Protein 3NRE (pdb70)

Organism: Escherichia coli (strain K12) (NCBI:txid83333)

B-factor: mean 27.8, std 10.17, range [11.32, 93.78]

InterPro domains:
  IPR008183 Aldose 1-/Glucose-6-phosphate 1-epimerase [PF01263] (3-285)
  IPR011013 Galactose mutarotase-like domain superfamily [SSF74650] (2-288)
  IPR014718 Glycoside hydrolase-type carbohydrate-binding [G3DSA:2.70.98.10] (1-290)

Structure (mmCIF, N/CA/C/O backbone):
data_3NRE
#
_entry.id   3NRE
#
_cell.length_a   73.733
_cell.length_b   72.005
_cell.length_c   272.790
_cell.angle_alpha   90.000
_cell.angle_beta   90.700
_cell.angle_gamma   90.000
#
_symmetry.space_group_name_H-M   'C 1 2 1'
#
loop_
_entity.id
_entity.type
_entity.pdbx_description
1 polymer 'Aldose 1-epimerase'
2 non-polymer DI(HYDROXYETHYL)ETHER
3 non-polymer 'MAGNESIUM ION'
4 water water
#
loop_
_atom_site.group_PDB
_atom_site.id
_atom_site.type_symbol
_atom_site.label_atom_id
_atom_site.label_alt_id
_atom_site.label_comp_id
_atom_site.label_asym_id
_atom_site.label_entity_id
_atom_site.label_seq_id
_atom_site.pdbx_PDB_ins_code
_atom_site.Cartn_x
_atom_site.Cartn_y
_atom_site.Cartn_z
_atom_site.occupancy
_atom_site.B_iso_or_equiv
_atom_site.auth_seq_id
_atom_site.auth_comp_id
_atom_site.auth_asym_id
_atom_site.auth_atom_id
_atom_site.pdbx_PDB_model_num
ATOM 1 N N A GLY A 1 1 ? 10.349 55.034 60.172 0.50 32.66 0 GLY A N 1
ATOM 2 N N B GLY A 1 1 ? 15.436 56.113 59.783 0.50 31.12 0 GLY A N 1
ATOM 3 C CA A GLY A 1 1 ? 11.829 54.992 60.262 0.50 32.68 0 GLY A CA 1
ATOM 4 C CA B GLY A 1 1 ? 14.029 55.673 59.523 0.50 33.06 0 GLY A CA 1
ATOM 5 C C A GLY A 1 1 ? 12.352 53.703 60.870 0.50 32.91 0 GLY A C 1
ATOM 6 C C B GLY A 1 1 ? 13.945 54.190 59.777 0.50 30.21 0 GLY A C 1
ATOM 7 O O A GLY A 1 1 ? 11.570 52.805 61.228 0.50 33.45 0 GLY A O 1
ATOM 8 O O B GLY A 1 1 ? 13.679 53.406 58.874 0.50 28.48 0 GLY A O 1
ATOM 22 N N . THR A 1 3 ? 13.834 51.074 63.371 1.00 21.21 2 THR A N 1
ATOM 23 C CA . THR A 1 3 ? 13.705 50.785 64.784 1.00 20.12 2 THR A CA 1
ATOM 24 C C . THR A 1 3 ? 14.503 49.541 65.114 1.00 20.64 2 THR A C 1
ATOM 25 O O . THR A 1 3 ? 14.384 48.516 64.407 1.00 20.56 2 THR A O 1
ATOM 29 N N . ILE A 1 4 ? 15.223 49.600 66.245 1.00 18.32 3 ILE A N 1
ATOM 30 C CA . ILE A 1 4 ? 15.909 48.435 66.773 1.00 19.90 3 ILE A CA 1
ATOM 31 C C . ILE A 1 4 ? 15.308 48.059 68.152 1.00 20.41 3 ILE A C 1
ATOM 32 O O . ILE A 1 4 ? 15.235 48.893 69.080 1.00 20.74 3 ILE A O 1
ATOM 37 N N . TYR A 1 5 ? 14.929 46.800 68.254 1.00 18.68 4 TYR A N 1
ATOM 38 C CA . TYR A 1 5 ? 14.269 46.234 69.439 1.00 19.38 4 TYR A CA 1
ATOM 39 C C . TYR A 1 5 ? 15.246 45.309 70.131 1.00 21.56 4 TYR A C 1
ATOM 40 O O . TYR A 1 5 ? 15.844 44.461 69.484 1.00 21.03 4 TYR A O 1
ATOM 49 N N . THR A 1 6 ? 15.406 45.451 71.441 1.00 20.53 5 THR A N 1
ATOM 50 C CA . THR A 1 6 ? 16.334 44.624 72.201 1.00 21.91 5 THR A CA 1
ATOM 51 C C . THR A 1 6 ? 15.540 43.682 73.109 1.00 22.39 5 THR A C 1
ATOM 52 O O . THR A 1 6 ? 14.592 44.123 73.748 1.00 25.31 5 THR A O 1
ATOM 56 N N . LEU A 1 7 ? 15.967 42.426 73.134 1.00 22.73 6 LEU A N 1
ATOM 57 C CA . LEU A 1 7 ? 15.458 41.415 74.098 1.00 24.35 6 LEU A CA 1
ATOM 58 C C . LEU A 1 7 ? 16.610 40.949 74.909 1.00 25.67 6 LEU A C 1
ATOM 59 O O . LEU A 1 7 ? 17.710 40.874 74.435 1.00 23.65 6 LEU A O 1
ATOM 64 N N . SER A 1 8 ? 16.356 40.514 76.137 1.00 28.28 7 SER A N 1
ATOM 65 C CA . SER A 1 8 ? 17.402 39.913 76.897 1.00 31.02 7 SER A CA 1
ATOM 66 C C . SER A 1 8 ? 16.849 38.918 77.915 1.00 32.31 7 SER A C 1
ATOM 67 O O . SER A 1 8 ? 15.704 39.016 78.334 1.00 34.29 7 SER A O 1
ATOM 70 N N . HIS A 1 9 ? 17.688 37.946 78.246 1.00 33.24 8 HIS A N 1
ATOM 71 C CA . HIS A 1 9 ? 17.407 37.022 79.339 1.00 31.94 8 HIS A CA 1
ATOM 72 C C . HIS A 1 9 ? 18.736 36.533 79.849 1.00 32.84 8 HIS A C 1
ATOM 73 O O . HIS A 1 9 ? 19.508 35.932 79.095 1.00 33.74 8 HIS A O 1
ATOM 80 N N . GLY A 1 10 ? 18.978 36.723 81.144 1.00 35.96 9 GLY A N 1
ATOM 81 C CA . GLY A 1 10 ? 20.240 36.307 81.721 1.00 39.28 9 GLY A CA 1
ATOM 82 C C . GLY A 1 10 ? 21.361 37.081 81.032 1.00 37.71 9 GLY A C 1
ATOM 83 O O . GLY A 1 10 ? 21.310 38.293 80.933 1.00 38.34 9 GLY A O 1
ATOM 84 N N . SER A 1 11 ? 22.335 36.357 80.491 1.00 38.26 10 SER A N 1
ATOM 85 C CA A SER A 1 11 ? 23.499 36.958 79.842 0.50 35.77 10 SER A CA 1
ATOM 86 C CA B SER A 1 11 ? 23.468 37.010 79.843 0.50 35.58 10 SER A CA 1
ATOM 87 C C . SER A 1 11 ? 23.284 37.073 78.329 1.00 32.98 10 SER A C 1
ATOM 88 O O . SER A 1 11 ? 24.153 37.582 77.611 1.00 30.26 10 SER A O 1
ATOM 93 N N . LEU A 1 12 ? 22.142 36.587 77.853 1.00 28.62 11 LEU A N 1
ATOM 94 C CA . LEU A 1 12 ? 21.850 36.632 76.381 1.00 27.53 11 LEU A CA 1
ATOM 95 C C . LEU A 1 12 ? 21.121 37.892 75.997 1.00 28.50 11 LEU A C 1
ATOM 96 O O . LEU A 1 12 ? 20.207 38.311 76.685 1.00 28.10 11 LEU A O 1
ATOM 101 N N . LYS A 1 13 ? 21.519 38.465 74.873 1.00 25.90 12 LYS A N 1
ATOM 102 C CA . LYS A 1 13 ? 20.924 39.709 74.379 1.00 25.13 12 LYS A CA 1
ATOM 103 C C . LYS A 1 13 ? 20.764 39.579 72.881 1.00 23.15 12 LYS A C 1
ATOM 104 O O . LYS A 1 13 ? 21.658 39.081 72.202 1.00 23.64 12 LYS A O 1
ATOM 110 N N . LEU A 1 14 ? 19.626 40.042 72.388 1.00 22.19 13 LEU A N 1
ATOM 111 C CA . LEU A 1 14 ? 19.315 40.023 70.968 1.00 20.12 13 LEU A CA 1
ATOM 112 C C . LEU A 1 14 ? 18.831 41.405 70.523 1.00 22.04 13 LEU A C 1
ATOM 113 O O . LEU A 1 14 ? 17.977 42.000 71.154 1.00 22.26 13 LEU A O 1
ATOM 118 N N . ASP A 1 15 ? 19.342 41.885 69.408 1.00 20.79 14 ASP A N 1
ATOM 119 C CA . ASP A 1 15 ? 18.828 43.104 68.763 1.00 20.77 14 ASP A CA 1
ATOM 120 C C . ASP A 1 15 ? 18.182 42.722 67.423 1.00 20.85 14 ASP A C 1
ATOM 121 O O . ASP A 1 15 ? 18.752 41.930 66.668 1.00 18.92 14 ASP A O 1
ATOM 126 N N . VAL A 1 16 ? 17.012 43.305 67.126 1.00 18.36 15 VAL A N 1
ATOM 127 C CA . VAL A 1 16 ? 16.254 43.014 65.905 1.00 18.40 15 VAL A CA 1
ATOM 128 C C . VAL A 1 16 ? 15.809 44.318 65.286 1.00 18.37 15 VAL A C 1
ATOM 129 O O . VAL A 1 16 ? 15.389 45.212 66.005 1.00 19.39 15 VAL A O 1
ATOM 133 N N . SER A 1 17 ? 15.902 44.427 63.961 1.00 17.80 16 SER A N 1
ATOM 134 C CA . SER A 1 17 ? 15.479 45.616 63.254 1.00 17.66 16 SER A CA 1
ATOM 135 C C . SER A 1 17 ? 14.214 45.378 62.471 1.00 19.44 16 SER A C 1
ATOM 136 O O . SER A 1 17 ? 14.053 44.297 61.890 1.00 19.81 16 SER A O 1
ATOM 139 N N . ASP A 1 18 ? 13.384 46.415 62.381 1.00 18.99 17 ASP A N 1
ATOM 140 C CA . ASP A 1 18 ? 12.211 46.364 61.486 1.00 20.85 17 ASP A CA 1
ATOM 141 C C . ASP A 1 18 ? 12.588 46.444 60.004 1.00 21.78 17 ASP A C 1
ATOM 142 O O . ASP A 1 18 ? 11.726 46.263 59.154 1.00 20.66 17 ASP A O 1
ATOM 147 N N . GLN A 1 19 ? 13.838 46.781 59.683 1.00 19.10 18 GLN A N 1
ATOM 148 C CA . GLN A 1 19 ? 14.299 46.833 58.296 1.00 19.20 18 GLN A CA 1
ATOM 149 C C . GLN A 1 19 ? 14.659 45.403 57.906 1.00 19.37 18 GLN A C 1
ATOM 150 O O . GLN A 1 19 ? 15.720 44.870 58.298 1.00 18.99 18 GLN A O 1
ATOM 156 N N . GLY A 1 20 ? 13.757 44.749 57.188 1.00 19.16 19 GLY A N 1
ATOM 157 C CA . GLY A 1 20 ? 13.996 43.378 56.769 1.00 19.01 19 GLY A CA 1
ATOM 158 C C . GLY A 1 20 ? 13.670 42.290 57.790 1.00 18.68 19 GLY A C 1
ATOM 159 O O . GLY A 1 20 ? 13.904 41.127 57.560 1.00 18.57 19 GLY A O 1
ATOM 160 N N . GLY A 1 21 ? 13.246 42.664 58.990 1.00 16.67 20 GLY A N 1
ATOM 161 C CA . GLY A 1 21 ? 13.050 41.700 60.026 1.00 17.15 20 GLY A CA 1
ATOM 162 C C . GLY A 1 21 ? 14.324 40.977 60.429 1.00 18.81 20 GLY A C 1
ATOM 163 O O . GLY A 1 21 ? 14.314 39.804 60.752 1.00 17.84 20 GLY A O 1
ATOM 164 N N . VAL A 1 22 ? 15.418 41.714 60.384 1.00 16.75 21 VAL A N 1
ATOM 165 C CA . VAL A 1 22 ? 16.730 41.146 60.554 1.00 17.82 21 VAL A CA 1
ATOM 166 C C . VAL A 1 22 ? 17.188 41.187 62.004 1.00 17.04 21 VAL A C 1
ATOM 167 O O . VAL A 1 22 ? 16.887 42.113 62.759 1.00 18.53 21 VAL A O 1
ATOM 171 N N . ILE A 1 23 ? 17.922 40.162 62.386 1.00 17.77 22 ILE A N 1
ATOM 172 C CA . ILE A 1 23 ? 18.679 40.218 63.646 1.00 17.75 22 ILE A CA 1
ATOM 173 C C . ILE A 1 23 ? 19.893 41.091 63.401 1.00 18.76 22 ILE A C 1
ATOM 174 O O . ILE A 1 23 ? 20.588 40.909 62.395 1.00 18.27 22 ILE A O 1
ATOM 179 N N . GLU A 1 24 ? 20.143 42.014 64.308 1.00 16.16 23 GLU A N 1
ATOM 180 C CA . GLU A 1 24 ? 21.338 42.912 64.249 1.00 19.44 23 GLU A CA 1
ATOM 181 C C . GLU A 1 24 ? 22.417 42.575 65.293 1.00 18.51 23 GLU A C 1
ATOM 182 O O . GLU A 1 24 ? 23.497 43.146 65.272 1.00 19.86 23 GLU A O 1
ATOM 188 N N . GLY A 1 25 ? 22.118 41.652 66.194 1.00 18.66 24 GLY A N 1
ATOM 189 C CA . GLY A 1 25 ? 23.103 41.123 67.122 1.00 19.24 24 GLY A CA 1
ATOM 190 C C . GLY A 1 25 ? 22.506 40.038 67.990 1.00 20.29 24 GLY A C 1
ATOM 191 O O . GLY A 1 25 ? 21.330 40.057 68.286 1.00 19.66 24 GLY A O 1
ATOM 192 N N . PHE A 1 26 ? 23.361 39.100 68.386 1.00 21.79 25 PHE A N 1
ATOM 193 C CA . PHE A 1 26 ? 23.026 38.060 69.332 1.00 20.42 25 PHE A CA 1
ATOM 194 C C . PHE A 1 26 ? 24.309 37.774 70.103 1.00 22.79 25 PHE A C 1
ATOM 195 O O . PHE A 1 26 ? 25.334 37.399 69.505 1.00 23.45 25 PHE A O 1
ATOM 203 N N . TRP A 1 27 ? 24.262 38.030 71.413 1.00 22.51 26 TRP A N 1
ATOM 204 C CA . TRP A 1 27 ? 25.439 37.995 72.261 1.00 23.64 26 TRP A CA 1
ATOM 205 C C . TRP A 1 27 ? 25.183 37.246 73.574 1.00 26.90 26 TRP A C 1
ATOM 206 O O . TRP A 1 27 ? 24.059 37.165 74.043 1.00 24.86 26 TRP A O 1
ATOM 217 N N . ARG A 1 28 ? 26.254 36.650 74.090 1.00 27.94 27 ARG A N 1
ATOM 218 C CA A ARG A 1 28 ? 26.272 36.136 75.453 0.50 30.91 27 ARG A CA 1
ATOM 219 C CA B ARG A 1 28 ? 26.292 36.111 75.465 0.50 30.99 27 ARG A CA 1
ATOM 220 C C . ARG A 1 28 ? 27.309 36.986 76.139 1.00 31.07 27 ARG A C 1
ATOM 221 O O . ARG A 1 28 ? 28.475 36.951 75.759 1.00 31.27 27 ARG A O 1
ATOM 236 N N . ASP A 1 29 ? 26.880 37.813 77.105 1.00 32.07 28 ASP A N 1
ATOM 237 C CA . ASP A 1 29 ? 27.757 38.852 77.663 1.00 32.79 28 ASP A CA 1
ATOM 238 C C . ASP A 1 29 ? 28.252 39.680 76.463 1.00 30.87 28 ASP A C 1
ATOM 239 O O . ASP A 1 29 ? 27.411 40.087 75.663 1.00 30.83 28 ASP A O 1
ATOM 244 N N . THR A 1 30 ? 29.568 39.870 76.291 1.00 32.15 29 THR A N 1
ATOM 245 C CA . THR A 1 30 ? 30.116 40.658 75.175 1.00 31.83 29 THR A CA 1
ATOM 246 C C . THR A 1 30 ? 30.550 39.778 73.973 1.00 32.59 29 THR A C 1
ATOM 247 O O . THR A 1 30 ? 31.064 40.300 72.976 1.00 34.19 29 THR A O 1
ATOM 251 N N . THR A 1 31 ? 30.292 38.472 74.053 1.00 28.42 30 THR A N 1
ATOM 252 C CA . THR A 1 31 ? 30.703 37.503 73.029 1.00 28.08 30 THR A CA 1
ATOM 253 C C . THR A 1 31 ? 29.624 37.402 71.935 1.00 26.04 30 THR A C 1
ATOM 254 O O . THR A 1 31 ? 28.476 37.084 72.208 1.00 24.48 30 THR A O 1
ATOM 258 N N . PRO A 1 32 ? 30.002 37.686 70.683 1.00 25.38 31 PRO A N 1
ATOM 259 C CA . PRO A 1 32 ? 29.035 37.579 69.601 1.00 24.45 31 PRO A CA 1
ATOM 260 C C . PRO A 1 32 ? 28.828 36.151 69.189 1.00 25.86 31 PRO A C 1
ATOM 261 O O . PRO A 1 32 ? 29.801 35.414 68.955 1.00 27.03 31 PRO A O 1
ATOM 265 N N . LEU A 1 33 ? 27.572 35.752 69.198 1.00 23.13 32 LEU A N 1
ATOM 266 C CA . LEU A 1 33 ? 27.184 34.403 68.769 1.00 23.18 32 LEU A CA 1
ATOM 267 C C . LEU A 1 33 ? 26.881 34.374 67.298 1.00 21.97 32 LEU A C 1
ATOM 268 O O . LEU A 1 33 ? 26.999 33.336 66.637 1.00 23.21 32 LEU A O 1
ATOM 273 N N . LEU A 1 34 ? 26.313 35.486 66.815 1.00 22.25 33 LEU A N 1
ATOM 274 C CA . LEU A 1 34 ? 26.194 35.759 65.394 1.00 20.83 33 LEU A CA 1
ATOM 275 C C . LEU A 1 34 ? 27.065 36.987 65.124 1.00 22.34 33 LEU A C 1
ATOM 276 O O . LEU A 1 34 ? 27.397 37.780 66.026 1.00 21.94 33 LEU A O 1
ATOM 281 N N . ARG A 1 35 ? 27.460 37.155 63.867 1.00 20.39 34 ARG A N 1
ATOM 282 C CA . ARG A 1 35 ? 28.230 38.272 63.452 1.00 21.95 34 ARG A CA 1
ATOM 283 C C . ARG A 1 35 ? 27.459 39.551 63.842 1.00 22.46 34 ARG A C 1
ATOM 284 O O . ARG A 1 35 ? 26.331 39.691 63.463 1.00 22.03 34 ARG A O 1
ATOM 292 N N . PRO A 1 36 ? 28.099 40.510 64.515 1.00 20.99 35 PRO A N 1
ATOM 293 C CA . PRO A 1 36 ? 27.357 41.737 64.846 1.00 22.43 35 PRO A CA 1
ATOM 294 C C . PRO A 1 36 ? 26.915 42.458 63.583 1.00 20.78 35 PRO A C 1
ATOM 295 O O . PRO A 1 36 ? 27.751 42.655 62.692 1.00 23.81 35 PRO A O 1
ATOM 299 N N . GLY A 1 37 ? 25.644 42.880 63.533 1.00 20.12 36 GLY A N 1
ATOM 300 C CA . GLY A 1 37 ? 25.177 43.695 62.405 1.00 21.33 36 GLY A CA 1
ATOM 301 C C . GLY A 1 37 ? 25.663 45.114 62.397 1.00 22.48 36 GLY A C 1
ATOM 302 O O . GLY A 1 37 ? 26.042 45.686 63.432 1.00 21.94 36 GLY A O 1
ATOM 303 N N . LYS A 1 38 ? 25.676 45.722 61.212 1.00 22.19 37 LYS A N 1
ATOM 304 C CA . LYS A 1 38 ? 26.013 47.127 61.084 1.00 23.83 37 LYS A CA 1
ATOM 305 C C . LYS A 1 38 ? 24.881 48.088 61.343 1.00 22.91 37 LYS A C 1
ATOM 306 O O . LYS A 1 38 ? 25.122 49.316 61.369 1.00 23.33 37 LYS A O 1
ATOM 312 N N . LYS A 1 39 ? 23.662 47.598 61.503 1.00 22.31 38 LYS A N 1
ATOM 313 C CA . LYS A 1 39 ? 22.513 48.473 61.740 1.00 23.75 38 LYS A CA 1
ATOM 314 C C . LYS A 1 39 ? 22.412 49.549 60.654 1.00 22.72 38 LYS A C 1
ATOM 315 O O . LYS A 1 39 ? 22.144 50.746 60.930 1.00 26.01 38 LYS A O 1
ATOM 321 N N . SER A 1 40 ? 22.658 49.104 59.417 1.00 24.03 39 SER A N 1
ATOM 322 C CA . SER A 1 40 ? 22.742 49.997 58.236 1.00 26.48 39 SER A CA 1
ATOM 323 C C . SER A 1 40 ? 21.423 50.035 57.477 1.00 24.07 39 SER A C 1
ATOM 324 O O . SER A 1 40 ? 21.224 50.922 56.646 1.00 24.33 39 SER A O 1
ATOM 327 N N . GLY A 1 41 ? 20.531 49.077 57.753 1.00 22.15 40 GLY A N 1
ATOM 328 C CA . GLY A 1 41 ? 19.270 48.882 57.004 1.00 22.60 40 GLY A CA 1
ATOM 329 C C . GLY A 1 41 ? 19.430 48.046 55.741 1.00 24.55 40 GLY A C 1
ATOM 330 O O . GLY A 1 41 ? 18.468 47.876 54.945 1.00 26.35 40 GLY A O 1
ATOM 331 N N . VAL A 1 42 ? 20.646 47.493 55.539 1.00 21.34 41 VAL A N 1
ATOM 332 C CA . VAL A 1 42 ? 20.933 46.598 54.453 1.00 21.44 41 VAL A CA 1
ATOM 333 C C . VAL A 1 42 ? 21.083 45.191 55.065 1.00 19.84 41 VAL A C 1
ATOM 334 O O . VAL A 1 42 ? 21.926 44.945 55.952 1.00 20.08 41 VAL A O 1
ATOM 338 N N . ALA A 1 43 ? 20.214 44.298 54.639 1.00 18.24 42 ALA A N 1
ATOM 339 C CA . ALA A 1 43 ? 20.128 42.957 55.255 1.00 18.90 42 ALA A CA 1
ATOM 340 C C . ALA A 1 43 ? 21.410 42.137 55.192 1.00 19.28 42 ALA A C 1
ATOM 341 O O . ALA A 1 43 ? 21.708 41.380 56.120 1.00 17.44 42 ALA A O 1
ATOM 343 N N . THR A 1 44 ? 22.171 42.296 54.116 1.00 19.14 43 THR A N 1
ATOM 344 C CA . THR A 1 44 ? 23.443 41.585 53.962 1.00 18.98 43 THR A CA 1
ATOM 345 C C . THR A 1 44 ? 24.548 42.112 54.880 1.00 19.95 43 THR A C 1
ATOM 346 O O . THR A 1 44 ? 25.642 41.531 54.926 1.00 19.49 43 THR A O 1
ATOM 350 N N . ASP A 1 45 ? 24.269 43.187 55.618 1.00 18.49 44 ASP A N 1
ATOM 351 C CA . ASP A 1 45 ? 25.177 43.675 56.669 1.00 17.83 44 ASP A CA 1
ATOM 352 C C . ASP A 1 45 ? 24.726 43.267 58.068 1.00 19.38 44 ASP A C 1
ATOM 353 O O . ASP A 1 45 ? 25.397 43.626 59.024 1.00 20.45 44 ASP A O 1
ATOM 358 N N . ALA A 1 46 ? 23.628 42.527 58.166 1.00 17.37 45 ALA A N 1
ATOM 359 C CA . ALA A 1 46 ? 23.018 42.184 59.467 1.00 18.10 45 ALA A CA 1
ATOM 360 C C . ALA A 1 46 ? 23.556 40.866 60.014 1.00 18.82 45 ALA A C 1
ATOM 361 O O . ALA A 1 46 ? 24.520 40.325 59.494 1.00 19.84 45 ALA A O 1
ATOM 363 N N . SER A 1 47 ? 22.988 40.401 61.106 1.00 17.85 46 SER A N 1
ATOM 364 C CA . SER A 1 47 ? 23.376 39.098 61.706 1.00 18.75 46 SER A CA 1
ATOM 365 C C . SER A 1 47 ? 22.622 37.902 61.126 1.00 19.41 46 SER A C 1
ATOM 366 O O . SER A 1 47 ? 23.122 36.783 61.179 1.00 19.07 46 SER A O 1
ATOM 369 N N . CYS A 1 48 ? 21.392 38.141 60.657 1.00 17.79 47 CYS A N 1
ATOM 370 C CA . CYS A 1 48 ? 20.502 37.093 60.124 1.00 18.68 47 CYS A CA 1
ATOM 371 C C . CYS A 1 48 ? 19.347 37.758 59.425 1.00 21.67 47 CYS A C 1
ATOM 372 O O . CYS A 1 48 ? 18.802 38.739 59.934 1.00 20.59 47 CYS A O 1
ATOM 375 N N . PHE A 1 49 ? 18.880 37.171 58.308 1.00 18.43 48 PHE A N 1
ATOM 376 C CA . PHE A 1 49 ? 17.655 37.659 57.692 1.00 18.37 48 PHE A CA 1
ATOM 377 C C . PHE A 1 49 ? 16.743 36.513 57.322 1.00 17.98 48 PHE A C 1
ATOM 378 O O . PHE A 1 49 ? 17.226 35.393 57.106 1.00 18.82 48 PHE A O 1
ATOM 386 N N . PRO A 1 50 ? 15.436 36.775 57.254 1.00 16.90 49 PRO A N 1
ATOM 387 C CA . PRO A 1 50 ? 14.449 35.740 56.980 1.00 19.07 49 PRO A CA 1
ATOM 388 C C . PRO A 1 50 ? 14.304 35.552 55.499 1.00 18.03 49 PRO A C 1
ATOM 389 O O . PRO A 1 50 ? 14.583 36.477 54.699 1.00 17.83 49 PRO A O 1
ATOM 393 N N . LEU A 1 51 ? 13.930 34.330 55.126 1.00 18.45 50 LEU A N 1
ATOM 394 C CA . LEU A 1 51 ? 13.688 33.987 53.730 1.00 18.17 50 LEU A CA 1
ATOM 395 C C . LEU A 1 51 ? 12.197 33.648 53.571 1.00 20.34 50 LEU A C 1
ATOM 396 O O . LEU A 1 51 ? 11.729 32.637 54.116 1.00 22.86 50 LEU A O 1
ATOM 401 N N . VAL A 1 52 ? 11.460 34.517 52.884 1.00 19.27 51 VAL A N 1
ATOM 402 C CA . VAL A 1 52 ? 10.014 34.331 52.652 1.00 19.99 51 VAL A CA 1
ATOM 403 C C . VAL A 1 52 ? 9.636 35.163 51.431 1.00 19.11 51 VAL A C 1
ATOM 404 O O . VAL A 1 52 ? 10.035 36.326 51.315 1.00 22.23 51 VAL A O 1
ATOM 408 N N . PRO A 1 53 ? 8.880 34.593 50.466 1.00 20.60 52 PRO A N 1
ATOM 409 C CA . PRO A 1 53 ? 8.106 33.354 50.533 1.00 23.02 52 PRO A CA 1
ATOM 410 C C . PRO A 1 53 ? 8.805 32.121 49.956 1.00 24.25 52 PRO A C 1
ATOM 411 O O . PRO A 1 53 ? 8.170 31.086 49.738 1.00 26.06 52 PRO A O 1
ATOM 415 N N . PHE A 1 54 ? 10.101 32.216 49.711 1.00 22.38 53 PHE A N 1
ATOM 416 C CA . PHE A 1 54 ? 10.963 31.044 49.478 1.00 21.68 53 PHE A CA 1
ATOM 417 C C . PHE A 1 54 ? 12.388 31.478 49.586 1.00 21.55 53 PHE A C 1
ATOM 418 O O . PHE A 1 54 ? 12.674 32.678 49.737 1.00 20.77 53 PHE A O 1
ATOM 426 N N . ALA A 1 55 ? 13.299 30.522 49.599 1.00 20.70 54 ALA A N 1
ATOM 427 C CA . ALA A 1 55 ? 14.710 30.832 49.758 1.00 19.60 54 ALA A CA 1
ATOM 428 C C . ALA A 1 55 ? 15.443 30.704 48.428 1.00 20.31 54 ALA A C 1
ATOM 429 O O . ALA A 1 55 ? 15.052 29.903 47.547 1.00 21.37 54 ALA A O 1
ATOM 431 N N . ASN A 1 56 ? 16.526 31.462 48.291 1.00 18.18 55 ASN A N 1
ATOM 432 C CA . ASN A 1 56 ? 17.488 31.344 47.208 1.00 18.25 55 ASN A CA 1
ATOM 433 C C . ASN A 1 56 ? 16.848 31.837 45.888 1.00 21.46 55 ASN A C 1
ATOM 434 O O . ASN A 1 56 ? 16.064 32.785 45.899 1.00 20.64 55 ASN A O 1
ATOM 439 N N . ARG A 1 57 ? 17.235 31.247 44.766 1.00 20.15 56 ARG A N 1
ATOM 440 C CA . ARG A 1 57 ? 16.887 31.732 43.441 1.00 18.43 56 ARG A CA 1
ATOM 441 C C . ARG A 1 57 ? 16.085 30.675 42.684 1.00 20.15 56 ARG A C 1
ATOM 442 O O . ARG A 1 57 ? 16.244 29.484 42.970 1.00 21.14 56 ARG A O 1
ATOM 450 N N . VAL A 1 58 ? 15.274 31.114 41.713 1.00 20.25 57 VAL A N 1
ATOM 451 C CA . VAL A 1 58 ? 14.571 30.209 40.791 1.00 18.93 57 VAL A CA 1
ATOM 452 C C . VAL A 1 58 ? 15.226 30.427 39.417 1.00 20.68 57 VAL A C 1
ATOM 453 O O . VAL A 1 58 ? 15.104 31.514 38.845 1.00 20.77 57 VAL A O 1
ATOM 457 N N . SER A 1 59 ? 15.983 29.428 38.947 1.00 18.64 58 SER A N 1
ATOM 458 C CA . SER A 1 59 ? 16.776 29.647 37.722 1.00 19.90 58 SER A CA 1
ATOM 459 C C . SER A 1 59 ? 15.899 30.040 36.571 1.00 20.96 58 SER A C 1
ATOM 460 O O . SER A 1 59 ? 14.841 29.420 36.310 1.00 22.08 58 SER A O 1
ATOM 463 N N . GLY A 1 60 ? 16.316 31.111 35.896 1.00 20.18 59 GLY A N 1
ATOM 464 C CA . GLY A 1 60 ? 15.562 31.679 34.789 1.00 21.14 59 GLY A CA 1
ATOM 465 C C . GLY A 1 60 ? 14.511 32.714 35.173 1.00 22.14 59 GLY A C 1
ATOM 466 O O . GLY A 1 60 ? 13.900 33.317 34.303 1.00 21.61 59 GLY A O 1
ATOM 467 N N . ASN A 1 61 ? 14.321 32.920 36.470 1.00 21.09 60 ASN A N 1
ATOM 468 C CA . ASN A 1 61 ? 13.313 33.858 37.007 1.00 21.09 60 ASN A CA 1
ATOM 469 C C . ASN A 1 61 ? 11.923 33.526 36.463 1.00 23.64 60 ASN A C 1
ATOM 470 O O . ASN A 1 61 ? 11.134 34.406 36.150 1.00 22.28 60 ASN A O 1
ATOM 475 N N . ARG A 1 62 ? 11.648 32.235 36.349 1.00 22.48 61 ARG A N 1
ATOM 476 C CA . ARG A 1 62 ? 10.328 31.764 35.934 1.00 22.77 61 ARG A CA 1
ATOM 477 C C . ARG A 1 62 ? 10.051 30.355 36.416 1.00 23.25 61 ARG A C 1
ATOM 478 O O . ARG A 1 62 ? 10.975 29.598 36.774 1.00 22.93 61 ARG A O 1
ATOM 486 N N . PHE A 1 63 ? 8.775 29.993 36.431 1.00 24.30 62 PHE A N 1
ATOM 487 C CA . PHE A 1 63 ? 8.360 28.668 36.824 1.00 25.42 62 PHE A CA 1
ATOM 488 C C . PHE A 1 63 ? 6.916 28.447 36.392 1.00 26.63 62 PHE A C 1
ATOM 489 O O . PHE A 1 63 ? 6.207 29.387 36.122 1.00 26.94 62 PHE A O 1
ATOM 497 N N . VAL A 1 64 ? 6.549 27.188 36.287 1.00 29.30 63 VAL A N 1
ATOM 498 C CA . VAL A 1 64 ? 5.175 26.796 35.980 1.00 30.12 63 VAL A CA 1
ATOM 499 C C . VAL A 1 64 ? 4.579 26.226 37.251 1.00 32.17 63 VAL A C 1
ATOM 500 O O . VAL A 1 64 ? 5.195 25.400 37.917 1.00 33.07 63 VAL A O 1
ATOM 504 N N . TRP A 1 65 ? 3.384 26.676 37.583 1.00 35.60 64 TRP A N 1
ATOM 505 C CA . TRP A 1 65 ? 2.632 26.095 38.699 1.00 35.62 64 TRP A CA 1
ATOM 506 C C . TRP A 1 65 ? 1.182 25.899 38.295 1.00 38.04 64 TRP A C 1
ATOM 507 O O . TRP A 1 65 ? 0.512 26.842 37.864 1.00 38.58 64 TRP A O 1
ATOM 518 N N . GLN A 1 66 ? 0.716 24.659 38.438 1.00 41.80 65 GLN A N 1
ATOM 519 C CA . GLN A 1 66 ? -0.653 24.269 38.071 1.00 46.39 65 GLN A CA 1
ATOM 520 C C . GLN A 1 66 ? -1.043 24.797 36.683 1.00 48.16 65 GLN A C 1
ATOM 521 O O . GLN A 1 66 ? -2.085 25.444 36.490 1.00 50.41 65 GLN A O 1
ATOM 527 N N . GLY A 1 67 ? -0.172 24.517 35.723 1.00 45.55 66 GLY A N 1
ATOM 528 C CA . GLY A 1 67 ? -0.365 24.930 34.349 1.00 48.02 66 GLY A CA 1
ATOM 529 C C . GLY A 1 67 ? -0.201 26.395 33.970 1.00 45.53 66 GLY A C 1
ATOM 530 O O . GLY A 1 67 ? -0.507 26.759 32.833 1.00 51.19 66 GLY A O 1
ATOM 531 N N . ARG A 1 68 ? 0.328 27.236 34.853 1.00 43.15 67 ARG A N 1
ATOM 532 C CA . ARG A 1 68 ? 0.448 28.663 34.529 1.00 42.34 67 ARG A CA 1
ATOM 533 C C . ARG A 1 68 ? 1.899 29.129 34.700 1.00 38.09 67 ARG A C 1
ATOM 534 O O . ARG A 1 68 ? 2.572 28.705 35.651 1.00 36.02 67 ARG A O 1
ATOM 542 N N . GLU A 1 69 ? 2.358 29.966 33.753 1.00 36.85 68 GLU A N 1
ATOM 543 C CA . GLU A 1 69 ? 3.750 30.440 33.716 1.00 37.65 68 GLU A CA 1
ATOM 544 C C . GLU A 1 69 ? 3.847 31.732 34.522 1.00 34.86 68 GLU A C 1
ATOM 545 O O . GLU A 1 69 ? 3.131 32.679 34.251 1.00 36.93 68 GLU A O 1
ATOM 551 N N . TYR A 1 70 ? 4.722 31.750 35.531 1.00 30.12 69 TYR A N 1
ATOM 552 C CA . TYR A 1 70 ? 4.910 32.908 36.374 1.00 28.37 69 TYR A CA 1
ATOM 553 C C . TYR A 1 70 ? 6.325 33.427 36.120 1.00 29.60 69 TYR A C 1
ATOM 554 O O . TYR A 1 70 ? 7.250 32.621 35.918 1.00 29.69 6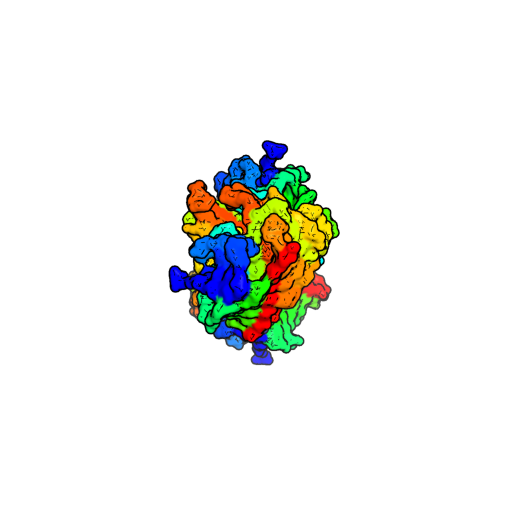9 TYR A O 1
ATOM 563 N N . GLN A 1 71 ? 6.494 34.749 36.142 1.00 27.69 70 GLN A N 1
ATOM 564 C CA . GLN A 1 71 ? 7.818 35.353 35.891 1.00 27.26 70 GLN A CA 1
ATOM 565 C C . GLN A 1 71 ? 8.169 36.344 36.972 1.00 27.17 70 GLN A C 1
ATOM 566 O O . GLN A 1 71 ? 7.332 37.121 37.417 1.00 26.48 70 GLN A O 1
ATOM 572 N N . LEU A 1 72 ? 9.404 36.247 37.443 1.00 22.92 71 LEU A N 1
ATOM 573 C CA . LEU A 1 72 ? 9.912 37.059 38.531 1.00 22.94 71 LEU A CA 1
ATOM 574 C C . LEU A 1 72 ? 10.872 38.092 37.984 1.00 22.72 71 LEU A C 1
ATOM 575 O O . LEU A 1 72 ? 11.500 37.869 36.932 1.00 26.60 71 LEU A O 1
ATOM 580 N N . GLN A 1 73 ? 11.030 39.199 38.683 1.00 24.18 72 GLN A N 1
ATOM 581 C CA . GLN A 1 73 ? 11.958 40.259 38.260 1.00 23.52 72 GLN A CA 1
ATOM 582 C C . GLN A 1 73 ? 13.004 40.405 39.330 1.00 23.48 72 GLN A C 1
ATOM 583 O O . GLN A 1 73 ? 12.690 40.238 40.506 1.00 22.75 72 GLN A O 1
ATOM 589 N N . PRO A 1 74 ? 14.235 40.778 38.938 1.00 21.92 73 PRO A N 1
ATOM 590 C CA . PRO A 1 74 ? 15.281 40.933 39.937 1.00 21.10 73 PRO A CA 1
ATOM 591 C C . PRO A 1 74 ? 14.899 41.932 41.025 1.00 22.60 73 PRO A C 1
ATOM 592 O O . PRO A 1 74 ? 14.203 42.930 40.731 1.00 23.18 73 PRO A O 1
ATOM 596 N N . ASN A 1 75 ? 15.257 41.600 42.263 1.00 20.00 74 ASN A N 1
ATOM 597 C CA . ASN A 1 75 ? 14.896 42.415 43.431 1.00 20.39 74 ASN A CA 1
ATOM 598 C C . ASN A 1 75 ? 16.084 43.116 44.084 1.00 22.32 74 ASN A C 1
ATOM 599 O O . ASN A 1 75 ? 15.890 44.022 44.908 1.00 21.38 74 ASN A O 1
ATOM 604 N N . VAL A 1 76 ? 17.295 42.723 43.729 1.00 19.82 75 VAL A N 1
ATOM 605 C CA . VAL A 1 76 ? 18.501 43.423 44.203 1.00 20.03 75 VAL A CA 1
ATOM 606 C C . VAL A 1 76 ? 19.356 43.764 42.990 1.00 22.00 75 VAL A C 1
ATOM 607 O O . VAL A 1 76 ? 19.355 43.054 41.986 1.00 22.64 75 VAL A O 1
ATOM 611 N N . GLU A 1 77 ? 20.051 44.897 43.057 1.00 24.87 76 GLU A N 1
ATOM 612 C CA A GLU A 1 77 ? 20.790 45.415 41.899 0.50 25.93 76 GLU A CA 1
ATOM 613 C CA B GLU A 1 77 ? 20.775 45.409 41.890 0.50 26.40 76 GLU A CA 1
ATOM 614 C C . GLU A 1 77 ? 21.933 44.497 41.488 1.00 26.26 76 GLU A C 1
ATOM 615 O O . GLU A 1 77 ? 22.280 44.427 40.311 1.00 28.23 76 GLU A O 1
ATOM 620 N N . TRP A 1 78 ? 22.492 43.790 42.466 1.00 23.80 77 TRP A N 1
ATOM 621 C CA . TRP A 1 78 ? 23.698 42.999 42.290 1.00 25.42 77 TRP A CA 1
ATOM 622 C C . TRP A 1 78 ? 23.513 41.541 41.859 1.00 26.96 77 TRP A C 1
ATOM 623 O O . TRP A 1 78 ? 24.520 40.833 41.740 1.00 27.34 77 TRP A O 1
ATOM 634 N N . ASP A 1 79 ? 22.267 41.110 41.629 1.00 22.37 78 ASP A N 1
ATOM 635 C CA . ASP A 1 79 ? 21.963 39.719 41.197 1.00 21.54 78 ASP A CA 1
ATOM 636 C C . ASP A 1 79 ? 20.898 39.774 40.079 1.00 19.04 78 ASP A C 1
ATOM 637 O O . ASP A 1 79 ? 19.856 40.474 40.222 1.00 20.74 78 ASP A O 1
ATOM 642 N N . ALA A 1 80 ? 21.158 39.085 38.967 1.00 20.27 79 ALA A N 1
ATOM 643 C CA . ALA A 1 80 ? 20.188 38.929 37.886 1.00 21.75 79 ALA A CA 1
ATOM 644 C C . ALA A 1 80 ? 18.955 38.141 38.308 1.00 20.23 79 ALA A C 1
ATOM 645 O O . ALA A 1 80 ? 17.860 38.319 37.744 1.00 21.78 79 ALA A O 1
ATOM 647 N N . HIS A 1 81 ? 19.125 37.282 39.298 1.00 19.13 80 HIS A N 1
ATOM 648 C CA . HIS A 1 81 ? 17.999 36.498 39.782 1.00 18.16 80 HIS A CA 1
ATOM 649 C C . HIS A 1 81 ? 17.345 37.121 40.988 1.00 18.53 80 HIS A C 1
ATOM 650 O O . HIS A 1 81 ? 18.035 37.545 41.907 1.00 17.80 80 HIS A O 1
ATOM 657 N N . TYR A 1 82 ? 16.021 37.114 40.959 1.00 19.83 81 TYR A N 1
ATOM 658 C CA . TYR A 1 82 ? 15.217 37.331 42.156 1.00 18.68 81 TYR A CA 1
ATOM 659 C C . TYR A 1 82 ? 15.750 36.398 43.227 1.00 17.22 81 TYR A C 1
ATOM 660 O O . TYR A 1 82 ? 15.960 35.197 42.972 1.00 18.86 81 TYR A O 1
ATOM 669 N N . LEU A 1 83 ? 16.013 36.954 44.413 1.00 16.68 82 LEU A N 1
ATOM 670 C CA . LEU A 1 83 ? 16.739 36.256 45.469 1.00 18.09 82 LEU A CA 1
ATOM 671 C C . LEU A 1 83 ? 16.029 36.352 46.829 1.00 17.36 82 LEU A C 1
ATOM 672 O O . LEU A 1 83 ? 15.714 37.439 47.257 1.00 18.20 82 LEU A O 1
ATOM 677 N N . HIS A 1 84 ? 15.807 35.198 47.489 1.00 18.17 83 HIS A N 1
ATOM 678 C CA . HIS A 1 84 ? 15.438 35.124 48.930 1.00 18.07 83 HIS A CA 1
ATOM 679 C C . HIS A 1 84 ? 14.116 35.776 49.269 1.00 19.39 83 HIS A C 1
ATOM 680 O O . HIS A 1 84 ? 13.882 36.077 50.445 1.00 20.84 83 HIS A O 1
ATOM 687 N N . GLY A 1 85 ? 13.232 35.937 48.283 1.00 18.27 84 GLY A N 1
ATOM 688 C CA . GLY A 1 85 ? 11.925 36.498 48.591 1.00 20.06 84 GLY A CA 1
ATOM 689 C C . GLY A 1 85 ? 11.942 38.004 48.808 1.00 17.66 84 GLY A C 1
ATOM 690 O O . GLY A 1 85 ? 12.845 38.698 48.359 1.00 17.84 84 GLY A O 1
ATOM 691 N N . ASP A 1 86 ? 10.913 38.511 49.514 1.00 18.72 85 ASP A N 1
ATOM 692 C CA . ASP A 1 86 ? 10.776 39.955 49.741 1.00 17.84 85 ASP A CA 1
ATOM 693 C C . ASP A 1 86 ? 10.950 40.381 51.189 1.00 17.45 85 ASP A C 1
ATOM 694 O O . ASP A 1 86 ? 11.128 41.550 51.448 1.00 19.30 85 ASP A O 1
ATOM 699 N N . GLY A 1 87 ? 10.796 39.462 52.115 1.00 19.51 86 GLY A N 1
ATOM 700 C CA . GLY A 1 87 ? 10.823 39.829 53.519 1.00 19.59 86 GLY A CA 1
ATOM 701 C C . GLY A 1 87 ? 12.066 40.585 53.943 1.00 19.50 86 GLY A C 1
ATOM 702 O O . GLY A 1 87 ? 11.997 41.636 54.612 1.00 18.99 86 GLY A O 1
ATOM 703 N N . TRP A 1 88 ? 13.208 40.056 53.533 1.00 18.41 87 TRP A N 1
ATOM 704 C CA . TRP A 1 88 ? 14.487 40.669 53.870 1.00 18.52 87 TRP A CA 1
ATOM 705 C C . TRP A 1 88 ? 14.687 42.097 53.365 1.00 18.94 87 TRP A C 1
ATOM 706 O O . TRP A 1 88 ? 15.607 42.768 53.824 1.00 18.67 87 TRP A O 1
ATOM 717 N N . LEU A 1 89 ? 13.890 42.543 52.377 1.00 17.66 88 LEU A N 1
ATOM 718 C CA . LEU A 1 89 ? 13.982 43.844 51.786 1.00 19.21 88 LEU A CA 1
ATOM 719 C C . LEU A 1 89 ? 12.872 44.816 52.248 1.00 20.10 88 LEU A C 1
ATOM 720 O O . LEU A 1 89 ? 12.869 45.982 51.859 1.00 23.37 88 LEU A O 1
ATOM 725 N N . GLY A 1 90 ? 11.913 44.308 52.971 1.00 21.07 89 GLY A N 1
ATOM 726 C CA . GLY A 1 90 ? 10.710 45.102 53.342 1.00 20.94 89 GLY A CA 1
ATOM 727 C C . GLY A 1 90 ? 10.791 45.681 54.731 1.00 23.88 89 GLY A C 1
ATOM 728 O O . GLY A 1 90 ? 11.645 45.289 55.557 1.00 21.83 89 GLY A O 1
ATOM 729 N N . GLU A 1 91 ? 9.933 46.638 55.000 1.00 22.17 90 GLU A N 1
ATOM 730 C CA A GLU A 1 91 ? 9.858 47.203 56.335 0.50 23.08 90 GLU A CA 1
ATOM 731 C CA B GLU A 1 91 ? 9.852 47.213 56.331 0.50 22.84 90 GLU A CA 1
ATOM 732 C C . GLU A 1 91 ? 8.741 46.519 57.131 1.00 22.97 90 GLU A C 1
ATOM 733 O O . GLU A 1 91 ? 7.589 46.458 56.676 1.00 25.54 90 GLU A O 1
ATOM 744 N N . TRP A 1 92 ? 9.080 45.992 58.307 1.00 20.75 91 TRP A N 1
ATOM 745 C CA . TRP A 1 92 ? 8.140 45.219 59.116 1.00 20.34 91 TRP A CA 1
ATOM 746 C C . TRP A 1 92 ? 7.558 46.112 60.198 1.00 22.85 91 TRP A C 1
ATOM 747 O O . TRP A 1 92 ? 8.110 47.203 60.490 1.00 23.93 91 TRP A O 1
ATOM 758 N N . GLN A 1 93 ? 6.448 45.656 60.799 1.00 24.25 92 GLN A N 1
ATOM 759 C CA . GLN A 1 93 ? 5.795 46.363 61.887 1.00 24.83 92 GLN A CA 1
ATOM 760 C C . GLN A 1 93 ? 5.842 45.508 63.128 1.00 24.46 92 GLN A C 1
ATOM 761 O O . GLN A 1 93 ? 5.571 44.315 63.092 1.00 25.57 92 GLN A O 1
ATOM 767 N N . CYS A 1 94 ? 6.087 46.139 64.267 1.00 24.34 93 CYS A N 1
ATOM 768 C CA . CYS A 1 94 ? 6.091 45.423 65.536 1.00 24.36 93 CYS A CA 1
ATOM 769 C C . CYS A 1 94 ? 4.651 45.315 66.082 1.00 30.02 93 CYS A C 1
ATOM 770 O O . CYS A 1 94 ? 3.977 46.325 66.167 1.00 30.88 93 CYS A O 1
ATOM 773 N N . VAL A 1 95 ? 4.231 44.097 66.422 1.00 27.85 94 VAL A N 1
ATOM 774 C CA . VAL A 1 95 ? 2.926 43.834 67.090 1.00 29.63 94 VAL A CA 1
ATOM 775 C C . VAL A 1 95 ? 3.071 43.436 68.572 1.00 30.16 94 VAL A C 1
ATOM 776 O O . VAL A 1 95 ? 2.088 43.437 69.340 1.00 31.10 94 VAL A O 1
ATOM 780 N N . SER A 1 96 ? 4.267 43.069 69.020 1.00 29.31 95 SER A N 1
ATOM 781 C CA A SER A 1 96 ? 4.517 42.798 70.436 0.60 28.55 95 SER A CA 1
ATOM 782 C CA B SER A 1 96 ? 4.505 42.862 70.424 0.40 28.72 95 SER A CA 1
ATOM 783 C C . SER A 1 96 ? 5.986 42.887 70.750 1.00 29.39 95 SER A C 1
ATOM 784 O O . SER A 1 96 ? 6.804 42.483 69.934 1.00 26.40 95 SER A O 1
ATOM 789 N N . HIS A 1 97 ? 6.284 43.391 71.947 1.00 25.85 96 HIS A N 1
ATOM 790 C CA . HIS A 1 97 ? 7.661 43.465 72.421 1.00 28.55 96 HIS A CA 1
ATOM 791 C C . HIS A 1 97 ? 7.629 43.430 73.914 1.00 26.89 96 HIS A C 1
ATOM 792 O O . HIS A 1 97 ? 7.043 44.287 74.546 1.00 30.05 96 HIS A O 1
ATOM 799 N N . SER A 1 98 ? 8.258 42.411 74.469 1.00 30.15 97 SER A N 1
ATOM 800 C CA A SER A 1 98 ? 8.422 42.289 75.902 0.60 31.74 97 SER A CA 1
ATOM 801 C CA B SER A 1 98 ? 8.420 42.293 75.902 0.40 32.07 97 SER A CA 1
ATOM 802 C C . SER A 1 98 ? 9.893 42.100 76.201 1.00 31.41 97 SER A C 1
ATOM 803 O O . SER A 1 98 ? 10.719 42.135 75.290 1.00 31.53 97 SER A O 1
ATOM 808 N N . ASP A 1 99 ? 10.235 41.903 77.464 1.00 31.05 98 ASP A N 1
ATOM 809 C CA . ASP A 1 99 ? 11.635 41.748 77.811 1.00 34.76 98 ASP A CA 1
ATOM 810 C C . ASP A 1 99 ? 12.359 40.617 77.072 1.00 33.70 98 ASP A C 1
ATOM 811 O O . ASP A 1 99 ? 13.512 40.792 76.716 1.00 32.65 98 ASP A O 1
ATOM 816 N N . ASP A 1 100 ? 11.678 39.505 76.814 1.00 33.52 99 ASP A N 1
ATOM 817 C CA . ASP A 1 100 ? 12.316 38.331 76.203 1.00 33.14 99 ASP A CA 1
ATOM 818 C C . ASP A 1 100 ? 11.582 37.815 74.960 1.00 32.61 99 ASP A C 1
ATOM 819 O O . ASP A 1 100 ? 11.876 36.709 74.504 1.00 32.23 99 ASP A O 1
ATOM 824 N N . SER A 1 101 ? 10.641 38.597 74.417 1.00 29.68 100 SER A N 1
ATOM 825 C CA . SER A 1 101 ? 9.952 38.250 73.170 1.00 31.93 100 SER A CA 1
ATOM 826 C C . SER A 1 101 ? 9.607 39.452 72.271 1.00 30.20 100 SER A C 1
ATOM 827 O O . SER A 1 101 ? 9.430 40.599 72.722 1.00 29.58 100 SER A O 1
ATOM 830 N N . LEU A 1 102 ? 9.539 39.166 70.974 1.00 27.64 101 LEU A N 1
ATOM 831 C CA . LEU A 1 102 ? 9.242 40.154 69.961 1.00 26.08 101 LEU A CA 1
ATOM 832 C C . LEU A 1 102 ? 8.492 39.451 68.828 1.00 26.28 101 LEU A C 1
ATOM 833 O O . LEU A 1 102 ? 8.797 38.304 68.492 1.00 28.91 101 LEU A O 1
ATOM 838 N N . CYS A 1 103 ? 7.515 40.144 68.258 1.00 22.04 102 CYS A N 1
ATOM 839 C CA . CYS A 1 103 ? 6.830 39.720 67.053 1.00 24.80 102 CYS A CA 1
ATOM 840 C C . CYS A 1 103 ? 6.684 40.887 66.063 1.00 25.55 102 CYS A C 1
ATOM 841 O O . CYS A 1 103 ? 6.247 41.988 66.409 1.00 23.96 102 CYS A O 1
ATOM 844 N N . LEU A 1 104 ? 7.137 40.639 64.832 1.00 24.17 103 LEU A N 1
ATOM 845 C CA . LEU A 1 104 ? 7.040 41.552 63.728 1.00 22.96 103 LEU A CA 1
ATOM 846 C C . LEU A 1 104 ? 6.191 40.919 62.609 1.00 22.56 103 LEU A C 1
ATOM 847 O O . LEU A 1 104 ? 6.181 39.697 62.433 1.00 27.00 103 LEU A O 1
ATOM 852 N N . VAL A 1 105 ? 5.538 41.768 61.836 1.00 23.93 104 VAL A N 1
ATOM 853 C CA . VAL A 1 105 ? 4.735 41.331 60.688 1.00 25.72 104 VAL A CA 1
ATOM 854 C C . VAL A 1 105 ? 5.086 42.145 59.431 1.00 25.90 104 VAL A C 1
ATOM 855 O O . VAL A 1 105 ? 5.475 43.316 59.496 1.00 26.03 104 VAL A O 1
ATOM 859 N N . TYR A 1 106 ? 4.975 41.504 58.277 1.00 25.18 105 TYR A N 1
ATOM 860 C CA . TYR A 1 106 ? 5.176 42.146 56.991 1.00 25.29 105 TYR A CA 1
ATOM 861 C C . TYR A 1 106 ? 4.078 41.650 56.048 1.00 26.70 105 TYR A C 1
ATOM 862 O O . TYR A 1 106 ? 3.778 40.466 56.067 1.00 26.38 105 TYR A O 1
ATOM 871 N N . GLU A 1 107 ? 3.495 42.574 55.291 1.00 25.80 106 GLU A N 1
ATOM 872 C CA A GLU A 1 107 ? 2.487 42.287 54.253 0.50 29.27 106 GLU A CA 1
ATOM 873 C CA B GLU A 1 107 ? 2.496 42.263 54.260 0.50 29.50 106 GLU A CA 1
ATOM 874 C C . GLU A 1 107 ? 3.042 42.675 52.891 1.00 29.60 106 GLU A C 1
ATOM 875 O O . GLU A 1 107 ? 3.583 43.781 52.722 1.00 28.88 106 GLU A O 1
ATOM 886 N N . HIS A 1 108 ? 2.933 41.764 51.924 1.00 28.67 107 HIS A N 1
ATOM 887 C CA . HIS A 1 108 ? 3.420 41.972 50.554 1.00 27.93 107 HIS A CA 1
ATOM 888 C C . HIS A 1 108 ? 2.275 41.859 49.571 1.00 29.92 107 HIS A C 1
ATOM 889 O O . HIS A 1 108 ? 1.553 40.877 49.619 1.00 29.37 107 HIS A O 1
ATOM 896 N N . ARG A 1 109 ? 2.099 42.878 48.733 1.00 30.56 108 ARG A N 1
ATOM 897 C CA . ARG A 1 109 ? 1.002 42.946 47.757 1.00 37.07 108 ARG A CA 1
ATOM 898 C C . ARG A 1 109 ? 1.501 43.474 46.398 1.00 38.09 108 ARG A C 1
ATOM 899 O O . ARG A 1 109 ? 0.865 44.311 45.757 1.00 40.62 108 ARG A O 1
ATOM 902 N N . SER A 1 110 ? 2.618 42.936 45.947 1.00 34.07 109 SER A N 1
ATOM 903 C CA . SER A 1 110 ? 3.119 43.177 44.601 1.00 34.66 109 SER A CA 1
ATOM 904 C C . SER A 1 110 ? 3.857 41.941 44.119 1.00 31.82 109 SER A C 1
ATOM 905 O O . SER A 1 110 ? 4.125 41.026 44.878 1.00 32.73 109 SER A O 1
ATOM 908 N N . GLY A 1 111 ? 4.195 41.905 42.837 1.00 33.08 110 GLY A N 1
ATOM 909 C CA . GLY A 1 111 ? 4.875 40.757 42.292 1.00 31.33 110 GLY A CA 1
ATOM 910 C C . GLY A 1 111 ? 4.014 39.513 42.211 1.00 31.58 110 GLY A C 1
ATOM 911 O O . GLY A 1 111 ? 2.779 39.593 42.139 1.00 35.71 110 GLY A O 1
ATOM 912 N N . VAL A 1 112 ? 4.684 38.367 42.194 1.00 30.28 111 VAL A N 1
ATOM 913 C CA . VAL A 1 112 ? 4.056 37.068 41.919 1.00 31.24 111 VAL A CA 1
ATOM 914 C C . VAL A 1 112 ? 3.258 36.593 43.174 1.00 29.73 111 VAL A C 1
ATOM 915 O O . VAL A 1 112 ? 2.121 36.169 43.047 1.00 32.77 111 VAL A O 1
ATOM 919 N N . TYR A 1 113 ? 3.890 36.670 44.348 1.00 28.44 112 TYR A N 1
ATOM 920 C CA . TYR A 1 113 ? 3.323 36.214 45.614 1.00 27.55 112 TYR A CA 1
ATOM 921 C C . TYR A 1 113 ? 2.786 37.389 46.450 1.00 27.10 112 TYR A C 1
ATOM 922 O O . TYR A 1 113 ? 3.500 38.382 46.698 1.00 27.37 112 TYR A O 1
ATOM 931 N N . HIS A 1 114 ? 1.528 37.275 46.892 1.00 27.57 113 HIS A N 1
ATOM 932 C CA . HIS A 1 114 ? 0.952 38.194 47.867 1.00 29.10 113 HIS A CA 1
ATOM 933 C C . HIS A 1 114 ? 0.773 37.394 49.158 1.00 29.55 113 HIS A C 1
ATOM 934 O O . HIS A 1 114 ? 0.261 36.266 49.133 1.00 32.40 113 HIS A O 1
ATOM 941 N N . TYR A 1 115 ? 1.147 37.985 50.294 1.00 28.94 114 TYR A N 1
ATOM 942 C CA . TYR A 1 115 ? 1.129 37.242 51.545 1.00 30.57 114 TYR A CA 1
ATOM 943 C C . TYR A 1 115 ? 1.329 38.172 52.735 1.00 28.93 114 TYR A C 1
ATOM 944 O O . TYR A 1 115 ? 1.663 39.366 52.575 1.00 28.85 114 TYR A O 1
ATOM 953 N N . ARG A 1 116 ? 1.019 37.616 53.908 1.00 29.41 115 ARG A N 1
ATOM 954 C CA A ARG A 1 116 ? 1.350 38.214 55.206 0.70 26.56 115 ARG A CA 1
ATOM 955 C CA B ARG A 1 116 ? 1.369 38.219 55.186 0.30 28.13 115 ARG A CA 1
ATOM 956 C C . ARG A 1 116 ? 2.272 37.235 55.933 1.00 29.48 115 ARG A C 1
ATOM 957 O O . ARG A 1 116 ? 2.073 36.024 55.897 1.00 29.46 115 ARG A O 1
ATOM 972 N N . VAL A 1 117 ? 3.306 37.753 56.574 1.00 26.15 116 VAL A N 1
ATOM 973 C CA . VAL A 1 117 ? 4.195 36.891 57.342 1.00 27.47 116 VAL A CA 1
ATOM 974 C C . VAL A 1 117 ? 4.419 37.498 58.708 1.00 25.39 116 VAL A C 1
ATOM 975 O O . VAL A 1 117 ? 4.544 38.706 58.790 1.00 26.82 116 VAL A O 1
ATOM 979 N N . SER A 1 118 ? 4.488 36.644 59.735 1.00 23.17 117 SER A N 1
ATOM 980 C CA . SER A 1 118 ? 4.901 37.007 61.054 1.00 23.54 117 SER A CA 1
ATOM 981 C C . SER A 1 118 ? 6.238 36.344 61.374 1.00 27.33 117 SER A C 1
ATOM 982 O O . SER A 1 118 ? 6.535 35.228 60.961 1.00 27.51 117 SER A O 1
ATOM 985 N N . GLN A 1 119 ? 7.077 37.068 62.122 1.00 22.14 118 GLN A N 1
ATOM 986 C CA . GLN A 1 119 ? 8.321 36.524 62.628 1.00 24.10 118 GLN A CA 1
ATOM 987 C C . GLN A 1 119 ? 8.361 36.806 64.128 1.00 24.34 118 GLN A C 1
ATOM 988 O O . GLN A 1 119 ? 8.387 37.985 64.504 1.00 24.64 118 GLN A O 1
ATOM 994 N N . ALA A 1 120 ? 8.371 35.730 64.934 1.00 25.13 119 ALA A N 1
ATOM 995 C CA . ALA A 1 120 ? 8.455 35.771 66.393 1.00 26.74 119 ALA A CA 1
ATOM 996 C C . ALA A 1 120 ? 9.826 35.334 66.886 1.00 29.41 119 ALA A C 1
ATOM 997 O O . ALA A 1 120 ? 10.417 34.370 66.409 1.00 28.37 119 ALA A O 1
ATOM 999 N N . PHE A 1 121 ? 10.324 36.061 67.880 1.00 25.46 120 PHE A N 1
ATOM 1000 C CA . PHE A 1 121 ? 11.620 35.798 68.491 1.00 26.90 120 PHE A CA 1
ATOM 1001 C C . PHE A 1 121 ? 11.378 35.565 69.980 1.00 27.90 120 PHE A C 1
ATOM 1002 O O . PHE A 1 121 ? 10.634 36.319 70.585 1.00 27.54 120 PHE A O 1
ATOM 1010 N N . HIS A 1 122 ? 12.069 34.592 70.565 1.00 28.01 121 HIS A N 1
ATOM 1011 C CA . HIS A 1 122 ? 11.996 34.325 71.995 1.00 29.06 121 HIS A CA 1
ATOM 1012 C C . HIS A 1 122 ? 13.357 33.951 72.569 1.00 30.82 121 HIS A C 1
ATOM 1013 O O . HIS A 1 122 ? 14.104 33.196 71.950 1.00 30.81 121 HIS A O 1
ATOM 1020 N N . LEU A 1 123 ? 13.680 34.487 73.755 1.00 27.07 122 LEU A N 1
ATOM 1021 C CA . LEU A 1 123 ? 14.942 34.186 74.434 1.00 29.01 122 LEU A CA 1
ATOM 1022 C C . LEU A 1 123 ? 14.651 33.496 75.730 1.00 34.60 122 LEU A C 1
ATOM 1023 O O . LEU A 1 123 ? 13.765 33.929 76.465 1.00 36.30 122 LEU A O 1
ATOM 1028 N N . THR A 1 124 ? 15.384 32.420 76.002 1.00 35.71 123 THR A N 1
ATOM 1029 C CA . THR A 1 124 ? 15.487 31.893 77.360 1.00 35.20 123 THR A CA 1
ATOM 1030 C C . THR A 1 124 ? 16.933 32.098 77.792 1.00 38.34 123 THR A C 1
ATOM 1031 O O . THR A 1 124 ? 17.658 32.835 77.141 1.00 33.02 123 THR A O 1
ATOM 1035 N N . ALA A 1 125 ? 17.374 31.487 78.894 1.00 36.78 124 ALA A N 1
ATOM 1036 C CA . ALA A 1 125 ? 18.736 31.766 79.352 1.00 38.66 124 ALA A CA 1
ATOM 1037 C C . ALA A 1 125 ? 19.829 31.199 78.415 1.00 36.75 124 ALA A C 1
ATOM 1038 O O . ALA A 1 125 ? 20.989 31.664 78.461 1.00 36.96 124 ALA A O 1
ATOM 1040 N N . ASP A 1 126 ? 19.494 30.197 77.592 1.00 36.93 125 ASP A N 1
ATOM 1041 C CA . ASP A 1 126 ? 20.487 29.643 76.671 1.00 37.12 125 ASP A CA 1
ATOM 1042 C C . ASP A 1 126 ? 20.025 29.457 75.219 1.00 33.81 125 ASP A C 1
ATOM 1043 O O . ASP A 1 126 ? 20.819 29.000 74.412 1.00 34.44 125 ASP A O 1
ATOM 1048 N N . THR A 1 127 ? 18.774 29.784 74.895 1.00 29.47 126 THR A N 1
ATOM 1049 C CA A THR A 1 127 ? 18.242 29.515 73.572 0.40 31.68 126 THR A CA 1
ATOM 1050 C CA B THR A 1 127 ? 18.236 29.503 73.585 0.60 30.81 126 THR A CA 1
ATOM 1051 C C . THR A 1 127 ? 17.449 30.678 72.987 1.00 28.77 126 THR A C 1
ATOM 1052 O O . THR A 1 127 ? 16.619 31.290 73.655 1.00 32.10 126 THR A O 1
ATOM 1059 N N . LEU A 1 128 ? 17.686 30.913 71.713 1.00 27.49 127 LEU A N 1
ATOM 1060 C CA . LEU A 1 128 ? 16.913 31.826 70.885 1.00 26.62 127 LEU A CA 1
ATOM 1061 C C . LEU A 1 128 ? 16.031 30.967 69.972 1.00 30.74 127 LEU A C 1
ATOM 1062 O O . LEU A 1 128 ? 16.546 30.062 69.295 1.00 28.07 127 LEU A O 1
ATOM 1067 N N . THR A 1 129 ? 14.719 31.240 69.976 1.00 25.32 128 THR A N 1
ATOM 1068 C CA . THR A 1 129 ? 13.771 30.575 69.080 1.00 29.31 128 THR A CA 1
ATOM 1069 C C . THR A 1 129 ? 13.162 31.642 68.150 1.00 27.69 128 THR A C 1
ATOM 1070 O O . THR A 1 129 ? 12.677 32.687 68.591 1.00 29.86 128 THR A O 1
ATOM 1074 N N . VAL A 1 130 ? 13.171 31.355 66.860 1.00 24.69 129 VAL A N 1
ATOM 1075 C CA . VAL A 1 130 ? 12.633 32.250 65.848 1.00 24.31 129 VAL A CA 1
ATOM 1076 C C . VAL A 1 130 ? 11.639 31.435 65.019 1.00 26.92 129 VAL A C 1
ATOM 1077 O O . VAL A 1 130 ? 11.951 30.317 64.640 1.00 28.42 129 VAL A O 1
ATOM 1081 N N . THR A 1 131 ? 10.449 31.986 64.812 1.00 23.91 130 THR A N 1
ATOM 1082 C CA A THR A 1 131 ? 9.346 31.322 64.146 0.60 29.05 130 THR A CA 1
ATOM 1083 C CA B THR A 1 131 ? 9.390 31.303 64.079 0.40 29.24 130 THR A CA 1
ATOM 1084 C C . THR A 1 131 ? 8.829 32.206 62.982 1.00 29.24 130 THR A C 1
ATOM 1085 O O . THR A 1 131 ? 8.485 33.386 63.193 1.00 29.33 130 THR A O 1
ATOM 1092 N N . LEU A 1 132 ? 8.774 31.653 61.768 1.00 26.41 131 LEU A N 1
ATOM 1093 C CA . LEU A 1 132 ? 8.167 32.314 60.621 1.00 27.02 131 LEU A CA 1
ATOM 1094 C C . LEU A 1 132 ? 6.867 31.585 60.261 1.00 29.84 131 LEU A C 1
ATOM 1095 O O . LEU A 1 132 ? 6.878 30.356 60.160 1.00 31.47 131 LEU A O 1
ATOM 1100 N N . SER A 1 133 ? 5.775 32.342 60.098 1.00 28.04 132 SER A N 1
ATOM 1101 C CA . SER A 1 133 ? 4.476 31.842 59.689 1.00 32.06 132 SER A CA 1
ATOM 1102 C C . SER A 1 133 ? 3.973 32.719 58.557 1.00 31.55 132 SER A C 1
ATOM 1103 O O . SER A 1 133 ? 3.861 33.943 58.729 1.00 31.05 132 SER A O 1
ATOM 1106 N N . VAL A 1 134 ? 3.664 32.095 57.408 1.00 29.73 133 VAL A N 1
ATOM 1107 C CA . VAL A 1 134 ? 3.335 32.828 56.199 1.00 29.01 133 VAL A CA 1
ATOM 1108 C C . VAL A 1 134 ? 2.000 32.363 55.692 1.00 34.09 133 VAL A C 1
ATOM 1109 O O . VAL A 1 134 ? 1.741 31.162 55.691 1.00 34.93 133 VAL A O 1
ATOM 1113 N N . THR A 1 135 ? 1.151 33.327 55.340 1.00 28.47 134 THR A N 1
ATOM 1114 C CA . THR A 1 135 ? -0.202 33.058 54.857 1.00 31.71 134 THR A CA 1
ATOM 1115 C C . THR A 1 135 ? -0.341 33.570 53.433 1.00 31.57 134 THR A C 1
ATOM 11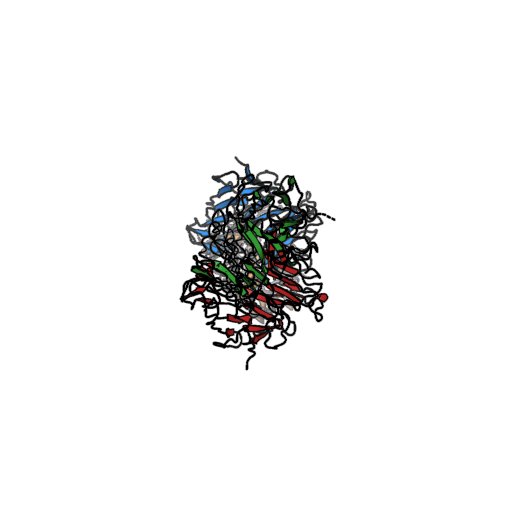16 O O . THR A 1 135 ? -0.067 34.738 53.166 1.00 32.32 134 THR A O 1
ATOM 1120 N N . ASN A 1 136 ? -0.814 32.713 52.523 1.00 33.64 135 ASN A N 1
ATOM 1121 C CA . ASN A 1 136 ? -1.069 33.128 51.139 1.00 34.95 135 ASN A CA 1
ATOM 1122 C C . ASN A 1 136 ? -2.294 34.074 51.123 1.00 36.79 135 ASN A C 1
ATOM 1123 O O . ASN A 1 136 ? -3.385 33.720 51.596 1.00 39.34 135 ASN A O 1
ATOM 1128 N N . GLN A 1 137 ? -2.087 35.269 50.577 1.00 35.84 136 GLN A N 1
ATOM 1129 C CA . GLN A 1 137 ? -3.131 36.285 50.423 1.00 37.52 136 GLN A CA 1
ATOM 1130 C C . GLN A 1 137 ? -3.439 36.600 48.943 1.00 41.10 136 GLN A C 1
ATOM 1131 O O . GLN A 1 137 ? -4.116 37.597 48.650 1.00 41.79 136 GLN A O 1
ATOM 1137 N N . GLY A 1 138 ? -2.921 35.779 48.023 1.00 36.92 137 GLY A N 1
ATOM 1138 C CA . GLY A 1 138 ? -3.173 35.968 46.603 1.00 38.26 137 GLY A CA 1
ATOM 1139 C C . GLY A 1 138 ? -4.462 35.292 46.173 1.00 41.29 137 GLY A C 1
ATOM 1140 O O . GLY A 1 138 ? -5.213 34.777 47.015 1.00 46.33 137 GLY A O 1
ATOM 1141 N N . ALA A 1 139 ? -4.706 35.287 44.860 1.00 42.60 138 ALA A N 1
ATOM 1142 C CA . ALA A 1 139 ? -5.948 34.736 44.281 1.00 46.53 138 ALA A CA 1
ATOM 1143 C C . ALA A 1 139 ? -5.781 33.267 43.848 1.00 46.78 138 ALA A C 1
ATOM 1144 O O . ALA A 1 139 ? -6.773 32.597 43.536 1.00 48.57 138 ALA A O 1
ATOM 1146 N N . GLU A 1 140 ? -4.546 32.761 43.864 1.00 41.26 139 GLU A N 1
ATOM 1147 C CA . GLU A 1 140 ? -4.224 31.387 43.455 1.00 39.73 139 GLU A CA 1
ATOM 1148 C C . GLU A 1 140 ? -3.265 30.665 44.401 1.00 39.94 139 GLU A C 1
ATOM 1149 O O . GLU A 1 140 ? -2.387 31.289 45.023 1.00 37.10 139 GLU A O 1
ATOM 1155 N N . THR A 1 141 ? -3.400 29.343 44.458 1.00 38.31 140 THR A N 1
ATOM 1156 C CA . THR A 1 141 ? -2.454 28.491 45.184 1.00 37.41 140 THR A CA 1
ATOM 1157 C C . THR A 1 141 ? -1.035 28.600 44.592 1.00 37.08 140 THR A C 1
ATOM 1158 O O . THR A 1 141 ? -0.906 28.521 43.378 1.00 36.14 140 THR A O 1
ATOM 1162 N N . LEU A 1 142 ? -0.013 28.811 45.451 1.00 33.94 141 LEU A N 1
ATOM 1163 C CA . LEU A 1 142 ? 1.419 28.861 45.045 1.00 31.92 141 LEU A CA 1
ATOM 1164 C C . LEU A 1 142 ? 2.262 28.066 46.019 1.00 31.31 141 LEU A C 1
ATOM 1165 O O . LEU A 1 142 ? 1.798 27.765 47.129 1.00 32.72 141 LEU A O 1
ATOM 1170 N N . PRO A 1 143 ? 3.472 27.660 45.612 1.00 28.46 142 PRO A N 1
ATOM 1171 C CA . PRO A 1 143 ? 4.330 26.869 46.490 1.00 30.24 142 PRO A CA 1
ATOM 1172 C C . PRO A 1 143 ? 5.265 27.752 47.326 1.00 28.01 142 PRO A C 1
ATOM 1173 O O . PRO A 1 143 ? 5.944 28.644 46.787 1.00 28.05 142 PRO A O 1
ATOM 1177 N N . PHE A 1 144 ? 5.245 27.515 48.641 1.00 25.87 143 PHE A N 1
ATOM 1178 C CA . PHE A 1 144 ? 5.907 28.339 49.620 1.00 25.92 143 PHE A CA 1
ATOM 1179 C C . PHE A 1 144 ? 7.018 27.615 50.356 1.00 27.55 143 PHE A C 1
ATOM 1180 O O . PHE A 1 144 ? 7.017 26.394 50.562 1.00 28.26 143 PHE A O 1
ATOM 1188 N N . GLY A 1 145 ? 7.951 28.416 50.810 1.00 24.73 144 GLY A N 1
ATOM 1189 C CA . GLY A 1 145 ? 8.964 27.924 51.731 1.00 26.37 144 GLY A CA 1
ATOM 1190 C C . GLY A 1 145 ? 9.424 29.048 52.660 1.00 25.59 144 GLY A C 1
ATOM 1191 O O . GLY A 1 145 ? 9.115 30.197 52.448 1.00 25.72 144 GLY A O 1
ATOM 1192 N N . THR A 1 146 ? 10.189 28.653 53.661 1.00 26.65 145 THR A N 1
ATOM 1193 C CA . THR A 1 146 ? 10.768 29.564 54.657 1.00 24.67 145 THR A CA 1
ATOM 1194 C C . THR A 1 146 ? 12.167 29.124 55.026 1.00 29.17 145 THR A C 1
ATOM 1195 O O . THR A 1 146 ? 12.605 27.962 54.785 1.00 26.39 145 THR A O 1
ATOM 1199 N N . GLY A 1 147 ? 12.884 30.071 55.625 1.00 21.81 146 GLY A N 1
ATOM 1200 C CA . GLY A 1 147 ? 14.225 29.789 56.054 1.00 24.85 146 GLY A CA 1
ATOM 1201 C C . GLY A 1 147 ? 14.844 31.018 56.606 1.00 20.60 146 GLY A C 1
ATOM 1202 O O . GLY A 1 147 ? 14.177 32.018 56.762 1.00 19.14 146 GLY A O 1
ATOM 1203 N N . TRP A 1 148 ? 16.109 30.872 56.947 1.00 20.34 147 TRP A N 1
ATOM 1204 C CA . TRP A 1 148 ? 16.892 31.977 57.452 1.00 18.42 147 TRP A CA 1
ATOM 1205 C C . TRP A 1 148 ? 18.290 31.909 56.931 1.00 20.12 147 TRP A C 1
ATOM 1206 O O . TRP A 1 148 ? 18.783 30.859 56.486 1.00 21.29 147 TRP A O 1
ATOM 1217 N N . HIS A 1 149 ? 18.938 33.074 57.046 1.00 19.12 148 HIS A N 1
ATOM 1218 C CA . HIS A 1 149 ? 20.273 33.288 56.542 1.00 18.40 148 HIS A CA 1
ATOM 1219 C C . HIS A 1 149 ? 21.160 33.893 57.614 1.00 19.55 148 HIS A C 1
ATOM 1220 O O . HIS A 1 149 ? 21.473 35.091 57.574 1.00 19.76 148 HIS A O 1
ATOM 1227 N N . PRO A 1 150 ? 21.544 33.087 58.618 1.00 21.00 149 PRO A N 1
ATOM 1228 C CA . PRO A 1 150 ? 22.401 33.623 59.675 1.00 20.17 149 PRO A CA 1
ATOM 1229 C C . PRO A 1 150 ? 23.861 33.691 59.279 1.00 21.35 149 PRO A C 1
ATOM 1230 O O . PRO A 1 150 ? 24.372 32.800 58.572 1.00 21.53 149 PRO A O 1
ATOM 1234 N N . TYR A 1 151 ? 24.525 34.717 59.791 1.00 17.56 150 TYR A N 1
ATOM 1235 C CA . TYR A 1 151 ? 25.929 34.927 59.639 1.00 19.09 150 TYR A CA 1
ATOM 1236 C C . TYR A 1 151 ? 26.623 34.631 60.963 1.00 20.95 150 TYR A C 1
ATOM 1237 O O . TYR A 1 151 ? 26.355 35.301 61.977 1.00 21.75 150 TYR A O 1
ATOM 1246 N N . PHE A 1 152 ? 27.515 33.640 60.968 1.00 20.31 151 PHE A N 1
ATOM 1247 C CA . PHE A 1 152 ? 28.252 33.265 62.178 1.00 20.14 151 PHE A CA 1
ATOM 1248 C C . PHE A 1 152 ? 29.696 33.751 62.122 1.00 24.51 151 PHE A C 1
ATOM 1249 O O . PHE A 1 152 ? 30.297 33.790 61.064 1.00 23.01 151 PHE A O 1
ATOM 1257 N N . PRO A 1 153 ? 30.310 34.043 63.296 1.00 21.02 152 PRO A N 1
ATOM 1258 C CA . PRO A 1 153 ? 31.705 34.407 63.348 1.00 25.11 152 PRO A CA 1
ATOM 1259 C C . PRO A 1 153 ? 32.528 33.240 62.821 1.00 23.98 152 PRO A C 1
ATOM 1260 O O . PRO A 1 153 ? 32.170 32.094 63.033 1.00 24.25 152 PRO A O 1
ATOM 1264 N N . LEU A 1 154 ? 33.626 33.547 62.178 1.00 25.14 153 LEU A N 1
ATOM 1265 C CA . LEU A 1 154 ? 34.539 32.484 61.727 1.00 26.20 153 LEU A CA 1
ATOM 1266 C C . LEU A 1 154 ? 35.923 32.675 62.257 1.00 29.29 153 LEU A C 1
ATOM 1267 O O . LEU A 1 154 ? 36.499 33.748 62.113 1.00 31.28 153 LEU A O 1
ATOM 1272 N N . SER A 1 155 ? 36.461 31.601 62.841 1.00 29.54 154 SER A N 1
ATOM 1273 C CA . SER A 1 155 ? 37.812 31.534 63.343 1.00 30.82 154 SER A CA 1
ATOM 1274 C C . SER A 1 155 ? 38.523 30.383 62.637 1.00 29.81 154 SER A C 1
ATOM 1275 O O . SER A 1 155 ? 37.844 29.443 62.195 1.00 28.92 154 SER A O 1
ATOM 1278 N N . PRO A 1 156 ? 39.886 30.421 62.575 1.00 30.56 155 PRO A N 1
ATOM 1279 C CA . PRO A 1 156 ? 40.638 29.278 62.052 1.00 33.02 155 PRO A CA 1
ATOM 1280 C C . PRO A 1 156 ? 40.259 28.020 62.801 1.00 34.39 155 PRO A C 1
ATOM 1281 O O . PRO A 1 156 ? 40.386 26.936 62.251 1.00 38.53 155 PRO A O 1
ATOM 1285 N N . GLN A 1 157 ? 39.778 28.173 64.049 1.00 31.20 156 GLN A N 1
ATOM 1286 C CA . GLN A 1 157 ? 39.485 26.988 64.895 1.00 32.49 156 GLN A CA 1
ATOM 1287 C C . GLN A 1 157 ? 38.021 26.527 64.731 1.00 29.50 156 GLN A C 1
ATOM 1288 O O . GLN A 1 157 ? 37.695 25.455 65.205 1.00 31.80 156 GLN A O 1
ATOM 1294 N N . THR A 1 158 ? 37.154 27.332 64.158 1.00 29.25 157 THR A N 1
ATOM 1295 C CA . THR A 1 158 ? 35.717 26.947 63.981 1.00 26.55 157 THR A CA 1
ATOM 1296 C C . THR A 1 158 ? 35.536 25.630 63.204 1.00 31.54 157 THR A C 1
ATOM 1297 O O . THR A 1 158 ? 36.280 25.348 62.245 1.00 31.11 157 THR A O 1
ATOM 1301 N N . ARG A 1 159 ? 34.560 24.828 63.641 1.00 29.00 158 ARG A N 1
ATOM 1302 C CA . ARG A 1 159 ? 34.202 23.571 62.980 1.00 32.49 158 ARG A CA 1
ATOM 1303 C C . ARG A 1 159 ? 32.675 23.472 62.970 1.00 31.24 158 ARG A C 1
ATOM 1304 O O . ARG A 1 159 ? 32.026 23.938 63.881 1.00 32.61 158 ARG A O 1
ATOM 1312 N N . ILE A 1 160 ? 32.117 22.914 61.901 1.00 29.73 159 ILE A N 1
ATOM 1313 C CA . ILE A 1 160 ? 30.679 22.649 61.830 1.00 28.56 159 ILE A CA 1
ATOM 1314 C C . ILE A 1 160 ? 30.394 21.188 61.494 1.00 33.61 159 ILE A C 1
ATOM 1315 O O . ILE A 1 160 ? 31.249 20.479 60.940 1.00 35.37 159 ILE A O 1
ATOM 1320 N N . GLN A 1 161 ? 29.186 20.787 61.875 1.00 31.23 160 GLN A N 1
ATOM 1321 C CA A GLN A 1 161 ? 28.697 19.431 61.648 0.60 32.06 160 GLN A CA 1
ATOM 1322 C CA B GLN A 1 161 ? 28.691 19.422 61.696 0.40 32.56 160 GLN A CA 1
ATOM 1323 C C . GLN A 1 161 ? 27.228 19.538 61.266 1.00 28.39 160 GLN A C 1
ATOM 1324 O O . GLN A 1 161 ? 26.442 20.164 61.960 1.00 30.81 160 GLN A O 1
ATOM 1335 N N . ALA A 1 162 ? 26.889 18.992 60.106 1.00 29.89 161 ALA A N 1
ATOM 1336 C CA . ALA A 1 162 ? 25.542 19.100 59.560 1.00 28.26 161 ALA A CA 1
ATOM 1337 C C . ALA A 1 162 ? 25.362 17.959 58.539 1.00 29.72 161 ALA A C 1
ATOM 1338 O O . ALA A 1 162 ? 25.969 17.965 57.480 1.00 29.53 161 ALA A O 1
ATOM 1340 N N . GLN A 1 163 ? 24.579 16.961 58.905 1.00 31.18 162 GLN A N 1
ATOM 1341 C CA . GLN A 1 163 ? 24.332 15.789 58.052 1.00 31.93 162 GLN A CA 1
ATOM 1342 C C . GLN A 1 163 ? 24.008 16.148 56.615 1.00 32.98 162 GLN A C 1
ATOM 1343 O O . GLN A 1 163 ? 23.258 17.070 56.384 1.00 31.19 162 GLN A O 1
ATOM 1349 N N . ALA A 1 164 ? 24.585 15.419 55.658 1.00 33.50 163 ALA A N 1
ATOM 1350 C CA . ALA A 1 164 ? 24.320 15.625 54.248 1.00 34.37 163 ALA A CA 1
ATOM 1351 C C . ALA A 1 164 ? 24.608 14.360 53.475 1.00 34.48 163 ALA A C 1
ATOM 1352 O O . ALA A 1 164 ? 25.584 13.658 53.756 1.00 38.98 163 ALA A O 1
ATOM 1354 N N . SER A 1 165 ? 23.735 14.058 52.521 1.00 35.56 164 SER A N 1
ATOM 1355 C CA . SER A 1 165 ? 23.906 12.878 51.676 1.00 38.17 164 SER A CA 1
ATOM 1356 C C . SER A 1 165 ? 24.290 13.222 50.252 1.00 39.38 164 SER A C 1
ATOM 1357 O O . SER A 1 165 ? 24.379 12.308 49.414 1.00 37.72 164 SER A O 1
ATOM 1360 N N . GLY A 1 166 ? 24.437 14.531 49.967 1.00 31.79 165 GLY A N 1
ATOM 1361 C CA . GLY A 1 166 ? 24.837 14.995 48.674 1.00 30.59 165 GLY A CA 1
ATOM 1362 C C . GLY A 1 166 ? 24.784 16.492 48.616 1.00 29.17 165 GLY A C 1
ATOM 1363 O O . GLY A 1 166 ? 24.371 17.119 49.575 1.00 29.32 165 GLY A O 1
ATOM 1364 N N . TYR A 1 167 ? 25.223 17.039 47.498 1.00 28.22 166 TYR A N 1
ATOM 1365 C CA . TYR A 1 167 ? 25.239 18.494 47.335 1.00 26.30 166 TYR A CA 1
ATOM 1366 C C . TYR A 1 167 ? 25.076 18.887 45.886 1.00 28.83 166 TYR A C 1
ATOM 1367 O O . TYR A 1 167 ? 25.202 18.070 44.995 1.00 27.32 166 TYR A O 1
ATOM 1376 N N . TRP A 1 168 ? 24.734 20.152 45.676 1.00 25.50 167 TRP A N 1
ATOM 1377 C CA . TRP A 1 168 ? 24.712 20.708 44.313 1.00 26.18 167 TRP A CA 1
ATOM 1378 C C . TRP A 1 168 ? 25.994 21.473 44.063 1.00 26.84 167 TRP A C 1
ATOM 1379 O O . TRP A 1 168 ? 26.359 22.376 44.843 1.00 25.39 167 TRP A O 1
ATOM 1390 N N . LEU A 1 169 ? 26.636 21.176 42.962 1.00 23.60 168 LEU A N 1
ATOM 1391 C CA . LEU A 1 169 ? 27.789 21.913 42.551 1.00 26.51 168 LEU A CA 1
ATOM 1392 C C . LEU A 1 169 ? 27.272 23.330 42.277 1.00 26.55 168 LEU A C 1
ATOM 1393 O O . LEU A 1 169 ? 26.102 23.524 41.892 1.00 27.73 168 LEU A O 1
ATOM 1398 N N . GLU A 1 170 ? 28.132 24.308 42.433 1.00 26.02 169 GLU A N 1
ATOM 1399 C CA . GLU A 1 170 ? 27.774 25.663 42.034 1.00 22.49 169 GLU A CA 1
ATOM 1400 C C . GLU A 1 170 ? 28.073 25.784 40.523 1.00 22.50 169 GLU A C 1
ATOM 1401 O O . GLU A 1 170 ? 29.097 25.305 40.037 1.00 24.86 169 GLU A O 1
ATOM 1407 N N . ARG A 1 171 ? 27.170 26.436 39.794 1.00 22.58 170 ARG A N 1
ATOM 1408 C CA . ARG A 1 171 ? 27.400 26.747 38.424 1.00 22.19 170 ARG A CA 1
ATOM 1409 C C . ARG A 1 171 ? 27.427 28.273 38.217 1.00 23.84 170 ARG A C 1
ATOM 1410 O O . ARG A 1 171 ? 27.586 29.041 39.179 1.00 24.40 170 ARG A O 1
ATOM 1418 N N . GLU A 1 172 ? 27.277 28.715 36.976 1.00 23.32 171 GLU A N 1
ATOM 1419 C CA . GLU A 1 172 ? 27.264 30.127 36.670 1.00 23.55 171 GLU A CA 1
ATOM 1420 C C . GLU A 1 172 ? 26.101 30.881 37.357 1.00 22.62 171 GLU A C 1
ATOM 1421 O O . GLU A 1 172 ? 25.071 30.287 37.786 1.00 22.78 171 GLU A O 1
ATOM 1427 N N . GLN A 1 173 ? 26.275 32.208 37.509 1.00 22.76 172 GLN A N 1
ATOM 1428 C CA . GLN A 1 173 ? 25.227 33.085 38.094 1.00 21.40 172 GLN A CA 1
ATOM 1429 C C . GLN A 1 173 ? 24.859 32.742 39.544 1.00 20.88 172 GLN A C 1
ATOM 1430 O O . GLN A 1 173 ? 23.773 33.062 40.023 1.00 20.17 172 GLN A O 1
ATOM 1436 N N . TRP A 1 174 ? 25.795 32.088 40.238 1.00 20.70 173 TRP A N 1
ATOM 1437 C CA . TRP A 1 174 ? 25.599 31.695 41.646 1.00 19.79 173 TRP A CA 1
ATOM 1438 C C . TRP A 1 174 ? 24.537 30.649 41.852 1.00 22.51 173 TRP A C 1
ATOM 1439 O O . TRP A 1 174 ? 24.063 30.457 42.955 1.00 24.98 173 TRP A O 1
ATOM 1450 N N . LEU A 1 175 ? 24.150 29.962 40.783 1.00 20.64 174 LEU A N 1
ATOM 1451 C CA . LEU A 1 175 ? 23.040 29.053 40.811 1.00 19.97 174 LEU A CA 1
ATOM 1452 C C . LEU A 1 175 ? 23.499 27.643 41.218 1.00 21.95 174 LEU A C 1
ATOM 1453 O O . LEU A 1 175 ? 24.600 27.206 40.923 1.00 22.56 174 LEU A O 1
ATOM 1458 N N . ALA A 1 176 ? 22.608 26.939 41.876 1.00 22.04 175 ALA A N 1
ATOM 1459 C CA . ALA A 1 176 ? 22.778 25.490 42.053 1.00 23.93 175 ALA A CA 1
ATOM 1460 C C . ALA A 1 176 ? 22.827 24.739 40.720 1.00 24.80 175 ALA A C 1
ATOM 1461 O O . ALA A 1 176 ? 21.983 24.964 39.832 1.00 25.00 175 ALA A O 1
ATOM 1463 N N . GLY A 1 177 ? 23.844 23.888 40.577 1.00 23.62 176 GLY A N 1
ATOM 1464 C CA . GLY A 1 177 ? 24.058 23.061 39.395 1.00 24.23 176 GLY A CA 1
ATOM 1465 C C . GLY A 1 177 ? 23.716 21.596 39.564 1.00 28.04 176 GLY A C 1
ATOM 1466 O O . GLY A 1 177 ? 22.641 21.261 40.058 1.00 26.17 176 GLY A O 1
ATOM 1467 N N . GLU A 1 178 ? 24.619 20.724 39.088 1.00 27.00 177 GLU A N 1
ATOM 1468 C CA . GLU A 1 178 ? 24.405 19.297 39.112 1.00 29.86 177 GLU A CA 1
ATOM 1469 C C . GLU A 1 178 ? 24.440 18.794 40.527 1.00 28.96 177 GLU A C 1
ATOM 1470 O O . GLU A 1 178 ? 25.268 19.217 41.347 1.00 29.28 177 GLU A O 1
ATOM 1476 N N . PHE A 1 179 ? 23.518 17.888 40.793 1.00 30.17 178 PHE A N 1
ATOM 1477 C CA . PHE A 1 179 ? 23.445 17.197 42.067 1.00 31.70 178 PHE A CA 1
ATOM 1478 C C . PHE A 1 179 ? 24.427 16.055 42.085 1.00 32.51 178 PHE A C 1
ATOM 1479 O O . PHE A 1 179 ? 24.525 15.303 41.113 1.00 33.25 178 PHE A O 1
ATOM 1487 N N . CYS A 1 180 ? 25.137 15.923 43.208 1.00 33.19 179 CYS A N 1
ATOM 1488 C CA . CYS A 1 180 ? 26.211 14.945 43.335 1.00 36.15 179 CYS A CA 1
ATOM 1489 C C . CYS A 1 180 ? 26.153 14.280 44.703 1.00 35.23 179 CYS A C 1
ATOM 1490 O O . CYS A 1 180 ? 26.184 14.959 45.723 1.00 32.65 179 CYS A O 1
ATOM 1493 N N . GLU A 1 181 ? 26.137 12.937 44.719 1.00 39.45 180 GLU A N 1
ATOM 1494 C CA . GLU A 1 181 ? 26.034 12.158 45.972 1.00 41.35 180 GLU A CA 1
ATOM 1495 C C . GLU A 1 181 ? 27.387 11.883 46.676 1.00 43.93 180 GLU A C 1
ATOM 1496 O O . GLU A 1 181 ? 27.398 11.412 47.807 1.00 47.54 180 GLU A O 1
ATOM 1502 N N . GLN A 1 182 ? 28.516 12.124 46.009 1.00 43.55 181 GLN A N 1
ATOM 1503 C CA . GLN A 1 182 ? 29.839 12.031 46.638 1.00 45.81 181 GLN A CA 1
ATOM 1504 C C . GLN A 1 182 ? 30.289 13.439 47.108 1.00 42.28 181 GLN A C 1
ATOM 1505 O O . GLN A 1 182 ? 30.604 14.314 46.285 1.00 43.02 181 GLN A O 1
ATOM 1508 N N . LEU A 1 183 ? 30.289 13.668 48.420 1.00 40.77 182 LEU A N 1
ATOM 1509 C CA . LEU A 1 183 ? 30.728 14.951 48.970 1.00 36.30 1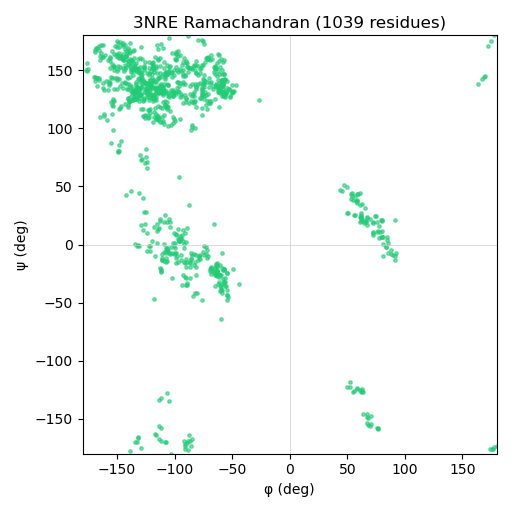82 LEU A CA 1
ATOM 1510 C C . LEU A 1 183 ? 32.251 15.030 48.928 1.00 40.26 182 LEU A C 1
ATOM 1511 O O . LEU A 1 183 ? 32.928 14.111 49.384 1.00 40.65 182 LEU A O 1
ATOM 1516 N N . PRO A 1 184 ? 32.825 16.107 48.366 1.00 39.55 183 PRO A N 1
ATOM 1517 C CA . PRO A 1 184 ? 34.296 16.181 48.515 1.00 41.96 183 PRO A CA 1
ATOM 1518 C C . PRO A 1 184 ? 34.646 16.345 49.992 1.00 38.84 183 PRO A C 1
ATOM 1519 O O . PRO A 1 184 ? 33.823 16.876 50.735 1.00 38.26 183 PRO A O 1
ATOM 1523 N N . GLN A 1 185 ? 35.838 15.902 50.401 1.00 42.31 184 GLN A N 1
ATOM 1524 C CA . GLN A 1 185 ? 36.202 15.878 51.815 1.00 44.17 184 GLN A CA 1
ATOM 1525 C C . GLN A 1 185 ? 36.025 17.274 52.417 1.00 43.28 184 GLN A C 1
ATOM 1526 O O . GLN A 1 185 ? 35.456 17.394 53.506 1.00 44.41 184 GLN A O 1
ATOM 1529 N N . GLU A 1 186 ? 36.465 18.317 51.700 1.00 37.79 185 GLU A N 1
ATOM 1530 C CA . GLU A 1 186 ? 36.468 19.683 52.251 1.00 37.74 185 GLU A CA 1
ATOM 1531 C C . GLU A 1 186 ? 35.040 20.208 52.481 1.00 34.48 185 GLU A C 1
ATOM 1532 O O . GLU A 1 186 ? 34.812 21.162 53.240 1.00 36.23 185 GLU A O 1
ATOM 1535 N N . LEU A 1 187 ? 34.071 19.624 51.786 1.00 34.81 186 LEU A N 1
ATOM 1536 C CA . LEU A 1 187 ? 32.643 20.026 51.928 1.00 33.18 186 LEU A CA 1
ATOM 1537 C C . LEU A 1 187 ? 31.781 18.970 52.641 1.00 31.79 186 LEU A C 1
ATOM 1538 O O . LEU A 1 187 ? 30.554 18.977 52.554 1.00 30.85 186 LEU A O 1
ATOM 1543 N N . ASP A 1 188 ? 32.415 18.083 53.369 1.00 31.99 187 ASP A N 1
ATOM 1544 C CA . ASP A 1 188 ? 31.711 16.998 54.060 1.00 32.89 187 ASP A CA 1
ATOM 1545 C C . ASP A 1 188 ? 31.651 17.293 55.551 1.00 33.96 187 ASP A C 1
ATOM 1546 O O . ASP A 1 188 ? 32.648 17.104 56.283 1.00 35.61 187 ASP A O 1
ATOM 1551 N N . PHE A 1 189 ? 30.478 17.764 55.998 1.00 33.16 188 PHE A N 1
ATOM 1552 C CA . PHE A 1 189 ? 30.255 18.177 57.367 1.00 31.94 188 PHE A CA 1
ATOM 1553 C C . PHE A 1 189 ? 29.446 17.150 58.146 1.00 32.88 188 PHE A C 1
ATOM 1554 O O . PHE A 1 189 ? 28.900 17.461 59.206 1.00 32.45 188 PHE A O 1
ATOM 1562 N N . ASN A 1 190 ? 29.389 15.907 57.662 1.00 36.04 189 ASN A N 1
ATOM 1563 C CA . ASN A 1 190 ? 28.726 14.857 58.463 1.00 38.25 189 ASN A CA 1
ATOM 1564 C C . ASN A 1 190 ? 29.376 14.653 59.839 1.00 36.89 189 ASN A C 1
ATOM 1565 O O . ASN A 1 190 ? 28.696 14.441 60.839 1.00 40.64 189 ASN A O 1
ATOM 1570 N N . GLN A 1 191 ? 30.707 14.733 59.870 1.00 43.32 190 GLN A N 1
ATOM 1571 C CA . GLN A 1 191 ? 31.492 14.810 61.139 1.00 43.70 190 GLN A CA 1
ATOM 1572 C C . GLN A 1 191 ? 32.054 16.255 61.215 1.00 43.42 190 GLN A C 1
ATOM 1573 O O . GLN A 1 191 ? 32.274 16.882 60.175 1.00 40.16 190 GLN A O 1
ATOM 1579 N N . PRO A 1 192 ? 32.286 16.790 62.431 1.00 42.39 191 PRO A N 1
ATOM 1580 C CA . PRO A 1 192 ? 32.791 18.150 62.543 1.00 41.02 191 PRO A CA 1
ATOM 1581 C C . PRO A 1 192 ? 33.984 18.428 61.627 1.00 40.53 191 PRO A C 1
ATOM 1582 O O . PRO A 1 192 ? 34.938 17.632 61.607 1.00 44.56 191 PRO A O 1
ATOM 1586 N N . ALA A 1 193 ? 33.950 19.540 60.895 1.00 36.01 192 ALA A N 1
ATOM 1587 C CA . ALA A 1 193 ? 35.011 19.834 59.943 1.00 35.91 192 ALA A CA 1
ATOM 1588 C C . ALA A 1 193 ? 35.215 21.344 59.869 1.00 33.48 192 ALA A C 1
ATOM 1589 O O . ALA A 1 193 ? 34.285 22.084 60.060 1.00 31.08 192 ALA A O 1
ATOM 1591 N N . PRO A 1 194 ? 36.436 21.788 59.516 1.00 36.57 193 PRO A N 1
ATOM 1592 C CA . PRO A 1 194 ? 36.650 23.236 59.323 1.00 35.99 193 PRO A CA 1
ATOM 1593 C C . PRO A 1 194 ? 35.934 23.768 58.087 1.00 34.57 193 PRO A C 1
ATOM 1594 O O . PRO A 1 194 ? 35.619 22.982 57.164 1.00 33.05 193 PRO A O 1
ATOM 1598 N N . LEU A 1 195 ? 35.683 25.075 58.053 1.00 30.00 194 LEU A N 1
ATOM 1599 C CA . LEU A 1 195 ? 35.237 25.702 56.818 1.00 28.73 194 LEU A CA 1
ATOM 1600 C C . LEU A 1 195 ? 36.441 25.822 55.895 1.00 30.04 194 LEU A C 1
ATOM 1601 O O . LEU A 1 195 ? 37.527 26.191 56.328 1.00 33.04 194 LEU A O 1
ATOM 1606 N N . PRO A 1 196 ? 36.250 25.538 54.587 1.00 29.93 195 PRO A N 1
ATOM 1607 C CA . PRO A 1 196 ? 37.288 25.856 53.617 1.00 32.90 195 PRO A CA 1
ATOM 1608 C C . PRO A 1 196 ? 37.641 27.343 53.655 1.00 31.03 195 PRO A C 1
ATOM 1609 O O . PRO A 1 196 ? 36.757 28.173 53.873 1.00 34.76 195 PRO A O 1
ATOM 1613 N N . ARG A 1 197 ? 38.902 27.665 53.396 1.00 35.74 196 ARG A N 1
ATOM 1614 C CA A ARG A 1 197 ? 39.372 29.047 53.309 0.50 34.97 196 ARG A CA 1
ATOM 1615 C CA B ARG A 1 197 ? 39.338 29.057 53.324 0.50 35.53 196 ARG A CA 1
ATOM 1616 C C . ARG A 1 197 ? 39.413 29.486 51.855 1.00 34.15 196 ARG A C 1
ATOM 1617 O O . ARG A 1 197 ? 40.475 29.823 51.311 1.00 38.06 196 ARG A O 1
ATOM 1632 N N . GLN A 1 198 ? 38.237 29.491 51.240 1.00 34.73 197 GLN A N 1
ATOM 1633 C CA . GLN A 1 198 ? 38.036 29.857 49.847 1.00 32.79 197 GLN A CA 1
ATOM 1634 C C . GLN A 1 198 ? 36.526 29.991 49.653 1.00 30.80 197 GLN A C 1
ATOM 1635 O O . GLN A 1 198 ? 35.735 29.558 50.497 1.00 27.33 197 GLN A O 1
ATOM 1641 N N . TRP A 1 199 ? 36.155 30.569 48.515 1.00 28.68 198 TRP A N 1
ATOM 1642 C CA . TRP A 1 199 ? 34.757 30.772 48.161 1.00 27.67 198 TRP A CA 1
ATOM 1643 C C . TRP A 1 199 ? 34.007 29.465 48.300 1.00 26.65 198 TRP A C 1
ATOM 1644 O O . TRP A 1 199 ? 34.431 28.451 47.747 1.00 28.88 198 TRP A O 1
ATOM 1655 N N . VAL A 1 200 ? 32.925 29.492 49.045 1.00 24.70 199 VAL A N 1
ATOM 1656 C CA . VAL A 1 200 ? 31.957 28.398 49.078 1.00 22.40 199 VAL A CA 1
ATOM 1657 C C . VAL A 1 200 ? 30.546 28.958 48.883 1.00 22.82 199 VAL A C 1
ATOM 1658 O O . VAL A 1 200 ? 30.142 29.870 49.566 1.00 21.55 199 VAL A O 1
ATOM 1662 N N . ASN A 1 201 ? 29.778 28.406 47.949 1.00 22.42 200 ASN A N 1
ATOM 1663 C CA . ASN A 1 201 ? 28.367 28.800 47.793 1.00 20.82 200 ASN A CA 1
ATOM 1664 C C . ASN A 1 201 ? 27.629 27.585 47.300 1.00 20.93 200 ASN A C 1
ATOM 1665 O O . ASN A 1 201 ? 27.439 27.413 46.101 1.00 21.26 200 ASN A O 1
ATOM 1670 N N . ASN A 1 202 ? 27.208 26.740 48.220 1.00 23.01 201 ASN A N 1
ATOM 1671 C CA . ASN A 1 202 ? 26.687 25.404 47.847 1.00 22.77 201 ASN A CA 1
ATOM 1672 C C . ASN A 1 202 ? 25.551 25.021 48.727 1.00 23.36 201 ASN A C 1
ATOM 1673 O O . ASN A 1 202 ? 25.608 25.226 49.974 1.00 22.22 201 ASN A O 1
ATOM 1678 N N . GLY A 1 203 ? 24.539 24.398 48.109 1.00 22.72 202 GLY A N 1
ATOM 1679 C CA . GLY A 1 203 ? 23.445 23.798 48.830 1.00 20.31 202 GLY A CA 1
ATOM 1680 C C . GLY A 1 203 ? 23.712 22.293 49.063 1.00 23.81 202 GLY A C 1
ATOM 1681 O O . GLY A 1 203 ? 24.423 21.640 48.258 1.00 24.44 202 GLY A O 1
ATOM 1682 N N . PHE A 1 204 ? 23.173 21.786 50.175 1.00 23.30 203 PHE A N 1
ATOM 1683 C CA . PHE A 1 204 ? 23.372 20.415 50.626 1.00 28.57 203 PHE A CA 1
ATOM 1684 C C . PHE A 1 204 ? 22.006 19.793 50.873 1.00 26.56 203 PHE A C 1
ATOM 1685 O O . PHE A 1 204 ? 21.092 20.450 51.369 1.00 28.35 203 PHE A O 1
ATOM 1693 N N . ALA A 1 205 ? 21.883 18.523 50.501 1.00 29.31 204 ALA A N 1
ATOM 1694 C CA . ALA A 1 205 ? 20.626 17.775 50.670 1.00 27.26 204 ALA A CA 1
ATOM 1695 C C . ALA A 1 205 ? 20.829 16.662 51.670 1.00 32.35 204 ALA A C 1
ATOM 1696 O O . ALA A 1 205 ? 21.965 16.329 52.059 1.00 32.15 204 ALA A O 1
ATOM 1698 N N . GLY A 1 206 ? 19.723 16.067 52.090 1.00 29.17 205 GLY A N 1
ATOM 1699 C CA . GLY A 1 206 ? 19.790 14.953 53.024 1.00 33.29 205 GLY A CA 1
ATOM 1700 C C . GLY A 1 206 ? 19.992 15.333 54.477 1.00 34.09 205 GLY A C 1
ATOM 1701 O O . GLY A 1 206 ? 20.350 14.504 55.292 1.00 36.09 205 GLY A O 1
ATOM 1702 N N . TRP A 1 207 ? 19.675 16.570 54.813 1.00 31.56 206 TRP A N 1
ATOM 1703 C CA . TRP A 1 207 ? 19.887 17.077 56.142 1.00 32.42 206 TRP A CA 1
ATOM 1704 C C . TRP A 1 207 ? 18.735 16.674 57.027 1.00 35.86 206 TRP A C 1
ATOM 1705 O O . TRP A 1 207 ? 17.619 16.446 56.537 1.00 35.85 206 TRP A O 1
ATOM 1716 N N . ASN A 1 208 ? 19.025 16.590 58.330 1.00 36.66 207 ASN A N 1
ATOM 1717 C CA . ASN A 1 208 ? 18.036 16.274 59.364 1.00 41.89 207 ASN A CA 1
ATOM 1718 C C . ASN A 1 208 ? 17.589 17.501 60.179 1.00 38.05 207 ASN A C 1
ATOM 1719 O O . ASN A 1 208 ? 16.980 17.361 61.226 1.00 41.18 207 ASN A O 1
ATOM 1724 N N . GLY A 1 209 ? 17.876 18.700 59.677 1.00 35.78 208 GLY A N 1
ATOM 1725 C CA . GLY A 1 209 ? 17.511 19.915 60.317 1.00 36.62 208 GLY A CA 1
ATOM 1726 C C . GLY A 1 209 ? 18.287 20.283 61.562 1.00 35.33 208 GLY A C 1
ATOM 1727 O O . GLY A 1 209 ? 17.838 21.150 62.263 1.00 35.36 208 GLY A O 1
ATOM 1728 N N . GLN A 1 210 ? 19.384 19.571 61.877 1.00 35.03 209 GLN A N 1
ATOM 1729 C CA . GLN A 1 210 ? 20.156 19.830 63.072 1.00 36.02 209 GLN A CA 1
ATOM 1730 C C . GLN A 1 210 ? 21.615 20.098 62.710 1.00 35.82 209 GLN A C 1
ATOM 1731 O O . GLN A 1 210 ? 22.221 19.379 61.879 1.00 34.05 209 GLN A O 1
ATOM 1737 N N . ALA A 1 211 ? 22.186 21.101 63.359 1.00 32.49 210 ALA A N 1
ATOM 1738 C CA . ALA A 1 211 ? 23.574 21.435 63.113 1.00 33.02 210 ALA A CA 1
ATOM 1739 C C . ALA A 1 211 ? 24.274 21.807 64.402 1.00 28.59 210 ALA A C 1
ATOM 1740 O O . ALA A 1 211 ? 23.667 22.203 65.385 1.00 31.90 210 ALA A O 1
ATOM 1742 N N . ARG A 1 212 ? 25.581 21.677 64.380 1.00 32.17 211 ARG A N 1
ATOM 1743 C CA A ARG A 1 212 ? 26.404 22.097 65.503 0.60 32.12 211 ARG A CA 1
ATOM 1744 C CA B ARG A 1 212 ? 26.408 22.090 65.505 0.40 32.33 211 ARG A CA 1
ATOM 1745 C C . ARG A 1 212 ? 27.478 23.018 64.953 1.00 33.32 211 ARG A C 1
ATOM 1746 O O . ARG A 1 212 ? 28.162 22.654 63.990 1.00 33.21 211 ARG A O 1
ATOM 1761 N N . ILE A 1 213 ? 27.565 24.239 65.511 1.00 29.35 212 ILE A N 1
ATOM 1762 C CA . ILE A 1 213 ? 28.600 25.170 65.145 1.00 31.59 212 ILE A CA 1
ATOM 1763 C C . ILE A 1 213 ? 29.545 25.261 66.353 1.00 30.19 212 ILE A C 1
ATOM 1764 O O . ILE A 1 213 ? 29.149 25.824 67.368 1.00 30.33 212 ILE A O 1
ATOM 1769 N N . GLU A 1 214 ? 30.782 24.763 66.231 1.00 29.04 213 GLU A N 1
ATOM 1770 C CA . GLU A 1 214 ? 31.722 24.789 67.329 1.00 28.33 213 GLU A CA 1
ATOM 1771 C C . GLU A 1 214 ? 32.667 25.955 67.251 1.00 28.92 213 GLU A C 1
ATOM 1772 O O . GLU A 1 214 ? 33.292 26.161 66.197 1.00 29.25 213 GLU A O 1
ATOM 1778 N N . GLN A 1 215 ? 32.822 26.653 68.382 1.00 28.13 214 GLN A N 1
ATOM 1779 C CA . GLN A 1 215 ? 33.650 27.846 68.485 1.00 30.00 214 GLN A CA 1
ATOM 1780 C C . GLN A 1 215 ? 34.665 27.581 69.603 1.00 34.20 214 GLN A C 1
ATOM 1781 O O . GLN A 1 215 ? 34.641 28.197 70.671 1.00 31.76 214 GLN A O 1
ATOM 1787 N N . PRO A 1 216 ? 35.549 26.616 69.362 1.00 35.91 215 PRO A N 1
ATOM 1788 C CA . PRO A 1 216 ? 36.398 26.144 70.478 1.00 38.92 215 PRO A CA 1
ATOM 1789 C C . PRO A 1 216 ? 37.324 27.209 71.089 1.00 38.25 215 PRO A C 1
ATOM 1790 O O . PRO A 1 216 ? 37.668 27.112 72.279 1.00 41.19 215 PRO A O 1
ATOM 1794 N N . GLN A 1 217 ? 37.713 28.194 70.276 1.00 37.23 216 GLN A N 1
ATOM 1795 C CA . GLN A 1 217 ? 38.586 29.287 70.731 1.00 38.41 216 GLN A CA 1
ATOM 1796 C C . GLN A 1 217 ? 37.947 30.137 71.819 1.00 39.42 216 GLN A C 1
ATOM 1797 O O . GLN A 1 217 ? 38.689 30.798 72.584 1.00 38.90 216 GLN A O 1
ATOM 1803 N N . GLU A 1 218 ? 36.603 30.121 71.862 1.00 39.11 217 GLU A N 1
ATOM 1804 C CA A GLU A 1 218 ? 35.755 30.837 72.830 0.50 40.56 217 GLU A CA 1
ATOM 1805 C CA B GLU A 1 218 ? 35.834 30.832 72.880 0.50 41.93 217 GLU A CA 1
ATOM 1806 C C . GLU A 1 218 ? 35.136 29.858 73.839 1.00 44.66 217 GLU A C 1
ATOM 1807 O O . GLU A 1 218 ? 34.372 30.268 74.733 1.00 48.43 217 GLU A O 1
ATOM 1818 N N . GLY A 1 219 ? 35.425 28.575 73.684 1.00 44.28 218 GLY A N 1
ATOM 1819 C CA . GLY A 1 219 ? 34.869 27.530 74.534 1.00 47.30 218 GLY A CA 1
ATOM 1820 C C . GLY A 1 219 ? 33.371 27.228 74.486 1.00 44.52 218 GLY A C 1
ATOM 1821 O O . GLY A 1 219 ? 32.859 26.603 75.399 1.00 44.04 218 GLY A O 1
ATOM 1822 N N . TYR A 1 220 ? 32.658 27.628 73.432 1.00 40.40 219 TYR A N 1
ATOM 1823 C CA . TYR A 1 220 ? 31.235 27.242 73.290 1.00 34.23 219 TYR A CA 1
ATOM 1824 C C . TYR A 1 220 ? 30.910 26.626 71.912 1.00 36.16 219 TYR A C 1
ATOM 1825 O O . TYR A 1 220 ? 31.739 26.629 70.974 1.00 34.84 219 TYR A O 1
ATOM 1834 N N . ALA A 1 221 ? 29.704 26.077 71.821 1.00 30.24 220 ALA A N 1
ATOM 1835 C CA . ALA A 1 221 ? 29.137 25.617 70.562 1.00 32.75 220 ALA A CA 1
ATOM 1836 C C . ALA A 1 221 ? 27.712 26.164 70.524 1.00 30.82 220 ALA A C 1
ATOM 1837 O O . ALA A 1 221 ? 27.120 26.436 71.577 1.00 34.09 220 ALA A O 1
ATOM 1839 N N . ILE A 1 222 ? 27.174 26.299 69.323 1.00 30.45 221 ILE A N 1
ATOM 1840 C CA . ILE A 1 222 ? 25.769 26.643 69.095 1.00 29.61 221 ILE A CA 1
ATOM 1841 C C . ILE A 1 222 ? 25.120 25.446 68.452 1.00 31.69 221 ILE A C 1
ATOM 1842 O O . ILE A 1 222 ? 25.666 24.900 67.492 1.00 30.49 221 ILE A O 1
ATOM 1847 N N . ILE A 1 223 ? 23.976 25.044 69.012 1.00 30.96 222 ILE A N 1
ATOM 1848 C CA . ILE A 1 223 ? 23.194 23.908 68.542 1.00 33.73 222 ILE A CA 1
ATOM 1849 C C . ILE A 1 223 ? 22.004 24.487 67.826 1.00 31.58 222 ILE A C 1
ATOM 1850 O O . ILE A 1 223 ? 21.171 25.168 68.414 1.00 31.63 222 ILE A O 1
ATOM 1868 N N . GLU A 1 225 ? 18.591 23.754 65.682 1.00 30.54 224 GLU A N 1
ATOM 1869 C CA . GLU A 1 225 ? 17.504 22.781 65.477 1.00 31.84 224 GLU A CA 1
ATOM 1870 C C . GLU A 1 225 ? 16.356 23.457 64.743 1.00 33.97 224 GLU A C 1
ATOM 1871 O O . GLU A 1 225 ? 16.048 24.619 64.978 1.00 33.16 224 GLU A O 1
ATOM 1877 N N . THR A 1 226 ? 15.777 22.762 63.784 1.00 33.03 225 THR A N 1
ATOM 1878 C CA . THR A 1 226 ? 14.630 23.293 63.042 1.00 29.77 225 THR A CA 1
ATOM 1879 C C . THR A 1 226 ? 13.402 22.382 63.218 1.00 35.30 225 THR A C 1
ATOM 1880 O O . THR A 1 226 ? 13.519 21.116 63.355 1.00 36.22 225 THR A O 1
ATOM 1884 N N . THR A 1 227 ? 12.225 23.006 63.220 1.00 35.65 226 THR A N 1
ATOM 1885 C CA . THR A 1 227 ? 10.953 22.254 63.344 1.00 35.99 226 THR A CA 1
ATOM 1886 C C . THR A 1 227 ? 9.904 22.853 62.424 1.00 38.39 226 THR A C 1
ATOM 1887 O O . THR A 1 227 ? 9.599 24.035 62.541 1.00 39.18 226 THR A O 1
ATOM 1891 N N . PRO A 1 228 ? 9.375 22.074 61.468 1.00 39.45 227 PRO A N 1
ATOM 1892 C CA . PRO A 1 228 ? 9.743 20.717 61.036 1.00 41.42 227 PRO A CA 1
ATOM 1893 C C . PRO A 1 228 ? 11.204 20.664 60.593 1.00 37.46 227 PRO A C 1
ATOM 1894 O O . PRO A 1 228 ? 11.781 21.719 60.275 1.00 38.53 227 PRO A O 1
ATOM 1898 N N . PRO A 1 229 ? 11.820 19.483 60.627 1.00 42.08 228 PRO A N 1
ATOM 1899 C CA . PRO A 1 229 ? 13.223 19.407 60.254 1.00 40.88 228 PRO A CA 1
ATOM 1900 C C . PRO A 1 229 ? 13.397 19.900 58.829 1.00 39.46 228 PRO A C 1
ATOM 1901 O O . PRO A 1 229 ? 12.707 19.465 57.914 1.00 39.80 228 PRO A O 1
ATOM 1905 N N . ALA A 1 230 ? 14.303 20.835 58.659 1.00 33.44 229 ALA A N 1
ATOM 1906 C CA . ALA A 1 230 ? 14.661 21.317 57.331 1.00 33.73 229 ALA A CA 1
ATOM 1907 C C . 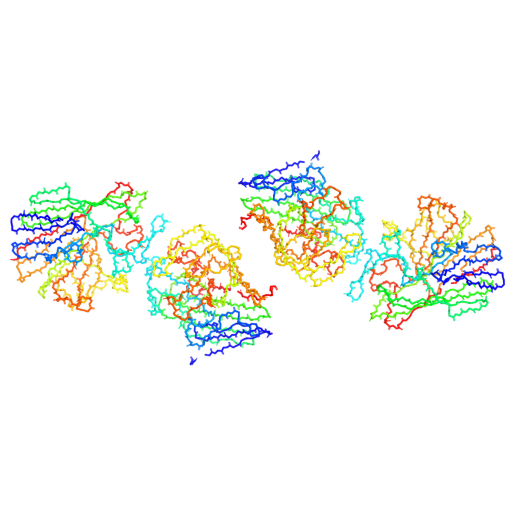ALA A 1 230 ? 15.464 20.254 56.582 1.00 31.85 229 ALA A C 1
ATOM 1908 O O . ALA A 1 230 ? 16.344 19.639 57.152 1.00 32.74 229 ALA A O 1
ATOM 1910 N N . PRO A 1 231 ? 15.202 20.078 55.279 1.00 33.51 230 PRO A N 1
ATOM 1911 C CA . PRO A 1 231 ? 15.878 19.057 54.463 1.00 32.57 230 PRO A CA 1
ATOM 1912 C C . PRO A 1 231 ? 17.154 19.525 53.756 1.00 30.30 230 PRO A C 1
ATOM 1913 O O . PRO A 1 231 ? 17.911 18.680 53.260 1.00 29.37 230 PRO A O 1
ATOM 1917 N N . CYS A 1 232 ? 17.369 20.850 53.669 1.00 28.02 231 CYS A N 1
ATOM 1918 C CA A CYS A 1 232 ? 18.508 21.405 52.938 0.60 27.11 231 CYS A CA 1
ATOM 1919 C CA B CYS A 1 232 ? 18.501 21.423 52.917 0.40 27.14 231 CYS A CA 1
ATOM 1920 C C . CYS A 1 232 ? 19.123 22.555 53.707 1.00 22.51 231 CYS A C 1
ATOM 1921 O O . CYS A 1 232 ? 18.433 23.232 54.435 1.00 25.14 231 CYS A O 1
ATOM 1926 N N . TYR A 1 233 ? 20.428 22.743 53.523 1.00 24.95 232 TYR A N 1
ATOM 1927 C CA . TYR A 1 233 ? 21.150 23.910 54.064 1.00 24.15 232 TYR A CA 1
ATOM 1928 C C . TYR A 1 233 ? 22.109 24.406 52.982 1.00 25.39 232 TYR A C 1
ATOM 1929 O O . TYR A 1 233 ? 22.608 23.621 52.174 1.00 23.58 232 TYR A O 1
ATOM 1938 N N . PHE A 1 234 ? 22.360 25.724 52.969 1.00 22.51 233 PHE A N 1
ATOM 1939 C CA . PHE A 1 234 ? 23.436 26.305 52.170 1.00 19.81 233 PHE A CA 1
ATOM 1940 C C . PHE A 1 234 ? 24.592 26.721 53.080 1.00 19.47 233 PHE A C 1
ATOM 1941 O O . PHE A 1 234 ? 24.406 27.106 54.219 1.00 21.96 233 PHE A O 1
ATOM 1949 N N . ILE A 1 235 ? 25.797 26.621 52.572 1.00 20.74 234 ILE A N 1
ATOM 1950 C CA . ILE A 1 235 ? 26.973 27.140 53.235 1.00 23.86 234 ILE A CA 1
ATOM 1951 C C . ILE A 1 235 ? 27.487 28.257 52.336 1.00 23.59 234 ILE A C 1
ATOM 1952 O O . ILE A 1 235 ? 27.629 28.074 51.103 1.00 22.46 234 ILE A O 1
ATOM 1957 N N . PHE A 1 236 ? 27.801 29.386 52.962 1.00 20.35 235 PHE A N 1
ATOM 1958 C CA . PHE A 1 236 ? 28.475 30.492 52.329 1.00 21.77 235 PHE A CA 1
ATOM 1959 C C . PHE A 1 236 ? 29.771 30.838 53.059 1.00 20.62 235 PHE A C 1
ATOM 1960 O O . PHE A 1 236 ? 29.762 31.051 54.273 1.00 21.94 235 PHE A O 1
ATOM 1968 N N . VAL A 1 237 ? 30.876 30.882 52.310 1.00 19.86 236 VAL A N 1
ATOM 1969 C CA . VAL A 1 237 ? 32.165 31.454 52.708 1.00 23.56 236 VAL A CA 1
ATOM 1970 C C . VAL A 1 237 ? 32.524 32.387 51.562 1.00 23.21 236 VAL A C 1
ATOM 1971 O O . VAL A 1 237 ? 32.493 31.997 50.390 1.00 22.29 236 VAL A O 1
ATOM 1975 N N . SER A 1 238 ? 32.865 33.615 51.894 1.00 24.30 237 SER A N 1
ATOM 1976 C CA . SER A 1 238 ? 33.219 34.600 50.864 1.00 26.74 237 SER A CA 1
ATOM 1977 C C . SER A 1 238 ? 34.701 34.511 50.431 1.00 27.60 237 SER A C 1
ATOM 1978 O O . SER A 1 238 ? 35.373 33.527 50.712 1.00 29.32 237 SER A O 1
ATOM 1981 N N . ASP A 1 239 ? 35.225 35.494 49.705 1.00 31.67 238 ASP A N 1
ATOM 1982 C CA A ASP A 1 239 ? 36.647 35.501 49.287 0.50 36.42 238 ASP A CA 1
ATOM 1983 C CA B ASP A 1 239 ? 36.651 35.508 49.378 0.50 37.05 238 ASP A CA 1
ATOM 1984 C C . ASP A 1 239 ? 37.101 36.943 49.140 1.00 38.96 238 ASP A C 1
ATOM 1985 O O . ASP A 1 239 ? 36.296 37.784 48.701 1.00 41.66 238 ASP A O 1
ATOM 1994 N N . PRO A 1 240 ? 38.354 37.247 49.508 1.00 42.76 239 PRO A N 1
ATOM 1995 C CA . PRO A 1 240 ? 38.784 38.636 49.311 1.00 49.35 239 PRO A CA 1
ATOM 1996 C C . PRO A 1 240 ? 38.728 39.163 47.868 1.00 55.39 239 PRO A C 1
ATOM 1997 O O . PRO A 1 240 ? 38.887 40.370 47.701 1.00 58.20 239 PRO A O 1
ATOM 2001 N N . ALA A 1 241 ? 38.449 38.304 46.866 1.00 58.80 240 ALA A N 1
ATOM 2002 C CA . ALA A 1 241 ? 38.139 38.744 45.467 1.00 60.11 240 ALA A CA 1
ATOM 2003 C C . ALA A 1 241 ? 36.689 39.227 45.150 1.00 59.14 240 ALA A C 1
ATOM 2004 O O . ALA A 1 241 ? 36.512 39.981 44.193 1.00 62.78 240 ALA A O 1
ATOM 2006 N N . PHE A 1 242 ? 35.672 38.776 45.889 1.00 53.95 241 PHE A N 1
ATOM 2007 C CA . PHE A 1 242 ? 34.265 39.234 45.754 1.00 50.29 241 PHE A CA 1
ATOM 2008 C C . PHE A 1 242 ? 33.945 40.278 46.834 1.00 52.37 241 PHE A C 1
ATOM 2009 O O . PHE A 1 242 ? 32.862 40.936 46.813 1.00 51.29 241 PHE A O 1
ATOM 2017 N N . ASP A 1 243 ? 34.844 40.415 47.818 1.00 49.97 242 ASP A N 1
ATOM 2018 C CA . ASP A 1 243 ? 34.533 41.263 48.973 1.00 48.52 242 ASP A CA 1
ATOM 2019 C C . ASP A 1 243 ? 35.871 41.709 49.539 1.00 50.21 242 ASP A C 1
ATOM 2020 O O . ASP A 1 243 ? 36.443 41.052 50.420 1.00 46.89 242 ASP A O 1
ATOM 2025 N N . LYS A 1 244 ? 36.381 42.820 48.999 1.00 52.67 243 LYS A N 1
ATOM 2026 C CA . LYS A 1 244 ? 37.728 43.303 49.355 1.00 54.06 243 LYS A CA 1
ATOM 2027 C C . LYS A 1 244 ? 37.872 43.515 50.871 1.00 54.93 243 LYS A C 1
ATOM 2028 O O . LYS A 1 244 ? 38.974 43.367 51.410 1.00 59.22 243 LYS A O 1
ATOM 2030 N N . GLY A 1 245 ? 36.780 43.828 51.565 1.00 52.38 244 GLY A N 1
ATOM 2031 C CA . GLY A 1 245 ? 36.830 43.895 53.032 1.00 52.69 244 GLY A CA 1
ATOM 2032 C C . GLY A 1 245 ? 36.571 42.571 53.754 1.00 49.62 244 GLY A C 1
ATOM 2033 O O . GLY A 1 245 ? 35.963 42.578 54.852 1.00 48.63 244 GLY A O 1
ATOM 2034 N N . TYR A 1 246 ? 37.005 41.443 53.157 1.00 42.97 245 TYR A N 1
ATOM 2035 C CA . TYR A 1 246 ? 36.719 40.120 53.734 1.00 36.55 245 TYR A CA 1
ATOM 2036 C C . TYR A 1 246 ? 37.957 39.362 54.160 1.00 37.72 245 TYR A C 1
ATOM 2037 O O . TYR A 1 246 ? 38.862 39.119 53.357 1.00 38.42 245 TYR A O 1
ATOM 2046 N N . ALA A 1 247 ? 37.976 38.964 55.437 1.00 37.33 246 ALA A N 1
ATOM 2047 C CA . ALA A 1 247 ? 39.149 38.345 56.044 1.00 39.51 246 ALA A CA 1
ATOM 2048 C C . ALA A 1 247 ? 38.808 36.999 56.651 1.00 37.16 246 ALA A C 1
ATOM 2049 O O . ALA A 1 247 ? 39.444 36.585 57.614 1.00 35.66 246 ALA A O 1
ATOM 2051 N N . PHE A 1 248 ? 37.787 36.332 56.106 1.00 32.72 247 PHE A N 1
ATOM 2052 C CA . PHE A 1 248 ? 37.339 35.024 56.607 1.00 31.33 247 PHE A CA 1
ATOM 2053 C C . PHE A 1 248 ? 36.895 35.173 58.064 1.00 31.60 247 PHE A C 1
ATOM 2054 O O . PHE A 1 248 ? 37.224 34.350 58.908 1.00 32.06 247 PHE A O 1
ATOM 2062 N N . ASP A 1 249 ? 36.142 36.229 58.341 1.00 29.43 248 ASP A N 1
ATOM 2063 C CA . ASP A 1 249 ? 35.712 36.565 59.692 1.00 30.86 248 ASP A CA 1
ATOM 2064 C C . ASP A 1 249 ? 34.267 36.121 59.943 1.00 23.11 248 ASP A C 1
ATOM 2065 O O . ASP A 1 249 ? 33.782 36.240 61.071 1.00 24.72 248 ASP A O 1
ATOM 2070 N N . PHE A 1 250 ? 33.566 35.667 58.891 1.00 23.73 249 PHE A N 1
ATOM 2071 C CA . PHE A 1 250 ? 32.241 35.044 59.014 1.00 19.65 249 PHE A CA 1
ATOM 2072 C C . PHE A 1 250 ? 31.960 34.023 57.943 1.00 22.27 249 PHE A C 1
ATOM 2073 O O . PHE A 1 250 ? 32.620 33.942 56.935 1.00 22.29 249 PHE A O 1
ATOM 2081 N N . PHE A 1 251 ? 30.948 33.234 58.208 1.00 19.76 250 PHE A N 1
ATOM 2082 C CA . PHE A 1 251 ? 30.389 32.274 57.232 1.00 23.02 250 PHE A CA 1
ATOM 2083 C C . PHE A 1 251 ? 28.916 32.158 57.517 1.00 20.70 250 PHE A C 1
ATOM 2084 O O . PHE A 1 251 ? 28.454 32.583 58.547 1.00 21.23 250 PHE A O 1
ATOM 2092 N N . CYS A 1 252 ? 28.159 31.600 56.571 1.00 20.76 251 CYS A N 1
ATOM 2093 C CA . CYS A 1 252 ? 26.722 31.375 56.754 1.00 19.48 251 CYS A CA 1
ATOM 2094 C C . CYS A 1 252 ? 26.402 29.913 56.663 1.00 24.03 251 CYS A C 1
ATOM 2095 O O . CYS A 1 252 ? 26.974 29.176 55.862 1.00 23.08 251 CYS A O 1
ATOM 2098 N N . LEU A 1 253 ? 25.475 29.480 57.511 1.00 24.30 252 LEU A N 1
ATOM 2099 C CA . LEU A 1 253 ? 24.879 28.130 57.402 1.00 25.26 252 LEU A CA 1
ATOM 2100 C C . LEU A 1 253 ? 23.407 28.433 57.395 1.00 24.38 252 LEU A C 1
ATOM 2101 O O . LEU A 1 253 ? 22.859 28.868 58.412 1.00 26.33 252 LEU A O 1
ATOM 2106 N N . GLU A 1 254 ? 22.763 28.223 56.246 1.00 22.54 253 GLU A N 1
ATOM 2107 C CA . GLU A 1 254 ? 21.396 28.753 55.964 1.00 19.36 253 GLU A CA 1
ATOM 2108 C C . GLU A 1 254 ? 20.365 27.633 55.900 1.00 21.47 253 GLU A C 1
ATOM 2109 O O . GLU A 1 254 ? 20.313 26.917 54.900 1.00 25.52 253 GLU A O 1
ATOM 2115 N N . PRO A 1 255 ? 19.529 27.478 56.926 1.00 22.33 254 PRO A N 1
ATOM 2116 C CA . PRO A 1 255 ? 18.493 26.443 56.847 1.00 22.72 254 PRO A CA 1
ATOM 2117 C C . PRO A 1 255 ? 17.333 26.831 55.934 1.00 24.52 254 PRO A C 1
ATOM 2118 O O . PRO A 1 255 ? 16.866 27.993 55.899 1.00 23.14 254 PRO A O 1
ATOM 2130 N N . SER A 1 257 ? 13.571 25.274 54.153 1.00 23.99 256 SER A N 1
ATOM 2131 C CA . SER A 1 257 ? 12.521 24.266 54.193 1.00 27.08 256 SER A CA 1
ATOM 2132 C C . SER A 1 257 ? 12.375 23.481 52.887 1.00 27.48 256 SER A C 1
ATOM 2133 O O . SER A 1 257 ? 11.549 22.549 52.811 1.00 27.11 256 SER A O 1
ATOM 2136 N N . HIS A 1 258 ? 13.190 23.838 51.894 1.00 24.12 257 HIS A N 1
ATOM 2137 C CA . HIS A 1 258 ? 13.114 23.248 50.571 1.00 26.14 257 HIS A CA 1
ATOM 2138 C C . HIS A 1 258 ? 14.461 23.278 49.910 1.00 26.06 257 HIS A C 1
ATOM 2139 O O . HIS A 1 258 ? 15.359 23.919 50.424 1.00 24.36 257 HIS A O 1
ATOM 2146 N N . ALA A 1 259 ? 14.570 22.585 48.763 1.00 25.66 258 ALA A N 1
ATOM 2147 C CA . ALA A 1 259 ? 15.803 22.533 47.974 1.00 25.59 258 ALA A CA 1
ATOM 2148 C C . ALA A 1 259 ? 15.837 23.703 46.997 1.00 24.71 258 ALA A C 1
ATOM 2149 O O . ALA A 1 259 ? 14.779 24.127 46.534 1.00 23.06 258 ALA A O 1
ATOM 2151 N N . PRO A 1 260 ? 17.054 24.156 46.635 1.00 25.19 259 PRO A N 1
ATOM 2152 C CA . PRO A 1 260 ? 17.132 25.156 45.585 1.00 24.53 259 PRO A CA 1
ATOM 2153 C C . PRO A 1 260 ? 16.490 24.638 44.293 1.00 26.05 259 PRO A C 1
ATOM 2154 O O . PRO A 1 260 ? 16.667 23.456 43.940 1.00 26.22 259 PRO A O 1
ATOM 2158 N N . ASP A 1 261 ? 15.721 25.501 43.623 1.00 24.50 260 ASP A N 1
ATOM 2159 C CA . ASP A 1 261 ? 15.103 25.185 42.332 1.00 24.25 260 ASP A CA 1
ATOM 2160 C C . ASP A 1 261 ? 13.995 24.146 42.481 1.00 23.27 260 ASP A C 1
ATOM 2161 O O . ASP A 1 261 ? 13.633 23.495 41.524 1.00 26.68 260 ASP A O 1
ATOM 2166 N N . ASP A 1 262 ? 13.427 24.002 43.695 1.00 22.54 261 ASP A N 1
ATOM 2167 C CA . ASP A 1 262 ? 12.294 23.098 43.858 1.00 22.95 261 ASP A CA 1
ATOM 2168 C C . ASP A 1 262 ? 11.113 23.578 43.020 1.00 24.80 261 ASP A C 1
ATOM 2169 O O . ASP A 1 262 ? 10.250 22.796 42.657 1.00 26.93 261 ASP A O 1
ATOM 2174 N N . HIS A 1 263 ? 11.081 24.861 42.672 1.00 24.27 262 HIS A N 1
ATOM 2175 C CA . HIS A 1 263 ? 10.003 25.353 41.801 1.00 23.62 262 HIS A CA 1
ATOM 2176 C C . HIS A 1 263 ? 9.949 24.596 40.444 1.00 23.76 262 HIS A C 1
ATOM 2177 O O . HIS A 1 263 ? 8.930 24.611 39.765 1.00 26.43 262 HIS A O 1
ATOM 2184 N N . HIS A 1 264 ? 11.075 23.983 40.075 1.00 25.72 263 HIS A N 1
ATOM 2185 C CA A HIS A 1 264 ? 11.202 23.220 38.828 0.50 25.99 263 HIS A CA 1
ATOM 2186 C CA B HIS A 1 264 ? 11.219 23.221 38.829 0.50 26.00 263 HIS A CA 1
ATOM 2187 C C . HIS A 1 264 ? 10.993 21.712 38.956 1.00 27.89 263 HIS A C 1
ATOM 2188 O O . HIS A 1 264 ? 10.981 21.002 37.950 1.00 30.30 263 HIS A O 1
ATOM 2201 N N . ARG A 1 265 ? 10.821 21.217 40.175 1.00 28.31 264 ARG A N 1
ATOM 2202 C CA . ARG A 1 265 ? 10.695 19.763 40.413 1.00 30.27 264 ARG A CA 1
ATOM 2203 C C . ARG A 1 265 ? 9.213 19.370 40.459 1.00 30.29 264 ARG A C 1
ATOM 2204 O O . ARG A 1 265 ? 8.355 20.239 40.625 1.00 31.66 264 ARG A O 1
ATOM 2212 N N . PRO A 1 266 ? 8.904 18.064 40.323 1.00 36.95 265 PRO A N 1
ATOM 2213 C CA . PRO A 1 266 ? 7.476 17.727 40.371 1.00 38.85 265 PRO A CA 1
ATOM 2214 C C . PRO A 1 266 ? 6.775 18.116 41.682 1.00 38.64 265 PRO A C 1
ATOM 2215 O O . PRO A 1 266 ? 7.342 17.966 42.796 1.00 38.70 265 PRO A O 1
ATOM 2219 N N . GLU A 1 267 ? 5.574 18.662 41.504 1.00 38.16 266 GLU A N 1
ATOM 2220 C CA . GLU A 1 267 ? 4.730 19.153 42.562 1.00 39.83 266 GLU A CA 1
ATOM 2221 C C . GLU A 1 267 ? 5.487 20.096 43.494 1.00 39.14 266 GLU A C 1
ATOM 2222 O O . GLU A 1 267 ? 5.152 20.229 44.654 1.00 37.21 266 GLU A O 1
ATOM 2225 N N . GLY A 1 268 ? 6.524 20.768 42.990 1.00 34.58 267 GLY A N 1
ATOM 2226 C CA . GLY A 1 268 ? 7.233 21.708 43.809 1.00 32.95 267 GLY A CA 1
ATOM 2227 C C . GLY A 1 268 ? 8.226 21.152 44.819 1.00 31.22 267 GLY A C 1
ATOM 2228 O O . GLY A 1 268 ? 8.657 21.893 45.660 1.00 29.61 267 GLY A O 1
ATOM 2229 N N . GLY A 1 269 ? 8.571 19.871 44.765 1.00 31.34 268 GLY A N 1
ATOM 2230 C CA . GLY A 1 269 ? 9.589 19.306 45.672 1.00 31.89 268 GLY A CA 1
ATOM 2231 C C . GLY A 1 269 ? 9.162 19.385 47.132 1.00 33.05 268 GLY A C 1
ATOM 2232 O O . GLY A 1 269 ? 8.104 18.889 47.485 1.00 33.95 268 GLY A O 1
ATOM 2233 N N . ASP A 1 270 ? 9.987 20.007 47.975 1.00 28.66 269 ASP A N 1
ATOM 2234 C CA . ASP A 1 270 ? 9.663 20.164 49.386 1.00 28.48 269 ASP A CA 1
ATOM 2235 C C . ASP A 1 270 ? 9.025 21.505 49.659 1.00 28.69 269 ASP A C 1
ATOM 2236 O O . ASP A 1 270 ? 8.802 21.852 50.812 1.00 31.56 269 ASP A O 1
ATOM 2241 N N . LEU A 1 271 ? 8.765 22.315 48.613 1.00 30.12 270 LEU A N 1
ATOM 2242 C CA . LEU A 1 271 ? 7.873 23.483 48.753 1.00 28.50 270 LEU A CA 1
ATOM 2243 C C . LEU A 1 271 ? 6.487 23.000 49.185 1.00 30.00 270 LEU A C 1
ATOM 2244 O O . LEU A 1 271 ? 6.087 21.859 48.890 1.00 33.74 270 LEU A O 1
ATOM 2249 N N . ILE A 1 272 ? 5.772 23.889 49.876 1.00 31.73 271 ILE A N 1
ATOM 2250 C CA . ILE A 1 272 ? 4.446 23.599 50.449 1.00 33.75 271 ILE A CA 1
ATOM 2251 C C . ILE A 1 272 ? 3.377 24.401 49.741 1.00 32.48 271 ILE A C 1
ATOM 2252 O O . ILE A 1 272 ? 3.418 25.624 49.710 1.00 33.33 271 ILE A O 1
ATOM 2257 N N . ALA A 1 273 ? 2.447 23.696 49.111 1.00 33.99 272 ALA A N 1
ATOM 2258 C CA . ALA A 1 273 ? 1.354 24.345 48.352 1.00 36.74 272 ALA A CA 1
ATOM 2259 C C . ALA A 1 273 ? 0.354 24.956 49.310 1.00 37.70 272 ALA A C 1
ATOM 2260 O O . ALA A 1 273 ? -0.248 24.242 50.120 1.00 44.03 272 ALA A O 1
ATOM 2262 N N . LEU A 1 274 ? 0.158 26.262 49.218 1.00 36.41 273 LEU A N 1
ATOM 2263 C CA . LEU A 1 274 ? -0.738 26.981 50.102 1.00 35.76 273 LEU A CA 1
ATOM 2264 C C . LEU A 1 274 ? -1.853 27.571 49.280 1.00 37.30 273 LEU A C 1
ATOM 2265 O O . LEU A 1 274 ? -1.592 28.397 48.406 1.00 35.05 273 LEU A O 1
ATOM 2270 N N . ALA A 1 275 ? -3.098 27.147 49.539 1.00 41.48 274 ALA A N 1
ATOM 2271 C CA . ALA A 1 275 ? -4.251 27.769 48.883 1.00 39.84 274 ALA A CA 1
ATOM 2272 C C . ALA A 1 275 ? -4.423 29.154 49.488 1.00 42.06 274 ALA A C 1
ATOM 2273 O O . ALA A 1 275 ? -3.890 29.440 50.580 1.00 41.47 274 ALA A O 1
ATOM 2275 N N . PRO A 1 276 ? -5.141 30.054 48.801 1.00 43.88 275 PRO A N 1
ATOM 2276 C CA . PRO A 1 276 ? -5.448 31.326 49.466 1.00 46.16 275 PRO A CA 1
ATOM 2277 C C . PRO A 1 276 ? -6.050 31.157 50.873 1.00 46.46 275 PRO A C 1
ATOM 2278 O O . PRO A 1 276 ? -6.984 30.355 51.067 1.00 50.77 275 PRO A O 1
ATOM 2282 N N . GLY A 1 277 ? -5.506 31.913 51.827 1.00 44.08 276 GLY A N 1
ATOM 2283 C CA . GLY A 1 277 ? -5.818 31.792 53.240 1.00 43.96 276 GLY A CA 1
ATOM 2284 C C . GLY A 1 277 ? -5.126 30.686 54.034 1.00 42.34 276 GLY A C 1
ATOM 2285 O O . GLY A 1 277 ? -5.264 30.648 55.259 1.00 46.28 276 GLY A O 1
ATOM 2286 N N . GLU A 1 278 ? -4.433 29.757 53.380 1.00 41.55 277 GLU A N 1
ATOM 2287 C CA . GLU A 1 278 ? -3.656 28.697 54.086 1.00 41.69 277 GLU A CA 1
ATOM 2288 C C . GLU A 1 278 ? -2.279 29.193 54.549 1.00 40.71 277 GLU A C 1
ATOM 2289 O O . GLU A 1 278 ? -1.702 30.075 53.918 1.00 34.81 277 GLU A O 1
ATOM 2295 N N . SER A 1 279 ? -1.764 28.628 55.642 1.00 39.08 278 SER A N 1
ATOM 2296 C CA . SER A 1 279 ? -0.492 29.084 56.195 1.00 38.44 278 SER A CA 1
ATOM 2297 C C . SER A 1 279 ? 0.469 27.935 56.405 1.00 37.73 278 SER A C 1
ATOM 2298 O O . SER A 1 279 ? 0.068 26.781 56.511 1.00 38.66 278 SER A O 1
ATOM 2301 N N . THR A 1 280 ? 1.740 28.234 56.500 1.00 35.94 279 THR A N 1
ATOM 2302 C CA . THR A 1 280 ? 2.704 27.245 56.961 1.00 39.05 279 THR A CA 1
ATOM 2303 C C . THR A 1 280 ? 3.694 27.958 57.903 1.00 34.34 279 THR A C 1
ATOM 2304 O O . THR A 1 280 ? 3.861 29.166 57.790 1.00 35.60 279 THR A O 1
ATOM 2308 N N . THR A 1 281 ? 4.297 27.185 58.812 1.00 34.57 280 THR A N 1
ATOM 2309 C CA A THR A 1 281 ? 5.135 27.714 59.887 0.30 35.17 280 THR A CA 1
ATOM 2310 C CA B THR A 1 281 ? 5.155 27.730 59.864 0.70 35.01 280 THR A CA 1
ATOM 2311 C C . THR A 1 281 ? 6.418 26.890 59.974 1.00 36.40 280 THR A C 1
ATOM 2312 O O . THR A 1 281 ? 6.393 25.668 59.774 1.00 34.64 280 THR A O 1
ATOM 2319 N N . SER A 1 282 ? 7.546 27.546 60.238 1.00 31.81 281 SER A N 1
ATOM 2320 C CA . SER A 1 282 ? 8.794 26.819 60.540 1.00 32.57 281 SER A CA 1
ATOM 2321 C C . SER A 1 282 ? 9.454 27.511 61.718 1.00 31.53 281 SER A C 1
ATOM 2322 O O . SER A 1 282 ? 9.218 28.677 61.915 1.00 27.64 281 SER A O 1
ATOM 2325 N N . GLU A 1 283 ? 10.301 26.797 62.453 1.00 31.19 282 GLU A N 1
ATOM 2326 C CA . GLU A 1 283 ? 10.996 27.354 63.594 1.00 29.32 282 GLU A CA 1
ATOM 2327 C C . GLU A 1 283 ? 12.482 26.998 63.495 1.00 32.31 282 GLU A C 1
ATOM 2328 O O . GLU A 1 283 ? 12.837 25.910 63.057 1.00 32.47 282 GLU A O 1
ATOM 2342 N N . SER A 1 285 ? 15.817 27.079 66.191 1.00 28.51 284 SER A N 1
ATOM 2343 C CA . SER A 1 285 ? 16.340 27.441 67.478 1.00 27.99 284 SER A CA 1
ATOM 2344 C C . SER A 1 285 ? 17.857 27.378 67.480 1.00 31.79 284 SER A C 1
ATOM 2345 O O . SER A 1 285 ? 18.462 26.535 66.794 1.00 28.04 284 SER A O 1
ATOM 2348 N N . LEU A 1 286 ? 18.468 28.322 68.206 1.00 27.43 285 LEU A N 1
ATOM 2349 C CA . LEU A 1 286 ? 19.916 28.332 68.391 1.00 27.51 285 LEU A CA 1
ATOM 2350 C C . LEU A 1 286 ? 20.192 28.269 69.879 1.00 28.49 285 LEU A C 1
ATOM 2351 O O . LEU A 1 286 ? 19.860 29.188 70.603 1.00 28.53 285 LEU A O 1
ATOM 2356 N N . ARG A 1 287 ? 20.832 27.200 70.334 1.00 29.29 286 ARG A N 1
ATOM 2357 C CA . ARG A 1 287 ? 21.089 27.015 71.747 1.00 27.96 286 ARG A CA 1
ATOM 2358 C C . ARG A 1 287 ? 22.570 27.104 72.012 1.00 32.79 286 ARG A C 1
ATOM 2359 O O . ARG A 1 287 ? 23.360 26.432 71.334 1.00 31.00 286 ARG A O 1
ATOM 2367 N N . VAL A 1 288 ? 22.967 27.893 73.018 1.00 29.66 287 VAL A N 1
ATOM 2368 C CA A VAL A 1 288 ? 24.386 28.019 73.350 0.50 32.42 287 VAL A CA 1
ATOM 2369 C CA B VAL A 1 288 ? 24.385 27.984 73.321 0.50 32.39 287 VAL A CA 1
ATOM 2370 C C . VAL A 1 288 ? 24.728 27.002 74.406 1.00 34.37 287 VAL A C 1
ATOM 2371 O O . VAL A 1 288 ? 24.010 26.886 75.401 1.00 35.40 287 VAL A O 1
ATOM 2378 N N . GLU A 1 289 ? 25.821 26.279 74.209 1.00 37.61 288 GLU A N 1
ATOM 2379 C CA . GLU A 1 289 ? 26.279 25.392 75.256 1.00 41.93 288 GLU A CA 1
ATOM 2380 C C . GLU A 1 289 ? 27.779 25.435 75.451 1.00 47.88 288 GLU A C 1
ATOM 2381 O O . GLU A 1 289 ? 28.556 25.749 74.540 1.00 40.70 288 GLU A O 1
ATOM 2387 N N . TRP A 1 290 ? 28.196 25.160 76.691 1.00 51.30 289 TRP A N 1
ATOM 2388 C CA . TRP A 1 290 ? 29.612 25.128 76.978 1.00 59.62 289 TRP A CA 1
ATOM 2389 C C . TRP A 1 290 ? 30.055 23.870 76.232 1.00 63.27 289 TRP A C 1
ATOM 2390 O O . TRP A 1 290 ? 29.336 22.892 76.235 1.00 67.88 289 TRP A O 1
ATOM 2401 N N . LEU A 1 291 ? 31.173 23.933 75.511 1.00 67.64 290 LEU A N 1
ATOM 2402 C CA . LEU A 1 291 ? 31.533 22.884 74.544 1.00 72.62 290 LEU A CA 1
ATOM 2403 C C . LEU A 1 291 ? 31.942 21.596 75.280 1.00 79.32 290 LEU A C 1
ATOM 2404 O O . LEU A 1 291 ? 32.320 21.644 76.471 1.00 81.98 290 LEU A O 1
ATOM 2410 N N A GLY B 1 1 ? 41.771 25.733 8.102 0.50 25.84 0 GLY B N 1
ATOM 2411 N N B GLY B 1 1 ? 42.146 30.436 8.782 0.50 24.75 0 GLY B N 1
ATOM 2412 C CA A GLY B 1 1 ? 41.704 27.251 8.046 0.50 28.48 0 GLY B CA 1
ATOM 2413 C CA B GLY B 1 1 ? 41.996 28.945 8.725 0.50 25.34 0 GLY B CA 1
ATOM 2414 C C A GLY B 1 1 ? 40.333 27.751 7.596 0.50 25.19 0 GLY B C 1
ATOM 2415 C C B GLY B 1 1 ? 40.523 28.834 8.475 0.50 23.79 0 GLY B C 1
ATOM 2416 O O A GLY B 1 1 ? 39.409 26.885 7.463 0.50 27.42 0 GLY B O 1
ATOM 2417 O O B GLY B 1 1 ? 39.728 28.721 9.410 0.50 24.77 0 GLY B O 1
ATOM 2426 N N . THR B 1 3 ? 37.453 28.828 4.944 1.00 17.31 2 THR B N 1
ATOM 2427 C CA . THR B 1 3 ? 37.153 28.625 3.533 1.00 17.44 2 THR B CA 1
ATOM 2428 C C . THR B 1 3 ? 35.897 29.403 3.171 1.00 16.67 2 THR B C 1
ATOM 2429 O O . THR B 1 3 ? 34.915 29.355 3.933 1.00 17.57 2 THR B O 1
ATOM 2433 N N . ILE B 1 4 ? 35.918 30.070 2.011 1.00 14.53 3 ILE B N 1
ATOM 2434 C CA . ILE B 1 4 ? 34.727 30.753 1.503 1.00 14.87 3 ILE B CA 1
ATOM 2435 C C . ILE B 1 4 ? 34.368 30.100 0.138 1.00 14.58 3 ILE B C 1
ATOM 2436 O O . ILE B 1 4 ? 35.174 30.070 -0.771 1.00 16.15 3 ILE B O 1
ATOM 2441 N N . TYR B 1 5 ? 33.151 29.605 0.055 1.00 14.25 4 TYR B N 1
ATOM 2442 C CA A TYR B 1 5 ? 32.613 28.929 -1.117 0.50 14.94 4 TYR B CA 1
ATOM 2443 C CA B TYR B 1 5 ? 32.651 28.956 -1.157 0.50 14.70 4 TYR B CA 1
ATOM 2444 C C . TYR B 1 5 ? 31.679 29.884 -1.827 1.00 16.59 4 TYR B C 1
ATOM 2445 O O . TYR B 1 5 ? 30.818 30.441 -1.163 1.00 17.37 4 TYR B O 1
ATOM 2462 N N . THR B 1 6 ? 31.838 30.052 -3.130 1.00 16.13 5 THR B N 1
ATOM 2463 C CA . THR B 1 6 ? 30.943 30.900 -3.907 1.00 17.54 5 THR B CA 1
ATOM 2464 C C . THR B 1 6 ? 30.109 30.040 -4.838 1.00 17.92 5 THR B C 1
ATOM 2465 O O . THR B 1 6 ? 30.649 29.186 -5.549 1.00 20.30 5 THR B O 1
ATOM 2469 N N . LEU B 1 7 ? 28.798 30.282 -4.814 1.00 18.08 6 LEU B N 1
ATOM 2470 C CA A LEU B 1 7 ? 27.854 29.701 -5.770 0.50 17.61 6 LEU B CA 1
ATOM 2471 C CA B LEU B 1 7 ? 27.856 29.690 -5.747 0.50 17.69 6 LEU B CA 1
ATOM 2472 C C . LEU B 1 7 ? 27.272 30.799 -6.609 1.00 19.46 6 LEU B C 1
ATOM 2473 O O . LEU B 1 7 ? 27.124 31.933 -6.159 1.00 18.06 6 LEU B O 1
ATOM 2482 N N . SER B 1 8 ? 26.908 30.476 -7.832 1.00 20.26 7 SER B N 1
ATOM 2483 C CA . SER B 1 8 ? 26.256 31.468 -8.643 1.00 23.28 7 SER B CA 1
ATOM 2484 C C . SER B 1 8 ? 25.350 30.771 -9.665 1.00 25.22 7 SER B C 1
ATOM 2485 O O . SER B 1 8 ? 25.591 29.625 -10.056 1.00 25.06 7 SER B O 1
ATOM 2488 N N . HIS B 1 9 ? 24.298 31.473 -10.022 1.00 23.98 8 HIS B N 1
ATOM 2489 C CA . HIS B 1 9 ? 23.367 31.016 -11.043 1.00 24.67 8 HIS B CA 1
ATOM 2490 C C . HIS B 1 9 ? 22.741 32.285 -11.594 1.00 25.29 8 HIS B C 1
ATOM 2491 O O . HIS B 1 9 ? 22.083 33.036 -10.872 1.00 27.34 8 HIS B O 1
ATOM 2498 N N . GLY B 1 10 ? 22.916 32.503 -12.885 1.00 29.28 9 GLY B N 1
ATOM 2499 C CA . GLY B 1 10 ? 22.339 33.705 -13.498 1.00 31.26 9 GLY B CA 1
ATOM 2500 C C . GLY B 1 10 ? 22.991 34.929 -12.878 1.00 30.12 9 GLY B C 1
ATOM 2501 O O . GLY B 1 10 ? 24.177 35.001 -12.790 1.00 29.41 9 GLY B O 1
ATOM 2502 N N . SER B 1 11 ? 22.185 35.847 -12.384 1.00 30.03 10 SER B N 1
ATOM 2503 C CA A SER B 1 11 ? 22.733 37.038 -11.736 0.60 29.17 10 SER B CA 1
ATOM 2504 C CA B SER B 1 11 ? 22.643 37.062 -11.733 0.40 29.99 10 SER B CA 1
ATOM 2505 C C . SER B 1 11 ? 22.859 36.876 -10.223 1.00 27.12 10 SER B C 1
ATOM 2506 O O . SER B 1 11 ? 23.276 37.828 -9.537 1.00 25.67 10 SER B O 1
ATOM 2511 N N . LEU B 1 12 ? 22.516 35.687 -9.707 1.00 24.55 11 LEU B N 1
ATOM 2512 C CA . LEU B 1 12 ? 22.541 35.482 -8.255 1.00 22.89 11 LEU B CA 1
ATOM 2513 C C . LEU B 1 12 ? 23.885 34.927 -7.840 1.00 21.31 11 LEU B C 1
ATOM 2514 O O . LEU B 1 12 ? 24.430 34.050 -8.486 1.00 21.96 11 LEU B O 1
ATOM 2519 N N . LYS B 1 13 ? 24.391 35.452 -6.735 1.00 19.73 12 LYS B N 1
ATOM 2520 C CA A LYS B 1 13 ? 25.631 34.947 -6.179 0.50 19.56 12 LYS B CA 1
ATOM 2521 C CA B LYS B 1 13 ? 25.648 34.977 -6.173 0.50 19.49 12 LYS B CA 1
ATOM 2522 C C . LYS B 1 13 ? 25.541 34.811 -4.667 1.00 18.95 12 LYS B C 1
ATOM 2523 O O . LYS B 1 13 ? 24.966 35.666 -3.983 1.00 19.49 12 LYS B O 1
ATOM 2534 N N . LEU B 1 14 ? 26.168 33.749 -4.153 1.00 16.93 13 LEU B N 1
ATOM 2535 C CA . LEU B 1 14 ? 26.120 33.404 -2.732 1.00 16.17 13 LEU B CA 1
ATOM 2536 C C . LEU B 1 14 ? 27.514 33.012 -2.259 1.00 17.14 13 LEU B C 1
ATOM 2537 O O . LEU B 1 14 ? 28.111 32.220 -2.897 1.00 17.78 13 LEU B O 1
ATOM 2542 N N . ASP B 1 15 ? 27.978 33.591 -1.151 1.00 16.40 14 ASP B N 1
ATOM 2543 C CA . ASP B 1 15 ? 29.259 33.213 -0.509 1.00 16.27 14 ASP B CA 1
ATOM 2544 C C . ASP B 1 15 ? 28.901 32.588 0.819 1.00 16.61 14 ASP B C 1
ATOM 2545 O O . ASP B 1 15 ? 28.020 33.085 1.551 1.00 16.49 14 ASP B O 1
ATOM 2550 N N . VAL B 1 16 ? 29.499 31.442 1.098 1.00 15.16 15 VAL B N 1
ATOM 2551 C CA . VAL B 1 16 ? 29.261 30.699 2.341 1.00 13.45 15 VAL B CA 1
ATOM 2552 C C . VAL B 1 16 ? 30.611 30.374 2.972 1.00 14.27 15 VAL B C 1
ATOM 2553 O O . VAL B 1 16 ? 31.537 30.002 2.278 1.00 15.75 15 VAL B O 1
ATOM 2557 N N . SER B 1 17 ? 30.678 30.460 4.306 1.00 14.33 16 SER B N 1
ATOM 2558 C CA . SER B 1 17 ? 31.891 30.126 5.025 1.00 14.16 16 SER B CA 1
ATOM 2559 C C . SER B 1 17 ? 31.743 28.847 5.839 1.00 15.73 16 SER B C 1
ATOM 2560 O O . SER B 1 17 ? 30.691 28.589 6.411 1.00 15.27 16 SER B O 1
ATOM 2563 N N . ASP B 1 18 ? 32.820 28.084 5.962 1.00 15.53 17 ASP B N 1
ATOM 2564 C CA . ASP B 1 18 ? 32.848 26.916 6.873 1.00 15.82 17 ASP B CA 1
ATOM 2565 C C . ASP B 1 18 ? 32.916 27.317 8.337 1.00 16.43 17 ASP B C 1
ATOM 2566 O O . ASP B 1 18 ? 32.773 26.479 9.223 1.00 16.93 17 ASP B O 1
ATOM 2571 N N . GLN B 1 19 ? 33.106 28.601 8.621 1.00 14.48 18 GLN B N 1
ATOM 2572 C CA . GLN B 1 19 ? 33.117 29.089 10.001 1.00 15.19 18 GLN B CA 1
ATOM 2573 C C . GLN B 1 19 ? 31.695 29.373 10.416 1.00 16.14 18 GLN B C 1
ATOM 2574 O O . GLN B 1 19 ? 31.087 30.323 9.956 1.00 16.73 18 GLN B O 1
ATOM 2580 N N . GLY B 1 20 ? 31.099 28.425 11.133 1.00 14.23 19 GLY B N 1
ATOM 2581 C CA . GLY B 1 20 ? 29.738 28.586 11.537 1.00 15.77 19 GLY B CA 1
ATOM 2582 C C . GLY B 1 20 ? 28.724 28.182 10.517 1.00 15.79 19 GLY B C 1
ATOM 2583 O O . GLY B 1 20 ? 27.545 28.338 10.771 1.00 15.19 19 GLY B O 1
ATOM 2584 N N . GLY B 1 21 ? 29.137 27.749 9.314 1.00 13.90 20 GLY B N 1
ATOM 2585 C CA . GLY B 1 21 ? 28.139 27.429 8.299 1.00 15.32 20 GLY B CA 1
ATOM 2586 C C . GLY B 1 21 ? 27.387 28.657 7.891 1.00 14.10 20 GLY B C 1
ATOM 2587 O O . GLY B 1 21 ? 26.214 28.571 7.539 1.00 16.52 20 GLY B O 1
ATOM 2588 N N . VAL B 1 22 ? 28.047 29.816 7.936 1.00 12.79 21 VAL B N 1
ATOM 2589 C CA . VAL B 1 22 ? 27.342 31.083 7.736 1.00 13.95 21 VAL B CA 1
ATOM 2590 C C . VAL B 1 22 ? 27.329 31.517 6.275 1.00 15.98 21 VAL B C 1
ATOM 2591 O O . VAL B 1 22 ? 28.276 31.285 5.535 1.00 15.44 21 VAL B O 1
ATOM 2595 N N . ILE B 1 23 ? 26.248 32.158 5.864 1.00 14.12 22 ILE B N 1
ATOM 2596 C CA . ILE B 1 23 ? 26.277 32.901 4.618 1.00 15.29 22 ILE B CA 1
ATOM 2597 C C . ILE B 1 23 ? 27.072 34.201 4.845 1.00 15.64 22 ILE B C 1
ATOM 2598 O O . ILE B 1 23 ? 26.877 34.850 5.838 1.00 16.21 22 ILE B O 1
ATOM 2603 N N . GLU B 1 24 ? 27.966 34.550 3.925 1.00 14.81 23 GLU B N 1
ATOM 2604 C CA . GLU B 1 24 ? 28.760 35.778 3.992 1.00 15.79 23 GLU B CA 1
ATOM 2605 C C . GLU B 1 24 ? 28.368 36.792 2.909 1.00 17.26 23 GLU B C 1
ATOM 2606 O O . GLU B 1 24 ? 28.905 37.907 2.898 1.00 18.29 23 GLU B O 1
ATOM 2612 N N . GLY B 1 25 ? 27.520 36.380 1.973 1.00 17.10 24 GLY B N 1
ATOM 2613 C CA . GLY B 1 25 ? 26.853 37.348 1.119 1.00 18.11 24 GLY B CA 1
ATOM 2614 C C . GLY B 1 25 ? 25.861 36.709 0.183 1.00 19.12 24 GLY B C 1
ATOM 2615 O O . GLY B 1 25 ? 25.946 35.537 -0.115 1.00 15.98 24 GLY B O 1
ATOM 2616 N N . PHE B 1 26 ? 24.888 37.514 -0.251 1.00 18.42 25 PHE B N 1
ATOM 2617 C CA . PHE B 1 26 ? 23.866 37.002 -1.160 1.00 18.72 25 PHE B CA 1
ATOM 2618 C C . PHE B 1 26 ? 23.537 38.227 -1.995 1.00 20.68 25 PHE B C 1
ATOM 2619 O O . PHE B 1 26 ? 23.100 39.228 -1.409 1.00 19.57 25 PHE B O 1
ATOM 2627 N N . TRP B 1 27 ? 23.802 38.171 -3.296 1.00 18.05 26 TRP B N 1
ATOM 2628 C CA . TRP B 1 27 ? 23.668 39.328 -4.187 1.00 21.00 26 TRP B CA 1
ATOM 2629 C C . TRP B 1 27 ? 22.905 38.978 -5.449 1.00 24.09 26 TRP B C 1
ATOM 2630 O O . TRP B 1 27 ? 22.944 37.859 -5.912 1.00 20.91 26 TRP B O 1
ATOM 2641 N N . ARG B 1 28 ? 22.245 39.976 -6.009 1.00 24.56 27 ARG B N 1
ATOM 2642 C CA . ARG B 1 28 ? 21.701 39.941 -7.383 1.00 28.14 27 ARG B CA 1
ATOM 2643 C C . ARG B 1 28 ? 22.453 41.066 -8.087 1.00 25.04 27 ARG B C 1
ATOM 2644 O O . ARG B 1 28 ? 22.349 42.226 -7.718 1.00 27.06 27 ARG B O 1
ATOM 2652 N N . ASP B 1 29 ? 23.273 40.708 -9.062 1.00 28.57 28 ASP B N 1
ATOM 2653 C CA . ASP B 1 29 ? 24.299 41.619 -9.599 1.00 26.98 28 ASP B CA 1
ATOM 2654 C C . ASP B 1 29 ? 25.078 42.203 -8.441 1.00 27.36 28 ASP B C 1
ATOM 2655 O O . ASP B 1 29 ? 25.615 41.455 -7.628 1.00 26.66 28 ASP B O 1
ATOM 2660 N N . THR B 1 30 ? 25.121 43.520 -8.295 1.00 28.27 29 THR B N 1
ATOM 2661 C CA . THR B 1 30 ? 25.833 44.106 -7.163 1.00 29.10 29 THR B CA 1
ATOM 2662 C C . THR B 1 30 ? 24.934 44.444 -6.005 1.00 29.42 29 THR B C 1
ATOM 2663 O O . THR B 1 30 ? 25.405 45.028 -5.037 1.00 31.42 29 THR B O 1
ATOM 2667 N N . THR B 1 31 ? 23.642 44.127 -6.101 1.00 29.22 30 THR B N 1
ATOM 2668 C CA . THR B 1 31 ? 22.695 44.491 -5.039 1.00 27.39 30 THR B CA 1
ATOM 2669 C C . THR B 1 31 ? 22.713 43.457 -3.929 1.00 24.09 30 THR B C 1
ATOM 2670 O O . THR B 1 31 ? 22.398 42.306 -4.175 1.00 24.24 30 THR B O 1
ATOM 2674 N N . PRO B 1 32 ? 22.999 43.871 -2.682 1.00 24.41 31 PRO B N 1
ATOM 2675 C CA . PRO B 1 32 ? 22.937 42.913 -1.583 1.00 23.27 31 PRO B CA 1
ATOM 2676 C C . PRO B 1 32 ? 21.519 42.556 -1.160 1.00 25.61 31 PRO B C 1
ATOM 2677 O O . PRO B 1 32 ? 20.677 43.476 -0.949 1.00 26.92 31 PRO B O 1
ATOM 2681 N N . LEU B 1 33 ? 21.245 41.261 -1.100 1.00 21.76 32 LEU B N 1
ATOM 2682 C CA . LEU B 1 33 ? 19.938 40.760 -0.728 1.00 21.04 32 LEU B CA 1
ATOM 2683 C C . LEU B 1 33 ? 19.907 40.479 0.775 1.00 22.00 32 LEU B C 1
ATOM 2684 O O . LEU B 1 33 ? 18.868 40.574 1.419 1.00 21.95 32 LEU B O 1
ATOM 2689 N N . LEU B 1 34 ? 21.055 40.025 1.285 1.00 20.50 33 LEU B N 1
ATOM 2690 C CA . LEU B 1 34 ? 21.346 39.991 2.697 1.00 19.58 33 LEU B CA 1
ATOM 2691 C C . LEU B 1 34 ? 22.467 40.992 2.961 1.00 20.00 33 LEU B C 1
ATOM 2692 O O . LEU B 1 34 ? 23.206 41.388 2.076 1.00 20.34 33 LEU B O 1
ATOM 2697 N N . ARG B 1 35 ? 22.604 41.390 4.206 1.00 20.15 34 ARG B N 1
ATOM 2698 C CA . ARG B 1 35 ? 23.677 42.249 4.641 1.00 21.72 34 ARG B CA 1
ATOM 2699 C C . ARG B 1 35 ? 25.008 41.575 4.259 1.00 21.59 34 ARG B C 1
ATOM 2700 O O . ARG B 1 35 ? 25.199 40.400 4.616 1.00 21.88 34 ARG B O 1
ATOM 2708 N N . PRO B 1 36 ? 25.894 42.285 3.560 1.00 21.01 35 PRO B N 1
ATOM 2709 C CA . PRO B 1 36 ? 27.201 41.622 3.273 1.00 20.08 35 PRO B CA 1
ATOM 2710 C C . PRO B 1 36 ? 27.979 41.312 4.562 1.00 21.31 35 PRO B C 1
ATOM 2711 O O . PRO B 1 36 ? 28.088 42.147 5.480 1.00 21.98 35 PRO B O 1
ATOM 2715 N N . GLY B 1 37 ? 28.523 40.106 4.598 1.00 19.19 36 GLY B N 1
ATOM 2716 C CA . GLY B 1 37 ? 29.335 39.646 5.724 1.00 19.19 36 GLY B CA 1
ATOM 2717 C C . GLY B 1 37 ? 30.717 40.213 5.752 1.00 21.35 36 GLY B C 1
ATOM 2718 O O . GLY B 1 37 ? 31.266 40.658 4.736 1.00 22.04 36 GLY B O 1
ATOM 2719 N N . LYS B 1 38 ? 31.284 40.277 6.957 1.00 22.21 37 LYS B N 1
ATOM 2720 C CA . LYS B 1 38 ? 32.658 40.725 7.123 1.00 22.25 37 LYS B CA 1
ATOM 2721 C C . LYS B 1 38 ? 33.718 39.645 6.851 1.00 23.39 37 LYS B C 1
ATOM 2722 O O . LYS B 1 38 ? 34.924 39.976 6.798 1.00 25.07 37 LYS B O 1
ATOM 2728 N N . LYS B 1 39 ? 33.284 38.400 6.684 1.00 22.29 38 LYS B N 1
ATOM 2729 C CA . LYS B 1 39 ? 34.233 37.306 6.471 1.00 21.92 38 LYS B CA 1
ATOM 2730 C C . LYS B 1 39 ? 35.299 37.281 7.581 1.00 23.14 38 LYS B C 1
ATOM 2731 O O . LYS B 1 39 ? 36.492 37.062 7.329 1.00 25.58 38 LYS B O 1
ATOM 2737 N N . SER B 1 40 ? 34.852 37.550 8.807 1.00 24.07 39 SER B N 1
ATOM 2738 C CA . SER B 1 40 ? 35.698 37.708 9.985 1.00 24.86 39 SER B CA 1
ATOM 2739 C C . SER B 1 40 ? 35.819 36.406 10.756 1.00 23.09 39 SER B C 1
ATOM 2740 O O . SER B 1 40 ? 36.673 36.300 11.645 1.00 26.82 39 SER B O 1
ATOM 2743 N N . GLY B 1 41 ? 34.981 35.416 10.473 1.00 20.56 40 GLY B N 1
ATOM 2744 C CA . GLY B 1 41 ? 34.938 34.215 11.298 1.00 23.83 40 GLY B CA 1
ATOM 2745 C C . GLY B 1 41 ? 34.026 34.361 12.522 1.00 23.58 40 GLY B C 1
ATOM 2746 O O . GLY B 1 41 ? 33.931 33.429 13.339 1.00 25.14 40 GLY B O 1
ATOM 2747 N N . VAL B 1 42 ? 33.376 35.515 12.674 1.00 21.37 41 VAL B N 1
ATOM 2748 C CA . VAL B 1 42 ? 32.428 35.774 13.781 1.00 18.72 41 VAL B CA 1
ATOM 2749 C C . VAL B 1 42 ? 31.034 35.803 13.177 1.00 17.67 41 VAL B C 1
ATOM 2750 O O . VAL B 1 42 ? 30.765 36.606 12.274 1.00 18.45 41 VAL B O 1
ATOM 2754 N N . ALA B 1 43 ? 30.161 34.902 13.639 1.00 17.84 42 ALA B N 1
ATOM 2755 C CA . ALA B 1 43 ? 28.840 34.695 13.018 1.00 16.83 42 ALA B CA 1
ATOM 2756 C C . ALA B 1 43 ? 27.951 35.921 13.048 1.00 16.42 42 ALA B C 1
ATOM 2757 O O . ALA B 1 43 ? 27.226 36.184 12.091 1.00 17.22 42 ALA B O 1
ATOM 2759 N N . THR B 1 44 ? 28.107 36.725 14.091 1.00 17.41 43 THR B N 1
ATOM 2760 C CA . THR B 1 44 ? 27.281 37.906 14.222 1.00 18.60 43 THR B CA 1
ATOM 2761 C C . THR B 1 44 ? 27.714 39.033 13.268 1.00 18.54 43 THR B C 1
ATOM 2762 O O . THR B 1 44 ? 27.053 40.068 13.206 1.00 19.97 43 THR B O 1
ATOM 2766 N N . ASP B 1 45 ? 28.839 38.863 12.546 1.00 18.56 44 ASP B N 1
ATOM 2767 C CA . ASP B 1 45 ? 29.263 39.776 11.488 1.00 18.72 44 ASP B CA 1
ATOM 2768 C C . ASP B 1 45 ? 28.917 39.266 10.088 1.00 18.52 44 ASP B C 1
ATOM 2769 O O . ASP B 1 45 ? 29.222 39.938 9.086 1.00 20.20 44 ASP B O 1
ATOM 2774 N N . ALA B 1 46 ? 28.276 38.119 10.008 1.00 16.95 45 ALA B N 1
ATOM 2775 C CA . ALA B 1 46 ? 27.983 37.471 8.737 1.00 17.58 45 ALA B CA 1
ATOM 2776 C C . ALA B 1 46 ? 26.600 37.906 8.176 1.00 17.02 45 ALA B C 1
ATOM 2777 O O . ALA B 1 46 ? 25.949 38.843 8.689 1.00 20.14 45 ALA B O 1
ATOM 2779 N N . SER B 1 47 ? 26.149 37.254 7.112 1.00 15.57 46 SER B N 1
ATOM 2780 C CA . SER B 1 47 ? 24.859 37.517 6.478 1.00 17.99 46 SER B CA 1
ATOM 2781 C C . SER B 1 47 ? 23.710 36.686 7.017 1.00 18.40 46 SER B C 1
ATOM 2782 O O . SER B 1 47 ? 22.552 37.090 6.933 1.00 17.46 46 SER B O 1
ATOM 2785 N N . CYS B 1 48 ? 24.004 35.477 7.536 1.00 14.48 47 CYS B N 1
ATOM 2786 C CA . CYS B 1 48 ? 22.994 34.561 8.066 1.00 15.75 47 CYS B CA 1
ATOM 2787 C C . CYS B 1 48 ? 23.728 33.448 8.776 1.00 17.56 47 CYS B C 1
ATOM 2788 O O . CYS B 1 48 ? 24.789 33.028 8.257 1.00 16.31 47 CYS B O 1
ATOM 2791 N N . PHE B 1 49 ? 23.188 32.929 9.876 1.00 15.09 48 PHE B N 1
ATOM 2792 C CA . PHE B 1 49 ? 23.795 31.763 10.522 1.00 14.57 48 PHE B CA 1
ATOM 2793 C C . PHE B 1 49 ? 22.713 30.751 10.899 1.00 13.98 48 PHE B C 1
ATOM 2794 O O . PHE B 1 49 ? 21.574 31.116 11.080 1.00 15.55 48 PHE B O 1
ATOM 2802 N N . PRO B 1 50 ? 23.074 29.473 10.921 1.00 14.92 49 PRO B N 1
ATOM 2803 C CA . PRO B 1 50 ? 22.096 28.454 11.248 1.00 15.78 49 PRO B CA 1
ATOM 2804 C C . PRO B 1 50 ? 21.871 28.306 12.765 1.00 15.59 49 PRO B C 1
ATOM 2805 O O . PRO B 1 50 ? 22.791 28.599 13.558 1.00 15.03 49 PRO B O 1
ATOM 2809 N N . LEU B 1 51 ? 20.669 27.822 13.133 1.00 14.88 50 LEU B N 1
ATOM 2810 C CA . LEU B 1 51 ? 20.290 27.594 14.514 1.00 14.12 50 LEU B CA 1
ATOM 2811 C C . LEU B 1 51 ? 20.073 26.100 14.694 1.00 16.43 50 LEU B C 1
ATOM 2812 O O . LEU B 1 51 ? 19.163 25.525 14.112 1.00 17.42 50 LEU B O 1
ATOM 2817 N N . VAL B 1 52 ? 20.969 25.472 15.438 1.00 15.69 51 VAL B N 1
ATOM 2818 C CA . VAL B 1 52 ? 20.913 24.034 15.694 1.00 16.37 51 VAL B CA 1
ATOM 2819 C C . VAL B 1 52 ? 21.795 23.735 16.922 1.00 15.49 51 VAL B C 1
ATOM 2820 O O . VAL B 1 52 ? 22.899 24.257 17.001 1.00 15.81 51 VAL B O 1
ATOM 2824 N N . PRO B 1 53 ? 21.312 22.911 17.885 1.00 17.41 52 PRO B N 1
ATOM 2825 C CA . PRO B 1 53 ? 20.108 22.032 17.877 1.00 16.22 52 PRO B CA 1
ATOM 2826 C C . PRO B 1 53 ? 18.800 22.647 18.407 1.00 18.54 52 PRO B C 1
ATOM 2827 O O . PRO B 1 53 ? 17.849 21.907 18.657 1.00 19.94 52 PRO B O 1
ATOM 2831 N N . PHE B 1 54 ? 18.808 23.951 18.624 1.00 18.12 53 PHE B N 1
ATOM 2832 C CA . PHE B 1 54 ? 17.597 24.771 18.812 1.00 17.69 53 PHE B CA 1
ATOM 2833 C C . PHE B 1 54 ? 17.964 26.254 18.647 1.00 19.60 53 PHE B C 1
ATOM 2834 O O . PHE B 1 54 ? 19.141 26.614 18.554 1.00 18.37 53 PHE B O 1
ATOM 2842 N N . ALA B 1 55 ? 16.936 27.085 18.620 1.00 16.76 54 ALA B N 1
ATOM 2843 C CA . ALA B 1 55 ? 17.050 28.517 18.471 1.00 19.34 54 ALA B CA 1
ATOM 2844 C C . ALA B 1 55 ? 16.876 29.309 19.800 1.00 17.72 54 ALA B C 1
ATOM 2845 O O . ALA B 1 55 ? 16.131 28.930 20.696 1.00 20.44 54 ALA B O 1
ATOM 2847 N N . ASN B 1 56 ? 17.562 30.430 19.869 1.00 18.06 55 ASN B N 1
ATOM 2848 C CA . ASN B 1 56 ? 17.406 31.392 20.971 1.00 18.22 55 ASN B CA 1
ATOM 2849 C C . ASN B 1 56 ? 17.909 30.788 22.304 1.00 18.80 55 ASN B C 1
ATOM 2850 O O . ASN B 1 56 ? 18.878 30.054 22.313 1.00 17.82 55 ASN B O 1
ATOM 2855 N N . ARG B 1 57 ? 17.261 31.142 23.409 1.00 17.88 56 ARG B N 1
ATOM 2856 C CA . ARG B 1 57 ? 17.714 30.842 24.743 1.00 17.88 56 ARG B CA 1
ATOM 2857 C C . ARG B 1 57 ? 16.686 29.994 25.495 1.00 20.53 56 ARG B C 1
ATOM 2858 O O . ARG B 1 57 ? 15.510 29.967 25.161 1.00 21.76 56 ARG B O 1
ATOM 2866 N N . VAL B 1 58 ? 17.187 29.272 26.476 1.00 18.38 57 VAL B N 1
ATOM 2867 C CA . VAL B 1 58 ? 16.376 28.508 27.432 1.00 18.69 57 VAL B CA 1
ATOM 2868 C C . VAL B 1 58 ? 16.582 29.174 28.787 1.00 18.30 57 VAL B C 1
ATOM 2869 O O . VAL B 1 58 ? 17.686 29.096 29.362 1.00 18.69 57 VAL B O 1
ATOM 2873 N N . SER B 1 59 ? 15.542 29.850 29.260 1.00 18.33 58 SER B N 1
ATOM 2874 C CA A SER B 1 59 ? 15.654 30.663 30.476 0.60 18.73 58 SER B CA 1
ATOM 2875 C CA B SER B 1 59 ? 15.642 30.658 30.472 0.40 19.07 58 SER B CA 1
ATOM 2876 C C . SER B 1 59 ? 16.162 29.825 31.627 1.00 20.55 58 SER B C 1
ATOM 2877 O O . SER B 1 59 ? 15.639 28.748 31.910 1.00 21.21 58 SER B O 1
ATOM 2882 N N . GLY B 1 60 ? 17.185 30.329 32.303 1.00 18.50 59 GLY B N 1
ATOM 2883 C CA . GLY B 1 60 ? 17.806 29.579 33.376 1.00 19.40 59 GLY B CA 1
ATOM 2884 C C . GLY B 1 60 ? 18.929 28.619 32.997 1.00 18.79 59 GLY B C 1
ATOM 2885 O O . GLY B 1 60 ? 19.539 28.029 33.902 1.00 19.71 59 GLY B O 1
ATOM 2886 N N . ASN B 1 61 ? 19.153 28.415 31.705 1.00 17.89 60 ASN B N 1
ATOM 2887 C CA . ASN B 1 61 ? 20.170 27.508 31.189 1.00 18.61 60 ASN B CA 1
ATOM 2888 C C . ASN B 1 61 ? 19.941 26.062 31.729 1.00 21.83 60 ASN B C 1
ATOM 2889 O O . ASN B 1 61 ? 20.880 25.342 32.059 1.00 19.95 60 ASN B O 1
ATOM 2894 N N . ARG B 1 62 ? 18.690 25.679 31.840 1.00 20.56 61 ARG B N 1
ATOM 2895 C CA . ARG B 1 62 ? 18.352 24.342 32.280 1.00 20.34 61 ARG B CA 1
ATOM 2896 C C . ARG B 1 62 ? 16.954 23.980 31.809 1.00 21.09 61 ARG B C 1
ATOM 2897 O O . ARG B 1 62 ? 16.141 24.838 31.493 1.00 20.79 61 ARG B O 1
ATOM 2905 N N . PHE B 1 63 ? 16.700 22.690 31.756 1.00 22.56 62 PHE B N 1
ATOM 2906 C CA . PHE B 1 63 ? 15.363 22.216 31.423 1.00 21.50 62 PHE B CA 1
ATOM 2907 C C . PHE B 1 63 ? 15.237 20.772 31.864 1.00 22.27 62 PHE B C 1
ATOM 2908 O O . PHE B 1 63 ? 16.240 20.130 32.125 1.00 23.88 62 PHE B O 1
ATOM 2916 N N . VAL B 1 64 ? 14.008 20.298 31.994 1.00 25.16 63 VAL B N 1
ATOM 2917 C CA . VAL B 1 64 ? 13.750 18.885 32.297 1.00 26.08 63 VAL B CA 1
ATOM 2918 C C . VAL B 1 64 ? 13.245 18.220 30.995 1.00 27.67 63 VAL B C 1
ATOM 2919 O O . VAL B 1 64 ? 12.427 18.807 30.258 1.00 28.85 63 VAL B O 1
ATOM 2923 N N . TRP B 1 65 ? 13.747 17.026 30.719 1.00 27.70 64 TRP B N 1
ATOM 2924 C CA . TRP B 1 65 ? 13.221 16.200 29.625 1.00 28.53 64 TRP B CA 1
ATOM 2925 C C . TRP B 1 65 ? 13.181 14.758 30.083 1.00 30.69 64 TRP B C 1
ATOM 2926 O O . TRP B 1 65 ? 14.218 14.197 30.487 1.00 29.60 64 TRP B O 1
ATOM 2937 N N . GLN B 1 66 ? 11.990 14.167 30.018 1.00 32.04 65 GLN B N 1
ATOM 2938 C CA . GLN B 1 66 ? 11.750 12.769 30.416 1.00 37.49 65 GLN B CA 1
ATOM 2939 C C . GLN B 1 66 ? 12.328 12.445 31.798 1.00 39.36 65 GLN B C 1
ATOM 2940 O O . GLN B 1 66 ? 13.045 11.454 31.995 1.00 41.20 65 GLN B O 1
ATOM 2946 N N . GLY B 1 67 ? 12.005 13.326 32.755 1.00 37.48 66 GLY B N 1
ATOM 2947 C CA . GLY B 1 67 ? 12.382 13.154 34.146 1.00 38.15 66 GLY B CA 1
ATOM 2948 C C . GLY B 1 67 ? 13.826 13.447 34.512 1.00 38.10 66 GLY B C 1
ATOM 2949 O O . GLY B 1 67 ? 14.244 13.161 35.629 1.00 40.25 66 GLY B O 1
ATOM 2950 N N . ARG B 1 68 ? 14.581 14.055 33.605 1.00 32.66 67 ARG B N 1
ATOM 2951 C CA . ARG B 1 68 ? 15.999 14.297 33.847 1.00 31.84 67 ARG B CA 1
ATOM 2952 C C . ARG B 1 68 ? 16.302 15.772 33.673 1.00 28.39 67 ARG B C 1
ATOM 2953 O O . ARG B 1 68 ? 15.875 16.378 32.702 1.00 26.61 67 ARG B O 1
ATOM 2961 N N . GLU B 1 69 ? 17.061 16.317 34.616 1.00 28.48 68 GLU B N 1
ATOM 2962 C CA . GLU B 1 69 ? 17.482 17.717 34.576 1.00 27.22 68 GLU B CA 1
ATOM 2963 C C . GLU B 1 69 ? 18.745 17.873 33.749 1.00 26.93 68 GLU B C 1
ATOM 2964 O O . GLU B 1 69 ? 19.744 17.233 34.018 1.00 27.61 68 GLU B O 1
ATOM 2970 N N . TYR B 1 70 ? 18.690 18.719 32.740 1.00 23.28 69 TYR B N 1
ATOM 2971 C CA . TYR B 1 70 ? 19.831 19.021 31.898 1.00 23.48 69 TYR B CA 1
ATOM 2972 C C . TYR B 1 70 ? 20.219 20.471 32.105 1.00 23.94 69 TYR B C 1
ATOM 2973 O O . TYR B 1 70 ? 19.355 21.324 32.275 1.00 23.63 69 TYR B O 1
ATOM 2982 N N . GLN B 1 71 ? 21.516 20.730 32.099 1.00 23.68 70 GLN B N 1
ATOM 2983 C CA . GLN B 1 71 ? 22.001 22.085 32.279 1.00 22.44 70 GLN B CA 1
ATOM 2984 C C . GLN B 1 71 ? 22.983 22.511 31.206 1.00 21.54 70 GLN B C 1
ATOM 2985 O O . GLN B 1 71 ? 23.856 21.758 30.804 1.00 22.43 70 GLN B O 1
ATOM 2991 N N . LEU B 1 72 ? 22.820 23.755 30.751 1.00 19.72 71 LEU B N 1
ATOM 2992 C CA . LEU B 1 72 ? 23.587 24.334 29.664 1.00 19.51 71 LEU B CA 1
ATOM 2993 C C . LEU B 1 72 ? 24.579 25.385 30.190 1.00 19.91 71 LEU B C 1
ATOM 2994 O O . LEU B 1 72 ? 24.311 26.096 31.172 1.00 21.36 71 LEU B O 1
ATOM 2999 N N . GLN B 1 73 ? 25.755 25.432 29.590 1.00 21.88 72 GLN B N 1
ATOM 3000 C CA . GLN B 1 73 ? 26.704 26.493 29.946 1.00 21.69 72 GLN B CA 1
ATOM 3001 C C . GLN B 1 73 ? 26.674 27.599 28.893 1.00 20.25 72 GLN B C 1
ATOM 3002 O O . GLN B 1 73 ? 26.486 27.316 27.698 1.00 21.15 72 GLN B O 1
ATOM 3008 N N . PRO B 1 74 ? 26.949 28.847 29.298 1.00 19.36 73 PRO B N 1
ATOM 3009 C CA . PRO B 1 74 ? 27.041 29.872 28.266 1.00 18.91 73 PRO B CA 1
ATOM 3010 C C . PRO B 1 74 ? 28.073 29.552 27.184 1.00 20.16 73 PRO B C 1
ATOM 3011 O O . PRO B 1 74 ? 29.145 28.999 27.492 1.00 19.08 73 PRO B O 1
ATOM 3015 N N . ASN B 1 75 ? 27.705 29.910 25.950 1.00 17.44 74 ASN B N 1
ATOM 3016 C CA . ASN B 1 75 ? 28.570 29.630 24.779 1.00 16.99 74 ASN B CA 1
ATOM 3017 C C . ASN B 1 75 ? 29.189 30.859 24.123 1.00 18.94 74 ASN B C 1
ATOM 3018 O O . ASN B 1 75 ? 30.148 30.729 23.337 1.00 19.85 74 ASN B O 1
ATOM 3023 N N . VAL B 1 76 ? 28.705 32.051 24.466 1.00 18.16 75 VAL B N 1
ATOM 3024 C CA . VAL B 1 76 ? 29.334 33.296 24.012 1.00 18.27 75 VAL B CA 1
ATOM 3025 C C . VAL B 1 76 ? 29.617 34.165 25.221 1.00 20.42 75 VAL B C 1
ATOM 3026 O O . VAL B 1 76 ? 28.899 34.144 26.229 1.00 21.40 75 VAL B O 1
ATOM 3030 N N . GLU B 1 77 ? 30.665 34.967 25.117 1.00 21.51 76 GLU B N 1
ATOM 3031 C CA . GLU B 1 77 ? 31.090 35.788 26.261 1.00 22.71 76 GLU B CA 1
ATOM 3032 C C . GLU B 1 77 ? 30.099 36.926 26.628 1.00 22.96 76 GLU B C 1
ATOM 3033 O O . GLU B 1 77 ? 30.061 37.397 27.776 1.00 27.69 76 GLU B O 1
ATOM 3036 N N . TRP B 1 78 ? 29.325 37.367 25.675 1.00 22.40 77 TRP B N 1
ATOM 3037 C CA . TRP B 1 78 ? 28.466 38.530 25.833 1.00 24.71 77 TRP B CA 1
ATOM 3038 C C . TRP B 1 78 ? 27.048 38.196 26.305 1.00 24.61 77 TRP B C 1
ATOM 3039 O O . TRP B 1 78 ? 26.245 39.117 26.491 1.00 26.37 77 TRP B O 1
ATOM 3050 N N . ASP B 1 79 ? 26.727 36.919 26.535 1.00 20.14 78 ASP B N 1
ATOM 3051 C CA . ASP B 1 79 ? 25.363 36.534 26.946 1.00 20.55 78 ASP B CA 1
ATOM 3052 C C . ASP B 1 79 ? 25.483 35.530 28.078 1.00 20.58 78 ASP B C 1
ATOM 3053 O O . ASP B 1 79 ? 26.236 34.564 27.974 1.00 20.39 78 ASP B O 1
ATOM 3058 N N . ALA B 1 80 ? 24.745 35.750 29.172 1.00 19.91 79 ALA B N 1
ATOM 3059 C CA . ALA B 1 80 ? 24.732 34.768 30.252 1.00 19.66 79 ALA B CA 1
ATOM 3060 C C . ALA B 1 80 ? 24.028 33.480 29.873 1.00 17.73 79 ALA B C 1
ATOM 3061 O O . ALA B 1 80 ? 24.319 32.409 30.463 1.00 20.53 79 ALA B O 1
ATOM 3063 N N . HIS B 1 81 ? 23.148 33.553 28.868 1.00 19.45 80 HIS B N 1
ATOM 3064 C CA . HIS B 1 81 ? 22.453 32.390 28.377 1.00 17.54 80 HIS B CA 1
ATOM 3065 C C . HIS B 1 81 ? 23.175 31.740 27.211 1.00 18.01 80 HIS B C 1
ATOM 3066 O O . HIS B 1 81 ? 23.558 32.424 26.272 1.00 17.49 80 HIS B O 1
ATOM 3073 N N . TYR B 1 82 ? 23.185 30.408 27.227 1.00 16.92 81 TYR B N 1
ATOM 3074 C CA . TYR B 1 82 ? 23.548 29.649 26.067 1.00 16.57 81 TYR B CA 1
ATOM 3075 C C . TYR B 1 82 ? 22.586 30.063 24.963 1.00 16.51 81 TYR B C 1
ATOM 3076 O O . TYR B 1 82 ? 21.327 30.170 25.190 1.00 15.93 81 TYR B O 1
ATOM 3085 N N . LEU B 1 83 ? 23.128 30.319 23.783 1.00 14.01 82 LEU B N 1
ATOM 3086 C CA . LEU B 1 83 ? 22.318 30.948 22.747 1.00 17.24 82 LEU B CA 1
ATOM 3087 C C . LEU B 1 83 ? 22.491 30.257 21.378 1.00 14.85 82 LEU B C 1
ATOM 3088 O O . LEU B 1 83 ? 23.612 30.045 20.987 1.00 16.10 82 LEU B O 1
ATOM 3093 N N . HIS B 1 84 ? 21.357 29.973 20.703 1.00 15.68 83 HIS B N 1
ATOM 3094 C CA . HIS B 1 84 ? 21.385 29.636 19.273 1.00 16.91 83 HIS B CA 1
ATOM 3095 C C . HIS B 1 84 ? 22.084 28.314 18.948 1.00 16.54 83 HIS B C 1
ATOM 3096 O O . HIS B 1 84 ? 22.385 28.032 17.801 1.00 17.14 83 HIS B O 1
ATOM 3103 N N . GLY B 1 85 ? 22.222 27.429 19.923 1.00 15.93 84 GLY B N 1
ATOM 3104 C CA . GLY B 1 85 ? 22.914 26.187 19.724 1.00 16.58 84 GLY B CA 1
ATOM 3105 C C . GLY B 1 85 ? 24.404 26.317 19.491 1.00 16.20 84 GLY B C 1
ATOM 3106 O O . GLY B 1 85 ? 25.059 27.254 19.943 1.00 15.59 84 GLY B O 1
ATOM 3107 N N . ASP B 1 86 ? 24.962 25.314 18.812 1.00 14.97 85 ASP B N 1
ATOM 3108 C CA . ASP B 1 86 ? 26.417 25.234 18.592 1.00 15.05 85 ASP B CA 1
ATOM 3109 C C . ASP B 1 86 ? 26.841 25.420 17.152 1.00 14.70 85 ASP B C 1
ATOM 3110 O O . ASP B 1 86 ? 28.016 25.731 16.926 1.00 16.15 85 ASP B O 1
ATOM 3115 N N . GLY B 1 87 ? 25.963 25.156 16.204 1.00 16.42 86 GLY B N 1
ATOM 3116 C CA . GLY B 1 87 ? 26.366 25.148 14.792 1.00 14.50 86 GLY B CA 1
ATOM 3117 C C . GLY B 1 87 ? 27.043 26.453 14.356 1.00 15.42 86 GLY B C 1
ATOM 3118 O O . GLY B 1 87 ? 28.114 26.426 13.713 1.00 15.01 86 GLY B O 1
ATOM 3119 N N . TRP B 1 88 ? 26.467 27.570 14.779 1.00 14.95 87 TRP B N 1
ATOM 3120 C CA . TRP B 1 88 ? 26.939 28.892 14.423 1.00 14.34 87 TRP B CA 1
ATOM 3121 C C . TRP B 1 88 ? 28.346 29.231 14.936 1.00 16.59 87 TRP B C 1
ATOM 3122 O O . TRP B 1 88 ? 28.957 30.196 14.463 1.00 15.00 87 TRP B O 1
ATOM 3133 N N . LEU B 1 89 ? 28.824 28.475 15.937 1.00 14.04 88 LEU B N 1
ATOM 3134 C CA . LEU B 1 89 ? 30.166 28.673 16.560 1.00 15.06 88 LEU B CA 1
ATOM 3135 C C . LEU B 1 89 ? 31.156 27.618 16.106 1.00 15.92 88 LEU B C 1
ATOM 3136 O O . LEU B 1 89 ? 32.340 27.733 16.434 1.00 18.77 88 LEU B O 1
ATOM 3141 N N . GLY B 1 90 ? 30.709 26.618 15.375 1.00 15.31 89 GLY B N 1
ATOM 3142 C CA . GLY B 1 90 ? 31.581 25.504 15.035 1.00 17.90 89 GLY B CA 1
ATOM 3143 C C . GLY B 1 90 ? 32.202 25.630 13.654 1.00 16.98 89 GLY B C 1
ATOM 3144 O O . GLY B 1 90 ? 31.754 26.410 12.832 1.00 16.41 89 GLY B O 1
ATOM 3145 N N . GLU B 1 91 ? 33.203 24.803 13.400 1.00 16.77 90 GLU B N 1
ATOM 3146 C CA A GLU B 1 91 ? 33.816 24.713 12.082 0.50 18.06 90 GLU B CA 1
ATOM 3147 C CA B GLU B 1 91 ? 33.788 24.719 12.073 0.50 17.63 90 GLU B CA 1
ATOM 3148 C C . GLU B 1 91 ? 33.204 23.528 11.314 1.00 17.40 90 GLU B C 1
ATOM 3149 O O . GLU B 1 91 ? 33.254 22.390 11.778 1.00 17.54 90 GLU B O 1
ATOM 3160 N N . TRP B 1 92 ? 32.668 23.811 10.133 1.00 15.80 91 TRP B N 1
ATOM 3161 C CA . TRP B 1 92 ? 32.007 22.802 9.290 1.00 16.75 91 TRP B CA 1
ATOM 3162 C C . TRP B 1 92 ? 32.899 22.288 8.202 1.00 16.73 91 TRP B C 1
ATOM 3163 O O . TRP B 1 92 ? 33.921 22.915 7.885 1.00 19.26 91 TRP B O 1
ATOM 3174 N N . GLN B 1 93 ? 32.567 21.090 7.673 1.00 18.72 92 GLN B N 1
ATOM 3175 C CA . GLN B 1 93 ? 33.314 20.445 6.626 1.00 17.75 92 GLN B CA 1
ATOM 3176 C C . GLN B 1 93 ? 32.485 20.415 5.364 1.00 19.70 92 GLN B C 1
ATOM 3177 O O . GLN B 1 93 ? 31.288 20.124 5.416 1.00 18.89 92 GLN B O 1
ATOM 3183 N N . CYS B 1 94 ? 33.124 20.681 4.235 1.00 18.77 93 CYS B N 1
ATOM 3184 C CA . CYS B 1 94 ? 32.473 20.616 2.935 1.00 19.45 93 CYS B CA 1
ATOM 3185 C C . CYS B 1 94 ? 32.461 19.196 2.434 1.00 20.60 93 CYS B C 1
ATOM 3186 O O . CYS B 1 94 ? 33.507 18.575 2.343 1.00 21.98 93 CYS B O 1
ATOM 3189 N N . VAL B 1 95 ? 31.253 18.659 2.159 1.00 20.06 94 VAL B N 1
ATOM 3190 C CA . VAL B 1 95 ? 31.127 17.308 1.587 1.00 21.74 94 VAL B CA 1
ATOM 3191 C C . VAL B 1 95 ? 30.717 17.336 0.115 1.00 24.05 94 VAL B C 1
ATOM 3192 O O . VAL B 1 95 ? 30.808 16.297 -0.557 1.00 27.51 94 VAL B O 1
ATOM 3196 N N . SER B 1 96 ? 30.258 18.480 -0.391 1.00 20.28 95 SER B N 1
ATOM 3197 C CA . SER B 1 96 ? 29.857 18.630 -1.807 1.00 22.04 95 SER B CA 1
ATOM 3198 C C . SER B 1 96 ? 29.848 20.066 -2.225 1.00 20.93 95 SER B C 1
ATOM 3199 O O . SER B 1 96 ? 29.502 20.867 -1.398 1.00 20.03 95 SER B O 1
ATOM 3202 N N . HIS B 1 97 ? 30.289 20.413 -3.455 1.00 20.02 96 HIS B N 1
ATOM 3203 C CA . HIS B 1 97 ? 30.259 21.795 -3.974 1.00 21.22 96 HIS B CA 1
ATOM 3204 C C . HIS B 1 97 ? 30.196 21.697 -5.455 1.00 21.14 96 HIS B C 1
ATOM 3205 O O . HIS B 1 97 ? 30.981 20.970 -6.078 1.00 26.02 96 HIS B O 1
ATOM 3212 N N . SER B 1 98 ? 29.212 22.334 -6.040 1.00 20.84 97 SER B N 1
ATOM 3213 C CA . SER B 1 98 ? 29.188 22.501 -7.461 1.00 22.69 97 SER B CA 1
ATOM 3214 C C . SER B 1 98 ? 28.941 24.004 -7.765 1.00 22.57 97 SER B C 1
ATOM 3215 O O . SER B 1 98 ? 28.885 24.854 -6.861 1.00 23.25 97 SER B O 1
ATOM 3218 N N . ASP B 1 99 ? 28.780 24.343 -9.029 1.00 24.11 98 ASP B N 1
ATOM 3219 C CA . ASP B 1 99 ? 28.607 25.746 -9.347 1.00 24.45 98 ASP B CA 1
ATOM 3220 C C . ASP B 1 99 ? 27.424 26.414 -8.646 1.00 23.81 98 ASP B C 1
ATOM 3221 O O . ASP B 1 99 ? 27.460 27.624 -8.359 1.00 24.82 98 ASP B O 1
ATOM 3226 N N . ASP B 1 100 ? 26.377 25.632 -8.363 1.00 22.01 99 ASP B N 1
ATOM 3227 C CA . ASP B 1 100 ? 25.143 26.174 -7.826 1.00 22.45 99 ASP B CA 1
ATOM 3228 C C . ASP B 1 100 ? 24.650 25.460 -6.584 1.00 21.32 99 ASP B C 1
ATOM 3229 O O . ASP B 1 100 ? 23.535 25.632 -6.180 1.00 21.20 99 ASP B O 1
ATOM 3234 N N . SER B 1 101 ? 25.507 24.703 -5.948 1.00 18.30 100 SER B N 1
ATOM 3235 C CA . SER B 1 101 ? 25.137 23.963 -4.766 1.00 18.81 100 SER B CA 1
ATOM 3236 C C . SER B 1 101 ? 26.305 23.714 -3.848 1.00 19.14 100 SER B C 1
ATOM 3237 O O . SER B 1 101 ? 27.449 23.649 -4.276 1.00 18.52 100 SER B O 1
ATOM 3240 N N . LEU B 1 102 ? 25.993 23.555 -2.574 1.00 17.14 101 LEU B N 1
ATOM 3241 C CA . LEU B 1 102 ? 26.965 23.330 -1.523 1.00 18.20 101 LEU B CA 1
ATOM 3242 C C . LEU B 1 102 ? 26.377 22.536 -0.366 1.00 16.59 101 LEU B C 1
ATOM 3243 O O . LEU B 1 102 ? 25.173 22.716 -0.033 1.00 19.13 101 LEU B O 1
ATOM 3248 N N . CYS B 1 103 ? 27.169 21.658 0.235 1.00 17.33 102 CYS B N 1
ATOM 3249 C CA . CYS B 1 103 ? 26.753 20.978 1.451 1.00 18.13 102 CYS B CA 1
ATOM 3250 C C . CYS B 1 103 ? 27.899 20.945 2.446 1.00 17.69 102 CYS B C 1
ATOM 3251 O O . CYS B 1 103 ? 28.975 20.466 2.124 1.00 16.99 102 CYS B O 1
ATOM 3254 N N . LEU B 1 104 ? 27.605 21.468 3.633 1.00 16.68 103 LEU B N 1
ATOM 3255 C CA . LEU B 1 104 ? 28.486 21.496 4.769 1.00 15.96 103 LEU B CA 1
ATOM 3256 C C . LEU B 1 104 ? 27.898 20.584 5.860 1.00 17.90 103 LEU B C 1
ATOM 3257 O O . LEU B 1 104 ? 26.687 20.480 6.015 1.00 17.94 103 LEU B O 1
ATOM 3262 N N . VAL B 1 105 ? 28.776 19.982 6.620 1.00 16.80 104 VAL B N 1
ATOM 3263 C CA A VAL B 1 105 ? 28.402 19.142 7.754 0.60 17.01 104 VAL B CA 1
ATOM 3264 C CA B VAL B 1 105 ? 28.373 19.172 7.760 0.40 17.11 104 VAL B CA 1
ATOM 3265 C C . VAL B 1 105 ? 29.137 19.545 9.012 1.00 16.98 104 VAL B C 1
ATOM 3266 O O . VAL B 1 105 ? 30.309 19.931 8.954 1.00 17.87 104 VAL B O 1
ATOM 3273 N N . TYR B 1 106 ? 28.498 19.415 10.143 1.00 17.30 105 TYR B N 1
ATOM 3274 C CA . TYR B 1 106 ? 29.072 19.701 11.470 1.00 16.66 105 TYR B CA 1
ATOM 3275 C C . TYR B 1 106 ? 28.656 18.591 12.420 1.00 19.32 105 TYR B C 1
ATOM 3276 O O . TYR B 1 106 ? 27.496 18.156 12.396 1.00 18.98 105 TYR B O 1
ATOM 3285 N N . GLU B 1 107 ? 29.619 18.056 13.166 1.00 18.80 106 GLU B N 1
ATOM 3286 C CA . GLU B 1 107 ? 29.346 17.039 14.211 1.00 20.95 106 GLU B CA 1
ATOM 3287 C C . GLU B 1 107 ? 29.732 17.616 15.578 1.00 20.83 106 GLU B C 1
ATOM 3288 O O . GLU B 1 107 ? 30.852 18.211 15.730 1.00 20.98 106 GLU B O 1
ATOM 3294 N N . HIS B 1 108 ? 28.850 17.452 16.546 1.00 19.87 107 HIS B N 1
ATOM 3295 C CA . HIS B 1 108 ? 29.040 18.002 17.875 1.00 18.21 107 HIS B CA 1
ATOM 3296 C C . HIS B 1 108 ? 28.992 16.849 18.887 1.00 21.35 107 HIS B C 1
ATOM 3297 O O . HIS B 1 108 ? 28.041 16.036 18.875 1.00 20.05 107 HIS B O 1
ATOM 3304 N N . ARG B 1 109 ? 29.974 16.790 19.796 1.00 22.00 108 ARG B N 1
ATOM 3305 C CA . ARG B 1 109 ? 30.035 15.723 20.785 1.00 24.01 108 ARG B CA 1
ATOM 3306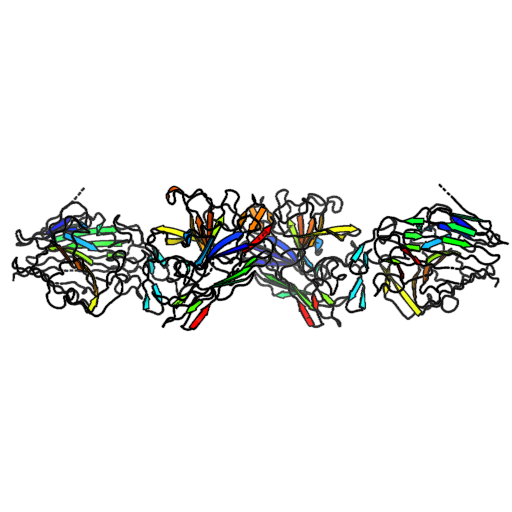 C C . ARG B 1 109 ? 30.517 16.224 22.136 1.00 25.74 108 ARG B C 1
ATOM 3307 O O . ARG B 1 109 ? 31.329 15.560 22.803 1.00 29.64 108 ARG B O 1
ATOM 3315 N N . SER B 1 110 ? 29.999 17.371 22.522 1.00 23.33 109 SER B N 1
ATOM 3316 C CA . SER B 1 110 ? 30.175 17.919 23.840 1.00 24.45 109 SER B CA 1
ATOM 3317 C C . SER B 1 110 ? 28.875 18.536 24.283 1.00 24.37 109 SER B C 1
ATOM 3318 O O . SER B 1 110 ? 27.895 18.672 23.532 1.00 24.30 109 SER B O 1
ATOM 3321 N N . GLY B 1 111 ? 28.829 18.881 25.559 1.00 27.89 110 GLY B N 1
ATOM 3322 C CA . GLY B 1 111 ? 27.635 19.454 26.121 1.00 26.53 110 GLY B CA 1
ATOM 3323 C C . GLY B 1 111 ? 26.455 18.499 26.202 1.00 24.49 110 GLY B C 1
ATOM 3324 O O . GLY B 1 111 ? 26.608 17.281 26.300 1.00 27.98 110 GLY B O 1
ATOM 3325 N N . VAL B 1 112 ? 25.266 19.067 26.095 1.00 21.20 111 VAL B N 1
ATOM 3326 C CA . VAL B 1 112 ? 24.041 18.364 26.394 1.00 22.45 111 VAL B CA 1
ATOM 3327 C C . VAL B 1 112 ? 23.601 17.554 25.175 1.00 21.57 111 VAL B C 1
ATOM 3328 O O . VAL B 1 112 ? 23.221 16.385 25.308 1.00 21.37 111 VAL B O 1
ATOM 3332 N N . TYR B 1 113 ? 23.669 18.170 23.996 1.00 21.13 112 TYR B N 1
ATOM 3333 C CA . TYR B 1 113 ? 23.190 17.512 22.766 1.00 21.50 112 TYR B CA 1
ATOM 3334 C C . TYR B 1 113 ? 24.398 17.042 21.944 1.00 19.61 112 TYR B C 1
ATOM 3335 O O . TYR B 1 113 ? 25.310 17.823 21.705 1.00 20.52 112 TYR B O 1
ATOM 3344 N N . HIS B 1 114 ? 24.425 15.765 21.530 1.00 20.72 113 HIS B N 1
ATOM 3345 C CA . HIS B 1 114 ? 25.370 15.269 20.562 1.00 18.10 113 HIS B CA 1
ATOM 3346 C C . HIS B 1 114 ? 24.582 14.971 19.276 1.00 18.66 113 HIS B C 1
ATOM 3347 O O . HIS B 1 114 ? 23.525 14.354 19.338 1.00 22.39 113 HIS B O 1
ATOM 3354 N N . TYR B 1 115 ? 25.096 15.406 18.146 1.00 18.71 114 TYR B N 1
ATOM 3355 C CA . TYR B 1 115 ? 24.350 15.324 16.882 1.00 19.32 114 TYR B CA 1
ATOM 3356 C C . TYR B 1 115 ? 25.278 15.549 15.695 1.00 18.98 114 TYR B C 1
ATOM 3357 O O . TYR B 1 115 ? 26.432 15.969 15.839 1.00 19.07 114 TYR B O 1
ATOM 3366 N N . ARG B 1 116 ? 24.753 15.244 14.514 1.00 18.72 115 ARG B N 1
ATOM 3367 C CA . ARG B 1 116 ? 25.385 15.595 13.242 1.00 18.45 115 ARG B CA 1
ATOM 3368 C C . ARG B 1 116 ? 24.353 16.480 12.549 1.00 18.86 115 ARG B C 1
ATOM 3369 O O . ARG B 1 116 ? 23.152 16.177 12.608 1.00 19.55 115 ARG B O 1
ATOM 3377 N N . VAL B 1 117 ? 24.800 17.544 11.893 1.00 16.44 116 VAL B N 1
ATOM 3378 C CA . VAL B 1 117 ? 23.899 18.414 11.118 1.00 17.81 116 VAL B CA 1
ATOM 3379 C C . VAL B 1 117 ? 24.506 18.687 9.738 1.00 18.66 116 VAL B C 1
ATOM 3380 O O . VAL B 1 117 ? 25.705 18.865 9.633 1.00 17.66 116 VAL B O 1
ATOM 3384 N N . SER B 1 118 ? 23.688 18.601 8.707 1.00 17.38 117 SER B N 1
ATOM 3385 C CA A SER B 1 118 ? 24.068 19.036 7.362 0.50 16.01 117 SER B CA 1
ATOM 3386 C CA B SER B 1 118 ? 24.058 19.031 7.357 0.50 15.75 117 SER B CA 1
ATOM 3387 C C . SER B 1 118 ? 23.296 20.285 6.997 1.00 17.92 117 SER B C 1
ATOM 3388 O O . SER B 1 118 ? 22.149 20.422 7.341 1.00 18.25 117 SER B O 1
ATOM 3393 N N . GLN B 1 119 ? 23.946 21.193 6.291 1.00 17.41 118 GLN B N 1
ATOM 3394 C CA . GLN B 1 119 ? 23.336 22.386 5.768 1.00 16.45 118 GLN B CA 1
ATOM 3395 C C . GLN B 1 119 ? 23.617 22.411 4.277 1.00 18.35 118 GLN B C 1
ATOM 3396 O O . GLN B 1 119 ? 24.797 22.471 3.879 1.00 16.66 118 GLN B O 1
ATOM 3402 N N . ALA B 1 120 ? 22.570 22.228 3.473 1.00 16.40 119 ALA B N 1
ATOM 3403 C CA . ALA B 1 120 ? 22.697 22.200 2.020 1.00 18.30 119 ALA B CA 1
ATOM 3404 C C . ALA B 1 120 ? 22.159 23.499 1.434 1.00 18.95 119 ALA B C 1
ATOM 3405 O O . ALA B 1 120 ? 21.116 23.963 1.854 1.00 21.96 119 ALA B O 1
ATOM 3407 N N . PHE B 1 121 ? 22.853 24.070 0.464 1.00 16.52 120 PHE B N 1
ATOM 3408 C CA . PHE B 1 121 ? 22.518 25.330 -0.197 1.00 16.42 120 PHE B CA 1
ATOM 3409 C C . PHE B 1 121 ? 22.365 25.074 -1.689 1.00 18.12 120 PHE B C 1
ATOM 3410 O O . PHE B 1 121 ? 23.120 24.310 -2.285 1.00 20.29 120 PHE B O 1
ATOM 3418 N N . HIS B 1 122 ? 21.343 25.677 -2.291 1.00 21.69 121 HIS B N 1
ATOM 3419 C CA . HIS B 1 122 ? 21.147 25.517 -3.718 1.00 21.22 121 HIS B CA 1
ATOM 3420 C C . HIS B 1 122 ? 20.610 26.805 -4.314 1.00 20.59 121 HIS B C 1
ATOM 3421 O O . HIS B 1 122 ? 19.747 27.432 -3.718 1.00 22.81 121 HIS B O 1
ATOM 3428 N N . LEU B 1 123 ? 21.174 27.230 -5.464 1.00 20.01 122 LEU B N 1
ATOM 3429 C CA . LEU B 1 123 ? 20.707 28.421 -6.140 1.00 21.18 122 LEU B CA 1
ATOM 3430 C C . LEU B 1 123 ? 20.127 28.086 -7.484 1.00 25.98 122 LEU B C 1
ATOM 3431 O O . LEU B 1 123 ? 20.736 27.346 -8.249 1.00 26.91 122 LEU B O 1
ATOM 3436 N N . THR B 1 124 ? 18.964 28.648 -7.770 1.00 24.67 123 THR B N 1
ATOM 3437 C CA . THR B 1 124 ? 18.397 28.681 -9.120 1.00 27.23 123 THR B CA 1
ATOM 3438 C C . THR B 1 124 ? 18.539 30.132 -9.601 1.00 26.30 123 THR B C 1
ATOM 3439 O O . THR B 1 124 ? 19.188 30.931 -8.949 1.00 26.82 123 THR B O 1
ATOM 3443 N N . ALA B 1 125 ? 17.924 30.482 -10.727 1.00 28.62 124 ALA B N 1
ATOM 3444 C CA . ALA B 1 125 ? 17.989 31.853 -11.220 1.00 31.29 124 ALA B CA 1
ATOM 3445 C C . ALA B 1 125 ? 17.345 32.880 -10.311 1.00 29.30 124 ALA B C 1
ATOM 3446 O O . ALA B 1 125 ? 17.736 34.050 -10.331 1.00 30.75 124 ALA B O 1
ATOM 3448 N N . ASP B 1 126 ? 16.364 32.469 -9.498 1.00 27.63 125 ASP B N 1
ATOM 3449 C CA . ASP B 1 126 ? 15.706 33.429 -8.596 1.00 27.11 125 ASP B CA 1
ATOM 3450 C C . ASP B 1 126 ? 15.581 33.000 -7.149 1.00 25.15 125 ASP B C 1
ATOM 3451 O O . ASP B 1 126 ? 15.061 33.783 -6.368 1.00 26.20 125 ASP B O 1
ATOM 3456 N N . THR B 1 127 ? 16.042 31.794 -6.788 1.00 24.47 126 THR B N 1
ATOM 3457 C CA A THR B 1 127 ? 15.783 31.284 -5.445 0.40 23.71 126 THR B CA 1
ATOM 3458 C CA B THR B 1 127 ? 15.774 31.262 -5.452 0.60 23.48 126 THR B CA 1
ATOM 3459 C C . THR B 1 127 ? 16.996 30.650 -4.799 1.00 22.62 126 THR B C 1
ATOM 3460 O O . THR B 1 127 ? 17.724 29.889 -5.436 1.00 22.44 126 THR B O 1
ATOM 3467 N N . LEU B 1 128 ? 17.183 30.997 -3.536 1.00 20.78 127 LEU B N 1
ATOM 3468 C CA . LEU B 1 128 ? 18.146 30.304 -2.657 1.00 20.46 127 LEU B CA 1
ATOM 3469 C C . LEU B 1 128 ? 17.306 29.359 -1.787 1.00 20.53 127 LEU B C 1
ATOM 3470 O O . LEU B 1 128 ? 16.363 29.796 -1.144 1.00 22.42 127 LEU B O 1
ATOM 3475 N N . THR B 1 129 ? 17.685 28.089 -1.734 1.00 19.94 128 THR B N 1
ATOM 3476 C CA . THR B 1 129 ? 17.074 27.105 -0.838 1.00 18.77 128 THR B CA 1
ATOM 3477 C C . THR B 1 129 ? 18.142 26.592 0.116 1.00 21.16 128 THR B C 1
ATOM 3478 O O . THR B 1 129 ? 19.222 26.195 -0.329 1.00 19.60 128 THR B O 1
ATOM 3482 N N . VAL B 1 130 ? 17.893 26.683 1.415 1.00 19.65 129 VAL B N 1
ATOM 3483 C CA . VAL B 1 130 ? 18.787 26.149 2.426 1.00 20.06 129 VAL B CA 1
ATOM 3484 C C . VAL B 1 130 ? 18.075 25.100 3.254 1.00 18.57 129 VAL B C 1
ATOM 3485 O O . VAL B 1 130 ? 16.905 25.270 3.615 1.00 21.01 129 VAL B O 1
ATOM 3489 N N . THR B 1 131 ? 18.745 23.977 3.484 1.00 20.75 130 THR B N 1
ATOM 3490 C CA A THR B 1 131 ? 18.122 22.862 4.196 0.50 20.49 130 THR B CA 1
ATOM 3491 C CA B THR B 1 131 ? 18.122 22.844 4.198 0.50 20.80 130 THR B CA 1
ATOM 3492 C C . THR B 1 131 ? 19.015 22.442 5.359 1.00 20.16 130 THR B C 1
ATOM 3493 O O . THR B 1 131 ? 20.236 22.318 5.196 1.00 18.79 130 THR B O 1
ATOM 3500 N N . LEU B 1 132 ? 18.426 22.303 6.549 1.00 18.76 131 LEU B N 1
ATOM 3501 C CA . LEU B 1 132 ? 19.137 21.772 7.711 1.00 18.58 131 LEU B CA 1
ATOM 3502 C C . LEU B 1 132 ? 18.583 20.398 8.074 1.00 20.59 131 LEU B C 1
ATOM 3503 O O . LEU B 1 132 ? 17.359 20.230 8.170 1.00 22.55 131 LEU B O 1
ATOM 3508 N N . SER B 1 133 ? 19.451 19.428 8.247 1.00 19.25 132 SER B N 1
ATOM 3509 C CA A SER B 1 133 ? 19.085 18.081 8.624 0.50 20.99 132 SER B CA 1
ATOM 3510 C CA B SER B 1 133 ? 19.088 18.089 8.615 0.50 20.53 132 SER B CA 1
ATOM 3511 C C . SER B 1 133 ? 19.929 17.670 9.810 1.00 21.25 132 SER B C 1
ATOM 3512 O O . SER B 1 133 ? 21.118 17.613 9.725 1.00 20.87 132 SER B O 1
ATOM 3517 N N . VAL B 1 134 ? 19.273 17.380 10.923 1.00 20.88 133 VAL B N 1
ATOM 3518 C CA . VAL B 1 134 ? 19.977 17.056 12.157 1.00 21.98 133 VAL B CA 1
ATOM 3519 C C . VAL B 1 134 ? 19.595 15.655 12.661 1.00 22.60 133 VAL B C 1
ATOM 3520 O O . VAL B 1 134 ? 18.435 15.255 12.560 1.00 24.55 133 VAL B O 1
ATOM 3524 N N . THR B 1 135 ? 20.588 14.883 13.078 1.00 20.88 134 THR B N 1
ATOM 3525 C CA . THR B 1 135 ? 20.439 13.532 13.600 1.00 22.37 134 THR B CA 1
ATOM 3526 C C . THR B 1 135 ? 20.965 13.487 15.003 1.00 22.00 134 THR B C 1
ATOM 3527 O O . THR B 1 135 ? 22.081 13.931 15.254 1.00 20.29 134 THR B O 1
ATOM 3531 N N . ASN B 1 136 ? 20.179 12.968 15.938 1.00 22.99 135 ASN B N 1
ATOM 3532 C CA . ASN B 1 136 ? 20.634 12.758 17.305 1.00 21.23 135 ASN B CA 1
ATOM 3533 C C . ASN B 1 136 ? 21.673 11.628 17.389 1.00 25.90 135 ASN B C 1
ATOM 3534 O O . ASN B 1 136 ? 21.412 10.506 16.956 1.00 23.89 135 ASN B O 1
ATOM 3539 N N . GLN B 1 137 ? 22.866 11.951 17.904 1.00 23.06 136 GLN B N 1
ATOM 3540 C CA . GLN B 1 137 ? 23.944 10.983 18.076 1.00 25.49 136 GLN B CA 1
ATOM 3541 C C . GLN B 1 137 ? 24.272 10.751 19.554 1.00 26.63 136 GLN B C 1
ATOM 3542 O O . GLN B 1 137 ? 25.277 10.142 19.873 1.00 29.78 136 GLN B O 1
ATOM 3548 N N . GLY B 1 138 ? 23.394 11.216 20.436 1.00 26.94 137 GLY B N 1
ATOM 3549 C CA . GLY B 1 138 ? 23.566 11.048 21.880 1.00 28.96 137 GLY B CA 1
ATOM 3550 C C . GLY B 1 138 ? 22.968 9.739 22.368 1.00 30.48 137 GLY B C 1
ATOM 3551 O O . GLY B 1 138 ? 22.475 8.931 21.576 1.00 32.82 137 GLY B O 1
ATOM 3552 N N . ALA B 1 139 ? 23.022 9.523 23.687 1.00 30.56 138 ALA B N 1
ATOM 3553 C CA . ALA B 1 139 ? 22.590 8.281 24.321 1.00 33.09 138 ALA B CA 1
ATOM 3554 C C . ALA B 1 139 ? 21.084 8.264 24.650 1.00 32.45 138 ALA B C 1
ATOM 3555 O O . ALA B 1 139 ? 20.477 7.160 24.856 1.00 35.36 138 ALA B O 1
ATOM 3557 N N . GLU B 1 140 ? 20.485 9.453 24.702 1.00 30.61 139 GLU B N 1
ATOM 3558 C CA . GLU B 1 140 ? 19.082 9.634 25.083 1.00 31.33 139 GLU B CA 1
ATOM 3559 C C . GLU B 1 140 ? 18.291 10.505 24.093 1.00 28.00 139 GLU B C 1
ATOM 3560 O O . GLU B 1 140 ? 18.825 11.376 23.418 1.00 25.94 139 GLU B O 1
ATOM 3566 N N . THR B 1 141 ? 16.991 10.274 24.039 1.00 28.38 140 THR B N 1
ATOM 3567 C CA . THR B 1 141 ? 16.091 11.141 23.301 1.00 26.29 140 THR B CA 1
ATOM 3568 C C . THR B 1 141 ? 16.142 12.588 23.860 1.00 27.66 140 THR B C 1
ATOM 3569 O O . THR B 1 141 ? 16.148 12.775 25.088 1.00 28.51 140 THR B O 1
ATOM 3573 N N . LEU B 1 142 ? 16.198 13.584 22.983 1.00 24.62 141 LEU B N 1
ATOM 3574 C CA . LEU B 1 142 ? 16.125 14.985 23.400 1.00 22.92 141 LEU B CA 1
ATOM 3575 C C . LEU B 1 142 ? 15.259 15.737 22.407 1.00 23.97 141 LEU B C 1
ATOM 3576 O O . LEU B 1 142 ? 15.073 15.243 21.271 1.00 23.12 141 LEU B O 1
ATOM 3581 N N . PRO B 1 143 ? 14.803 16.965 22.774 1.00 23.25 142 PRO B N 1
ATOM 3582 C CA . PRO B 1 143 ? 13.947 17.783 21.924 1.00 23.64 142 PRO B CA 1
ATOM 3583 C C . PRO B 1 143 ? 14.765 18.745 21.068 1.00 21.86 142 PRO B C 1
ATOM 3584 O O . PRO B 1 143 ? 15.529 19.576 21.589 1.00 21.31 142 PRO B O 1
ATOM 3588 N N . PHE B 1 144 ? 14.619 18.643 19.750 1.00 20.76 143 PHE B N 1
ATOM 3589 C CA . PHE B 1 144 ? 15.438 19.413 18.825 1.00 20.98 143 PHE B CA 1
ATOM 3590 C C . PHE B 1 144 ? 14.610 20.457 18.049 1.00 20.37 143 PHE B C 1
ATOM 3591 O O . PHE B 1 144 ? 13.424 20.289 17.794 1.00 23.87 143 PHE B O 1
ATOM 3599 N N . GLY B 1 145 ? 15.297 21.512 17.636 1.00 20.27 144 GLY B N 1
ATOM 3600 C CA . GLY B 1 145 ? 14.753 22.506 16.745 1.00 20.96 144 GLY B CA 1
ATOM 3601 C C . GLY B 1 145 ? 15.779 23.021 15.764 1.00 21.40 144 GLY B C 1
ATOM 3602 O O . GLY B 1 145 ? 16.968 22.796 15.920 1.00 21.70 144 GLY B O 1
ATOM 3603 N N . THR B 1 146 ? 15.329 23.751 14.769 1.00 21.59 145 THR B N 1
ATOM 3604 C CA . THR B 1 146 ? 16.201 24.349 13.775 1.00 20.00 145 THR B CA 1
ATOM 3605 C C . THR B 1 146 ? 15.657 25.704 13.353 1.00 22.23 145 THR B C 1
ATOM 3606 O O . THR B 1 146 ? 14.510 26.028 13.584 1.00 25.53 145 THR B O 1
ATOM 3610 N N . GLY B 1 147 ? 16.509 26.505 12.710 1.00 19.21 146 GLY B N 1
ATOM 3611 C CA . GLY B 1 147 ? 16.103 27.775 12.203 1.00 19.07 146 GLY B CA 1
ATOM 3612 C C . GLY B 1 147 ? 17.313 28.466 11.638 1.00 18.07 146 GLY B C 1
ATOM 3613 O O . GLY B 1 147 ? 18.346 27.832 11.466 1.00 15.84 146 GLY B O 1
ATOM 3614 N N . TRP B 1 148 ? 17.113 29.696 11.205 1.00 17.05 147 TRP B N 1
ATOM 3615 C CA . TRP B 1 148 ? 18.164 30.535 10.645 1.00 17.69 147 TRP B CA 1
ATOM 3616 C C . TRP B 1 148 ? 18.044 31.945 11.178 1.00 17.39 147 TRP B C 1
ATOM 3617 O O . TRP B 1 148 ? 16.957 32.381 11.596 1.00 17.61 147 TRP B O 1
ATOM 3628 N N . HIS B 1 149 ? 19.126 32.688 11.115 1.00 16.81 148 HIS B N 1
ATOM 3629 C CA . HIS B 1 149 ? 19.199 34.044 11.593 1.00 18.02 148 HIS B CA 1
ATOM 3630 C C . HIS B 1 149 ? 19.768 34.965 10.505 1.00 19.09 148 HIS B C 1
ATOM 3631 O O . HIS B 1 149 ? 20.931 35.398 10.582 1.00 17.58 148 HIS B O 1
ATOM 3638 N N . PRO B 1 150 ? 18.950 35.252 9.467 1.00 18.64 149 PRO B N 1
ATOM 3639 C CA . PRO B 1 150 ? 19.388 36.133 8.407 1.00 18.66 149 PRO B CA 1
ATOM 3640 C C . PRO B 1 150 ? 19.394 37.584 8.801 1.00 20.33 149 PRO B C 1
ATOM 3641 O O . PRO B 1 150 ? 18.481 38.063 9.519 1.00 19.84 149 PRO B O 1
ATOM 3645 N N . TYR B 1 151 ? 20.399 38.292 8.317 1.00 18.36 150 TYR B N 1
ATOM 3646 C CA . TYR B 1 151 ? 20.500 39.735 8.421 1.00 18.67 150 TYR B CA 1
ATOM 3647 C C . TYR B 1 151 ? 20.144 40.348 7.057 1.00 20.08 150 TYR B C 1
ATOM 3648 O O . TYR B 1 151 ? 20.854 40.165 6.092 1.00 19.95 150 TYR B O 1
ATOM 3657 N N . PHE B 1 152 ? 19.046 41.089 7.025 1.00 21.38 151 PHE B N 1
ATOM 3658 C CA . PHE B 1 152 ? 18.552 41.752 5.810 1.00 19.53 151 PHE B CA 1
ATOM 3659 C C . PHE B 1 152 ? 18.945 43.230 5.850 1.00 23.23 151 PHE B C 1
ATOM 3660 O O . PHE B 1 152 ? 18.951 43.883 6.920 1.00 23.48 151 PHE B O 1
ATOM 3668 N N . PRO B 1 153 ? 19.238 43.824 4.694 1.00 25.37 152 PRO B N 1
ATOM 3669 C CA . PRO B 1 153 ? 19.444 45.265 4.650 1.00 24.95 152 PRO B CA 1
ATOM 3670 C C . PRO B 1 153 ? 18.190 45.996 5.114 1.00 25.55 152 PRO B C 1
ATOM 3671 O O . PRO B 1 153 ? 17.073 45.513 4.867 1.00 26.07 152 PRO B O 1
ATOM 3675 N N . LEU B 1 154 ? 18.383 47.082 5.862 1.00 24.03 153 LEU B N 1
ATOM 3676 C CA . LEU B 1 154 ? 17.275 47.915 6.331 1.00 26.94 153 LEU B CA 1
ATOM 3677 C C . LEU B 1 154 ? 17.437 49.358 5.838 1.00 30.32 153 LEU B C 1
ATOM 3678 O O . LEU B 1 154 ? 18.509 49.961 5.857 1.00 29.71 153 LEU B O 1
ATOM 3683 N N . SER B 1 155 ? 16.325 49.885 5.348 1.00 32.56 154 SER B N 1
ATOM 3684 C CA A SER B 1 155 ? 16.225 51.273 4.954 0.50 33.84 154 SER B CA 1
ATOM 3685 C CA B SER B 1 155 ? 16.232 51.271 4.929 0.50 33.96 154 SER B CA 1
ATOM 3686 C C . SER B 1 155 ? 14.864 51.724 5.441 1.00 33.80 154 SER B C 1
ATOM 3687 O O . SER B 1 155 ? 14.015 50.899 5.781 1.00 33.82 154 SER B O 1
ATOM 3692 N N . PRO B 1 156 ? 14.631 53.034 5.507 1.00 37.64 155 PRO B N 1
ATOM 3693 C CA . PRO B 1 156 ? 13.286 53.468 5.900 1.00 38.76 155 PRO B CA 1
ATOM 3694 C C . PRO B 1 156 ? 12.140 52.969 4.989 1.00 39.25 155 PRO B C 1
ATOM 3695 O O . PRO B 1 156 ? 10.949 52.981 5.393 1.00 41.02 155 PRO B O 1
ATOM 3699 N N . GLN B 1 157 ? 12.517 52.581 3.759 1.00 36.75 156 GLN B N 1
ATOM 3700 C CA . GLN B 1 157 ? 11.595 52.080 2.770 1.00 39.08 156 GLN B CA 1
ATOM 3701 C C . GLN B 1 157 ? 11.234 50.627 2.930 1.00 37.36 156 GLN B C 1
ATOM 3702 O O . GLN B 1 157 ? 10.209 50.183 2.415 1.00 38.35 156 GLN B O 1
ATOM 3708 N N . THR B 1 158 ? 12.051 49.865 3.661 1.00 31.19 157 THR B N 1
ATOM 3709 C CA . THR B 1 158 ? 11.784 48.457 3.823 1.00 31.90 157 THR B CA 1
ATOM 3710 C C . THR B 1 158 ? 10.423 48.182 4.477 1.00 33.48 157 THR B C 1
ATOM 3711 O O . THR B 1 158 ? 10.030 48.872 5.399 1.00 35.48 157 THR B O 1
ATOM 3715 N N . ARG B 1 159 ? 9.700 47.185 3.961 1.00 36.79 158 ARG B N 1
ATOM 3716 C CA A ARG B 1 159 ? 8.444 46.696 4.555 0.40 36.95 158 ARG B CA 1
ATOM 3717 C CA B ARG B 1 159 ? 8.510 46.689 4.642 0.60 37.63 158 ARG B CA 1
ATOM 3718 C C . ARG B 1 159 ? 8.491 45.179 4.705 1.00 35.91 158 ARG B C 1
ATOM 3719 O O . ARG B 1 159 ? 8.956 44.488 3.813 1.00 37.67 158 ARG B O 1
ATOM 3734 N N . ILE B 1 160 ? 8.008 44.667 5.829 1.00 31.46 159 ILE B N 1
ATOM 3735 C CA . ILE B 1 160 ? 7.886 43.237 6.015 1.00 30.07 159 ILE B CA 1
ATOM 3736 C C . ILE B 1 160 ? 6.435 42.782 6.279 1.00 31.38 159 ILE B C 1
ATOM 3737 O O . ILE B 1 160 ? 5.628 43.524 6.817 1.00 33.81 159 ILE B O 1
ATOM 3742 N N . GLN B 1 161 ? 6.120 41.568 5.841 1.00 33.11 160 GLN B N 1
ATOM 3743 C CA . GLN B 1 161 ? 4.812 40.949 6.084 1.00 34.05 160 GLN B CA 1
ATOM 3744 C C . GLN B 1 161 ? 5.076 39.527 6.517 1.00 33.60 160 GLN B C 1
ATOM 3745 O O . GLN B 1 161 ? 5.790 38.771 5.837 1.00 32.60 160 GLN B O 1
ATOM 3751 N N . ALA B 1 162 ? 4.504 39.192 7.674 1.00 32.56 161 ALA B N 1
ATOM 3752 C CA . ALA B 1 162 ? 4.644 37.879 8.291 1.00 29.51 161 ALA B CA 1
ATOM 3753 C C . ALA B 1 162 ? 3.507 37.723 9.300 1.00 31.00 161 ALA B C 1
ATOM 3754 O O . ALA B 1 162 ? 3.475 38.391 10.325 1.00 32.66 161 ALA B O 1
ATOM 3756 N N . GLN B 1 163 ? 2.606 36.808 8.976 1.00 33.12 162 GLN B N 1
ATOM 3757 C CA . GLN B 1 163 ? 1.431 36.495 9.770 1.00 33.82 162 GLN B CA 1
ATOM 3758 C C . GLN B 1 163 ? 1.808 36.250 11.242 1.00 33.09 162 GLN B C 1
ATOM 3759 O O . GLN B 1 163 ? 2.737 35.473 11.510 1.00 31.21 162 GLN B O 1
ATOM 3765 N N . ALA B 1 164 ? 1.097 36.892 12.169 1.00 29.51 163 ALA B N 1
ATOM 3766 C CA . ALA B 1 164 ? 1.276 36.655 13.596 1.00 31.75 163 ALA B CA 1
ATOM 3767 C C . ALA B 1 164 ? -0.053 36.784 14.344 1.00 34.06 163 ALA B C 1
ATOM 3768 O O . ALA B 1 164 ? -0.845 37.686 14.061 1.00 36.14 163 ALA B O 1
ATOM 3770 N N . SER B 1 165 ? -0.279 35.874 15.294 1.00 34.67 164 SER B N 1
ATOM 3771 C CA . SER B 1 165 ? -1.432 35.930 16.203 1.00 38.41 164 SER B CA 1
ATOM 3772 C C . SER B 1 165 ? -1.130 36.506 17.585 1.00 37.12 164 SER B C 1
ATOM 3773 O O . SER B 1 165 ? -2.062 36.730 18.375 1.00 40.59 164 SER B O 1
ATOM 3776 N N . GLY B 1 166 ? 0.130 36.760 17.884 1.00 37.63 165 GLY B N 1
ATOM 3777 C CA . GLY B 1 166 ? 0.512 37.358 19.163 1.00 36.85 165 GLY B CA 1
ATOM 3778 C C . GLY B 1 166 ? 2.032 37.374 19.258 1.00 33.45 165 GLY B C 1
ATOM 3779 O O . GLY B 1 166 ? 2.747 37.023 18.299 1.00 33.48 165 GLY B O 1
ATOM 3780 N N . TYR B 1 167 ? 2.544 37.815 20.393 1.00 31.94 166 TYR B N 1
ATOM 3781 C CA . TYR B 1 167 ? 4.002 37.892 20.524 1.00 30.69 166 TYR B CA 1
ATOM 3782 C C . TYR B 1 167 ? 4.367 37.795 21.994 1.00 30.76 166 TYR B C 1
ATOM 3783 O O . TYR B 1 167 ? 3.498 37.902 22.866 1.00 34.11 166 TYR B O 1
ATOM 3792 N N . TRP B 1 168 ? 5.633 37.574 22.247 1.00 27.02 167 TRP B N 1
ATOM 3793 C CA . TRP B 1 168 ? 6.160 37.602 23.612 1.00 27.98 167 TRP B CA 1
ATOM 3794 C C . TRP B 1 168 ? 6.879 38.929 23.854 1.00 26.17 167 TRP B C 1
ATOM 3795 O O . TRP B 1 168 ? 7.763 39.310 23.074 1.00 29.85 167 TRP B O 1
ATOM 3806 N N . LEU B 1 169 ? 6.546 39.563 24.967 1.00 29.47 168 LEU B N 1
ATOM 3807 C CA . LEU B 1 169 ? 7.194 40.788 25.444 1.00 28.14 168 LEU B CA 1
ATOM 3808 C C . LEU B 1 169 ? 8.630 40.419 25.782 1.00 30.56 168 LEU B C 1
ATOM 3809 O O . LEU B 1 169 ? 8.873 39.282 26.173 1.00 29.86 168 LEU B O 1
ATOM 3814 N N . GLU B 1 170 ? 9.547 41.365 25.607 1.00 27.94 169 GLU B N 1
ATOM 3815 C CA . GLU B 1 170 ? 10.939 41.185 26.025 1.00 28.09 169 GLU B CA 1
ATOM 3816 C C . GLU B 1 170 ? 11.033 41.525 27.513 1.00 26.76 169 GLU B C 1
ATOM 3817 O O . GLU B 1 170 ? 10.519 42.528 27.970 1.00 28.87 169 GLU B O 1
ATOM 3823 N N . ARG B 1 171 ? 11.660 40.647 28.271 1.00 25.74 170 ARG B N 1
ATOM 3824 C CA . ARG B 1 171 ? 11.945 40.910 29.689 1.00 26.94 170 ARG B CA 1
ATOM 3825 C C . ARG B 1 171 ? 13.438 41.078 29.902 1.00 27.60 170 ARG B C 1
ATOM 3826 O O . ARG B 1 171 ? 14.170 41.364 28.957 1.00 31.11 170 ARG B O 1
ATOM 3834 N N . GLU B 1 172 ? 13.918 40.882 31.121 1.00 26.01 171 GLU B N 1
ATOM 3835 C CA . GLU B 1 172 ? 15.301 41.072 31.412 1.00 25.68 171 GLU B CA 1
ATOM 3836 C C . GLU B 1 172 ? 16.162 39.951 30.762 1.00 24.26 171 GLU B C 1
ATOM 3837 O O . GLU B 1 172 ? 15.666 38.904 30.325 1.00 23.75 171 GLU B O 1
ATOM 3843 N N . GLN B 1 173 ? 17.451 40.245 30.636 1.00 24.36 172 GLN B N 1
ATOM 3844 C CA . GLN B 1 173 ? 18.468 39.336 30.078 1.00 22.74 172 GLN B CA 1
ATOM 3845 C C . GLN B 1 173 ? 18.188 38.943 28.615 1.00 25.30 172 GLN B C 1
ATOM 3846 O O . GLN B 1 173 ? 18.588 37.871 28.158 1.00 22.26 172 GLN B O 1
ATOM 3852 N N . TRP B 1 174 ? 17.424 39.792 27.910 1.00 25.92 173 TRP B N 1
ATOM 3853 C CA . TRP B 1 174 ? 17.038 39.535 26.506 1.00 23.53 173 TRP B CA 1
ATOM 3854 C C . TRP B 1 174 ? 16.142 38.317 26.304 1.00 25.92 173 TRP B C 1
ATOM 3855 O O . TRP B 1 174 ? 16.069 37.777 25.206 1.00 27.87 173 TRP B O 1
ATOM 3866 N N . LEU B 1 175 ? 15.502 37.846 27.364 1.00 20.84 174 LEU B N 1
ATOM 3867 C CA . LEU B 1 175 ? 14.607 36.720 27.317 1.00 21.21 174 LEU B CA 1
ATOM 3868 C C . LEU B 1 175 ? 13.168 37.131 26.914 1.00 22.31 174 LEU B C 1
ATOM 3869 O O . LEU B 1 175 ? 12.705 38.253 27.157 1.00 25.89 174 LEU B O 1
ATOM 3874 N N . ALA B 1 176 ? 12.501 36.167 26.288 1.00 25.68 175 ALA B N 1
ATOM 3875 C CA . ALA B 1 176 ? 11.072 36.252 26.043 1.00 26.45 175 ALA B CA 1
ATOM 3876 C C . ALA B 1 176 ? 10.335 36.270 27.374 1.00 27.44 175 ALA B C 1
ATOM 3877 O O . ALA B 1 176 ? 10.679 35.502 28.303 1.00 28.37 175 ALA B O 1
ATOM 3879 N N . GLY B 1 177 ? 9.326 37.127 27.481 1.00 26.03 176 GLY B N 1
ATOM 3880 C CA . GLY B 1 177 ? 8.538 37.274 28.669 1.00 27.50 176 GLY B CA 1
ATOM 3881 C C . GLY B 1 177 ? 7.115 36.803 28.493 1.00 30.12 176 GLY B C 1
ATOM 3882 O O . GLY B 1 177 ? 6.872 35.734 27.940 1.00 31.35 176 GLY B O 1
ATOM 3883 N N . GLU B 1 178 ? 6.180 37.625 28.925 1.00 32.27 177 GLU B N 1
ATOM 3884 C CA A GLU B 1 178 ? 4.749 37.289 28.871 0.50 34.74 177 GLU B CA 1
ATOM 3885 C CA B GLU B 1 178 ? 4.779 37.234 28.865 0.50 35.73 177 GLU B CA 1
ATOM 3886 C C . GLU B 1 178 ? 4.265 37.296 27.420 1.00 33.45 177 GLU B C 1
ATOM 3887 O O . GLU B 1 178 ? 4.675 38.157 26.617 1.00 33.51 177 GLU B O 1
ATOM 3898 N N . PHE B 1 179 ? 3.389 36.349 27.101 1.00 34.76 178 PHE B N 1
ATOM 3899 C CA . PHE B 1 179 ? 2.706 36.310 25.809 1.00 34.15 178 PHE B CA 1
ATOM 3900 C C . PHE B 1 179 ? 1.475 37.256 25.785 1.00 36.71 178 PHE B C 1
ATOM 3901 O O . PHE B 1 179 ? 0.687 37.339 26.738 1.00 35.84 178 PHE B O 1
ATOM 3909 N N . CYS B 1 180 ? 1.332 37.958 24.663 1.00 36.20 179 CYS B N 1
ATOM 3910 C CA . CYS B 1 180 ? 0.317 38.934 24.469 1.00 39.84 179 CYS B CA 1
ATOM 3911 C C . CYS B 1 180 ? -0.329 38.672 23.108 1.00 41.97 179 CYS B C 1
ATOM 3912 O O . CYS B 1 180 ? 0.366 38.522 22.105 1.00 38.79 179 CYS B O 1
ATOM 3915 N N . GLU B 1 181 ? -1.641 38.517 23.105 1.00 44.18 180 GLU B N 1
ATOM 3916 C CA . GLU B 1 181 ? -2.390 38.289 21.874 1.00 48.58 180 GLU B CA 1
ATOM 3917 C C . GLU B 1 181 ? -2.757 39.594 21.174 1.00 51.04 180 GLU B C 1
ATOM 3918 O O . GLU B 1 181 ? -3.307 39.558 20.072 1.00 56.92 180 GLU B O 1
ATOM 3924 N N . GLN B 1 182 ? -2.511 40.746 21.795 1.00 49.97 181 GLN B N 1
ATOM 3925 C CA . GLN B 1 182 ? -2.734 42.019 21.092 1.00 50.63 181 GLN B CA 1
ATOM 3926 C C . GLN B 1 182 ? -1.396 42.565 20.602 1.00 48.86 181 GLN B C 1
ATOM 3927 O O . GLN B 1 182 ? -0.558 42.986 21.386 1.00 46.18 181 GLN B O 1
ATOM 3930 N N . LEU B 1 183 ? -1.191 42.535 19.292 1.00 47.35 182 LEU B N 1
ATOM 3931 C CA . LEU B 1 183 ? 0.040 43.047 18.705 1.00 42.80 182 LEU B CA 1
ATOM 3932 C C . LEU B 1 183 ? -0.043 44.582 18.742 1.00 44.77 182 LEU B C 1
ATOM 3933 O O . LEU B 1 183 ? -1.033 45.132 18.304 1.00 46.32 182 LEU B O 1
ATOM 3938 N N . PRO B 1 184 ? 0.988 45.277 19.256 1.00 42.61 183 PRO B N 1
ATOM 3939 C CA . PRO B 1 184 ? 1.000 46.744 19.157 1.00 43.39 183 PRO B CA 1
ATOM 3940 C C . PRO B 1 184 ? 1.116 47.086 17.697 1.00 42.12 183 PRO B C 1
ATOM 3941 O O . PRO B 1 184 ? 1.734 46.324 16.963 1.00 40.59 183 PRO B O 1
ATOM 3945 N N . GLN B 1 185 ? 0.620 48.234 17.268 1.00 46.85 184 GLN B N 1
ATOM 3946 C CA . GLN B 1 185 ? 0.577 48.527 15.840 1.00 49.23 184 GLN B CA 1
ATOM 3947 C C . GLN B 1 185 ? 1.951 48.513 15.208 1.00 49.47 184 GLN B C 1
ATOM 3948 O O . GLN B 1 185 ? 2.099 47.969 14.117 1.00 50.02 184 GLN B O 1
ATOM 3954 N N . GLU B 1 186 ? 2.960 49.036 15.912 1.00 47.55 185 GLU B N 1
ATOM 3955 C CA . GLU B 1 186 ? 4.334 49.105 15.382 1.00 45.96 185 GLU B CA 1
ATOM 3956 C C . GLU B 1 186 ? 4.947 47.709 15.167 1.00 41.87 185 GLU B C 1
ATOM 3957 O O . GLU B 1 186 ? 5.930 47.571 14.442 1.00 42.40 185 GLU B O 1
ATOM 3960 N N . LEU B 1 187 ? 4.399 46.678 15.810 1.00 39.25 186 LEU B N 1
ATOM 3961 C CA . LEU B 1 187 ? 4.950 45.310 15.721 1.00 35.05 186 LEU B CA 1
ATOM 3962 C C . LEU B 1 187 ? 3.951 44.351 15.029 1.00 36.56 186 LEU B C 1
ATOM 3963 O O . LEU B 1 187 ? 4.076 43.132 15.142 1.00 36.80 186 LEU B O 1
ATOM 3968 N N . ASP B 1 188 ? 2.967 44.905 14.313 1.00 36.65 187 ASP B N 1
ATOM 3969 C CA . ASP B 1 188 ? 1.980 44.083 13.621 1.00 38.30 187 ASP B CA 1
ATOM 3970 C C . ASP B 1 188 ? 2.356 43.972 12.154 1.00 37.33 187 ASP B C 1
ATOM 3971 O O . ASP B 1 188 ? 2.163 44.928 11.394 1.00 38.05 187 ASP B O 1
ATOM 3976 N N . PHE B 1 189 ? 2.854 42.810 11.758 1.00 34.98 188 PHE B N 1
ATOM 3977 C CA . PHE B 1 189 ? 3.294 42.601 10.355 1.00 34.78 188 PHE B CA 1
ATOM 3978 C C . PHE B 1 189 ? 2.328 41.707 9.552 1.00 35.31 188 PHE B C 1
ATOM 3979 O O . PHE B 1 189 ? 2.676 41.184 8.513 1.00 34.27 188 PHE B O 1
ATOM 3987 N N . ASN B 1 190 ? 1.096 41.564 10.004 1.00 38.05 189 ASN B N 1
ATOM 3988 C CA . ASN B 1 190 ? 0.100 40.813 9.218 1.00 38.80 189 ASN B CA 1
ATOM 3989 C C . ASN B 1 190 ? -0.136 41.385 7.835 1.00 39.65 189 ASN B C 1
ATOM 3990 O O . ASN B 1 190 ? -0.316 40.625 6.886 1.00 41.90 189 ASN B O 1
ATOM 3995 N N . GLN B 1 191 ? -0.157 42.711 7.744 1.00 41.09 190 GLN B N 1
ATOM 3996 C CA . GLN B 1 191 ? -0.114 43.409 6.452 1.00 43.22 190 GLN B CA 1
ATOM 3997 C C . GLN B 1 191 ? 1.282 44.072 6.367 1.00 41.87 190 GLN B C 1
ATOM 3998 O O . GLN B 1 191 ? 1.929 44.281 7.398 1.00 42.30 190 GLN B O 1
ATOM 4004 N N . PRO B 1 192 ? 1.776 44.376 5.146 1.00 42.51 191 PRO B N 1
ATOM 4005 C CA . PRO B 1 192 ? 3.143 44.919 5.098 1.00 41.25 191 PRO B CA 1
ATOM 4006 C C . PRO B 1 192 ? 3.253 46.191 5.912 1.00 38.69 191 PRO B C 1
ATOM 4007 O O . PRO B 1 192 ? 2.297 46.995 5.981 1.00 41.94 191 PRO B O 1
ATOM 4011 N N . ALA B 1 193 ? 4.389 46.324 6.588 1.00 40.29 192 ALA B N 1
ATOM 4012 C CA . ALA B 1 193 ? 4.625 47.395 7.533 1.00 37.88 192 ALA B CA 1
ATOM 4013 C C . ALA B 1 193 ? 6.137 47.636 7.693 1.00 36.52 192 ALA B C 1
ATOM 4014 O O . ALA B 1 193 ? 6.937 46.718 7.528 1.00 35.58 192 ALA B O 1
ATOM 4016 N N . PRO B 1 194 ? 6.514 48.881 8.037 1.00 38.05 193 PRO B N 1
ATOM 4017 C CA . PRO B 1 194 ? 7.937 49.166 8.260 1.00 36.14 193 PRO B CA 1
ATOM 4018 C C . PRO B 1 194 ? 8.489 48.587 9.545 1.00 35.43 193 PRO B C 1
ATOM 4019 O O . PRO B 1 194 ? 7.723 48.295 10.489 1.00 35.85 193 PRO B O 1
ATOM 4023 N N . LEU B 1 195 ? 9.809 48.446 9.634 1.00 33.34 194 LEU B N 1
ATOM 4024 C CA . LEU B 1 195 ? 10.387 48.127 10.937 1.00 31.30 194 LEU B CA 1
ATOM 4025 C C . LEU B 1 195 ? 10.377 49.358 11.850 1.00 35.43 194 LEU B C 1
ATOM 4026 O O . LEU B 1 195 ? 10.552 50.488 11.391 1.00 39.06 194 LEU B O 1
ATOM 4031 N N . PRO B 1 196 ? 10.099 49.152 13.154 1.00 36.90 195 PRO B N 1
ATOM 4032 C CA . PRO B 1 196 ? 10.313 50.243 14.098 1.00 39.78 195 PRO B CA 1
ATOM 4033 C C . PRO B 1 196 ? 11.748 50.791 14.116 1.00 38.84 195 PRO B C 1
ATOM 4034 O O . PRO B 1 196 ? 12.696 50.012 13.940 1.00 37.01 195 PRO B O 1
ATOM 4038 N N . ARG B 1 197 ? 11.888 52.111 14.358 1.00 44.64 196 ARG B N 1
ATOM 4039 C CA A ARG B 1 197 ? 13.218 52.737 14.431 0.50 45.29 196 ARG B CA 1
ATOM 4040 C CA B ARG B 1 197 ? 13.189 52.789 14.432 0.50 45.99 196 ARG B CA 1
ATOM 4041 C C . ARG B 1 197 ? 13.680 52.860 15.878 1.00 44.54 196 ARG B C 1
ATOM 4042 O O . ARG B 1 197 ? 13.951 53.932 16.399 1.00 48.16 196 ARG B O 1
ATOM 4057 N N . GLN B 1 198 ? 13.790 51.687 16.495 1.00 40.86 197 GLN B N 1
ATOM 4058 C CA A GLN B 1 198 ? 14.193 51.535 17.885 0.60 38.38 197 GLN B CA 1
ATOM 4059 C CA B GLN B 1 198 ? 14.169 51.532 17.892 0.40 38.25 197 GLN B CA 1
ATOM 4060 C C . GLN B 1 198 ? 14.547 50.054 18.092 1.00 34.47 197 GLN B C 1
ATOM 4061 O O . GLN B 1 198 ? 14.281 49.212 17.227 1.00 34.31 197 GLN B O 1
ATOM 4072 N N . TRP B 1 199 ? 15.138 49.727 19.235 1.00 33.80 198 TRP B N 1
ATOM 4073 C CA . TRP B 1 199 ? 15.457 48.326 19.571 1.00 29.99 198 TRP B CA 1
ATOM 4074 C C . TRP B 1 199 ? 14.190 47.439 19.510 1.00 30.03 198 TRP B C 1
ATOM 4075 O O . TRP B 1 199 ? 13.130 47.824 20.051 1.00 31.72 198 TRP B O 1
ATOM 4086 N N . VAL B 1 200 ? 14.296 46.300 18.838 1.00 27.60 199 VAL B N 1
ATOM 4087 C CA . VAL B 1 200 ? 13.279 45.276 18.825 1.00 27.49 199 VAL B CA 1
ATOM 4088 C C . VAL B 1 200 ? 13.975 43.928 19.013 1.00 24.94 199 VAL B C 1
ATOM 4089 O O . VAL B 1 200 ? 14.969 43.634 18.342 1.00 24.74 199 VAL B O 1
ATOM 4093 N N . ASN B 1 201 ? 13.487 43.133 19.966 1.00 25.76 200 ASN B N 1
ATOM 4094 C CA . ASN B 1 201 ? 14.011 41.809 20.210 1.00 27.18 200 ASN B CA 1
ATOM 4095 C C . ASN B 1 201 ? 12.857 40.984 20.726 1.00 26.54 200 ASN B C 1
ATOM 4096 O O . ASN B 1 201 ? 12.668 40.829 21.964 1.00 25.27 200 ASN B O 1
ATOM 4101 N N . ASN B 1 202 ? 12.027 40.530 19.786 1.00 24.30 201 ASN B N 1
ATOM 4102 C CA . ASN B 1 202 ? 10.755 39.894 20.117 1.00 23.94 201 ASN B CA 1
ATOM 4103 C C . ASN B 1 202 ? 10.446 38.711 19.213 1.00 25.22 201 ASN B C 1
ATOM 4104 O O . ASN B 1 202 ? 10.666 38.769 18.022 1.00 24.57 201 ASN B O 1
ATOM 4109 N N . GLY B 1 203 ? 9.848 37.680 19.809 1.00 23.90 202 GLY B N 1
ATOM 4110 C CA . GLY B 1 203 ? 9.340 36.520 19.117 1.00 26.27 202 GLY B CA 1
ATOM 4111 C C . GLY B 1 203 ? 7.850 36.670 18.885 1.00 25.37 202 GLY B C 1
ATOM 4112 O O . GLY B 1 203 ? 7.141 37.324 19.685 1.00 27.25 202 GLY B O 1
ATOM 4113 N N . PHE B 1 204 ? 7.408 36.057 17.784 1.00 25.46 203 PHE B N 1
ATOM 4114 C CA . PHE B 1 204 ? 6.024 36.123 17.329 1.00 27.57 203 PHE B CA 1
ATOM 4115 C C . PHE B 1 204 ? 5.479 34.731 17.104 1.00 28.78 203 PHE B C 1
ATOM 4116 O O . PHE B 1 204 ? 6.183 33.874 16.566 1.00 29.80 203 PHE B O 1
ATOM 4124 N N . ALA B 1 205 ? 4.204 34.534 17.464 1.00 27.88 204 ALA B N 1
ATOM 4125 C CA . ALA B 1 205 ? 3.549 33.249 17.302 1.00 30.12 204 ALA B CA 1
ATOM 4126 C C . ALA B 1 205 ? 2.488 33.297 16.223 1.00 32.46 204 ALA B C 1
ATOM 4127 O O . ALA B 1 205 ? 2.060 34.378 15.814 1.00 35.43 204 ALA B O 1
ATOM 4129 N N . GLY B 1 206 ? 1.992 32.124 15.840 1.00 33.30 205 GLY B N 1
ATOM 4130 C CA . GLY B 1 206 ? 0.841 32.038 14.908 1.00 36.62 205 GLY B CA 1
ATOM 4131 C C . GLY B 1 206 ? 1.255 32.250 13.455 1.00 34.17 205 GLY B C 1
ATOM 4132 O O . GLY B 1 206 ? 0.428 32.601 12.622 1.00 37.28 205 GLY B O 1
ATOM 4133 N N . TRP B 1 207 ? 2.542 32.043 13.167 1.00 32.15 206 TRP B N 1
ATOM 4134 C CA . TRP B 1 207 ? 3.047 32.219 11.822 1.00 29.79 206 TRP B CA 1
ATOM 4135 C C . TRP B 1 207 ? 2.686 31.063 10.905 1.00 36.00 206 TRP B C 1
ATOM 4136 O O . TRP B 1 207 ? 2.538 29.930 11.362 1.00 35.56 206 TRP B O 1
ATOM 4147 N N . ASN B 1 208 ? 2.574 31.355 9.602 1.00 33.33 207 ASN B N 1
ATOM 4148 C CA . ASN B 1 208 ? 2.353 30.328 8.591 1.00 35.94 207 ASN B CA 1
ATOM 4149 C C . ASN B 1 208 ? 3.644 29.942 7.849 1.00 34.06 207 ASN B C 1
ATOM 4150 O O . ASN B 1 208 ? 3.583 29.242 6.850 1.00 35.89 207 ASN B O 1
ATOM 4155 N N . GLY B 1 209 ? 4.785 30.396 8.325 1.00 31.50 208 GLY B N 1
ATOM 4156 C CA . GLY B 1 209 ? 6.071 29.955 7.757 1.00 31.61 208 GLY B CA 1
ATOM 4157 C C . GLY B 1 209 ? 6.429 30.677 6.469 1.00 30.33 208 GLY B C 1
ATOM 4158 O O . GLY B 1 209 ? 7.400 30.290 5.820 1.00 31.95 208 GLY B O 1
ATOM 4159 N N . GLN B 1 210 ? 5.695 31.750 6.151 1.00 27.96 209 GLN B N 1
ATOM 4160 C CA . GLN B 1 210 ? 5.887 32.537 4.935 1.00 31.24 209 GLN B CA 1
ATOM 4161 C C . GLN B 1 210 ? 6.021 34.011 5.283 1.00 29.54 209 GLN B C 1
ATOM 4162 O O . GLN B 1 210 ? 5.221 34.516 6.080 1.00 35.17 209 GLN B O 1
ATOM 4168 N N . ALA B 1 211 ? 6.988 34.686 4.654 1.00 30.34 210 ALA B N 1
ATOM 4169 C CA . ALA B 1 211 ? 7.210 36.142 4.788 1.00 25.50 210 ALA B CA 1
ATOM 4170 C C . ALA B 1 211 ? 7.512 36.805 3.486 1.00 29.66 210 ALA B C 1
ATOM 4171 O O . ALA B 1 211 ? 7.938 36.171 2.554 1.00 31.72 210 ALA B O 1
ATOM 4173 N N . ARG B 1 212 ? 7.291 38.107 3.448 1.00 30.20 211 ARG B N 1
ATOM 4174 C CA . ARG B 1 212 ? 7.575 38.925 2.280 1.00 30.27 211 ARG B CA 1
ATOM 4175 C C . ARG B 1 212 ? 8.368 40.095 2.844 1.00 32.62 211 ARG B C 1
ATOM 4176 O O . ARG B 1 212 ? 7.956 40.697 3.845 1.00 37.13 211 ARG B O 1
ATOM 4184 N N . ILE B 1 213 ? 9.550 40.337 2.281 1.00 32.95 212 ILE B N 1
ATOM 4185 C CA . ILE B 1 213 ? 10.380 41.487 2.616 1.00 29.36 212 ILE B CA 1
ATOM 4186 C C . ILE B 1 213 ? 10.524 42.323 1.365 1.00 31.04 212 ILE B C 1
ATOM 4187 O O . ILE B 1 213 ? 11.183 41.909 0.401 1.00 32.00 212 ILE B O 1
ATOM 4192 N N . GLU B 1 214 ? 9.885 43.485 1.375 1.00 30.28 213 GLU B N 1
ATOM 4193 C CA . GLU B 1 214 ? 9.862 44.438 0.250 1.00 31.14 213 GLU B CA 1
ATOM 4194 C C . GLU B 1 214 ? 10.952 45.498 0.395 1.00 30.67 213 GLU B C 1
ATOM 4195 O O . GLU B 1 214 ? 11.092 46.080 1.465 1.00 32.25 213 GLU B O 1
ATOM 4201 N N . GLN B 1 215 ? 11.746 45.689 -0.678 1.00 29.89 214 GLN B N 1
ATOM 4202 C CA . GLN B 1 215 ? 12.820 46.685 -0.736 1.00 30.38 214 GLN B CA 1
ATOM 4203 C C . GLN B 1 215 ? 12.499 47.553 -1.969 1.00 34.16 214 GLN B C 1
ATOM 4204 O O . GLN B 1 215 ? 13.168 47.460 -3.021 1.00 33.33 214 GLN B O 1
ATOM 4210 N N . PRO B 1 216 ? 11.444 48.376 -1.868 1.00 35.01 215 PRO B N 1
ATOM 4211 C CA . PRO B 1 216 ? 11.002 49.071 -3.084 1.00 38.14 215 PRO B CA 1
ATOM 4212 C C . PRO B 1 216 ? 11.970 50.098 -3.640 1.00 40.71 215 PRO B C 1
ATOM 4213 O O . PRO B 1 216 ? 11.904 50.434 -4.838 1.00 41.05 215 PRO B O 1
ATOM 4217 N N . GLN B 1 217 ? 12.850 50.631 -2.818 1.00 41.13 216 GLN B N 1
ATOM 4218 C CA . GLN B 1 217 ? 13.824 51.572 -3.362 1.00 43.20 216 GLN B CA 1
ATOM 4219 C C . GLN B 1 217 ? 14.682 50.847 -4.433 1.00 39.75 216 GLN B C 1
ATOM 4220 O O . GLN B 1 217 ? 14.926 51.386 -5.517 1.00 41.92 216 GLN B O 1
ATOM 4226 N N . GLU B 1 218 ? 15.047 49.609 -4.181 1.00 38.62 217 GLU B N 1
ATOM 4227 C CA . GLU B 1 218 ? 15.789 48.798 -5.157 1.00 39.51 217 GLU B CA 1
ATOM 4228 C C . GLU B 1 218 ? 14.886 48.045 -6.180 1.00 41.04 217 GLU B C 1
ATOM 4229 O O . GLU B 1 218 ? 15.380 47.476 -7.147 1.00 44.20 217 GLU B O 1
ATOM 4235 N N . GLY B 1 219 ? 13.595 47.928 -5.899 1.00 41.05 218 GLY B N 1
ATOM 4236 C CA . GLY B 1 219 ? 12.617 47.360 -6.838 1.00 41.40 218 GLY B CA 1
ATOM 4237 C C . GLY B 1 219 ? 12.384 45.861 -6.726 1.00 39.70 218 GLY B C 1
ATOM 4238 O O . GLY B 1 219 ? 11.906 45.229 -7.674 1.00 40.78 218 GLY B O 1
ATOM 4239 N N . TYR B 1 220 ? 12.704 45.274 -5.574 1.00 33.39 219 TYR B N 1
ATOM 4240 C CA . TYR B 1 220 ? 12.505 43.837 -5.432 1.00 31.31 219 TYR B CA 1
ATOM 4241 C C . TYR B 1 220 ? 11.883 43.482 -4.096 1.00 31.00 219 TYR B C 1
ATOM 4242 O O . TYR B 1 220 ? 11.824 44.308 -3.179 1.00 31.57 219 TYR B O 1
ATOM 4251 N N . ALA B 1 221 ? 11.429 42.239 -4.036 1.00 33.42 220 ALA B N 1
ATOM 4252 C CA . ALA B 1 221 ? 11.013 41.619 -2.792 1.00 30.65 220 ALA B CA 1
ATOM 4253 C C . ALA B 1 221 ? 11.604 40.241 -2.678 1.00 29.90 220 ALA B C 1
ATOM 4254 O O . ALA B 1 221 ? 11.894 39.590 -3.687 1.00 30.48 220 ALA B O 1
ATOM 4256 N N . ILE B 1 222 ? 11.843 39.871 -1.437 1.00 28.52 221 ILE B N 1
ATOM 4257 C CA A ILE B 1 222 ? 12.308 38.535 -1.054 0.50 25.90 221 ILE B CA 1
ATOM 4258 C CA B ILE B 1 222 ? 12.300 38.527 -1.074 0.50 25.98 221 ILE B CA 1
ATOM 4259 C C . ILE B 1 222 ? 11.088 37.813 -0.480 1.00 26.71 221 ILE B C 1
ATOM 4260 O O . ILE B 1 222 ? 10.456 38.318 0.430 1.00 28.58 221 ILE B O 1
ATOM 4269 N N . ILE B 1 223 ? 10.756 36.655 -1.037 1.00 28.97 222 ILE B N 1
ATOM 4270 C CA . ILE B 1 223 ? 9.673 35.801 -0.544 1.00 29.49 222 ILE B CA 1
ATOM 4271 C C . ILE B 1 223 ? 10.358 34.668 0.208 1.00 24.93 222 ILE B C 1
ATOM 4272 O O . ILE B 1 223 ? 11.183 33.918 -0.384 1.00 26.24 222 ILE B O 1
ATOM 4285 N N . GLU B 1 225 ? 9.873 31.196 2.393 1.00 27.02 224 GLU B N 1
ATOM 4286 C CA . GLU B 1 225 ? 8.965 30.075 2.668 1.00 27.85 224 GLU B CA 1
ATOM 4287 C C . GLU B 1 225 ? 9.779 29.039 3.430 1.00 27.30 224 GLU B C 1
ATOM 4288 O O . GLU B 1 225 ? 10.989 28.869 3.208 1.00 28.31 224 GLU B O 1
ATOM 4294 N N . THR B 1 226 ? 9.110 28.413 4.383 1.00 25.69 225 THR B N 1
ATOM 4295 C CA . THR B 1 226 ? 9.685 27.341 5.172 1.00 23.63 225 THR B CA 1
ATOM 4296 C C . THR B 1 226 ? 8.892 26.045 4.988 1.00 27.77 225 THR B C 1
ATOM 4297 O O . THR B 1 226 ? 7.659 26.077 4.856 1.00 30.97 225 THR B O 1
ATOM 4301 N N . THR B 1 227 ? 9.604 24.911 4.975 1.00 27.11 226 THR B N 1
ATOM 4302 C CA . THR B 1 227 ? 8.954 23.578 4.876 1.00 31.43 226 THR B CA 1
ATOM 4303 C C . THR B 1 227 ? 9.704 22.668 5.824 1.00 32.38 226 THR B C 1
ATOM 4304 O O . THR B 1 227 ? 10.921 22.608 5.772 1.00 31.40 226 THR B O 1
ATOM 4308 N N . PRO B 1 228 ? 9.014 22.069 6.787 1.00 31.25 227 PRO B N 1
ATOM 4309 C CA . PRO B 1 228 ? 7.580 22.319 7.115 1.00 35.44 227 PRO B CA 1
ATOM 4310 C C . PRO B 1 228 ? 7.430 23.796 7.536 1.00 32.72 227 PRO B C 1
ATOM 4311 O O . PRO B 1 228 ? 8.439 24.438 7.875 1.00 33.05 227 PRO B O 1
ATOM 4315 N N . PRO B 1 229 ? 6.195 24.325 7.548 1.00 35.07 228 PRO B N 1
ATOM 4316 C CA . PRO B 1 229 ? 6.021 25.741 7.843 1.00 32.91 228 PRO B CA 1
ATOM 4317 C C . PRO B 1 229 ? 6.339 26.056 9.305 1.00 32.63 228 PRO B C 1
ATOM 4318 O O . PRO B 1 229 ? 5.656 25.540 10.214 1.00 35.55 228 PRO B O 1
ATOM 4322 N N . ALA B 1 230 ? 7.295 26.954 9.503 1.00 28.63 229 ALA B N 1
ATOM 4323 C CA . ALA B 1 230 ? 7.814 27.347 10.816 1.00 28.64 229 ALA B CA 1
ATOM 4324 C C . ALA B 1 230 ? 6.715 28.069 11.567 1.00 27.29 229 ALA B C 1
ATOM 4325 O O . ALA B 1 230 ? 6.032 28.942 11.001 1.00 29.76 229 ALA B O 1
ATOM 4327 N N . PRO B 1 231 ? 6.545 27.745 12.863 1.00 27.43 230 PRO B N 1
ATOM 4328 C CA . PRO B 1 231 ? 5.460 28.344 13.630 1.00 28.04 230 PRO B CA 1
ATOM 4329 C C . PRO B 1 231 ? 5.738 29.711 14.277 1.00 26.41 230 PRO B C 1
ATOM 4330 O O . PRO B 1 231 ? 4.793 30.399 14.697 1.00 29.58 230 PRO B O 1
ATOM 4334 N N . CYS B 1 232 ? 7.009 30.125 14.305 1.00 24.82 231 CYS B N 1
ATOM 4335 C CA A CYS B 1 232 ? 7.432 31.335 15.014 0.60 23.11 231 CYS B CA 1
ATOM 4336 C CA B CYS B 1 232 ? 7.447 31.321 15.035 0.40 24.30 231 CYS B CA 1
ATOM 4337 C C . CYS B 1 232 ? 8.569 32.011 14.282 1.00 24.68 231 CYS B C 1
ATOM 4338 O O . CYS B 1 232 ? 9.357 31.335 13.589 1.00 24.11 231 CYS B O 1
ATOM 4343 N N . TYR B 1 233 ? 8.637 33.347 14.422 1.00 24.53 232 TYR B N 1
ATOM 4344 C CA . TYR B 1 233 ? 9.765 34.152 13.943 1.00 24.50 232 TYR B CA 1
ATOM 4345 C C . TYR B 1 233 ? 10.137 35.167 15.001 1.00 23.33 232 TYR B C 1
ATOM 4346 O O . TYR B 1 233 ? 9.305 35.522 15.808 1.00 25.20 232 TYR B O 1
ATOM 4355 N N . PHE B 1 234 ? 11.425 35.540 15.033 1.00 22.10 233 PHE B N 1
ATOM 4356 C CA . PHE B 1 234 ? 11.918 36.638 15.837 1.00 22.65 233 PHE B CA 1
ATOM 4357 C C . PHE B 1 234 ? 12.257 37.768 14.910 1.00 23.42 233 PHE B C 1
ATOM 4358 O O . PHE B 1 234 ? 12.726 37.561 13.793 1.00 24.35 233 PHE B O 1
ATOM 4366 N N . ILE B 1 235 ? 12.075 38.972 15.432 1.00 22.67 234 ILE B N 1
ATOM 4367 C CA . ILE B 1 235 ? 12.502 40.174 14.807 1.00 24.17 234 ILE B CA 1
ATOM 4368 C C . ILE B 1 235 ? 13.565 40.813 15.662 1.00 24.13 234 ILE B C 1
ATOM 4369 O O . ILE B 1 235 ? 13.430 40.915 16.883 1.00 25.15 234 ILE B O 1
ATOM 4374 N N . PHE B 1 236 ? 14.660 41.199 15.017 1.00 22.48 235 PHE B N 1
ATOM 4375 C CA . PHE B 1 236 ? 15.695 41.955 15.659 1.00 21.77 235 PHE B CA 1
ATOM 4376 C C . PHE B 1 236 ? 15.969 43.239 14.926 1.00 23.31 235 PHE B C 1
ATOM 4377 O O . PHE B 1 236 ? 16.231 43.234 13.715 1.00 23.08 235 PHE B O 1
ATOM 4385 N N . VAL B 1 237 ? 15.914 44.343 15.672 1.00 23.99 236 VAL B N 1
ATOM 4386 C CA . VAL B 1 237 ? 16.367 45.640 15.197 1.00 26.58 236 VAL B CA 1
ATOM 4387 C C . VAL B 1 237 ? 17.213 46.123 16.350 1.00 28.01 236 VAL B C 1
ATOM 4388 O O . VAL B 1 237 ? 16.785 46.095 17.498 1.00 26.41 236 VAL B O 1
ATOM 4392 N N . SER B 1 238 ? 18.406 46.576 16.046 1.00 28.62 237 SER B N 1
ATOM 4393 C CA . SER B 1 238 ? 19.347 46.972 17.091 1.00 31.04 237 SER B CA 1
ATOM 4394 C C . SER B 1 238 ? 19.143 48.436 17.492 1.00 35.32 237 SER B C 1
ATOM 4395 O O . SER B 1 238 ? 18.095 49.018 17.188 1.00 34.18 237 SER B O 1
ATOM 4398 N N . ASP B 1 239 ? 20.127 49.028 18.178 1.00 36.62 238 ASP B N 1
ATOM 4399 C CA . ASP B 1 239 ? 20.021 50.420 18.662 1.00 47.63 238 ASP B CA 1
ATOM 4400 C C . ASP B 1 239 ? 21.458 50.954 18.866 1.00 51.48 238 ASP B C 1
ATOM 4401 O O . ASP B 1 239 ? 22.332 50.223 19.380 1.00 51.76 238 ASP B O 1
ATOM 4406 N N . PRO B 1 240 ? 21.717 52.209 18.442 1.00 55.59 239 PRO B N 1
ATOM 4407 C CA . PRO B 1 240 ? 23.090 52.727 18.564 1.00 59.58 239 PRO B CA 1
ATOM 4408 C C . PRO B 1 240 ? 23.603 52.921 20.003 1.00 64.14 239 PRO B C 1
ATOM 4409 O O . PRO B 1 240 ? 24.591 53.630 20.184 1.00 67.39 239 PRO B O 1
ATOM 4413 N N . ALA B 1 241 ? 22.957 52.290 21.000 1.00 65.21 240 ALA B N 1
ATOM 4414 C CA . ALA B 1 241 ? 23.412 52.296 22.398 1.00 65.83 240 ALA B CA 1
ATOM 4415 C C . ALA B 1 241 ? 24.099 50.977 22.764 1.00 66.22 240 ALA B C 1
ATOM 4416 O O . ALA B 1 241 ? 24.971 50.957 23.631 1.00 70.89 240 ALA B O 1
ATOM 4418 N N . PHE B 1 242 ? 23.710 49.883 22.123 1.00 61.66 241 PHE B N 1
ATOM 4419 C CA . PHE B 1 242 ? 24.280 48.557 22.414 1.00 60.60 241 PHE B CA 1
ATOM 4420 C C . PHE B 1 242 ? 25.364 48.225 21.372 1.00 60.14 241 PHE B C 1
ATOM 4421 O O . PHE B 1 242 ? 26.201 47.295 21.562 1.00 59.41 241 PHE B O 1
ATOM 4429 N N . ASP B 1 243 ? 25.345 48.988 20.269 1.00 59.56 242 ASP B N 1
ATOM 4430 C CA . ASP B 1 243 ? 26.336 48.842 19.204 1.00 58.08 242 ASP B CA 1
ATOM 4431 C C . ASP B 1 243 ? 26.591 50.215 18.600 1.00 60.72 242 ASP B C 1
ATOM 4432 O O . ASP B 1 243 ? 25.907 50.599 17.645 1.00 61.28 242 ASP B O 1
ATOM 4437 N N . LYS B 1 244 ? 27.564 50.945 19.162 1.00 62.39 243 LYS B N 1
ATOM 4438 C CA . LYS B 1 244 ? 27.872 52.340 18.761 1.00 64.77 243 LYS B CA 1
ATOM 4439 C C . LYS B 1 244 ? 27.893 52.560 17.239 1.00 62.77 243 LYS B C 1
ATOM 4440 O O . LYS B 1 244 ? 27.518 53.639 16.768 1.00 67.33 243 LYS B O 1
ATOM 4442 N N . GLY B 1 245 ? 28.321 51.551 16.483 1.00 60.01 244 GLY B N 1
ATOM 4443 C CA . GLY B 1 245 ? 28.265 51.625 15.015 1.00 59.51 244 GLY B CA 1
ATOM 4444 C C . GLY B 1 245 ? 26.851 51.814 14.462 1.00 57.44 244 GLY B C 1
ATOM 4445 O O . GLY B 1 245 ? 26.534 52.859 13.866 1.00 59.78 244 GLY B O 1
ATOM 4446 N N . TYR B 1 246 ? 26.012 50.805 14.706 1.00 50.69 245 TYR B N 1
ATOM 4447 C CA . TYR B 1 246 ? 24.642 50.663 14.139 1.00 46.36 245 TYR B CA 1
ATOM 4448 C C . TYR B 1 246 ? 23.885 51.954 13.732 1.00 45.90 245 TYR B C 1
ATOM 4449 O O . TYR B 1 246 ? 23.708 52.864 14.552 1.00 46.55 245 TYR B O 1
ATOM 4458 N N . ALA B 1 247 ? 23.439 52.027 12.464 1.00 44.78 246 ALA B N 1
ATOM 4459 C CA . ALA B 1 247 ? 22.609 53.142 11.968 1.00 46.88 246 ALA B CA 1
ATOM 4460 C C . ALA B 1 247 ? 21.333 52.610 11.292 1.00 45.66 246 ALA B C 1
ATOM 4461 O O . ALA B 1 247 ? 20.911 53.133 10.262 1.00 44.29 246 ALA B O 1
ATOM 4463 N N . PHE B 1 248 ? 20.718 51.579 11.872 1.00 40.10 247 PHE B N 1
ATOM 4464 C CA . PHE B 1 248 ? 19.457 51.021 11.374 1.00 38.54 247 PHE B CA 1
ATOM 4465 C C . PHE B 1 248 ? 19.637 50.549 9.931 1.00 36.71 247 PHE B C 1
ATOM 4466 O O . PHE B 1 248 ? 18.789 50.767 9.041 1.00 36.23 247 PHE B O 1
ATOM 4474 N N . ASP B 1 249 ? 20.763 49.888 9.709 1.00 36.06 248 ASP B N 1
ATOM 4475 C CA . ASP B 1 249 ? 21.144 49.485 8.370 1.00 34.87 248 ASP B CA 1
ATOM 4476 C C . ASP B 1 249 ? 20.985 47.982 8.141 1.00 28.76 248 ASP B C 1
ATOM 4477 O O . ASP B 1 249 ? 21.162 47.506 7.039 1.00 27.05 248 ASP B O 1
ATOM 4482 N N . PHE B 1 250 ? 20.597 47.252 9.192 1.00 27.29 249 PHE B N 1
ATOM 4483 C CA . PHE B 1 250 ? 20.102 45.917 9.029 1.00 23.90 249 PHE B CA 1
ATOM 4484 C C . PHE B 1 250 ? 19.039 45.564 10.042 1.00 21.99 249 PHE B C 1
ATOM 4485 O O . PHE B 1 250 ? 18.880 46.255 11.041 1.00 25.41 249 PHE B O 1
ATOM 4493 N N . PHE B 1 251 ? 18.279 44.517 9.751 1.00 23.51 250 PHE B N 1
ATOM 4494 C CA . PHE B 1 251 ? 17.346 43.918 10.704 1.00 22.38 250 PHE B CA 1
ATOM 4495 C C . PHE B 1 251 ? 17.414 42.395 10.502 1.00 20.59 250 PHE B C 1
ATOM 4496 O O . PHE B 1 251 ? 17.851 41.933 9.469 1.00 20.55 250 PHE B O 1
ATOM 4504 N N . CYS B 1 252 ? 16.897 41.644 11.437 1.00 20.55 251 CYS B N 1
ATOM 4505 C CA . CYS B 1 252 ? 16.793 40.195 11.305 1.00 22.29 251 CYS B CA 1
ATOM 4506 C C . CYS B 1 252 ? 15.326 39.747 11.392 1.00 22.89 251 CYS B C 1
ATOM 4507 O O . CYS B 1 252 ? 14.550 40.240 12.204 1.00 24.12 251 CYS B O 1
ATOM 4510 N N . LEU B 1 253 ? 14.944 38.836 10.522 1.00 23.55 252 LEU B N 1
ATOM 4511 C CA . LEU B 1 253 ? 13.703 38.089 10.631 1.00 23.94 252 LEU B CA 1
ATOM 4512 C C . LEU B 1 253 ? 14.130 36.634 10.660 1.00 25.20 252 LEU B C 1
ATOM 4513 O O . LEU B 1 253 ? 14.623 36.128 9.662 1.00 26.20 252 LEU B O 1
ATOM 4518 N N . GLU B 1 254 ? 13.986 35.996 11.820 1.00 21.77 253 GLU B N 1
ATOM 4519 C CA . GLU B 1 254 ? 14.585 34.709 12.139 1.00 20.06 253 GLU B CA 1
ATOM 4520 C C . GLU B 1 254 ? 13.516 33.635 12.209 1.00 22.38 253 GLU B C 1
ATOM 4521 O O . GLU B 1 254 ? 12.780 33.555 13.204 1.00 24.42 253 GLU B O 1
ATOM 4527 N N . PRO B 1 255 ? 13.414 32.786 11.168 1.00 21.70 254 PRO B N 1
ATOM 4528 C CA . PRO B 1 255 ? 12.466 31.681 11.240 1.00 23.02 254 PRO B CA 1
ATOM 4529 C C . PRO B 1 255 ? 12.948 30.553 12.183 1.00 21.17 254 PRO B C 1
ATOM 4530 O O . PRO B 1 255 ? 14.144 30.233 12.193 1.00 20.71 254 PRO B O 1
ATOM 4542 N N . SER B 1 257 ? 11.661 26.668 14.112 1.00 20.45 256 SER B N 1
ATOM 4543 C CA . SER B 1 257 ? 10.763 25.509 14.041 1.00 23.04 256 SER B CA 1
ATOM 4544 C C . SER B 1 257 ? 9.950 25.377 15.340 1.00 22.77 256 SER B C 1
ATOM 4545 O O . SER B 1 257 ? 9.137 24.511 15.448 1.00 25.24 256 SER B O 1
ATOM 4548 N N . HIS B 1 258 ? 10.247 26.224 16.328 1.00 22.97 257 HIS B N 1
ATOM 4549 C CA . HIS B 1 258 ? 9.651 26.146 17.632 1.00 24.32 257 HIS B CA 1
ATOM 4550 C C . HIS B 1 258 ? 9.542 27.537 18.269 1.00 24.67 257 HIS B C 1
ATOM 4551 O O . HIS B 1 258 ? 10.048 28.518 17.748 1.00 27.04 257 HIS B O 1
ATOM 4558 N N . ALA B 1 259 ? 8.893 27.624 19.420 1.00 24.81 258 ALA B N 1
ATOM 4559 C CA . ALA B 1 259 ? 8.783 28.888 20.110 1.00 24.79 258 ALA B CA 1
ATOM 4560 C C . ALA B 1 259 ? 9.925 29.009 21.139 1.00 26.10 258 ALA B C 1
ATOM 4561 O O . ALA B 1 259 ? 10.408 28.013 21.641 1.00 22.84 258 ALA B O 1
ATOM 4563 N N . PRO B 1 260 ? 10.306 30.231 21.480 1.00 23.48 259 PRO B N 1
ATOM 4564 C CA . PRO B 1 260 ? 11.269 30.440 22.557 1.00 24.69 259 PRO B CA 1
ATOM 4565 C C . PRO B 1 260 ? 10.781 29.834 23.878 1.00 26.13 259 PRO B C 1
ATOM 4566 O O . PRO B 1 260 ? 9.604 29.965 24.225 1.00 24.35 259 PRO B O 1
ATOM 4570 N N . ASP B 1 261 ? 11.714 29.190 24.592 1.00 25.61 260 ASP B N 1
ATOM 4571 C CA . ASP B 1 261 ? 11.405 28.485 25.851 1.00 24.32 260 ASP B CA 1
ATOM 4572 C C . ASP B 1 261 ? 10.407 27.325 25.697 1.00 23.06 260 ASP B C 1
ATOM 4573 O O . ASP B 1 261 ? 9.765 26.888 26.632 1.00 23.50 260 ASP B O 1
ATOM 4578 N N . ASP B 1 262 ? 10.339 26.753 24.497 1.00 21.89 261 ASP B N 1
ATOM 4579 C CA . ASP B 1 262 ? 9.550 25.541 24.341 1.00 23.00 261 ASP B CA 1
ATOM 4580 C C . ASP B 1 262 ? 10.108 24.391 25.189 1.00 21.41 261 ASP B C 1
ATOM 4581 O O . ASP B 1 262 ? 9.357 23.512 25.549 1.00 22.84 261 ASP B O 1
ATOM 4586 N N . HIS B 1 263 ? 11.403 24.426 25.570 1.00 20.93 262 HIS B N 1
ATOM 4587 C CA . HIS B 1 263 ? 11.924 23.413 26.506 1.00 20.17 262 HIS B CA 1
ATOM 4588 C C . HIS B 1 263 ? 11.167 23.346 27.853 1.00 22.56 262 HIS B C 1
ATOM 4589 O O . HIS B 1 263 ? 11.199 22.313 28.551 1.00 24.37 262 HIS B O 1
ATOM 4596 N N . HIS B 1 264 ? 10.471 24.436 28.197 1.00 22.44 263 HIS B N 1
ATOM 4597 C CA A HIS B 1 264 ? 9.721 24.505 29.437 0.50 22.74 263 HIS B CA 1
ATOM 4598 C CA B HIS B 1 264 ? 9.720 24.533 29.433 0.50 22.68 263 HIS B CA 1
ATOM 4599 C C . HIS B 1 264 ? 8.237 24.203 29.291 1.00 24.29 263 HIS B C 1
ATOM 4600 O O . HIS B 1 264 ? 7.534 24.154 30.291 1.00 27.28 263 HIS B O 1
ATOM 4613 N N . ARG B 1 265 ? 7.783 24.015 28.054 1.00 24.03 264 ARG B N 1
ATOM 4614 C CA . ARG B 1 265 ? 6.353 23.763 27.771 1.00 28.35 264 ARG B CA 1
ATOM 4615 C C . ARG B 1 265 ? 6.087 22.244 27.771 1.00 30.36 264 ARG B C 1
ATOM 4616 O O . ARG B 1 265 ? 7.017 21.465 27.614 1.00 31.49 264 ARG B O 1
ATOM 4624 N N . PRO B 1 266 ? 4.812 21.809 27.937 1.00 34.48 265 PRO B N 1
ATOM 4625 C CA . PRO B 1 266 ? 4.526 20.352 27.950 1.00 37.80 265 PRO B CA 1
ATOM 4626 C C . PRO B 1 266 ? 4.928 19.624 26.646 1.00 35.85 265 PRO B C 1
ATOM 4627 O O . PRO B 1 266 ? 4.679 20.114 25.523 1.00 36.65 265 PRO B O 1
ATOM 4631 N N . GLU B 1 267 ? 5.624 18.500 26.826 1.00 36.16 266 GLU B N 1
ATOM 4632 C CA . GLU B 1 267 ? 6.148 17.685 25.746 1.00 34.38 266 GLU B CA 1
ATOM 4633 C C . GLU B 1 267 ? 7.045 18.500 24.802 1.00 32.95 266 GLU B C 1
ATOM 4634 O O . GLU B 1 267 ? 7.238 18.162 23.640 1.00 32.96 266 GLU B O 1
ATOM 4637 N N . GLY B 1 268 ? 7.620 19.577 25.334 1.00 28.31 267 GLY B N 1
ATOM 4638 C CA . GLY B 1 268 ? 8.525 20.416 24.562 1.00 26.85 267 GLY B CA 1
ATOM 4639 C C . GLY B 1 268 ? 7.904 21.296 23.484 1.00 26.42 267 GLY B C 1
ATOM 4640 O O . GLY B 1 268 ? 8.613 21.746 22.596 1.00 26.46 267 GLY B O 1
ATOM 4641 N N . GLY B 1 269 ? 6.606 21.554 23.541 1.00 28.86 268 GLY B N 1
ATOM 4642 C CA . GLY B 1 269 ? 5.989 22.443 22.557 1.00 27.43 268 GLY B CA 1
ATOM 4643 C C . GLY B 1 269 ? 6.180 21.937 21.132 1.00 27.29 268 GLY B C 1
ATOM 4644 O O . GLY B 1 269 ? 5.863 20.807 20.829 1.00 30.80 268 GLY B O 1
ATOM 4645 N N . ASP B 1 270 ? 6.761 22.763 20.278 1.00 26.57 269 ASP B N 1
ATOM 4646 C CA . ASP B 1 270 ? 7.002 22.388 18.877 1.00 25.65 269 ASP B CA 1
ATOM 4647 C C . ASP B 1 270 ? 8.393 21.810 18.597 1.00 26.25 269 ASP B C 1
ATOM 4648 O O . ASP B 1 270 ? 8.758 21.597 17.446 1.00 26.26 269 ASP B O 1
ATOM 4653 N N . LEU B 1 271 ? 9.194 21.616 19.643 1.00 25.26 270 LEU B N 1
ATOM 4654 C CA . LEU B 1 271 ? 10.445 20.893 19.486 1.00 24.13 270 LEU B CA 1
ATOM 4655 C C . LEU B 1 271 ? 10.087 19.465 19.096 1.00 24.30 270 LEU B C 1
ATOM 4656 O O . LEU B 1 271 ? 8.995 18.938 19.444 1.00 25.15 270 LEU B O 1
ATOM 4661 N N . ILE B 1 272 ? 11.003 18.832 18.370 1.00 23.35 271 ILE B N 1
ATOM 4662 C CA . ILE B 1 272 ? 10.796 17.484 17.878 1.00 25.06 271 ILE B CA 1
ATOM 4663 C C . ILE B 1 272 ? 11.675 16.561 18.717 1.00 24.77 271 ILE B C 1
ATOM 4664 O O . ILE B 1 272 ? 12.933 16.748 18.759 1.00 24.86 271 ILE B O 1
ATOM 4669 N N . ALA B 1 273 ? 11.022 15.574 19.345 1.00 26.36 272 ALA B N 1
ATOM 4670 C CA . ALA B 1 273 ? 11.725 14.532 20.090 1.00 29.12 272 ALA B CA 1
ATOM 4671 C C . ALA B 1 273 ? 12.422 13.586 19.109 1.00 29.28 272 ALA B C 1
ATOM 4672 O O . ALA B 1 273 ? 11.753 12.907 18.318 1.00 33.95 272 ALA B O 1
ATOM 4674 N N . LEU B 1 274 ? 13.747 13.543 19.166 1.00 27.16 273 LEU B N 1
ATOM 4675 C CA . LEU B 1 274 ? 14.540 12.649 18.349 1.00 26.46 273 LEU B CA 1
ATOM 4676 C C . LEU B 1 274 ? 15.235 11.635 19.238 1.00 27.58 273 LEU B C 1
ATOM 4677 O O . LEU B 1 274 ? 16.078 12.012 20.083 1.00 26.25 273 LEU B O 1
ATOM 4682 N N . ALA B 1 275 ? 14.921 10.364 18.996 1.00 27.40 274 ALA B N 1
ATOM 4683 C CA . ALA B 1 275 ? 15.575 9.237 19.643 1.00 30.08 274 ALA B CA 1
ATOM 4684 C C . ALA B 1 275 ? 16.981 9.167 19.050 1.00 29.10 274 ALA B C 1
ATOM 4685 O O . ALA B 1 275 ? 17.218 9.686 17.977 1.00 27.28 274 ALA B O 1
ATOM 4687 N N . PRO B 1 276 ? 17.909 8.490 19.743 1.00 30.40 275 PRO B N 1
ATOM 4688 C CA . PRO B 1 276 ? 19.222 8.282 19.120 1.00 30.51 275 PRO B CA 1
ATOM 4689 C C . PRO B 1 276 ? 19.106 7.678 17.734 1.00 31.51 275 PRO B C 1
ATOM 4690 O O . PRO B 1 276 ? 18.409 6.680 17.550 1.00 31.58 275 PRO B O 1
ATOM 4694 N N . GLY B 1 277 ? 19.746 8.313 16.769 1.00 29.91 276 GLY B N 1
ATOM 4695 C CA . GLY B 1 277 ? 19.735 7.809 15.417 1.00 30.97 276 GLY B CA 1
ATOM 4696 C C . GLY B 1 277 ? 18.627 8.360 14.561 1.00 30.07 276 GLY B C 1
ATOM 4697 O O . GLY B 1 277 ? 18.613 8.090 13.367 1.00 33.84 276 GLY B O 1
ATOM 4698 N N . GLU B 1 278 ? 17.678 9.077 15.154 1.00 27.88 277 GLU B N 1
ATOM 4699 C CA . GLU B 1 278 ? 16.596 9.731 14.414 1.00 26.54 277 GLU B CA 1
ATOM 4700 C C . GLU B 1 278 ? 16.980 11.136 13.949 1.00 27.99 277 GLU B C 1
ATOM 4701 O O . GLU B 1 278 ? 17.807 11.815 14.582 1.00 25.50 277 GLU B O 1
ATOM 4707 N N . SER B 1 279 ? 16.358 11.566 12.848 1.00 28.37 278 SER B N 1
ATOM 4708 C CA . SER B 1 279 ? 16.656 12.856 12.228 1.00 25.92 278 SER B CA 1
ATOM 4709 C C . SER B 1 279 ? 15.411 13.677 11.954 1.00 26.56 278 SER B C 1
ATOM 4710 O O . SER B 1 279 ? 14.276 13.138 11.871 1.00 25.56 278 SER B O 1
ATOM 4713 N N . THR B 1 280 ? 15.630 14.972 11.789 1.00 25.65 279 THR B N 1
ATOM 4714 C CA . THR B 1 280 ? 14.589 15.888 11.326 1.00 28.51 279 THR B CA 1
ATOM 4715 C C . THR B 1 280 ? 15.218 16.949 10.403 1.00 26.63 279 THR B C 1
ATOM 4716 O O . THR B 1 280 ? 16.408 17.251 10.503 1.00 25.10 279 THR B O 1
ATOM 4720 N N . THR B 1 281 ? 14.416 17.440 9.473 1.00 27.43 280 THR B N 1
ATOM 4721 C CA A THR B 1 281 ? 14.885 18.381 8.457 0.60 26.48 280 THR B CA 1
ATOM 4722 C CA B THR B 1 281 ? 14.874 18.362 8.421 0.40 25.43 280 THR B CA 1
ATOM 4723 C C . THR B 1 281 ? 13.949 19.588 8.382 1.00 26.50 280 THR B C 1
ATOM 4724 O O . THR B 1 281 ? 12.721 19.451 8.604 1.00 30.03 280 THR B O 1
ATOM 4731 N N . SER B 1 282 ? 14.521 20.764 8.103 1.00 26.05 281 SER B N 1
ATOM 4732 C CA A SER B 1 282 ? 13.747 21.971 7.816 0.50 24.65 281 SER B CA 1
ATOM 4733 C CA B SER B 1 282 ? 13.760 22.008 7.840 0.50 24.57 281 SER B CA 1
ATOM 4734 C C . SER B 1 282 ? 14.378 22.669 6.617 1.00 24.54 281 SER B C 1
ATOM 4735 O O . SER B 1 282 ? 15.587 22.550 6.382 1.00 22.81 281 SER B O 1
ATOM 4740 N N . GLU B 1 283 ? 13.584 23.418 5.899 1.00 23.63 282 GLU B N 1
ATOM 4741 C CA . GLU B 1 283 ? 14.049 24.127 4.717 1.00 25.32 282 GLU B CA 1
ATOM 4742 C C . GLU B 1 283 ? 13.546 25.564 4.792 1.00 24.20 282 GLU B C 1
ATOM 4743 O O . GLU B 1 283 ? 12.417 25.811 5.275 1.00 28.02 282 GLU B O 1
ATOM 4757 N N . SER B 1 285 ? 13.480 28.794 2.019 1.00 21.44 284 SER B N 1
ATOM 4758 C CA . SER B 1 285 ? 13.751 29.355 0.692 1.00 24.83 284 SER B CA 1
ATOM 4759 C C . SER B 1 285 ? 13.583 30.879 0.664 1.00 25.84 284 SER B C 1
ATOM 4760 O O . SER B 1 285 ? 12.688 31.438 1.306 1.00 25.35 284 SER B O 1
ATOM 4763 N N . LEU B 1 286 ? 14.488 31.550 -0.076 1.00 23.98 285 LEU B N 1
ATOM 4764 C CA . LEU B 1 286 ? 14.417 32.985 -0.303 1.00 21.04 285 LEU B CA 1
ATOM 4765 C C . LEU B 1 286 ? 14.396 33.147 -1.828 1.00 22.99 285 LEU B C 1
ATOM 4766 O O . LEU B 1 286 ? 15.398 32.896 -2.515 1.00 23.22 285 LEU B O 1
ATOM 4771 N N . ARG B 1 287 ? 13.250 33.541 -2.339 1.00 23.66 286 ARG B N 1
ATOM 4772 C CA . ARG B 1 287 ? 13.057 33.849 -3.752 1.00 21.82 286 ARG B CA 1
ATOM 4773 C C . ARG B 1 287 ? 13.012 35.353 -3.977 1.00 27.42 286 ARG B C 1
ATOM 4774 O O . ARG B 1 287 ? 12.279 36.085 -3.301 1.00 29.33 286 ARG B O 1
ATOM 4782 N N . VAL B 1 288 ? 13.751 35.829 -4.976 1.00 27.60 287 VAL B N 1
ATOM 4783 C CA A VAL B 1 288 ? 13.775 37.251 -5.308 0.50 27.52 287 VAL B CA 1
ATOM 4784 C CA B VAL B 1 288 ? 13.744 37.252 -5.297 0.50 26.92 287 VAL B CA 1
ATOM 4785 C C . VAL B 1 288 ? 12.797 37.517 -6.461 1.00 31.33 287 VAL B C 1
ATOM 4786 O O . VAL B 1 288 ? 12.724 36.762 -7.438 1.00 31.71 287 VAL B O 1
ATOM 4793 N N . GLU B 1 289 ? 12.041 38.576 -6.357 1.00 31.86 288 GLU B N 1
ATOM 4794 C CA . GLU B 1 289 ? 11.093 38.900 -7.428 1.00 37.99 288 GLU B CA 1
ATOM 4795 C C . GLU B 1 289 ? 11.045 40.396 -7.615 1.00 38.76 288 GLU B C 1
ATOM 4796 O O . GLU B 1 289 ? 11.316 41.165 -6.697 1.00 36.41 288 GLU B O 1
ATOM 4802 N N . TRP B 1 290 ? 10.707 40.789 -8.828 1.00 40.25 289 TRP B N 1
ATOM 4803 C CA . TRP B 1 290 ? 10.620 42.176 -9.174 1.00 47.10 289 TRP B CA 1
ATOM 4804 C C . TRP B 1 290 ? 9.344 42.720 -8.597 1.00 51.89 289 TRP B C 1
ATOM 4805 O O . TRP B 1 290 ? 8.303 42.080 -8.690 1.00 57.13 289 TRP B O 1
ATOM 4816 N N . LEU B 1 291 ? 9.415 43.895 -7.990 1.00 55.71 290 LEU B N 1
ATOM 4817 C CA . LEU B 1 291 ? 8.213 44.679 -7.781 1.00 60.37 290 LEU B CA 1
ATOM 4818 C C . LEU B 1 291 ? 7.765 45.299 -9.135 1.00 66.12 290 LEU B C 1
ATOM 4819 O O . LEU B 1 291 ? 8.554 45.560 -10.067 1.00 69.12 290 LEU B O 1
ATOM 4825 N N A GLY C 1 1 ? 41.050 4.450 126.493 0.60 33.13 0 GLY C N 1
ATOM 4826 N N B GLY C 1 1 ? 40.105 7.665 128.558 0.40 29.14 0 GLY C N 1
ATOM 4827 C CA A GLY C 1 1 ? 40.579 4.752 127.862 0.60 31.15 0 GLY C CA 1
ATOM 4828 C CA B GLY C 1 1 ? 40.226 6.173 128.514 0.40 31.21 0 GLY C CA 1
ATOM 4829 C C A GLY C 1 1 ? 39.082 4.577 128.018 0.60 29.69 0 GLY C C 1
ATOM 4830 C C B GLY C 1 1 ? 38.852 5.665 128.843 0.40 29.29 0 GLY C C 1
ATOM 4831 O O A GLY C 1 1 ? 38.342 4.452 127.031 0.60 25.59 0 GLY C O 1
ATOM 4832 O O B GLY C 1 1 ? 37.896 6.484 128.779 0.40 34.35 0 GLY C O 1
ATOM 4841 N N . THR C 1 3 ? 35.872 4.644 131.466 1.00 18.51 2 THR C N 1
ATOM 4842 C CA . THR C 1 3 ? 35.564 4.865 132.843 1.00 17.39 2 THR C CA 1
ATOM 4843 C C . THR C 1 3 ? 34.276 4.092 133.185 1.00 16.63 2 THR C C 1
ATOM 4844 O O . THR C 1 3 ? 33.316 4.116 132.403 1.00 17.24 2 THR C O 1
ATOM 4848 N N . ILE C 1 4 ? 34.277 3.423 134.328 1.00 14.75 3 ILE C N 1
ATOM 4849 C CA A ILE C 1 4 ? 33.142 2.706 134.842 0.50 14.71 3 ILE C CA 1
ATOM 4850 C CA B ILE C 1 4 ? 33.095 2.780 134.800 0.50 14.50 3 ILE C CA 1
ATOM 4851 C C . ILE C 1 4 ? 32.737 3.336 136.168 1.00 16.52 3 ILE C C 1
ATOM 4852 O O . ILE C 1 4 ? 33.519 3.358 137.090 1.00 16.57 3 ILE C O 1
ATOM 4861 N N . TYR C 1 5 ? 31.490 3.827 136.214 1.00 14.55 4 TYR C N 1
ATOM 4862 C CA A TYR C 1 5 ? 30.924 4.474 137.361 0.40 15.70 4 TYR C CA 1
ATOM 4863 C CA B TYR C 1 5 ? 30.964 4.411 137.421 0.60 15.98 4 TYR C CA 1
ATOM 4864 C C . TYR C 1 5 ? 30.027 3.475 138.105 1.00 17.81 4 TYR C C 1
ATOM 4865 O O . TYR C 1 5 ? 29.132 2.903 137.468 1.00 18.70 4 TYR C O 1
ATOM 4882 N N . THR C 1 6 ? 30.209 3.325 139.405 1.00 15.85 5 THR C N 1
ATOM 4883 C CA . THR C 1 6 ? 29.324 2.478 140.166 1.00 18.86 5 THR C CA 1
ATOM 4884 C C . THR C 1 6 ? 28.386 3.310 141.044 1.00 21.01 5 THR C C 1
ATOM 4885 O O . THR C 1 6 ? 28.876 4.183 141.782 1.00 24.46 5 THR C O 1
ATOM 4889 N N . LEU C 1 7 ? 27.098 3.009 140.968 1.00 17.78 6 LEU C N 1
ATOM 4890 C CA A LEU C 1 7 ? 26.091 3.580 141.851 0.40 17.68 6 LEU C CA 1
ATOM 4891 C CA B LEU C 1 7 ? 26.112 3.581 141.876 0.60 17.70 6 LEU C CA 1
ATOM 4892 C C . LEU C 1 7 ? 25.625 2.506 142.807 1.00 18.94 6 LEU C C 1
ATOM 4893 O O . LEU C 1 7 ? 25.543 1.305 142.443 1.00 18.06 6 LEU C O 1
ATOM 4902 N N . SER C 1 8 ? 25.266 2.896 144.031 1.00 19.85 7 SER C N 1
ATOM 4903 C CA . SER C 1 8 ? 24.654 1.903 144.928 1.00 21.83 7 SER C CA 1
ATOM 4904 C C . SER C 1 8 ? 23.695 2.500 145.902 1.00 21.84 7 SER C C 1
ATOM 4905 O O . SER C 1 8 ? 23.822 3.679 146.244 1.00 27.06 7 SER C O 1
ATOM 4908 N N . HIS C 1 9 ? 22.701 1.705 146.254 1.00 21.95 8 HIS C N 1
ATOM 4909 C CA . HIS C 1 9 ? 21.713 2.130 147.247 1.00 24.64 8 HIS C CA 1
ATOM 4910 C C . HIS C 1 9 ? 21.155 0.886 147.839 1.00 24.62 8 HIS C C 1
ATOM 4911 O O . HIS C 1 9 ? 20.546 0.057 147.141 1.00 25.17 8 HIS C O 1
ATOM 4918 N N . GLY C 1 10 ? 21.264 0.747 149.161 1.00 26.32 9 GLY C N 1
ATOM 4919 C CA . GLY C 1 10 ? 20.767 -0.483 149.756 1.00 29.31 9 GLY C CA 1
ATOM 4920 C C . GLY C 1 10 ? 21.527 -1.689 149.211 1.00 27.21 9 GLY C C 1
ATOM 4921 O O . GLY C 1 10 ? 22.757 -1.683 149.203 1.00 31.13 9 GLY C O 1
ATOM 4922 N N . SER C 1 11 ? 20.785 -2.662 148.715 1.00 26.44 10 SER C N 1
ATOM 4923 C CA . SER C 1 11 ? 21.329 -3.899 148.191 1.00 25.73 10 SER C CA 1
ATOM 4924 C C . SER C 1 11 ? 21.587 -3.758 146.674 1.00 24.22 10 SER C C 1
ATOM 4925 O O . SER C 1 11 ? 22.090 -4.695 146.053 1.00 24.69 10 SER C O 1
ATOM 4928 N N . LEU C 1 12 ? 21.243 -2.626 146.077 1.00 22.62 11 LEU C N 1
ATOM 4929 C CA . LEU C 1 12 ? 21.323 -2.487 144.633 1.00 19.16 11 LEU C CA 1
ATOM 4930 C C . LEU C 1 12 ? 22.605 -1.822 144.229 1.00 20.02 11 LEU C C 1
ATOM 4931 O O . LEU C 1 12 ? 23.044 -0.903 144.872 1.00 21.04 11 LEU C O 1
ATOM 4936 N N . LYS C 1 13 ? 23.195 -2.327 143.143 1.00 18.39 12 LYS C N 1
ATOM 4937 C CA A LYS C 1 13 ? 24.466 -1.869 142.593 0.50 17.61 12 LYS C CA 1
ATOM 4938 C CA B LYS C 1 13 ? 24.444 -1.811 142.595 0.50 17.49 12 LYS C CA 1
ATOM 4939 C C . LYS C 1 13 ? 24.330 -1.769 141.083 1.00 17.78 12 LYS C C 1
ATOM 4940 O O . LYS C 1 13 ? 23.816 -2.691 140.444 1.00 17.04 12 LYS C O 1
ATOM 4951 N N . LEU C 1 14 ? 24.778 -0.681 140.502 1.00 15.12 13 LEU C N 1
ATOM 4952 C CA . LEU C 1 14 ? 24.741 -0.450 139.082 1.00 14.14 13 LEU C CA 1
ATOM 4953 C C . LEU C 1 14 ? 26.127 0.016 138.596 1.00 16.25 13 LEU C C 1
ATOM 4954 O O . LEU C 1 14 ? 26.707 0.987 139.151 1.00 18.71 13 LEU C O 1
ATOM 4959 N N . ASP C 1 15 ? 26.626 -0.578 137.510 1.00 15.40 14 ASP C N 1
ATOM 4960 C CA . ASP C 1 15 ? 27.869 -0.160 136.886 1.00 14.89 14 ASP C CA 1
ATOM 4961 C C . ASP C 1 15 ? 27.532 0.416 135.516 1.00 15.75 14 ASP C C 1
ATOM 4962 O O . ASP C 1 15 ? 26.818 -0.216 134.761 1.00 15.04 14 ASP C O 1
ATOM 4967 N N . VAL C 1 16 ? 28.060 1.597 135.178 1.00 14.02 15 VAL C N 1
ATOM 4968 C CA . VAL C 1 16 ? 27.777 2.225 133.905 1.00 13.36 15 VAL C CA 1
ATOM 4969 C C . VAL C 1 16 ? 29.087 2.701 133.276 1.00 15.52 15 VAL C C 1
ATOM 4970 O O . VAL C 1 16 ? 29.916 3.304 133.969 1.00 15.85 15 VAL C O 1
ATOM 4974 N N . SER C 1 17 ? 29.255 2.441 131.987 1.00 14.99 16 SER C N 1
ATOM 4975 C CA . SER C 1 17 ? 30.423 2.818 131.238 1.00 14.90 16 SER C CA 1
ATOM 4976 C C . SER C 1 17 ? 30.170 4.072 130.359 1.00 14.72 16 SER C C 1
ATOM 4977 O O . SER C 1 17 ? 29.101 4.243 129.770 1.00 14.90 16 SER C O 1
ATOM 4980 N N . ASP C 1 18 ? 31.208 4.901 130.257 1.00 14.69 17 ASP C N 1
ATOM 4981 C CA . ASP C 1 18 ? 31.160 6.026 129.306 1.00 16.92 17 ASP C CA 1
ATOM 4982 C C . ASP C 1 18 ? 31.325 5.566 127.867 1.00 17.15 17 ASP C C 1
ATOM 4983 O O . ASP C 1 18 ? 31.100 6.358 126.918 1.00 18.34 17 ASP C O 1
ATOM 4988 N N . GLN C 1 19 ? 31.658 4.309 127.650 1.00 15.74 18 GLN C N 1
ATOM 4989 C CA . GLN C 1 19 ? 31.742 3.789 126.288 1.00 16.66 18 GLN C CA 1
ATOM 4990 C C . GLN C 1 19 ? 30.352 3.348 125.859 1.00 17.06 18 GLN C C 1
ATOM 4991 O O . GLN C 1 19 ? 29.840 2.335 126.320 1.00 16.11 18 GLN C O 1
ATOM 4997 N N . GLY C 1 20 ? 29.702 4.173 125.034 1.00 14.52 19 GLY C N 1
ATOM 4998 C CA . GLY C 1 20 ? 28.359 3.901 124.603 1.00 14.66 19 GLY C CA 1
ATOM 4999 C C . GLY C 1 20 ? 27.239 4.191 125.595 1.00 14.52 19 GLY C C 1
ATOM 5000 O O . GLY C 1 20 ? 26.079 3.952 125.341 1.00 13.94 19 GLY C O 1
ATOM 5001 N N . GLY C 1 21 ? 27.598 4.774 126.734 1.00 13.88 20 GLY C N 1
ATOM 5002 C CA . GLY C 1 21 ? 26.625 5.060 127.771 1.00 13.62 20 GLY C CA 1
ATOM 5003 C C . GLY C 1 21 ? 25.909 3.797 128.235 1.00 14.13 20 GLY C C 1
ATOM 5004 O O . GLY C 1 21 ? 24.673 3.776 128.523 1.00 14.08 20 GLY C O 1
ATOM 5005 N N . VAL C 1 22 ? 26.662 2.707 128.265 1.00 13.68 21 VAL C N 1
ATOM 5006 C CA . VAL C 1 22 ? 26.083 1.378 128.541 1.00 13.54 21 VAL C CA 1
ATOM 5007 C C . VAL C 1 22 ? 26.078 1.025 129.989 1.00 14.83 21 VAL C C 1
ATOM 5008 O O . VAL C 1 22 ? 26.989 1.343 130.729 1.00 14.46 21 VAL C O 1
ATOM 5012 N N . ILE C 1 23 ? 25.045 0.319 130.406 1.00 12.68 22 ILE C N 1
ATOM 5013 C CA . ILE C 1 23 ? 25.079 -0.358 131.711 1.00 11.92 22 ILE C CA 1
ATOM 5014 C C . ILE C 1 23 ? 25.943 -1.597 131.562 1.00 15.41 22 ILE C C 1
ATOM 5015 O O . ILE C 1 23 ? 25.784 -2.334 130.578 1.00 14.58 22 ILE C O 1
ATOM 5020 N N . GLU C 1 24 ? 26.884 -1.793 132.492 1.00 13.25 23 GLU C N 1
ATOM 5021 C CA . GLU C 1 24 ? 27.747 -2.996 132.547 1.00 14.13 23 GLU C CA 1
ATOM 5022 C C . GLU C 1 24 ? 27.429 -3.944 133.665 1.00 15.89 23 GLU C C 1
ATOM 5023 O O . GLU C 1 24 ? 27.978 -5.052 133.713 1.00 15.34 23 GLU C O 1
ATOM 5029 N N . GLY C 1 25 ? 26.517 -3.569 134.540 1.00 15.61 24 GLY C N 1
ATOM 5030 C CA . GLY C 1 25 ? 25.996 -4.533 135.495 1.00 15.22 24 GLY C CA 1
ATOM 5031 C C . GLY C 1 25 ? 24.906 -3.888 136.319 1.00 16.33 24 GLY C C 1
ATOM 5032 O O . GLY C 1 25 ? 24.891 -2.666 136.545 1.00 15.16 24 GLY C O 1
ATOM 5033 N N . PHE C 1 26 ? 23.942 -4.702 136.743 1.00 15.25 25 PHE C N 1
ATOM 5034 C CA . PHE C 1 26 ? 22.877 -4.272 137.665 1.00 15.91 25 PHE C CA 1
ATOM 5035 C C . PHE C 1 26 ? 22.626 -5.477 138.562 1.00 16.64 25 PHE C C 1
ATOM 5036 O O . PHE C 1 26 ? 22.302 -6.546 138.053 1.00 15.60 25 PHE C O 1
ATOM 5044 N N . TRP C 1 27 ? 22.802 -5.322 139.873 1.00 17.64 26 TRP C N 1
ATOM 5045 C CA . TRP C 1 27 ? 22.759 -6.432 140.775 1.00 17.47 26 TRP C CA 1
ATOM 5046 C C . TRP C 1 27 ? 21.984 -6.104 142.035 1.00 20.22 26 TRP C C 1
ATOM 5047 O O . TRP C 1 27 ? 21.914 -4.952 142.437 1.00 19.21 26 TRP C O 1
ATOM 5058 N N . ARG C 1 28 ? 21.362 -7.135 142.588 1.00 19.68 27 ARG C N 1
ATOM 5059 C CA A ARG C 1 28 ? 20.763 -7.093 143.929 0.50 22.45 27 ARG C CA 1
ATOM 5060 C CA B ARG C 1 28 ? 20.801 -7.065 143.924 0.50 22.29 27 ARG C CA 1
ATOM 5061 C C . ARG C 1 28 ? 21.615 -8.060 144.725 1.00 21.73 27 ARG C C 1
ATOM 5062 O O . ARG C 1 28 ? 21.573 -9.241 144.498 1.00 23.08 27 ARG C O 1
ATOM 5077 N N . ASP C 1 29 ? 22.406 -7.557 145.656 1.00 24.42 28 ASP C N 1
ATOM 5078 C CA . ASP C 1 29 ? 23.440 -8.388 146.302 1.00 26.98 28 ASP C CA 1
ATOM 5079 C C . ASP C 1 29 ? 24.354 -8.997 145.209 1.00 26.32 28 ASP C C 1
ATOM 5080 O O . ASP C 1 29 ? 24.874 -8.269 144.369 1.00 24.51 28 ASP C O 1
ATOM 5085 N N . THR C 1 30 ? 24.546 -10.306 145.165 1.00 26.15 29 THR C N 1
ATOM 5086 C CA . THR C 1 30 ? 25.330 -10.892 144.072 1.00 27.92 29 THR C CA 1
ATOM 5087 C C . THR C 1 30 ? 24.477 -11.404 142.893 1.00 26.88 29 THR C C 1
ATOM 5088 O O . THR C 1 30 ? 25.010 -12.024 141.964 1.00 27.93 29 THR C O 1
ATOM 5092 N N . THR C 1 31 ? 23.168 -11.199 142.964 1.00 21.97 30 THR C N 1
ATOM 5093 C CA . THR C 1 31 ? 22.245 -11.638 141.929 1.00 20.70 30 THR C CA 1
ATOM 5094 C C . THR C 1 31 ? 22.174 -10.691 140.747 1.00 17.85 30 THR C C 1
ATOM 5095 O O . THR C 1 31 ? 21.794 -9.553 140.904 1.00 19.42 30 THR C O 1
ATOM 5099 N N . PRO C 1 32 ? 22.532 -11.151 139.546 1.00 18.50 31 PRO C N 1
ATOM 5100 C CA . PRO C 1 32 ? 22.422 -10.267 138.400 1.00 16.78 31 PRO C CA 1
ATOM 5101 C C . PRO C 1 32 ? 21.034 -10.044 137.928 1.00 17.95 31 PRO C C 1
ATOM 5102 O O . PRO C 1 32 ? 20.300 -11.042 137.726 1.00 20.14 31 PRO C O 1
ATOM 5106 N N . LEU C 1 33 ? 20.623 -8.797 137.840 1.00 15.29 32 LEU C N 1
ATOM 5107 C CA . LEU C 1 33 ? 19.299 -8.407 137.350 1.00 15.59 32 LEU C CA 1
ATOM 5108 C C . LEU C 1 33 ? 19.287 -8.206 135.846 1.00 16.51 32 LEU C C 1
ATOM 5109 O O . LEU C 1 33 ? 18.260 -8.403 135.191 1.00 15.98 32 LEU C O 1
ATOM 5114 N N . LEU C 1 34 ? 20.412 -7.733 135.323 1.00 15.11 33 LEU C N 1
ATOM 5115 C CA . LEU C 1 34 ? 20.689 -7.742 133.884 1.00 14.50 33 LEU C CA 1
ATOM 5116 C C . LEU C 1 34 ? 21.890 -8.619 133.689 1.00 14.72 33 LEU C C 1
ATOM 5117 O O . LEU C 1 34 ? 22.616 -8.927 134.626 1.00 15.62 33 LEU C O 1
ATOM 5122 N N . ARG C 1 35 ? 22.078 -9.079 132.459 1.00 15.30 34 ARG C N 1
ATOM 5123 C CA . ARG C 1 35 ? 23.258 -9.848 132.129 1.00 16.23 34 ARG C CA 1
ATOM 5124 C C . ARG C 1 35 ? 24.500 -9.050 132.491 1.00 17.31 34 ARG C C 1
ATOM 5125 O O . ARG C 1 35 ? 24.593 -7.907 132.044 1.00 16.83 34 ARG C O 1
ATOM 5133 N N . PRO C 1 36 ? 25.471 -9.648 133.213 1.00 16.34 35 PRO C N 1
ATOM 5134 C CA . PRO C 1 36 ? 26.660 -8.875 133.523 1.00 17.11 35 PRO C CA 1
ATOM 5135 C C . PRO C 1 36 ? 27.442 -8.582 132.253 1.00 19.59 35 PRO C C 1
ATOM 5136 O O . PRO C 1 36 ? 27.614 -9.452 131.415 1.00 19.44 35 PRO C O 1
ATOM 5140 N N . GLY C 1 37 ? 27.845 -7.332 132.113 1.00 17.26 36 GLY C N 1
ATOM 5141 C CA . GLY C 1 37 ? 28.583 -6.904 130.959 1.00 17.96 36 GLY C CA 1
ATOM 5142 C C . GLY C 1 37 ? 30.008 -7.367 130.993 1.00 18.35 36 GLY C C 1
ATOM 5143 O O . GLY C 1 37 ? 30.594 -7.650 132.079 1.00 20.31 36 GLY C O 1
ATOM 5144 N N . LYS C 1 38 ? 30.597 -7.496 129.806 1.00 19.24 37 LYS C N 1
ATOM 5145 C CA . LYS C 1 38 ? 31.991 -7.869 129.705 1.00 21.07 37 LYS C CA 1
ATOM 5146 C C . LYS C 1 38 ? 32.995 -6.681 129.955 1.00 20.19 37 LYS C C 1
ATOM 5147 O O . LYS C 1 38 ? 34.212 -6.888 130.069 1.00 23.92 37 LYS C O 1
ATOM 5153 N N . LYS C 1 39 ? 32.467 -5.474 129.956 1.00 20.67 38 LYS C N 1
ATOM 5154 C CA . LYS C 1 39 ? 33.299 -4.298 130.108 1.00 21.74 38 LYS C CA 1
ATOM 5155 C C . LYS C 1 39 ? 34.378 -4.234 129.037 1.00 22.97 38 LYS C C 1
ATOM 5156 O O . LYS C 1 39 ? 35.529 -3.875 129.296 1.00 26.28 38 LYS C O 1
ATOM 5162 N N . SER C 1 40 ? 33.975 -4.571 127.822 1.00 23.94 39 SER C N 1
ATOM 5163 C CA . SER C 1 40 ? 34.967 -4.717 126.729 1.00 26.89 39 SER C CA 1
ATOM 5164 C C . SER C 1 40 ? 35.002 -3.423 125.887 1.00 25.36 39 SER C C 1
ATOM 5165 O O . SER C 1 40 ? 35.883 -3.267 125.038 1.00 25.93 39 SER C O 1
ATOM 5168 N N . GLY C 1 41 ? 34.061 -2.510 126.106 1.00 23.09 40 GLY C N 1
ATOM 5169 C CA . GLY C 1 41 ? 33.912 -1.331 125.255 1.00 23.66 40 GLY C CA 1
ATOM 5170 C C . GLY C 1 41 ? 33.068 -1.611 124.011 1.00 24.72 40 GLY C C 1
ATOM 5171 O O . GLY C 1 41 ? 32.913 -0.719 123.165 1.00 24.78 40 GLY C O 1
ATOM 5172 N N . VAL C 1 42 ? 32.512 -2.822 123.883 1.00 23.15 41 VAL C N 1
ATOM 5173 C CA . VAL C 1 42 ? 31.607 -3.141 122.789 1.00 20.75 41 VAL C CA 1
ATOM 5174 C C . VAL C 1 42 ? 30.197 -3.250 123.366 1.00 18.32 41 VAL C C 1
ATOM 5175 O O . VAL C 1 42 ? 29.972 -4.034 124.292 1.00 19.86 41 VAL C O 1
ATOM 5179 N N . ALA C 1 43 ? 29.248 -2.467 122.853 1.00 17.59 42 ALA C N 1
ATOM 5180 C CA . ALA C 1 43 ? 27.950 -2.346 123.463 1.00 15.89 42 ALA C CA 1
ATOM 5181 C C . ALA C 1 43 ? 27.160 -3.648 123.499 1.00 15.39 42 ALA C C 1
ATOM 5182 O O . ALA C 1 43 ? 26.435 -3.887 124.398 1.00 15.81 42 ALA C O 1
ATOM 5184 N N . THR C 1 44 ? 27.327 -4.463 122.483 1.00 17.90 43 THR C N 1
ATOM 5185 C CA . THR C 1 44 ? 26.598 -5.754 122.413 1.00 15.99 43 THR C CA 1
ATOM 5186 C C . THR C 1 44 ? 27.168 -6.814 123.385 1.00 17.51 43 THR C C 1
ATOM 5187 O O . THR C 1 44 ? 26.606 -7.909 123.475 1.00 17.55 43 THR C O 1
ATOM 5191 N N . ASP C 1 45 ? 28.224 -6.473 124.123 1.00 15.55 44 ASP C N 1
ATOM 5192 C CA . ASP C 1 45 ? 28.764 -7.277 125.216 1.00 16.67 44 ASP C CA 1
ATOM 5193 C C . ASP C 1 45 ? 28.305 -6.764 126.589 1.00 16.62 44 ASP C C 1
ATOM 5194 O O . ASP C 1 45 ? 28.662 -7.340 127.591 1.00 17.93 44 ASP C O 1
ATOM 5199 N N . ALA C 1 46 ? 27.568 -5.673 126.614 1.00 14.84 45 ALA C N 1
ATOM 5200 C CA . ALA C 1 46 ? 27.188 -4.968 127.872 1.00 17.27 45 ALA C CA 1
ATOM 5201 C C . ALA C 1 46 ? 25.871 -5.510 128.438 1.00 15.67 45 ALA C C 1
ATOM 5202 O O . ALA C 1 46 ? 25.335 -6.511 127.938 1.00 17.58 45 ALA C O 1
ATOM 5204 N N . SER C 1 47 ? 25.318 -4.851 129.457 1.00 13.78 46 SER C N 1
ATOM 5205 C CA . SER C 1 47 ? 24.035 -5.174 130.043 1.00 13.87 46 SER C CA 1
ATOM 5206 C C . SER C 1 47 ? 22.856 -4.452 129.409 1.00 14.01 46 SER C C 1
ATOM 5207 O O . SER C 1 47 ? 21.731 -4.934 129.470 1.00 14.45 46 SER C O 1
ATOM 5210 N N . CYS C 1 48 ? 23.090 -3.254 128.872 1.00 12.95 47 CYS C N 1
ATOM 5211 C CA . CYS C 1 48 ? 22.066 -2.433 128.271 1.00 13.07 47 CYS C CA 1
ATOM 5212 C C . CYS C 1 48 ? 22.712 -1.298 127.533 1.00 14.86 47 CYS C C 1
ATOM 5213 O O . CYS C 1 48 ? 23.743 -0.794 128.036 1.00 16.01 47 CYS C O 1
ATOM 5216 N N . PHE C 1 49 ? 22.164 -0.882 126.383 1.00 13.12 48 PHE C N 1
ATOM 5217 C CA . PHE C 1 49 ? 22.672 0.292 125.709 1.00 11.77 48 PHE C CA 1
ATOM 5218 C C . PHE C 1 49 ? 21.502 1.177 125.248 1.00 13.24 48 PHE C C 1
ATOM 5219 O O . PHE C 1 49 ? 20.389 0.687 125.049 1.00 12.82 48 PHE C O 1
ATOM 5227 N N . PRO C 1 50 ? 21.757 2.481 125.124 1.00 11.67 49 PRO C N 1
ATOM 5228 C CA . PRO C 1 50 ? 20.696 3.414 124.756 1.00 12.06 49 PRO C CA 1
ATOM 5229 C C . PRO C 1 50 ? 20.513 3.430 123.245 1.00 11.46 49 PRO C C 1
ATOM 5230 O O . PRO C 1 50 ? 21.454 3.164 122.500 1.00 13.43 49 PRO C O 1
ATOM 5234 N N . LEU C 1 51 ? 19.301 3.780 122.842 1.00 11.77 50 LEU C N 1
ATOM 5235 C CA . LEU C 1 51 ? 18.960 3.935 121.438 1.00 11.32 50 LEU C CA 1
ATOM 5236 C C . LEU C 1 51 ? 18.587 5.404 121.171 1.00 12.64 50 LEU C C 1
ATOM 5237 O O . LEU C 1 51 ? 17.569 5.888 121.674 1.00 13.75 50 LEU C O 1
ATOM 5242 N N . VAL C 1 52 ? 19.441 6.065 120.399 1.00 14.11 51 VAL C N 1
ATOM 5243 C CA . VAL C 1 52 ? 19.266 7.499 120.110 1.00 12.82 51 VAL C CA 1
ATOM 5244 C C . VAL C 1 52 ? 20.109 7.803 118.868 1.00 13.45 51 VAL C C 1
ATOM 5245 O O . VAL C 1 52 ? 21.256 7.373 118.760 1.00 13.80 51 VAL C O 1
ATOM 5249 N N . PRO C 1 53 ? 19.568 8.514 117.853 1.00 13.47 52 PRO C N 1
ATOM 5250 C CA . PRO C 1 53 ? 18.313 9.269 117.795 1.00 15.37 52 PRO C CA 1
ATOM 5251 C C . PRO C 1 53 ? 17.098 8.572 117.295 1.00 14.80 52 PRO C C 1
ATOM 5252 O O . PRO C 1 53 ? 16.108 9.236 116.977 1.00 16.68 52 PRO C O 1
ATOM 5256 N N . PHE C 1 54 ? 17.188 7.291 117.186 1.00 13.90 53 PHE C N 1
ATOM 5257 C CA . PHE C 1 54 ? 16.047 6.380 116.961 1.00 13.94 53 PHE C CA 1
ATOM 5258 C C . PHE C 1 54 ? 16.498 4.935 117.194 1.00 14.41 53 PHE C C 1
ATOM 5259 O O . PHE C 1 54 ? 17.691 4.640 117.320 1.00 14.77 53 PHE C O 1
ATOM 5267 N N . ALA C 1 55 ? 15.542 4.033 117.257 1.00 14.22 54 ALA C N 1
ATOM 5268 C CA . ALA C 1 55 ? 15.836 2.612 117.468 1.00 14.47 54 ALA C CA 1
ATOM 5269 C C . ALA C 1 55 ? 15.712 1.761 116.210 1.00 15.19 54 ALA C C 1
ATOM 5270 O O . ALA C 1 55 ? 14.952 2.087 115.330 1.00 15.81 54 ALA C O 1
ATOM 5272 N N . ASN C 1 56 ? 16.442 0.663 116.177 1.00 13.86 55 ASN C N 1
ATOM 5273 C CA . ASN C 1 56 ? 16.359 -0.328 115.134 1.00 13.85 55 ASN C CA 1
ATOM 5274 C C . ASN C 1 56 ? 16.865 0.222 113.780 1.00 14.62 55 ASN C C 1
ATOM 5275 O O . ASN C 1 56 ? 17.867 0.976 113.774 1.00 15.86 55 ASN C O 1
ATOM 5280 N N . ARG C 1 57 ? 16.303 -0.245 112.684 1.00 15.39 56 ARG C N 1
ATOM 5281 C CA . ARG C 1 57 ? 16.766 -0.028 111.322 1.00 15.74 56 ARG C CA 1
ATOM 5282 C C . ARG C 1 57 ? 15.681 0.712 110.533 1.00 17.24 56 ARG C C 1
ATOM 5283 O O . ARG C 1 57 ? 14.506 0.616 110.872 1.00 17.46 56 ARG C O 1
ATOM 5291 N N . VAL C 1 58 ? 16.127 1.426 109.522 1.00 17.62 57 VAL C N 1
ATOM 5292 C CA . VAL C 1 58 ? 15.269 2.138 108.549 1.00 16.39 57 VAL C CA 1
ATOM 5293 C C . VAL C 1 58 ? 15.566 1.387 107.248 1.00 16.01 57 VAL C C 1
ATOM 5294 O O . VAL C 1 58 ? 16.650 1.569 106.683 1.00 15.69 57 VAL C O 1
ATOM 5298 N N . SER C 1 59 ? 14.594 0.592 106.804 1.00 16.26 58 SER C N 1
ATOM 5299 C CA A SER C 1 59 ? 14.820 -0.301 105.661 0.60 16.68 58 SER C CA 1
ATOM 5300 C CA B SER C 1 59 ? 14.745 -0.293 105.641 0.40 16.55 58 SER C CA 1
ATOM 5301 C C . SER C 1 59 ? 15.225 0.534 104.467 1.00 19.08 58 SER C C 1
ATOM 5302 O O . SER C 1 59 ? 14.591 1.550 104.134 1.00 19.40 58 SER C O 1
ATOM 5307 N N . GLY C 1 60 ? 16.295 0.103 103.808 1.00 17.34 59 GLY C N 1
ATOM 5308 C CA . GLY C 1 60 ? 16.816 0.810 102.671 1.00 19.47 59 GLY C CA 1
ATOM 5309 C C . GLY C 1 60 ? 17.863 1.885 103.000 1.00 19.01 59 GLY C C 1
ATOM 5310 O O . GLY C 1 60 ? 18.510 2.435 102.086 1.00 19.41 59 GLY C O 1
ATOM 5311 N N . ASN C 1 61 ? 18.039 2.166 104.295 1.00 17.46 60 ASN C N 1
ATOM 5312 C CA . ASN C 1 61 ? 18.985 3.167 104.756 1.00 17.11 60 ASN C CA 1
ATOM 5313 C C . ASN C 1 61 ? 18.666 4.535 104.141 1.00 18.02 60 ASN C C 1
ATOM 5314 O O . ASN C 1 61 ? 19.541 5.312 103.825 1.00 18.62 60 ASN C O 1
ATOM 5319 N N . ARG C 1 62 ? 17.377 4.836 104.012 1.00 18.06 61 ARG C N 1
ATOM 5320 C CA . ARG C 1 62 ? 16.954 6.1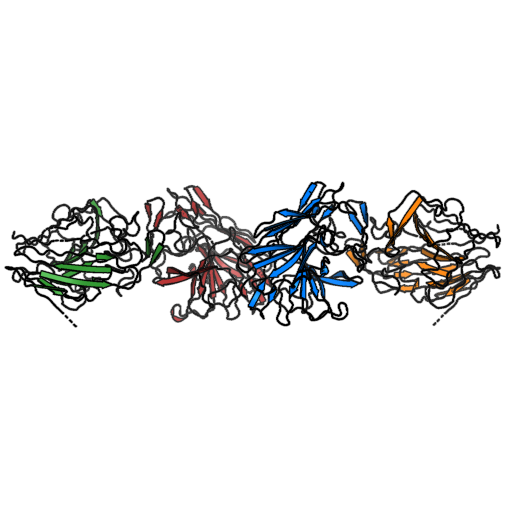08 103.480 1.00 18.15 61 ARG C CA 1
ATOM 5321 C C . ARG C 1 62 ? 15.553 6.427 103.970 1.00 18.95 61 ARG C C 1
ATOM 5322 O O . ARG C 1 62 ? 14.778 5.533 104.349 1.00 18.32 61 ARG C O 1
ATOM 5330 N N . PHE C 1 63 ? 15.239 7.717 103.935 1.00 19.54 62 PHE C N 1
ATOM 5331 C CA . PHE C 1 63 ? 13.881 8.152 104.254 1.00 19.36 62 PHE C CA 1
ATOM 5332 C C . PHE C 1 63 ? 13.672 9.546 103.690 1.00 20.06 62 PHE C C 1
ATOM 5333 O O . PHE C 1 63 ? 14.612 10.265 103.388 1.00 20.90 62 PHE C O 1
ATOM 5341 N N . VAL C 1 64 ? 12.401 9.920 103.595 1.00 22.26 63 VAL C N 1
ATOM 5342 C CA . VAL C 1 64 ? 12.016 11.266 103.194 1.00 21.77 63 VAL C CA 1
ATOM 5343 C C . VAL C 1 64 ? 11.383 11.943 104.393 1.00 22.97 63 VAL C C 1
ATOM 5344 O O . VAL C 1 64 ? 10.564 11.348 105.115 1.00 23.08 63 VAL C O 1
ATOM 5348 N N . TRP C 1 65 ? 11.775 13.167 104.620 1.00 25.43 64 TRP C N 1
ATOM 5349 C CA . TRP C 1 65 ? 11.179 13.976 105.669 1.00 26.22 64 TRP C CA 1
ATOM 5350 C C . TRP C 1 65 ? 11.025 15.403 105.141 1.00 26.39 64 TRP C C 1
ATOM 5351 O O . TRP C 1 65 ? 11.985 16.017 104.670 1.00 24.01 64 TRP C O 1
ATOM 5362 N N . GLN C 1 66 ? 9.793 15.907 105.222 1.00 27.99 65 GLN C N 1
ATOM 5363 C CA . GLN C 1 66 ? 9.415 17.232 104.697 1.00 32.18 65 GLN C CA 1
ATOM 5364 C C . GLN C 1 66 ? 10.009 17.493 103.298 1.00 32.65 65 GLN C C 1
ATOM 5365 O O . GLN C 1 66 ? 10.565 18.545 103.013 1.00 36.18 65 GLN C O 1
ATOM 5371 N N . GLY C 1 67 ? 9.869 16.500 102.423 1.00 31.74 66 GLY C N 1
ATOM 5372 C CA . GLY C 1 67 ? 10.255 16.658 101.024 1.00 34.69 66 GLY C CA 1
ATOM 5373 C C . GLY C 1 67 ? 11.724 16.502 100.664 1.00 31.54 66 GLY C C 1
ATOM 5374 O O . GLY C 1 67 ? 12.107 16.706 99.504 1.00 35.54 66 GLY C O 1
ATOM 5375 N N . ARG C 1 68 ? 12.528 16.104 101.620 1.00 28.67 67 ARG C N 1
ATOM 5376 C CA . ARG C 1 68 ? 13.933 15.956 101.419 1.00 27.37 67 ARG C CA 1
ATOM 5377 C C . ARG C 1 68 ? 14.294 14.466 101.657 1.00 23.67 67 ARG C C 1
ATOM 5378 O O . ARG C 1 68 ? 13.850 13.867 102.613 1.00 23.82 67 ARG C O 1
ATOM 5386 N N . GLU C 1 69 ? 15.108 13.921 100.765 1.00 25.20 68 GLU C N 1
ATOM 5387 C CA . GLU C 1 69 ? 15.611 12.531 100.882 1.00 23.08 68 GLU C CA 1
ATOM 5388 C C . GLU C 1 69 ? 16.927 12.516 101.679 1.00 22.56 68 GLU C C 1
ATOM 5389 O O . GLU C 1 69 ? 17.881 13.254 101.340 1.00 24.39 68 GLU C O 1
ATOM 5395 N N . TYR C 1 70 ? 16.960 11.700 102.717 1.00 21.24 69 TYR C N 1
ATOM 5396 C CA . TYR C 1 70 ? 18.094 11.503 103.591 1.00 20.95 69 TYR C CA 1
ATOM 5397 C C . TYR C 1 70 ? 18.570 10.044 103.469 1.00 21.81 69 TYR C C 1
ATOM 5398 O O . TYR C 1 70 ? 17.757 9.134 103.374 1.00 22.25 69 TYR C O 1
ATOM 5407 N N . GLN C 1 71 ? 19.883 9.852 103.466 1.00 21.10 70 GLN C N 1
ATOM 5408 C CA . GLN C 1 71 ? 20.441 8.531 103.394 1.00 21.96 70 GLN C CA 1
ATOM 5409 C C . GLN C 1 71 ? 21.393 8.292 104.539 1.00 20.47 70 GLN C C 1
ATOM 5410 O O . GLN C 1 71 ? 22.164 9.166 104.932 1.00 21.12 70 GLN C O 1
ATOM 5416 N N . LEU C 1 72 ? 21.297 7.084 105.076 1.00 17.83 71 LEU C N 1
ATOM 5417 C CA . LEU C 1 72 ? 22.110 6.638 106.206 1.00 18.56 71 LEU C CA 1
ATOM 5418 C C . LEU C 1 72 ? 23.184 5.634 105.729 1.00 20.22 71 LEU C C 1
ATOM 5419 O O . LEU C 1 72 ? 22.977 4.902 104.769 1.00 21.57 71 LEU C O 1
ATOM 5424 N N . GLN C 1 73 ? 24.355 5.652 106.374 1.00 20.53 72 GLN C N 1
ATOM 5425 C CA . GLN C 1 73 ? 25.434 4.683 106.017 1.00 20.76 72 GLN C CA 1
ATOM 5426 C C . GLN C 1 73 ? 25.533 3.647 107.130 1.00 19.06 72 GLN C C 1
ATOM 5427 O O . GLN C 1 73 ? 25.301 3.971 108.274 1.00 20.68 72 GLN C O 1
ATOM 5433 N N . PRO C 1 74 ? 25.902 2.429 106.804 1.00 18.59 73 PRO C N 1
ATOM 5434 C CA . PRO C 1 74 ? 26.023 1.459 107.897 1.00 19.91 73 PRO C CA 1
ATOM 5435 C C . PRO C 1 74 ? 27.009 1.900 108.959 1.00 16.31 73 PRO C C 1
ATOM 5436 O O . PRO C 1 74 ? 28.062 2.525 108.633 1.00 19.00 73 PRO C O 1
ATOM 5440 N N . ASN C 1 75 ? 26.647 1.621 110.214 1.00 16.24 74 ASN C N 1
ATOM 5441 C CA . ASN C 1 75 ? 27.453 2.068 111.369 1.00 17.05 74 ASN C CA 1
ATOM 5442 C C . ASN C 1 75 ? 28.173 0.917 112.089 1.00 18.88 74 ASN C C 1
ATOM 5443 O O . ASN C 1 75 ? 29.091 1.175 112.860 1.00 19.07 74 ASN C O 1
ATOM 5448 N N . VAL C 1 76 ? 27.779 -0.318 111.809 1.00 18.55 75 VAL C N 1
ATOM 5449 C CA . VAL C 1 76 ? 28.481 -1.485 112.381 1.00 18.87 75 VAL C CA 1
ATOM 5450 C C . VAL C 1 76 ? 28.839 -2.456 111.238 1.00 21.34 75 VAL C C 1
ATOM 5451 O O . VAL C 1 76 ? 28.174 -2.500 110.204 1.00 20.64 75 VAL C O 1
ATOM 5455 N N . GLU C 1 77 ? 29.978 -3.133 111.372 1.00 20.12 76 GLU C N 1
ATOM 5456 C CA A GLU C 1 77 ? 30.486 -3.954 110.285 0.50 22.39 76 GLU C CA 1
ATOM 5457 C CA B GLU C 1 77 ? 30.514 -3.990 110.319 0.50 22.40 76 GLU C CA 1
ATOM 5458 C C . GLU C 1 77 ? 29.598 -5.160 109.972 1.00 22.30 76 GLU C C 1
ATOM 5459 O O . GLU C 1 77 ? 29.618 -5.645 108.853 1.00 27.52 76 GLU C O 1
ATOM 5464 N N . TRP C 1 78 ? 28.785 -5.597 110.920 1.00 20.17 77 TRP C N 1
ATOM 5465 C CA . TRP C 1 78 ? 28.056 -6.833 110.797 1.00 21.44 77 TRP C CA 1
ATOM 5466 C C . TRP C 1 78 ? 26.587 -6.685 110.355 1.00 24.34 77 TRP C C 1
ATOM 5467 O O . TRP C 1 78 ? 25.871 -7.671 110.303 1.00 24.43 77 TRP C O 1
ATOM 5478 N N . ASP C 1 79 ? 26.193 -5.489 109.976 1.00 19.95 78 ASP C N 1
ATOM 5479 C CA . ASP C 1 79 ? 24.826 -5.190 109.561 1.00 19.81 78 ASP C CA 1
ATOM 5480 C C . ASP C 1 79 ? 24.879 -4.224 108.374 1.00 17.82 78 ASP C C 1
ATOM 5481 O O . ASP C 1 79 ? 25.567 -3.204 108.439 1.00 19.81 78 ASP C O 1
ATOM 5486 N N . ALA C 1 80 ? 24.220 -4.593 107.278 1.00 18.45 79 ALA C N 1
ATOM 5487 C CA . ALA C 1 80 ? 24.086 -3.704 106.134 1.00 20.65 79 ALA C CA 1
ATOM 5488 C C . ALA C 1 80 ? 23.266 -2.464 106.456 1.00 18.56 79 ALA C C 1
ATOM 5489 O O . ALA C 1 80 ? 23.476 -1.404 105.808 1.00 19.56 79 ALA C O 1
ATOM 5491 N N . HIS C 1 81 ? 22.399 -2.548 107.455 1.00 17.41 80 HIS C N 1
ATOM 5492 C CA . HIS C 1 81 ? 21.626 -1.383 107.841 1.00 17.88 80 HIS C CA 1
ATOM 5493 C C . HIS C 1 81 ? 22.243 -0.620 108.987 1.00 16.63 80 HIS C C 1
ATOM 5494 O O . HIS C 1 81 ? 22.684 -1.209 109.980 1.00 16.66 80 HIS C O 1
ATOM 5501 N N . TYR C 1 82 ? 22.203 0.697 108.887 1.00 16.58 81 TYR C N 1
ATOM 5502 C CA . TYR C 1 82 ? 22.440 1.554 110.033 1.00 15.36 81 TYR C CA 1
ATOM 5503 C C . TYR C 1 82 ? 21.510 1.097 111.137 1.00 18.10 81 TYR C C 1
ATOM 5504 O O . TYR C 1 82 ? 20.314 0.899 110.881 1.00 15.25 81 TYR C O 1
ATOM 5513 N N . LEU C 1 83 ? 22.022 0.950 112.366 1.00 15.04 82 LEU C N 1
ATOM 5514 C CA . LEU C 1 83 ? 21.307 0.363 113.423 1.00 15.73 82 LEU C CA 1
ATOM 5515 C C . LEU C 1 83 ? 21.422 1.140 114.732 1.00 13.26 82 LEU C C 1
ATOM 5516 O O . LEU C 1 83 ? 22.542 1.461 115.124 1.00 15.47 82 LEU C O 1
ATOM 5521 N N . HIS C 1 84 ? 20.271 1.368 115.371 1.00 15.40 83 HIS C N 1
ATOM 5522 C CA . HIS C 1 84 ? 20.183 1.824 116.794 1.00 13.63 83 HIS C CA 1
ATOM 5523 C C . HIS C 1 84 ? 20.806 3.175 117.073 1.00 15.40 83 HIS C C 1
ATOM 5524 O O . HIS C 1 84 ? 21.071 3.473 118.223 1.00 15.73 83 HIS C O 1
ATOM 5531 N N . GLY C 1 85 ? 20.981 3.994 116.044 1.00 15.37 84 GLY C N 1
ATOM 5532 C CA . GLY C 1 85 ? 21.507 5.324 116.233 1.00 15.00 84 GLY C CA 1
ATOM 5533 C C . GLY C 1 85 ? 22.983 5.327 116.472 1.00 14.24 84 GLY C C 1
ATOM 5534 O O . GLY C 1 85 ? 23.723 4.406 116.104 1.00 14.50 84 GLY C O 1
ATOM 5535 N N . ASP C 1 86 ? 23.459 6.417 117.098 1.00 14.91 85 ASP C N 1
ATOM 5536 C CA . ASP C 1 86 ? 24.873 6.582 117.315 1.00 14.11 85 ASP C CA 1
ATOM 5537 C C . ASP C 1 86 ? 25.298 6.493 118.783 1.00 13.61 85 ASP C C 1
ATOM 5538 O O . ASP C 1 86 ? 26.475 6.318 119.058 1.00 15.33 85 ASP C O 1
ATOM 5543 N N . GLY C 1 87 ? 24.390 6.730 119.708 1.00 13.78 86 GLY C N 1
ATOM 5544 C CA . GLY C 1 87 ? 24.759 6.821 121.120 1.00 13.46 86 GLY C CA 1
ATOM 5545 C C . GLY C 1 87 ? 25.536 5.598 121.620 1.00 12.18 86 GLY C C 1
ATOM 5546 O O . GLY C 1 87 ? 26.572 5.700 122.303 1.00 13.64 86 GLY C O 1
ATOM 5547 N N . TRP C 1 88 ? 25.033 4.421 121.236 1.00 13.08 87 TRP C N 1
ATOM 5548 C CA . TRP C 1 88 ? 25.617 3.183 121.676 1.00 13.77 87 TRP C CA 1
ATOM 5549 C C . TRP C 1 88 ? 27.022 2.946 121.214 1.00 14.61 87 TRP C C 1
ATOM 5550 O O . TRP C 1 88 ? 27.682 2.043 121.748 1.00 14.28 87 TRP C O 1
ATOM 5561 N N . LEU C 1 89 ? 27.477 3.688 120.202 1.00 13.91 88 LEU C N 1
ATOM 5562 C CA . LEU C 1 89 ? 28.837 3.544 119.633 1.00 13.48 88 LEU C CA 1
ATOM 5563 C C . LEU C 1 89 ? 29.789 4.697 120.015 1.00 15.37 88 LEU C C 1
ATOM 5564 O O . LEU C 1 89 ? 30.961 4.671 119.690 1.00 17.96 88 LEU C O 1
ATOM 5569 N N . GLY C 1 90 ? 29.274 5.685 120.693 1.00 15.52 89 GLY C N 1
ATOM 5570 C CA . GLY C 1 90 ? 30.059 6.885 120.983 1.00 15.59 89 GLY C CA 1
ATOM 5571 C C . GLY C 1 90 ? 30.659 6.891 122.384 1.00 16.22 89 GLY C C 1
ATOM 5572 O O . GLY C 1 90 ? 30.198 6.167 123.242 1.00 15.53 89 GLY C O 1
ATOM 5573 N N . GLU C 1 91 ? 31.615 7.795 122.607 1.00 14.98 90 GLU C N 1
ATOM 5574 C CA A GLU C 1 91 ? 32.127 8.032 123.938 0.60 16.24 90 GLU C CA 1
ATOM 5575 C CA B GLU C 1 91 ? 32.138 8.030 123.951 0.40 15.17 90 GLU C CA 1
ATOM 5576 C C . GLU C 1 91 ? 31.369 9.197 124.618 1.00 15.92 90 GLU C C 1
ATOM 5577 O O . GLU C 1 91 ? 31.363 10.323 124.097 1.00 16.87 90 GLU C O 1
ATOM 5588 N N . TRP C 1 92 ? 30.838 8.941 125.798 1.00 14.25 91 TRP C N 1
ATOM 5589 C CA . TRP C 1 92 ? 30.023 9.904 126.562 1.00 15.50 91 TRP C CA 1
ATOM 5590 C C . TRP C 1 92 ? 30.909 10.546 127.629 1.00 17.85 91 TRP C C 1
ATOM 5591 O O . TRP C 1 92 ? 31.987 10.049 127.930 1.00 16.52 91 TRP C O 1
ATOM 5602 N N . GLN C 1 93 ? 30.479 11.715 128.132 1.00 16.26 92 GLN C N 1
ATOM 5603 C CA A GLN C 1 93 ? 31.183 12.415 129.183 0.50 16.60 92 GLN C CA 1
ATOM 5604 C CA B GLN C 1 93 ? 31.165 12.473 129.159 0.50 16.18 92 GLN C CA 1
ATOM 5605 C C . GLN C 1 93 ? 30.303 12.449 130.411 1.00 17.55 92 GLN C C 1
ATOM 5606 O O . GLN C 1 93 ? 29.096 12.680 130.346 1.00 17.24 92 GLN C O 1
ATOM 5611 N N . CYS C 1 94 ? 30.906 12.216 131.555 1.00 19.09 93 CYS C N 1
ATOM 5612 C CA . CYS C 1 94 ? 30.191 12.306 132.805 1.00 17.62 93 CYS C CA 1
ATOM 5613 C C . CYS C 1 94 ? 30.133 13.778 133.224 1.00 19.33 93 CYS C C 1
ATOM 5614 O O . CYS C 1 94 ? 31.148 14.490 133.274 1.00 19.99 93 CYS C O 1
ATOM 5617 N N . VAL C 1 95 ? 28.917 14.284 133.434 1.00 16.99 94 VAL C N 1
ATOM 5618 C CA . VAL C 1 95 ? 28.726 15.678 133.876 1.00 16.82 94 VAL C CA 1
ATOM 5619 C C . VAL C 1 95 ? 28.095 15.787 135.267 1.00 19.80 94 VAL C C 1
ATOM 5620 O O . VAL C 1 95 ? 27.918 16.883 135.773 1.00 21.96 94 VAL C O 1
ATOM 5624 N N . SER C 1 96 ? 27.823 14.667 135.907 1.00 17.43 95 SER C N 1
ATOM 5625 C CA . SER C 1 96 ? 27.310 14.602 137.286 1.00 18.35 95 SER C CA 1
ATOM 5626 C C . SER C 1 96 ? 27.408 13.183 137.818 1.00 19.21 95 SER C C 1
ATOM 5627 O O . SER C 1 96 ? 27.093 12.280 137.084 1.00 16.87 95 SER C O 1
ATOM 5630 N N . HIS C 1 97 ? 27.864 13.007 139.071 1.00 19.19 96 HIS C N 1
ATOM 5631 C CA . HIS C 1 97 ? 27.964 11.672 139.681 1.00 19.97 96 HIS C CA 1
ATOM 5632 C C . HIS C 1 97 ? 27.836 11.839 141.180 1.00 21.31 96 HIS C C 1
ATOM 5633 O O . HIS C 1 97 ? 28.427 12.762 141.758 1.00 24.90 96 HIS C O 1
ATOM 5640 N N . SER C 1 98 ? 27.034 11.016 141.797 1.00 18.22 97 SER C N 1
ATOM 5641 C CA . SER C 1 98 ? 26.958 10.912 143.244 1.00 19.61 97 SER C CA 1
ATOM 5642 C C . SER C 1 98 ? 26.841 9.409 143.574 1.00 18.38 97 SER C C 1
ATOM 5643 O O . SER C 1 98 ? 26.846 8.592 142.669 1.00 19.59 97 SER C O 1
ATOM 5646 N N . ASP C 1 99 ? 26.703 9.074 144.845 1.00 21.55 98 ASP C N 1
ATOM 5647 C CA . ASP C 1 99 ? 26.628 7.661 145.235 1.00 21.08 98 ASP C CA 1
ATOM 5648 C C . ASP C 1 99 ? 25.444 6.966 144.570 1.00 21.28 98 ASP C C 1
ATOM 5649 O O . ASP C 1 99 ? 25.499 5.797 144.348 1.00 22.30 98 ASP C O 1
ATOM 5654 N N . ASP C 1 100 ? 24.385 7.720 144.226 1.00 21.05 99 ASP C N 1
ATOM 5655 C CA . ASP C 1 100 ? 23.116 7.174 143.750 1.00 20.44 99 ASP C CA 1
ATOM 5656 C C . ASP C 1 100 ? 22.658 7.698 142.407 1.00 18.59 99 ASP C C 1
ATOM 5657 O O . ASP C 1 100 ? 21.525 7.384 141.993 1.00 18.69 99 ASP C O 1
ATOM 5662 N N . SER C 1 101 ? 23.507 8.415 141.707 1.00 15.73 100 SER C N 1
ATOM 5663 C CA . SER C 1 101 ? 23.088 9.089 140.473 1.00 15.64 100 SER C CA 1
ATOM 5664 C C . SER C 1 101 ? 24.240 9.311 139.547 1.00 16.93 100 SER C C 1
ATOM 5665 O O . SER C 1 101 ? 25.372 9.418 139.991 1.00 16.84 100 SER C O 1
ATOM 5668 N N . LEU C 1 102 ? 23.936 9.429 138.260 1.00 14.92 101 LEU C N 1
ATOM 5669 C CA . LEU C 1 102 ? 24.968 9.696 137.218 1.00 14.87 101 LEU C CA 1
ATOM 5670 C C . LEU C 1 102 ? 24.279 10.323 136.046 1.00 14.91 101 LEU C C 1
ATOM 5671 O O . LEU C 1 102 ? 23.168 9.898 135.664 1.00 14.44 101 LEU C O 1
ATOM 5676 N N . CYS C 1 103 ? 24.934 11.307 135.436 1.00 13.39 102 CYS C N 1
ATOM 5677 C CA . CYS C 1 103 ? 24.467 11.839 134.179 1.00 13.77 102 CYS C CA 1
ATOM 5678 C C . CYS C 1 103 ? 25.623 11.814 133.184 1.00 17.58 102 CYS C C 1
ATOM 5679 O O . CYS C 1 103 ? 26.695 12.397 133.449 1.00 16.00 102 CYS C O 1
ATOM 5682 N N . LEU C 1 104 ? 25.381 11.138 132.057 1.00 13.40 103 LEU C N 1
ATOM 5683 C CA . LEU C 1 104 ? 26.320 11.130 130.918 1.00 12.90 103 LEU C CA 1
ATOM 5684 C C . LEU C 1 104 ? 25.764 11.961 129.768 1.00 15.17 103 LEU C C 1
ATOM 5685 O O . LEU C 1 104 ? 24.530 11.983 129.598 1.00 15.16 103 LEU C O 1
ATOM 5690 N N . VAL C 1 105 ? 26.632 12.584 128.991 1.00 14.17 104 VAL C N 1
ATOM 5691 C CA . VAL C 1 105 ? 26.212 13.361 127.831 1.00 13.38 104 VAL C CA 1
ATOM 5692 C C . VAL C 1 105 ? 27.001 12.949 126.606 1.00 14.90 104 VAL C C 1
ATOM 5693 O O . VAL C 1 105 ? 28.185 12.680 126.710 1.00 15.65 104 VAL C O 1
ATOM 5697 N N . TYR C 1 106 ? 26.367 12.950 125.454 1.00 14.25 105 TYR C N 1
ATOM 5698 C CA . TYR C 1 106 ? 26.981 12.644 124.164 1.00 13.80 105 TYR C CA 1
ATOM 5699 C C . TYR C 1 106 ? 26.492 13.666 123.135 1.00 15.13 105 TYR C C 1
ATOM 5700 O O . TYR C 1 106 ? 25.279 14.026 123.138 1.00 15.31 105 TYR C O 1
ATOM 5709 N N . GLU C 1 107 ? 27.408 14.216 122.343 1.00 15.36 106 GLU C N 1
ATOM 5710 C CA . GLU C 1 107 ? 27.085 15.138 121.268 1.00 15.76 106 GLU C CA 1
ATOM 5711 C C . GLU C 1 107 ? 27.502 14.523 119.976 1.00 17.44 106 GLU C C 1
ATOM 5712 O O . GLU C 1 107 ? 28.655 14.073 119.853 1.00 18.72 106 GLU C O 1
ATOM 5718 N N . HIS C 1 108 ? 26.639 14.616 118.984 1.00 16.35 107 HIS C N 1
ATOM 5719 C CA . HIS C 1 108 ? 26.912 14.042 117.686 1.00 17.70 107 HIS C CA 1
ATOM 5720 C C . HIS C 1 108 ? 26.817 15.106 116.621 1.00 18.13 107 HIS C C 1
ATOM 5721 O O . HIS C 1 108 ? 25.872 15.885 116.597 1.00 17.46 107 HIS C O 1
ATOM 5728 N N . ARG C 1 109 ? 27.833 15.166 115.747 1.00 20.32 108 ARG C N 1
ATOM 5729 C CA A ARG C 1 109 ? 27.980 16.240 114.756 0.50 21.28 108 ARG C CA 1
ATOM 5730 C CA B ARG C 1 109 ? 27.920 16.236 114.755 0.50 20.99 108 ARG C CA 1
ATOM 5731 C C . ARG C 1 109 ? 28.401 15.682 113.410 1.00 23.21 108 ARG C C 1
ATOM 5732 O O . ARG C 1 109 ? 29.186 16.297 112.700 1.00 26.32 108 ARG C O 1
ATOM 5737 N N . SER C 1 110 ? 27.904 14.506 113.063 1.00 19.93 109 SER C N 1
ATOM 5738 C CA . SER C 1 110 ? 28.135 13.954 111.742 1.00 23.03 109 SER C CA 1
ATOM 5739 C C . SER C 1 110 ? 26.923 13.194 111.287 1.00 22.28 109 SER C C 1
ATOM 5740 O O . SER C 1 110 ? 25.965 13.034 112.043 1.00 23.45 109 SER C O 1
ATOM 5743 N N . GLY C 1 111 ? 26.921 12.737 110.047 1.00 23.64 110 GLY C N 1
ATOM 5744 C CA . GLY C 1 111 ? 25.793 11.986 109.564 1.00 22.13 110 GLY C CA 1
ATOM 5745 C C . GLY C 1 111 ? 24.540 12.845 109.370 1.00 20.97 110 GLY C C 1
ATOM 5746 O O . GLY C 1 111 ? 24.644 14.083 109.219 1.00 24.95 110 GLY C O 1
ATOM 5747 N N . VAL C 1 112 ? 23.392 12.204 109.452 1.00 20.42 111 VAL C N 1
ATOM 5748 C CA . VAL C 1 112 ? 22.109 12.859 109.150 1.00 18.74 111 VAL C CA 1
ATOM 5749 C C . VAL C 1 112 ? 21.615 13.696 110.312 1.00 19.35 111 VAL C C 1
ATOM 5750 O O . VAL C 1 112 ? 21.128 14.834 110.112 1.00 19.86 111 VAL C O 1
ATOM 5754 N N . TYR C 1 113 ? 21.742 13.178 111.517 1.00 16.89 112 TYR C N 1
ATOM 5755 C CA . TYR C 1 113 ? 21.239 13.814 112.704 1.00 17.07 112 TYR C CA 1
ATOM 5756 C C . TYR C 1 113 ? 22.346 14.415 113.522 1.00 18.91 112 TYR C C 1
ATOM 5757 O O . TYR C 1 113 ? 23.324 13.728 113.832 1.00 17.93 112 TYR C O 1
ATOM 5766 N N . HIS C 1 114 ? 22.194 15.678 113.925 1.00 16.41 113 HIS C N 1
ATOM 5767 C CA . HIS C 1 114 ? 23.113 16.334 114.888 1.00 16.11 113 HIS C CA 1
ATOM 5768 C C . HIS C 1 114 ? 22.320 16.615 116.151 1.00 15.68 113 HIS C C 1
ATOM 5769 O O . HIS C 1 114 ? 21.191 17.090 116.069 1.00 16.65 113 HIS C O 1
ATOM 5776 N N . TYR C 1 115 ? 22.858 16.267 117.313 1.00 15.51 114 TYR C N 1
ATOM 5777 C CA . TYR C 1 115 ? 22.094 16.349 118.539 1.00 14.23 114 TYR C CA 1
ATOM 5778 C C . TYR C 1 115 ? 22.999 16.275 119.744 1.00 17.63 114 TYR C C 1
ATOM 5779 O O . TYR C 1 115 ? 24.169 15.929 119.651 1.00 15.81 114 TYR C O 1
ATOM 5788 N N . ARG C 1 116 ? 22.424 16.664 120.882 1.00 14.42 115 ARG C N 1
ATOM 5789 C CA . ARG C 1 116 ? 22.977 16.415 122.188 1.00 15.22 115 ARG C CA 1
ATOM 5790 C C . ARG C 1 116 ? 22.035 15.505 122.910 1.00 16.02 115 ARG C C 1
ATOM 5791 O O . ARG C 1 116 ? 20.783 15.701 122.874 1.00 16.51 115 ARG C O 1
ATOM 5799 N N . VAL C 1 117 ? 22.582 14.487 123.566 1.00 14.12 116 VAL C N 1
ATOM 5800 C CA . VAL C 1 117 ? 21.706 13.584 124.352 1.00 14.20 116 VAL C CA 1
ATOM 5801 C C . VAL C 1 117 ? 22.286 13.384 125.757 1.00 14.89 116 VAL C C 1
ATOM 5802 O O . VAL C 1 117 ? 23.506 13.284 125.919 1.00 14.58 116 VAL C O 1
ATOM 5806 N N . SER C 1 118 ? 21.434 13.482 126.768 1.00 14.01 117 SER C N 1
ATOM 5807 C CA . SER C 1 118 ? 21.806 13.159 128.144 1.00 14.15 117 SER C CA 1
ATOM 5808 C C . SER C 1 118 ? 21.142 11.881 128.522 1.00 15.69 117 SER C C 1
ATOM 5809 O O . SER C 1 118 ? 20.001 11.598 128.138 1.00 14.14 117 SER C O 1
ATOM 5812 N N . GLN C 1 119 ? 21.874 11.089 129.324 1.00 13.57 118 GLN C N 1
ATOM 5813 C CA . GLN C 1 119 ? 21.318 9.875 129.910 1.00 12.63 118 GLN C CA 1
ATOM 5814 C C . GLN C 1 119 ? 21.559 9.947 131.407 1.00 14.27 118 GLN C C 1
ATOM 5815 O O . GLN C 1 119 ? 22.729 10.029 131.848 1.00 15.53 118 GLN C O 1
ATOM 5821 N N . ALA C 1 120 ? 20.468 9.991 132.150 1.00 12.73 119 ALA C N 1
ATOM 5822 C CA . ALA C 1 120 ? 20.480 10.187 133.584 1.00 14.48 119 ALA C CA 1
ATOM 5823 C C . ALA C 1 120 ? 20.050 8.948 134.280 1.00 15.50 119 ALA C C 1
ATOM 5824 O O . ALA C 1 120 ? 18.998 8.350 133.918 1.00 16.69 119 ALA C O 1
ATOM 5826 N N . PHE C 1 121 ? 20.812 8.519 135.298 1.00 13.20 120 PHE C N 1
ATOM 5827 C CA . PHE C 1 121 ? 20.548 7.316 136.039 1.00 14.91 120 PHE C CA 1
ATOM 5828 C C . PHE C 1 121 ? 20.359 7.663 137.484 1.00 15.27 120 PHE C C 1
ATOM 5829 O O . PHE C 1 121 ? 21.129 8.477 138.041 1.00 14.92 120 PHE C O 1
ATOM 5837 N N . HIS C 1 122 ? 19.370 7.037 138.109 1.00 15.32 121 HIS C N 1
ATOM 5838 C CA . HIS C 1 122 ? 19.082 7.217 139.530 1.00 17.07 121 HIS C CA 1
ATOM 5839 C C . HIS C 1 122 ? 18.685 5.887 140.152 1.00 17.02 121 HIS C C 1
ATOM 5840 O O . HIS C 1 122 ? 17.801 5.164 139.593 1.00 17.42 121 HIS C O 1
ATOM 5847 N N . LEU C 1 123 ? 19.271 5.592 141.321 1.00 15.52 122 LEU C N 1
ATOM 5848 C CA A LEU C 1 123 ? 19.001 4.372 142.022 0.50 16.92 122 LEU C CA 1
ATOM 5849 C CA B LEU C 1 123 ? 18.978 4.362 142.079 0.50 16.59 122 LEU C CA 1
ATOM 5850 C C . LEU C 1 123 ? 18.363 4.665 143.389 1.00 20.20 122 LEU C C 1
ATOM 5851 O O . LEU C 1 123 ? 18.899 5.495 144.140 1.00 21.55 122 LEU C O 1
ATOM 5860 N N . THR C 1 124 ? 17.237 3.995 143.688 1.00 17.83 123 THR C N 1
ATOM 5861 C CA . THR C 1 124 ? 16.681 3.966 145.023 1.00 21.58 123 THR C CA 1
ATOM 5862 C C . THR C 1 124 ? 16.923 2.541 145.583 1.00 21.73 123 THR C C 1
ATOM 5863 O O . THR C 1 124 ? 17.606 1.746 144.937 1.00 22.59 123 THR C O 1
ATOM 5867 N N . ALA C 1 125 ? 16.318 2.188 146.725 1.00 21.35 124 ALA C N 1
ATOM 5868 C CA . ALA C 1 125 ? 16.554 0.854 147.291 1.00 21.79 124 ALA C CA 1
ATOM 5869 C C . ALA C 1 125 ? 15.958 -0.266 146.466 1.00 21.11 124 ALA C C 1
ATOM 5870 O O . ALA C 1 125 ? 16.369 -1.431 146.601 1.00 23.93 124 ALA C O 1
ATOM 5872 N N . ASP C 1 126 ? 14.971 0.072 145.623 1.00 20.25 125 ASP C N 1
ATOM 5873 C CA . ASP C 1 126 ? 14.330 -0.917 144.777 1.00 18.81 125 ASP C CA 1
ATOM 5874 C C . ASP C 1 126 ? 14.154 -0.591 143.313 1.00 18.17 125 ASP C C 1
ATOM 5875 O O . ASP C 1 126 ? 13.657 -1.407 142.555 1.00 18.70 125 ASP C O 1
ATOM 5880 N N . THR C 1 127 ? 14.579 0.582 142.866 1.00 17.45 126 THR C N 1
ATOM 5881 C CA . THR C 1 127 ? 14.253 1.004 141.503 1.00 15.91 126 THR C CA 1
ATOM 5882 C C . THR C 1 127 ? 15.449 1.677 140.846 1.00 17.96 126 THR C C 1
ATOM 5883 O O . THR C 1 127 ? 16.105 2.523 141.475 1.00 18.05 126 THR C O 1
ATOM 5887 N N . LEU C 1 128 ? 15.730 1.325 139.596 1.00 14.85 127 LEU C N 1
ATOM 5888 C CA . LEU C 1 128 ? 16.587 2.080 138.731 1.00 14.82 127 LEU C CA 1
ATOM 5889 C C . LEU C 1 128 ? 15.724 2.910 137.775 1.00 15.41 127 LEU C C 1
ATOM 5890 O O . LEU C 1 128 ? 14.845 2.339 137.143 1.00 14.88 127 LEU C O 1
ATOM 5895 N N . THR C 1 129 ? 16.005 4.191 137.642 1.00 13.77 128 THR C N 1
ATOM 5896 C CA A THR C 1 129 ? 15.376 5.060 136.649 0.60 14.16 128 THR C CA 1
ATOM 5897 C CA B THR C 1 129 ? 15.360 4.996 136.593 0.40 14.58 128 THR C CA 1
ATOM 5898 C C . THR C 1 129 ? 16.430 5.547 135.670 1.00 16.13 128 THR C C 1
ATOM 5899 O O . THR C 1 129 ? 17.475 6.028 136.128 1.00 16.23 128 THR C O 1
ATOM 5906 N N . VAL C 1 130 ? 16.176 5.431 134.363 1.00 13.76 129 VAL C N 1
ATOM 5907 C CA . VAL C 1 130 ? 17.074 5.905 133.339 1.00 13.33 129 VAL C CA 1
ATOM 5908 C C . VAL C 1 130 ? 16.279 6.866 132.437 1.00 16.30 129 VAL C C 1
ATOM 5909 O O . VAL C 1 130 ? 15.182 6.574 132.075 1.00 15.96 129 VAL C O 1
ATOM 5913 N N . THR C 1 131 ? 16.828 8.040 132.171 1.00 14.47 130 THR C N 1
ATOM 5914 C CA . THR C 1 131 ? 16.093 9.075 131.416 1.00 15.23 130 THR C CA 1
ATOM 5915 C C . THR C 1 131 ? 16.951 9.500 130.252 1.00 15.39 130 THR C C 1
ATOM 5916 O O . THR C 1 131 ? 18.133 9.905 130.464 1.00 15.69 130 THR C O 1
ATOM 5920 N N . LEU C 1 132 ? 16.439 9.425 129.027 1.00 12.52 131 LEU C N 1
ATOM 5921 C CA . LEU C 1 132 ? 17.143 9.926 127.845 1.00 13.49 131 LEU C CA 1
ATOM 5922 C C . LEU C 1 132 ? 16.495 11.200 127.404 1.00 15.98 131 LEU C C 1
ATOM 5923 O O . LEU C 1 132 ? 15.277 11.210 127.193 1.00 16.75 131 LEU C O 1
ATOM 5928 N N . SER C 1 133 ? 17.295 12.257 127.228 1.00 12.60 132 SER C N 1
ATOM 5929 C CA A SER C 1 133 ? 16.766 13.512 126.695 0.50 14.23 132 SER C CA 1
ATOM 5930 C CA B SER C 1 133 ? 16.777 13.516 126.710 0.50 14.11 132 SER C CA 1
ATOM 5931 C C . SER C 1 133 ? 17.623 13.932 125.516 1.00 18.18 132 SER C C 1
ATOM 5932 O O . SER C 1 133 ? 18.805 14.136 125.689 1.00 15.72 132 SER C O 1
ATOM 5937 N N . VAL C 1 134 ? 16.987 14.119 124.342 1.00 15.01 133 VAL C N 1
ATOM 5938 C CA . VAL C 1 134 ? 17.689 14.406 123.104 1.00 14.18 133 VAL C CA 1
ATOM 5939 C C . VAL C 1 134 ? 17.207 15.744 122.538 1.00 15.02 133 VAL C C 1
ATOM 5940 O O . VAL C 1 134 ? 16.018 15.986 122.488 1.00 17.41 133 VAL C O 1
ATOM 5944 N N . THR C 1 135 ? 18.180 16.583 122.163 1.00 15.92 134 THR C N 1
ATOM 5945 C CA . THR C 1 135 ? 17.948 17.949 121.622 1.00 16.33 134 THR C CA 1
ATOM 5946 C C . THR C 1 135 ? 18.515 17.986 120.211 1.00 17.59 134 THR C C 1
ATOM 5947 O O . THR C 1 135 ? 19.683 17.651 120.003 1.00 16.94 134 THR C O 1
ATOM 5951 N N . ASN C 1 136 ? 17.677 18.384 119.248 1.00 16.19 135 ASN C N 1
ATOM 5952 C CA . ASN C 1 136 ? 18.092 18.566 117.871 1.00 15.94 135 ASN C CA 1
ATOM 5953 C C . ASN C 1 136 ? 19.054 19.773 117.800 1.00 20.48 135 ASN C C 1
ATOM 5954 O O . ASN C 1 136 ? 18.671 20.874 118.176 1.00 20.21 135 ASN C O 1
ATOM 5959 N N . GLN C 1 137 ? 20.259 19.543 117.282 1.00 17.95 136 GLN C N 1
ATOM 5960 C CA . GLN C 1 137 ? 21.295 20.586 117.080 1.00 18.72 136 GLN C CA 1
ATOM 5961 C C . GLN C 1 137 ? 21.681 20.770 115.619 1.00 21.46 136 GLN C C 1
ATOM 5962 O O . GLN C 1 137 ? 22.674 21.429 115.315 1.00 22.42 136 GLN C O 1
ATOM 5968 N N . GLY C 1 138 ? 20.861 20.246 114.716 1.00 19.87 137 GLY C N 1
ATOM 5969 C CA . GLY C 1 138 ? 21.015 20.383 113.276 1.00 19.85 137 GLY C CA 1
ATOM 5970 C C . GLY C 1 138 ? 20.289 21.578 112.725 1.00 23.13 137 GLY C C 1
ATOM 5971 O O . GLY C 1 138 ? 19.779 22.382 113.470 1.00 26.43 137 GLY C O 1
ATOM 5972 N N . ALA C 1 139 ? 20.325 21.706 111.411 1.00 23.00 138 ALA C N 1
ATOM 5973 C CA . ALA C 1 139 ? 19.798 22.888 110.760 1.00 25.63 138 ALA C CA 1
ATOM 5974 C C . ALA C 1 139 ? 18.334 22.751 110.398 1.00 26.33 138 ALA C C 1
ATOM 5975 O O . ALA C 1 139 ? 17.689 23.797 110.080 1.00 28.90 138 ALA C O 1
ATOM 5977 N N . GLU C 1 140 ? 17.850 21.523 110.347 1.00 24.13 139 GLU C N 1
ATOM 5978 C CA . GLU C 1 140 ? 16.484 21.177 109.922 1.00 25.00 139 GLU C CA 1
ATOM 5979 C C . GLU C 1 140 ? 15.737 20.324 110.943 1.00 22.41 139 GLU C C 1
ATOM 5980 O O . GLU C 1 140 ? 16.313 19.508 111.659 1.00 21.05 139 GLU C O 1
ATOM 5986 N N . THR C 1 141 ? 14.425 20.456 110.946 1.00 21.32 140 THR C N 1
ATOM 5987 C CA . THR C 1 141 ? 13.547 19.585 111.719 1.00 20.64 140 THR C CA 1
ATOM 5988 C C . THR C 1 141 ? 13.752 18.151 111.235 1.00 20.23 140 THR C C 1
ATOM 5989 O O . THR C 1 141 ? 13.813 17.942 110.047 1.00 21.69 140 THR C O 1
ATOM 5993 N N . LEU C 1 142 ? 13.878 17.212 112.157 1.00 19.91 141 LEU C N 1
ATOM 5994 C CA . LEU C 1 142 ? 13.891 15.779 111.841 1.00 18.59 141 LEU C CA 1
ATOM 5995 C C . LEU C 1 142 ? 13.082 15.000 112.860 1.00 18.50 141 LEU C C 1
ATOM 5996 O O . LEU C 1 142 ? 12.831 15.495 113.964 1.00 17.06 141 LEU C O 1
ATOM 6001 N N . PRO C 1 143 ? 12.745 13.709 112.551 1.00 18.12 142 PRO C N 1
ATOM 6002 C CA . PRO C 1 143 ? 11.955 12.901 113.482 1.00 17.58 142 PRO C CA 1
ATOM 6003 C C . PRO C 1 143 ? 12.826 12.049 114.410 1.00 18.37 142 PRO C C 1
ATOM 6004 O O . PRO C 1 143 ? 13.647 11.302 113.935 1.00 17.78 142 PRO C O 1
ATOM 6008 N N . PHE C 1 144 ? 12.589 12.141 115.710 1.00 16.74 143 PHE C N 1
ATOM 6009 C CA . PHE C 1 144 ? 13.443 11.517 116.700 1.00 14.91 143 PHE C CA 1
ATOM 6010 C C . PHE C 1 144 ? 12.697 10.477 117.518 1.00 16.92 143 PHE C C 1
ATOM 6011 O O . PHE C 1 144 ? 11.491 10.534 117.754 1.00 16.08 143 PHE C O 1
ATOM 6019 N N . GLY C 1 145 ? 13.472 9.482 117.977 1.00 15.65 144 GLY C N 1
ATOM 6020 C CA . GLY C 1 145 ? 12.952 8.548 118.953 1.00 16.24 144 GLY C CA 1
ATOM 6021 C C . GLY C 1 145 ? 14.064 8.122 119.914 1.00 17.17 144 GLY C C 1
ATOM 6022 O O . GLY C 1 145 ? 15.263 8.447 119.742 1.00 16.45 144 GLY C O 1
ATOM 6023 N N . THR C 1 146 ? 13.643 7.388 120.932 1.00 15.42 145 THR C N 1
ATOM 6024 C CA . THR C 1 146 ? 14.536 6.955 122.024 1.00 17.40 145 THR C CA 1
ATOM 6025 C C . THR C 1 146 ? 14.118 5.563 122.469 1.00 15.88 145 THR C C 1
ATOM 6026 O O . THR C 1 146 ? 12.996 5.113 122.257 1.00 17.46 145 THR C O 1
ATOM 6030 N N . GLY C 1 147 ? 15.032 4.854 123.115 1.00 13.76 146 GLY C N 1
ATOM 6031 C CA . GLY C 1 147 ? 14.695 3.562 123.702 1.00 14.32 146 GLY C CA 1
ATOM 6032 C C . GLY C 1 147 ? 15.960 2.982 124.314 1.00 12.99 146 GLY C C 1
ATOM 6033 O O . GLY C 1 147 ? 16.978 3.697 124.448 1.00 12.18 146 GLY C O 1
ATOM 6034 N N . TRP C 1 148 ? 15.827 1.744 124.773 1.00 11.73 147 TRP C N 1
ATOM 6035 C CA . TRP C 1 148 ? 16.930 1.011 125.378 1.00 12.28 147 TRP C CA 1
ATOM 6036 C C . TRP C 1 148 ? 16.941 -0.428 124.916 1.00 13.40 147 TRP C C 1
ATOM 6037 O O . TRP C 1 148 ? 15.930 -0.977 124.459 1.00 12.45 147 TRP C O 1
ATOM 6048 N N . HIS C 1 149 ? 18.102 -1.054 125.066 1.00 12.55 148 HIS C N 1
ATOM 6049 C CA . HIS C 1 149 ? 18.268 -2.424 124.647 1.00 12.66 148 HIS C CA 1
ATOM 6050 C C . HIS C 1 149 ? 18.892 -3.210 125.797 1.00 13.66 148 HIS C C 1
ATOM 6051 O O . HIS C 1 149 ? 20.070 -3.536 125.792 1.00 15.52 148 HIS C O 1
ATOM 6058 N N . PRO C 1 150 ? 18.123 -3.550 126.801 1.00 12.26 149 PRO C N 1
ATOM 6059 C CA . PRO C 1 150 ? 18.652 -4.306 127.913 1.00 12.09 149 PRO C CA 1
ATOM 6060 C C . PRO C 1 150 ? 18.717 -5.799 127.612 1.00 14.19 149 PRO C C 1
ATOM 6061 O O . PRO C 1 150 ? 17.870 -6.350 126.883 1.00 14.99 149 PRO C O 1
ATOM 6065 N N . TYR C 1 151 ? 19.722 -6.409 128.204 1.00 13.92 150 TYR C N 1
ATOM 6066 C CA . TYR C 1 151 ? 19.965 -7.875 128.175 1.00 13.21 150 TYR C CA 1
ATOM 6067 C C . TYR C 1 151 ? 19.627 -8.440 129.542 1.00 14.86 150 TYR C C 1
ATOM 6068 O O . TYR C 1 151 ? 20.264 -8.129 130.522 1.00 15.45 150 TYR C O 1
ATOM 6077 N N . PHE C 1 152 ? 18.615 -9.307 129.586 1.00 12.61 151 PHE C N 1
ATOM 6078 C CA . PHE C 1 152 ? 18.173 -9.930 130.836 1.00 14.17 151 PHE C CA 1
ATOM 6079 C C . PHE C 1 152 ? 18.708 -11.378 130.868 1.00 14.78 151 PHE C C 1
ATOM 6080 O O . PHE C 1 152 ? 18.807 -12.028 129.825 1.00 14.07 151 PHE C O 1
ATOM 6088 N N . PRO C 1 153 ? 19.025 -11.893 132.053 1.00 14.94 152 PRO C N 1
ATOM 6089 C CA . PRO C 1 153 ? 19.402 -13.311 132.212 1.00 16.82 152 PRO C CA 1
ATOM 6090 C C . PRO C 1 153 ? 18.189 -14.153 131.795 1.00 16.98 152 PRO C C 1
ATOM 6091 O O . PRO C 1 153 ? 17.023 -13.769 132.045 1.00 18.40 152 PRO C O 1
ATOM 6095 N N . LEU C 1 154 ? 18.451 -15.249 131.128 1.00 16.52 153 LEU C N 1
ATOM 6096 C CA . LEU C 1 154 ? 17.421 -16.193 130.745 1.00 16.75 153 LEU C CA 1
ATOM 6097 C C . LEU C 1 154 ? 17.652 -17.542 131.387 1.00 20.86 153 LEU C C 1
ATOM 6098 O O . LEU C 1 154 ? 18.736 -18.106 131.297 1.00 20.49 153 LEU C O 1
ATOM 6103 N N . SER C 1 155 ? 16.603 -18.066 132.029 1.00 19.04 154 SER C N 1
ATOM 6104 C CA . SER C 1 155 ? 16.455 -19.417 132.551 1.00 18.68 154 SER C CA 1
ATOM 6105 C C . SER C 1 155 ? 15.278 -20.069 131.844 1.00 16.61 154 SER C C 1
ATOM 6106 O O . SER C 1 155 ? 14.377 -19.343 131.341 1.00 16.47 154 SER C O 1
ATOM 6109 N N . PRO C 1 156 ? 15.274 -21.385 131.829 1.00 19.06 155 PRO C N 1
ATOM 6110 C CA . PRO C 1 156 ? 14.074 -22.056 131.325 1.00 19.04 155 PRO C CA 1
ATOM 6111 C C . PRO C 1 156 ? 12.829 -21.641 132.114 1.00 20.83 155 PRO C C 1
ATOM 6112 O O . PRO C 1 156 ? 11.724 -21.722 131.585 1.00 19.69 155 PRO C O 1
ATOM 6116 N N . GLN C 1 157 ? 13.013 -21.138 133.333 1.00 19.09 156 GLN C N 1
ATOM 6117 C CA . GLN C 1 157 ? 11.853 -20.752 134.160 1.00 18.75 156 GLN C CA 1
ATOM 6118 C C . GLN C 1 157 ? 11.402 -19.293 133.946 1.00 17.90 156 GLN C C 1
ATOM 6119 O O . GLN C 1 157 ? 10.333 -18.980 134.408 1.00 17.17 156 GLN C O 1
ATOM 6125 N N . THR C 1 158 ? 12.228 -18.453 133.317 1.00 16.17 157 THR C N 1
ATOM 6126 C CA . THR C 1 158 ? 11.898 -17.015 133.151 1.00 15.13 157 THR C CA 1
ATOM 6127 C C . THR C 1 158 ? 10.583 -16.860 132.427 1.00 16.88 157 THR C C 1
ATOM 6128 O O . THR C 1 158 ? 10.309 -17.573 131.471 1.00 18.32 157 THR C O 1
ATOM 6132 N N . ARG C 1 159 ? 9.780 -15.855 132.841 1.00 15.99 158 ARG C N 1
ATOM 6133 C CA . ARG C 1 159 ? 8.574 -15.539 132.103 1.00 16.97 158 ARG C CA 1
ATOM 6134 C C . ARG C 1 159 ? 8.553 -14.060 131.874 1.00 18.03 158 ARG C C 1
ATOM 6135 O O . ARG C 1 159 ? 9.147 -13.346 132.640 1.00 16.53 158 ARG C O 1
ATOM 6143 N N . ILE C 1 160 ? 7.936 -13.639 130.760 1.00 17.07 159 ILE C N 1
ATOM 6144 C CA . ILE C 1 160 ? 7.699 -12.221 130.526 1.00 16.17 159 ILE C CA 1
ATOM 6145 C C . ILE C 1 160 ? 6.233 -11.933 130.232 1.00 16.85 159 ILE C C 1
ATOM 6146 O O . ILE C 1 160 ? 5.492 -12.767 129.720 1.00 17.30 159 ILE C O 1
ATOM 6151 N N . GLN C 1 161 ? 5.827 -10.692 130.567 1.00 17.10 160 GLN C N 1
ATOM 6152 C CA A GLN C 1 161 ? 4.492 -10.223 130.249 0.40 17.48 160 GLN C CA 1
ATOM 6153 C CA B GLN C 1 161 ? 4.494 -10.223 130.257 0.60 17.85 160 GLN C CA 1
ATOM 6154 C C . GLN C 1 161 ? 4.692 -8.834 129.654 1.00 16.81 160 GLN C C 1
ATOM 6155 O O . GLN C 1 161 ? 5.434 -7.984 130.193 1.00 17.29 160 GLN C O 1
ATOM 6166 N N . ALA C 1 162 ? 4.074 -8.597 128.510 1.00 16.84 161 ALA C N 1
ATOM 6167 C CA . ALA C 1 162 ? 4.147 -7.300 127.858 1.00 16.27 161 ALA C CA 1
ATOM 6168 C C . ALA C 1 162 ? 3.030 -7.274 126.815 1.00 18.99 161 ALA C C 1
ATOM 6169 O O . ALA C 1 162 ? 3.086 -7.971 125.817 1.00 18.16 161 ALA C O 1
ATOM 6171 N N . GLN C 1 163 ? 1.999 -6.454 127.100 1.00 19.19 162 GLN C N 1
ATOM 6172 C CA . GLN C 1 163 ? 0.804 -6.304 126.250 1.00 19.56 162 GLN C CA 1
ATOM 6173 C C . GLN C 1 163 ? 1.177 -6.043 124.807 1.00 18.60 162 GLN C C 1
ATOM 6174 O O . GLN C 1 163 ? 2.050 -5.221 124.496 1.00 17.78 162 GLN C O 1
ATOM 6180 N N . ALA C 1 164 ? 0.474 -6.696 123.899 1.00 19.04 163 ALA C N 1
ATOM 6181 C CA . ALA C 1 164 ? 0.684 -6.470 122.464 1.00 18.24 163 ALA C CA 1
ATOM 6182 C C . ALA C 1 164 ? -0.595 -6.816 121.699 1.00 20.09 163 ALA C C 1
ATOM 6183 O O . ALA C 1 164 ? -1.299 -7.744 122.038 1.00 21.83 163 ALA C O 1
ATOM 6185 N N . SER C 1 165 ? -0.871 -6.035 120.663 1.00 20.23 164 SER C N 1
ATOM 6186 C CA . SER C 1 165 ? -2.032 -6.259 119.836 1.00 23.97 164 SER C CA 1
ATOM 6187 C C . SER C 1 165 ? -1.661 -6.857 118.475 1.00 24.62 164 SER C C 1
ATOM 6188 O O . SER C 1 165 ? -2.546 -7.231 117.702 1.00 27.74 164 SER C O 1
ATOM 6191 N N . GLY C 1 166 ? -0.382 -6.971 118.195 1.00 20.30 165 GLY C N 1
ATOM 6192 C CA . GLY C 1 166 ? 0.054 -7.564 116.948 1.00 19.84 165 GLY C CA 1
ATOM 6193 C C . GLY C 1 166 ? 1.570 -7.490 116.894 1.00 20.51 165 GLY C C 1
ATOM 6194 O O . GLY C 1 166 ? 2.240 -7.009 117.849 1.00 18.61 165 GLY C O 1
ATOM 6195 N N . TYR C 1 167 ? 2.121 -8.000 115.802 1.00 20.05 166 TYR C N 1
ATOM 6196 C CA . TYR C 1 167 ? 3.578 -8.021 115.663 1.00 19.65 166 TYR C CA 1
ATOM 6197 C C . TYR C 1 167 ? 3.996 -8.002 114.220 1.00 20.09 166 TYR C C 1
ATOM 6198 O O . TYR C 1 167 ? 3.193 -8.223 113.349 1.00 21.10 166 TYR C O 1
ATOM 6207 N N . TRP C 1 168 ? 5.259 -7.686 113.979 1.00 16.07 167 TRP C N 1
ATOM 6208 C CA . TRP C 1 168 ? 5.786 -7.703 112.638 1.00 17.09 167 TRP C CA 1
ATOM 6209 C C . TRP C 1 168 ? 6.591 -8.990 112.445 1.00 19.47 167 TRP C C 1
ATOM 6210 O O . TRP C 1 168 ? 7.475 -9.295 113.274 1.00 18.21 167 TRP C O 1
ATOM 6221 N N . LEU C 1 169 ? 6.285 -9.721 111.388 1.00 18.85 168 LEU C N 1
ATOM 6222 C CA A LEU C 1 169 ? 7.092 -10.862 111.031 0.60 19.73 168 LEU C CA 1
ATOM 6223 C CA B LEU C 1 169 ? 7.091 -10.864 111.008 0.40 20.03 168 LEU C CA 1
ATOM 6224 C C . LEU C 1 169 ? 8.485 -10.375 110.676 1.00 22.28 168 LEU C C 1
ATOM 6225 O O . LEU C 1 169 ? 8.645 -9.283 110.189 1.00 24.32 168 LEU C O 1
ATOM 6234 N N . GLU C 1 170 ? 9.488 -11.197 110.936 1.00 19.92 169 GLU C N 1
ATOM 6235 C CA . GLU C 1 170 ? 10.838 -10.902 110.514 1.00 19.98 169 GLU C CA 1
ATOM 6236 C C . GLU C 1 170 ? 10.969 -11.316 109.044 1.00 19.73 169 GLU C C 1
ATOM 6237 O O . GLU C 1 170 ? 10.567 -12.388 108.667 1.00 22.97 169 GLU C O 1
ATOM 6243 N N . ARG C 1 171 ? 11.559 -10.442 108.242 1.00 18.25 170 ARG C N 1
ATOM 6244 C CA . ARG C 1 171 ? 11.875 -10.784 106.870 1.00 20.46 170 ARG C CA 1
ATOM 6245 C C . ARG C 1 171 ? 13.409 -10.838 106.667 1.00 22.94 170 ARG C C 1
ATOM 6246 O O . ARG C 1 171 ? 14.154 -11.043 107.624 1.00 24.10 170 ARG C O 1
ATOM 6254 N N . GLU C 1 172 ? 13.887 -10.658 105.439 1.00 21.03 171 GLU C N 1
ATOM 6255 C CA . GLU C 1 172 ? 15.309 -10.702 105.167 1.00 22.95 171 GLU C CA 1
ATOM 6256 C C . GLU C 1 172 ? 16.038 -9.529 105.797 1.00 21.65 171 GLU C C 1
ATOM 6257 O O . GLU C 1 172 ? 15.427 -8.510 106.172 1.00 20.30 171 GLU C O 1
ATOM 6263 N N . GLN C 1 173 ? 17.348 -9.714 105.955 1.00 21.44 172 GLN C N 1
ATOM 6264 C CA . GLN C 1 173 ? 18.241 -8.674 106.459 1.00 20.02 172 GLN C CA 1
ATOM 6265 C C . GLN C 1 173 ? 17.876 -8.227 107.896 1.00 19.43 172 GLN C C 1
ATOM 6266 O O . GLN C 1 173 ? 18.124 -7.081 108.295 1.00 18.92 172 GLN C O 1
ATOM 6272 N N . TRP C 1 174 ? 17.252 -9.162 108.651 1.00 20.53 173 TRP C N 1
ATOM 6273 C CA . TRP C 1 174 ? 16.839 -8.890 110.025 1.00 18.92 173 TRP C CA 1
ATOM 6274 C C . TRP C 1 174 ? 15.846 -7.763 110.140 1.00 19.83 173 TRP C C 1
ATOM 6275 O O . TRP C 1 174 ? 15.644 -7.205 111.204 1.00 22.56 173 TRP C O 1
ATOM 6286 N N . LEU C 1 175 ? 15.178 -7.425 109.049 1.00 18.50 174 LEU C N 1
ATOM 6287 C CA . LEU C 1 175 ? 14.220 -6.344 109.059 1.00 18.16 174 LEU C CA 1
ATOM 6288 C C . LEU C 1 175 ? 12.808 -6.789 109.482 1.00 17.62 174 LEU C C 1
ATOM 6289 O O . LEU C 1 175 ? 12.383 -7.905 109.240 1.00 19.22 174 LEU C O 1
ATOM 6294 N N . ALA C 1 176 ? 12.062 -5.830 110.063 1.00 18.95 175 ALA C N 1
ATOM 6295 C CA . ALA C 1 176 ? 10.635 -6.005 110.249 1.00 20.03 175 ALA C CA 1
ATOM 6296 C C . ALA C 1 176 ? 9.938 -6.125 108.889 1.00 21.73 175 ALA C C 1
ATOM 6297 O O . ALA C 1 176 ? 10.250 -5.387 107.931 1.00 22.75 175 ALA C O 1
ATOM 6299 N N . GLY C 1 177 ? 9.039 -7.083 108.788 1.00 20.53 176 GLY C N 1
ATOM 6300 C CA . GLY C 1 177 ? 8.293 -7.352 107.591 1.00 21.80 176 GLY C CA 1
ATOM 6301 C C . GLY C 1 177 ? 6.810 -7.067 107.771 1.00 21.36 176 GLY C C 1
ATOM 6302 O O . GLY C 1 177 ? 6.431 -6.006 108.260 1.00 22.29 176 GLY C O 1
ATOM 6303 N N . GLU C 1 178 ? 5.975 -7.984 107.333 1.00 23.47 177 GLU C N 1
ATOM 6304 C CA . GLU C 1 178 ? 4.531 -7.765 107.347 1.00 25.15 177 GLU C CA 1
ATOM 6305 C C . GLU C 1 178 ? 3.943 -7.712 108.781 1.00 24.87 177 GLU C C 1
ATOM 6306 O O . GLU C 1 178 ? 4.319 -8.495 109.664 1.00 21.62 177 GLU C O 1
ATOM 6312 N N . PHE C 1 179 ? 3.000 -6.794 108.998 1.00 23.48 178 PHE C N 1
ATOM 6313 C CA . PHE C 1 179 ? 2.288 -6.722 110.279 1.00 23.56 178 PHE C CA 1
ATOM 6314 C C . PHE C 1 179 ? 1.187 -7.754 110.364 1.00 24.53 178 PHE C C 1
ATOM 6315 O O . PHE C 1 179 ? 0.453 -7.962 109.387 1.00 27.27 178 PHE C O 1
ATOM 6323 N N . CYS C 1 180 ? 1.056 -8.394 111.534 1.00 23.70 179 CYS C N 1
ATOM 6324 C CA . CYS C 1 180 ? 0.054 -9.434 111.753 1.00 26.28 179 CYS C CA 1
ATOM 6325 C C . CYS C 1 180 ? -0.610 -9.172 113.091 1.00 26.66 179 CYS C C 1
ATOM 6326 O O . CYS C 1 180 ? 0.079 -9.030 114.114 1.00 24.51 179 CYS C O 1
ATOM 6329 N N . GLU C 1 181 ? -1.939 -9.072 113.064 1.00 26.94 180 GLU C N 1
ATOM 6330 C CA . GLU C 1 181 ? -2.729 -8.898 114.290 1.00 30.43 180 GLU C CA 1
ATOM 6331 C C . GLU C 1 181 ? -2.967 -10.165 115.099 1.00 31.92 180 GLU C C 1
ATOM 6332 O O . GLU C 1 181 ? -3.461 -10.110 116.232 1.00 39.35 180 GLU C O 1
ATOM 6338 N N . GLN C 1 182 ? -2.636 -11.322 114.551 1.00 27.41 181 GLN C N 1
ATOM 6339 C CA . GLN C 1 182 ? -2.783 -12.555 115.317 1.00 30.43 181 GLN C CA 1
ATOM 6340 C C . GLN C 1 182 ? -1.443 -12.992 115.867 1.00 28.52 181 GLN C C 1
ATOM 6341 O O . GLN C 1 182 ? -0.598 -13.404 115.115 1.00 30.74 181 GLN C O 1
ATOM 6347 N N . LEU C 1 183 ? -1.225 -12.866 117.165 1.00 26.41 182 LEU C N 1
ATOM 6348 C CA . LEU C 1 183 ? 0.032 -13.313 117.732 1.00 25.71 182 LEU C CA 1
ATOM 6349 C C . LEU C 1 183 ? 0.090 -14.857 117.801 1.00 26.58 182 LEU C C 1
ATOM 6350 O O . LEU C 1 183 ? -0.845 -15.510 118.250 1.00 25.59 182 LEU C O 1
ATOM 6355 N N . PRO C 1 184 ? 1.183 -15.458 117.331 1.00 27.37 183 PRO C N 1
ATOM 6356 C CA . PRO C 1 184 ? 1.303 -16.912 117.570 1.00 27.92 183 PRO C CA 1
ATOM 6357 C C . PRO C 1 184 ? 1.431 -17.176 119.049 1.00 25.92 183 PRO C C 1
ATOM 6358 O O . PRO C 1 184 ? 2.004 -16.343 119.753 1.00 25.96 183 PRO C O 1
ATOM 6362 N N . GLN C 1 185 ? 0.967 -18.331 119.501 1.00 27.93 184 GLN C N 1
ATOM 6363 C CA . GLN C 1 185 ? 0.957 -18.615 120.937 1.00 28.04 184 GLN C CA 1
ATOM 6364 C C . GLN C 1 185 ? 2.320 -18.446 121.602 1.00 24.70 184 GLN C C 1
ATOM 6365 O O . GLN C 1 185 ? 2.393 -17.835 122.678 1.00 27.93 184 GLN C O 1
ATOM 6368 N N . GLU C 1 186 ? 3.387 -18.853 120.921 1.00 25.25 185 GLU C N 1
ATOM 6369 C CA . GLU C 1 186 ? 4.721 -18.752 121.483 1.00 25.20 185 GLU C CA 1
ATOM 6370 C C . GLU C 1 186 ? 5.231 -17.353 121.634 1.00 24.21 185 GLU C C 1
ATOM 6371 O O . GLU C 1 186 ? 6.230 -17.149 122.347 1.00 24.65 185 GLU C O 1
ATOM 6374 N N . LEU C 1 187 ? 4.636 -16.390 120.900 1.00 22.68 186 LEU C N 1
ATOM 6375 C CA . LEU C 1 187 ? 5.029 -14.975 120.955 1.00 20.35 186 LEU C CA 1
ATOM 6376 C C . LEU C 1 187 ? 3.939 -14.082 121.564 1.00 20.80 186 LEU C C 1
ATOM 6377 O O . LEU C 1 187 ? 3.944 -12.852 121.336 1.00 20.56 186 LEU C O 1
ATOM 6382 N N . ASP C 1 188 ? 3.020 -14.672 122.309 1.00 20.63 187 ASP C N 1
ATOM 6383 C CA . ASP C 1 188 ? 1.926 -13.916 122.907 1.00 20.97 187 ASP C CA 1
ATOM 6384 C C . ASP C 1 188 ? 2.243 -13.718 124.391 1.00 20.59 187 ASP C C 1
ATOM 6385 O O . ASP C 1 188 ? 2.134 -14.623 125.199 1.00 21.51 187 ASP C O 1
ATOM 6390 N N . PHE C 1 189 ? 2.696 -12.502 124.712 1.00 19.40 188 PHE C N 1
ATOM 6391 C CA . PHE C 1 189 ? 3.077 -12.182 126.059 1.00 17.94 188 PHE C CA 1
ATOM 6392 C C . PHE C 1 189 ? 2.038 -11.305 126.773 1.00 18.67 188 PHE C C 1
ATOM 6393 O O . PHE C 1 189 ? 2.341 -10.681 127.767 1.00 19.35 188 PHE C O 1
ATOM 6401 N N . ASN C 1 190 ? 0.787 -11.319 126.308 1.00 21.26 189 ASN C N 1
ATOM 6402 C CA . ASN C 1 190 ? -0.242 -10.605 127.034 1.00 21.82 189 ASN C CA 1
ATOM 6403 C C . ASN C 1 190 ? -0.434 -11.098 128.465 1.00 22.18 189 ASN C C 1
ATOM 6404 O O . ASN C 1 190 ? -0.728 -10.313 129.354 1.00 23.38 189 ASN C O 1
ATOM 6409 N N . GLN C 1 191 ? -0.278 -12.408 128.662 1.00 24.13 190 GLN C N 1
ATOM 6410 C CA A GLN C 1 191 ? -0.194 -12.995 129.991 0.50 26.43 190 GLN C CA 1
ATOM 6411 C CA B GLN C 1 191 ? -0.214 -13.050 129.971 0.50 26.04 190 GLN C CA 1
ATOM 6412 C C . GLN C 1 191 ? 1.213 -13.575 130.120 1.00 25.32 190 GLN C C 1
ATOM 6413 O O . GLN C 1 191 ? 1.847 -13.846 129.126 1.00 23.67 190 GLN C O 1
ATOM 6424 N N . PRO C 1 192 ? 1.714 -13.717 131.355 1.00 26.18 191 PRO C N 1
ATOM 6425 C CA . PRO C 1 192 ? 3.104 -14.179 131.508 1.00 22.04 191 PRO C CA 1
ATOM 6426 C C . PRO C 1 192 ? 3.363 -15.490 130.773 1.00 21.42 191 PRO C C 1
ATOM 6427 O O . PRO C 1 192 ? 2.534 -16.405 130.869 1.00 23.70 191 PRO C O 1
ATOM 6431 N N . ALA C 1 193 ? 4.480 -15.561 130.043 1.00 20.54 192 ALA C N 1
ATOM 6432 C CA . ALA C 1 193 ? 4.804 -16.735 129.247 1.00 20.81 192 ALA C CA 1
ATOM 6433 C C . ALA C 1 193 ? 6.331 -16.907 129.166 1.00 20.58 192 ALA C C 1
ATOM 6434 O O . ALA C 1 193 ? 7.076 -15.922 129.201 1.00 19.34 192 ALA C O 1
ATOM 6436 N N . PRO C 1 194 ? 6.779 -18.168 129.016 1.00 21.25 193 PRO C N 1
ATOM 6437 C CA A PRO C 1 194 ? 8.221 -18.421 128.857 0.50 21.61 193 PRO C CA 1
ATOM 6438 C CA B PRO C 1 194 ? 8.229 -18.383 128.893 0.50 21.42 193 PRO C CA 1
ATOM 6439 C C . PRO C 1 194 ? 8.749 -17.863 127.552 1.00 22.53 193 PRO C C 1
ATOM 6440 O O . PRO C 1 194 ? 7.983 -17.666 126.600 1.00 23.22 193 PRO C O 1
ATOM 6447 N N . LEU C 1 195 ? 10.046 -17.589 127.449 1.00 19.51 194 LEU C N 1
ATOM 6448 C CA . LEU C 1 195 ? 10.591 -17.289 126.153 1.00 18.77 194 LEU C CA 1
ATOM 6449 C C . LEU C 1 195 ? 10.641 -18.508 125.241 1.00 22.59 194 LEU C C 1
ATOM 6450 O O . LEU C 1 195 ? 10.890 -19.602 125.723 1.00 23.99 194 LEU C O 1
ATOM 6455 N N . PRO C 1 196 ? 10.391 -18.340 123.920 1.00 20.64 195 PRO C N 1
ATOM 6456 C CA . PRO C 1 196 ? 10.534 -19.478 123.028 1.00 25.53 195 PRO C CA 1
ATOM 6457 C C . PRO C 1 196 ? 11.965 -19.975 123.023 1.00 20.82 195 PRO C C 1
ATOM 6458 O O . PRO C 1 196 ? 12.861 -19.155 123.197 1.00 25.03 195 PRO C O 1
ATOM 6462 N N . ARG C 1 197 ? 12.156 -21.296 122.811 1.00 25.83 196 ARG C N 1
ATOM 6463 C CA A ARG C 1 197 ? 13.485 -21.885 122.785 0.60 27.82 196 ARG C CA 1
ATOM 6464 C CA B ARG C 1 197 ? 13.475 -21.916 122.779 0.40 28.28 196 ARG C CA 1
ATOM 6465 C C . ARG C 1 197 ? 14.010 -21.949 121.341 1.00 28.77 196 ARG C C 1
ATOM 6466 O O . ARG C 1 197 ? 14.348 -23.011 120.809 1.00 30.33 196 ARG C O 1
ATOM 6481 N N . GLN C 1 198 ? 14.059 -20.774 120.713 1.00 25.31 197 GLN C N 1
ATOM 6482 C CA A GLN C 1 198 ? 14.393 -20.636 119.316 0.50 26.91 197 GLN C CA 1
ATOM 6483 C CA B GLN C 1 198 ? 14.531 -20.641 119.352 0.50 26.58 197 GLN C CA 1
ATOM 6484 C C . GLN C 1 198 ? 14.691 -19.171 119.024 1.00 25.96 197 GLN C C 1
ATOM 6485 O O . GLN C 1 198 ? 14.359 -18.285 119.825 1.00 23.14 197 GLN C O 1
ATOM 6496 N N . TRP C 1 199 ? 15.249 -18.915 117.854 1.00 23.97 198 TRP C N 1
ATOM 6497 C CA . TRP C 1 199 ? 15.481 -17.573 117.436 1.00 21.03 198 TRP C CA 1
ATOM 6498 C C . TRP C 1 199 ? 14.209 -16.721 117.434 1.00 20.84 198 TRP C C 1
ATOM 6499 O O . TRP C 1 199 ? 13.148 -17.156 116.927 1.00 22.37 198 TRP C O 1
ATOM 6510 N N . VAL C 1 200 ? 14.326 -15.547 118.051 1.00 19.04 199 VAL C N 1
ATOM 6511 C CA . VAL C 1 200 ? 13.304 -14.517 117.970 1.00 17.91 199 VAL C CA 1
ATOM 6512 C C . VAL C 1 200 ? 13.969 -13.205 117.654 1.00 18.57 199 VAL C C 1
ATOM 6513 O O . VAL C 1 200 ? 14.907 -12.808 118.327 1.00 16.48 199 VAL C O 1
ATOM 6517 N N . ASN C 1 201 ? 13.452 -12.463 116.656 1.00 16.83 200 ASN C N 1
ATOM 6518 C CA . ASN C 1 201 ? 13.882 -11.132 116.402 1.00 17.05 200 ASN C CA 1
ATOM 6519 C C . ASN C 1 201 ? 12.694 -10.365 115.834 1.00 17.64 200 ASN C C 1
ATOM 6520 O O . ASN C 1 201 ? 12.551 -10.265 114.631 1.00 18.29 200 ASN C O 1
ATOM 6525 N N . ASN C 1 202 ? 11.805 -9.929 116.708 1.00 15.36 201 ASN C N 1
ATOM 6526 C CA . ASN C 1 202 ? 10.495 -9.405 116.277 1.00 17.22 201 ASN C CA 1
ATOM 6527 C C . ASN C 1 202 ? 10.084 -8.227 117.102 1.00 16.01 201 ASN C C 1
ATOM 6528 O O . ASN C 1 202 ? 10.341 -8.170 118.325 1.00 15.28 201 ASN C O 1
ATOM 6533 N N . GLY C 1 203 ? 9.431 -7.292 116.434 1.00 16.41 202 GLY C N 1
ATOM 6534 C CA . GLY C 1 203 ? 8.803 -6.154 117.066 1.00 16.45 202 GLY C CA 1
ATOM 6535 C C . GLY C 1 203 ? 7.313 -6.358 117.307 1.00 15.56 202 GLY C C 1
ATOM 6536 O O . GLY C 1 203 ? 6.653 -7.108 116.556 1.00 16.57 202 GLY C O 1
ATOM 6537 N N . PHE C 1 204 ? 6.821 -5.739 118.377 1.00 15.16 203 PHE C N 1
ATOM 6538 C CA . PHE C 1 204 ? 5.475 -5.862 118.821 1.00 15.77 203 PHE C CA 1
ATOM 6539 C C . PHE C 1 204 ? 4.807 -4.493 118.968 1.00 16.50 203 PHE C C 1
ATOM 6540 O O . PHE C 1 204 ? 5.417 -3.549 119.424 1.00 16.29 203 PHE C O 1
ATOM 6548 N N . ALA C 1 205 ? 3.552 -4.412 118.561 1.00 17.28 204 ALA C N 1
ATOM 6549 C CA . ALA C 1 205 ? 2.815 -3.151 118.651 1.00 19.30 204 ALA C CA 1
ATOM 6550 C C . ALA C 1 205 ? 1.716 -3.258 119.680 1.00 17.90 204 ALA C C 1
ATOM 6551 O O . ALA C 1 205 ? 1.328 -4.344 120.118 1.00 19.96 204 ALA C O 1
ATOM 6553 N N . GLY C 1 206 ? 1.066 -2.132 119.961 1.00 20.72 205 GLY C N 1
ATOM 6554 C CA . GLY C 1 206 ? 0.003 -2.139 120.876 1.00 19.48 205 GLY C CA 1
ATOM 6555 C C . GLY C 1 206 ? 0.374 -2.230 122.329 1.00 21.22 205 GLY C C 1
ATOM 6556 O O . GLY C 1 206 ? -0.454 -2.552 123.161 1.00 20.23 205 GLY C O 1
ATOM 6557 N N . TRP C 1 207 ? 1.609 -1.901 122.641 1.00 18.13 206 TRP C N 1
ATOM 6558 C CA . TRP C 1 207 ? 2.112 -1.995 124.003 1.00 18.71 206 TRP C CA 1
ATOM 6559 C C . TRP C 1 207 ? 1.616 -0.794 124.834 1.00 21.53 206 TRP C C 1
ATOM 6560 O O . TRP C 1 207 ? 1.341 0.287 124.269 1.00 20.65 206 TRP C O 1
ATOM 6571 N N . ASN C 1 208 ? 1.474 -1.023 126.129 1.00 19.84 207 ASN C N 1
ATOM 6572 C CA . ASN C 1 208 ? 1.156 0.043 127.104 1.00 19.36 207 ASN C CA 1
ATOM 6573 C C . ASN C 1 208 ? 2.399 0.567 127.850 1.00 19.92 207 ASN C C 1
ATOM 6574 O O . ASN C 1 208 ? 2.263 1.306 128.815 1.00 22.53 207 ASN C O 1
ATOM 6579 N N . GLY C 1 209 ? 3.607 0.171 127.426 1.00 18.20 208 GLY C N 1
ATOM 6580 C CA . GLY C 1 209 ? 4.815 0.685 128.066 1.00 17.20 208 GLY C CA 1
ATOM 6581 C C . GLY C 1 209 ? 5.177 0.016 129.386 1.00 18.98 208 GLY C C 1
ATOM 6582 O O . GLY C 1 209 ? 6.105 0.469 130.031 1.00 18.95 208 GLY C O 1
ATOM 6583 N N . GLN C 1 210 ? 4.464 -1.041 129.772 1.00 16.22 209 GLN C N 1
ATOM 6584 C CA . GLN C 1 210 ? 4.727 -1.726 131.012 1.00 18.30 209 GLN C CA 1
ATOM 6585 C C . GLN C 1 210 ? 5.059 -3.188 130.725 1.00 18.42 209 GLN C C 1
ATOM 6586 O O . GLN C 1 210 ? 4.355 -3.819 129.917 1.00 16.87 209 GLN C O 1
ATOM 6592 N N . ALA C 1 211 ? 6.004 -3.736 131.473 1.00 16.69 210 ALA C N 1
ATOM 6593 C CA . ALA C 1 211 ? 6.350 -5.184 131.309 1.00 15.37 210 ALA C CA 1
ATOM 6594 C C . ALA C 1 211 ? 6.733 -5.781 132.636 1.00 17.13 210 ALA C C 1
ATOM 6595 O O . ALA C 1 211 ? 6.997 -5.066 133.593 1.00 17.50 210 ALA C O 1
ATOM 6597 N N . ARG C 1 212 ? 6.684 -7.114 132.688 1.00 16.11 211 ARG C N 1
ATOM 6598 C CA A ARG C 1 212 ? 7.152 -7.869 133.854 0.50 17.06 211 ARG C CA 1
ATOM 6599 C CA B ARG C 1 212 ? 7.136 -7.826 133.851 0.50 17.08 211 ARG C CA 1
ATOM 6600 C C . ARG C 1 212 ? 8.142 -8.882 133.354 1.00 19.18 211 ARG C C 1
ATOM 6601 O O . ARG C 1 212 ? 7.885 -9.590 132.367 1.00 18.85 211 ARG C O 1
ATOM 6616 N N . ILE C 1 213 ? 9.280 -8.972 134.013 1.00 17.14 212 ILE C N 1
ATOM 6617 C CA . ILE C 1 213 ? 10.240 -10.050 133.747 1.00 15.07 212 ILE C CA 1
ATOM 6618 C C . ILE C 1 213 ? 10.288 -10.832 135.045 1.00 17.63 212 ILE C C 1
ATOM 6619 O O . ILE C 1 213 ? 10.839 -10.367 136.014 1.00 19.03 212 ILE C O 1
ATOM 6624 N N . GLU C 1 214 ? 9.725 -12.047 135.055 1.00 16.64 213 GLU C N 1
ATOM 6625 C CA . GLU C 1 214 ? 9.705 -12.889 136.241 1.00 14.93 213 GLU C CA 1
ATOM 6626 C C . GLU C 1 214 ? 10.864 -13.919 136.253 1.00 17.93 213 GLU C C 1
ATOM 6627 O O . GLU C 1 214 ? 11.027 -14.610 135.279 1.00 16.59 213 GLU C O 1
ATOM 6633 N N . GLN C 1 215 ? 11.570 -13.996 137.372 1.00 15.32 214 GLN C N 1
ATOM 6634 C CA . GLN C 1 215 ? 12.692 -14.920 137.591 1.00 16.96 214 GLN C CA 1
ATOM 6635 C C . GLN C 1 215 ? 12.363 -15.690 138.866 1.00 18.20 214 GLN C C 1
ATOM 6636 O O . GLN C 1 215 ? 13.019 -15.543 139.934 1.00 17.91 214 GLN C O 1
ATOM 6642 N N . PRO C 1 216 ? 11.352 -16.574 138.793 1.00 18.52 215 PRO C N 1
ATOM 6643 C CA . PRO C 1 216 ? 10.900 -17.214 140.035 1.00 18.45 215 PRO C CA 1
ATOM 6644 C C . PRO C 1 216 ? 11.942 -18.126 140.693 1.00 21.01 215 PRO C C 1
ATOM 6645 O O . PRO C 1 216 ? 11.914 -18.373 141.916 1.00 22.59 215 PRO C O 1
ATOM 6649 N N . GLN C 1 217 ? 12.880 -18.579 139.871 1.00 19.37 216 GLN C N 1
ATOM 6650 C CA . GLN C 1 217 ? 13.921 -19.489 140.354 1.00 22.23 216 GLN C CA 1
ATOM 6651 C C . GLN C 1 217 ? 15.004 -18.703 141.135 1.00 22.84 216 GLN C C 1
ATOM 6652 O O . GLN C 1 217 ? 15.859 -19.335 141.792 1.00 23.99 216 GLN C O 1
ATOM 6658 N N . GLU C 1 218 ? 14.933 -17.371 141.095 1.00 21.13 217 GLU C N 1
ATOM 6659 C CA . GLU C 1 218 ? 15.840 -16.450 141.873 1.00 23.93 217 GLU C CA 1
ATOM 6660 C C . GLU C 1 218 ? 15.047 -15.571 142.835 1.00 25.19 217 GLU C C 1
ATOM 6661 O O . GLU C 1 218 ? 15.626 -14.719 143.503 1.00 28.16 217 GLU C O 1
ATOM 6667 N N . GLY C 1 219 ? 13.738 -15.786 142.899 1.00 22.38 218 GLY C N 1
ATOM 6668 C CA . GLY C 1 219 ? 12.865 -15.153 143.856 1.00 24.09 218 GLY C CA 1
ATOM 6669 C C . GLY C 1 219 ? 12.529 -13.688 143.603 1.00 21.49 218 GLY C C 1
ATOM 6670 O O . GLY C 1 219 ? 12.169 -13.032 144.559 1.00 24.70 218 GLY C O 1
ATOM 6671 N N . TYR C 1 220 ? 12.604 -13.202 142.377 1.00 18.74 219 TYR C N 1
ATOM 6672 C CA . TYR C 1 220 ? 12.300 -11.767 142.082 1.00 17.70 219 TYR C CA 1
ATOM 6673 C C . TYR C 1 220 ? 11.623 -11.588 140.720 1.00 18.25 219 TYR C C 1
ATOM 6674 O O . TYR C 1 220 ? 11.651 -12.461 139.875 1.00 17.33 219 TYR C O 1
ATOM 6683 N N . ALA C 1 221 ? 10.952 -10.455 140.557 1.00 17.55 220 ALA C N 1
ATOM 6684 C CA . ALA C 1 221 ? 10.545 -9.995 139.243 1.00 16.69 220 ALA C CA 1
ATOM 6685 C C . ALA C 1 221 ? 11.048 -8.533 139.047 1.00 16.84 220 ALA C C 1
ATOM 6686 O O . ALA C 1 221 ? 11.374 -7.868 140.032 1.00 17.60 220 ALA C O 1
ATOM 6688 N N . ILE C 1 222 ? 11.245 -8.194 137.793 1.00 15.42 221 ILE C N 1
ATOM 6689 C CA A ILE C 1 222 ? 11.546 -6.822 137.379 0.50 15.22 221 ILE C CA 1
ATOM 6690 C CA B ILE C 1 222 ? 11.539 -6.823 137.389 0.50 15.16 221 ILE C CA 1
ATOM 6691 C C . ILE C 1 222 ? 10.303 -6.255 136.727 1.00 16.27 221 ILE C C 1
ATOM 6692 O O . ILE C 1 222 ? 9.773 -6.844 135.811 1.00 17.04 221 ILE C O 1
ATOM 6701 N N . ILE C 1 223 ? 9.854 -5.097 137.252 1.00 14.93 222 ILE C N 1
ATOM 6702 C CA A ILE C 1 223 ? 8.706 -4.385 136.699 0.50 15.79 222 ILE C CA 1
ATOM 6703 C CA B ILE C 1 223 ? 8.696 -4.396 136.726 0.50 15.83 222 ILE C CA 1
ATOM 6704 C C . ILE C 1 223 ? 9.237 -3.199 135.919 1.00 17.87 222 ILE C C 1
ATOM 6705 O O . ILE C 1 223 ? 9.954 -2.346 136.470 1.00 15.96 222 ILE C O 1
ATOM 6722 N N . GLU C 1 225 ? 8.582 0.080 133.572 1.00 14.65 224 GLU C N 1
ATOM 6723 C CA . GLU C 1 225 ? 7.595 1.101 133.212 1.00 16.60 224 GLU C CA 1
ATOM 6724 C C . GLU C 1 225 ? 8.297 2.162 132.398 1.00 17.53 224 GLU C C 1
ATOM 6725 O O . GLU C 1 225 ? 9.426 2.524 132.640 1.00 19.47 224 GLU C O 1
ATOM 6731 N N . THR C 1 226 ? 7.593 2.692 131.426 1.00 18.45 225 THR C N 1
ATOM 6732 C CA . THR C 1 226 ? 8.144 3.760 130.638 1.00 16.63 225 THR C CA 1
ATOM 6733 C C . THR C 1 226 ? 7.210 4.983 130.726 1.00 17.27 225 THR C C 1
ATOM 6734 O O . THR C 1 226 ? 5.978 4.868 130.813 1.00 18.58 225 THR C O 1
ATOM 6738 N N . THR C 1 227 ? 7.822 6.167 130.659 1.00 16.08 226 THR C N 1
ATOM 6739 C CA . THR C 1 227 ? 7.094 7.451 130.664 1.00 18.23 226 THR C CA 1
ATOM 6740 C C . THR C 1 227 ? 7.745 8.367 129.651 1.00 20.62 226 THR C C 1
ATOM 6741 O O . THR C 1 227 ? 8.949 8.526 129.695 1.00 20.02 226 THR C O 1
ATOM 6745 N N . PRO C 1 228 ? 7.008 8.890 128.656 1.00 20.31 227 PRO C N 1
ATOM 6746 C CA . PRO C 1 228 ? 5.663 8.492 128.260 1.00 24.01 227 PRO C CA 1
ATOM 6747 C C . PRO C 1 228 ? 5.640 7.027 127.924 1.00 19.97 227 PRO C C 1
ATOM 6748 O O . PRO C 1 228 ? 6.694 6.417 127.653 1.00 19.06 227 PRO C O 1
ATOM 6752 N N . PRO C 1 229 ? 4.454 6.428 127.971 1.00 22.24 228 PRO C N 1
ATOM 6753 C CA . PRO C 1 229 ? 4.367 4.989 127.760 1.00 21.15 228 PRO C CA 1
ATOM 6754 C C . PRO C 1 229 ? 4.775 4.596 126.332 1.00 21.58 228 PRO C C 1
ATOM 6755 O O . PRO C 1 229 ? 4.244 5.088 125.350 1.00 22.95 228 PRO C O 1
ATOM 6759 N N . ALA C 1 230 ? 5.721 3.704 126.226 1.00 17.36 229 ALA C N 1
ATOM 6760 C CA . ALA C 1 230 ? 6.274 3.324 124.935 1.00 16.59 229 ALA C CA 1
ATOM 6761 C C . ALA C 1 230 ? 5.289 2.455 124.181 1.00 17.47 229 ALA C C 1
ATOM 6762 O O . ALA C 1 230 ? 4.616 1.604 124.751 1.00 18.60 229 ALA C O 1
ATOM 6764 N N . PRO C 1 231 ? 5.182 2.669 122.876 1.00 17.63 230 PRO C N 1
ATOM 6765 C CA . PRO C 1 231 ? 4.158 1.940 122.126 1.00 17.11 230 PRO C CA 1
ATOM 6766 C C . PRO C 1 231 ? 4.586 0.591 121.542 1.00 18.17 230 PRO C C 1
ATOM 6767 O O . PRO C 1 231 ? 3.735 -0.140 121.064 1.00 19.74 230 PRO C O 1
ATOM 6771 N N . CYS C 1 232 ? 5.878 0.321 121.545 1.00 16.38 231 CYS C N 1
ATOM 6772 C CA A CYS C 1 232 ? 6.438 -0.849 120.864 0.60 16.32 231 CYS C CA 1
ATOM 6773 C CA B CYS C 1 232 ? 6.465 -0.831 120.841 0.40 16.19 231 CYS C CA 1
ATOM 6774 C C . CYS C 1 232 ? 7.597 -1.454 121.643 1.00 15.53 231 CYS C C 1
ATOM 6775 O O . CYS C 1 232 ? 8.309 -0.769 122.362 1.00 14.04 231 CYS C O 1
ATOM 6780 N N . TYR C 1 233 ? 7.750 -2.772 121.529 1.00 15.47 232 TYR C N 1
ATOM 6781 C CA . TYR C 1 233 ? 8.909 -3.423 122.090 1.00 14.93 232 TYR C CA 1
ATOM 6782 C C . TYR C 1 233 ? 9.414 -4.458 121.114 1.00 15.49 232 TYR C C 1
ATOM 6783 O O . TYR C 1 233 ? 8.694 -4.935 120.278 1.00 15.05 232 TYR C O 1
ATOM 6792 N N . PHE C 1 234 ? 10.721 -4.704 121.165 1.00 14.75 233 PHE C N 1
ATOM 6793 C CA A PHE C 1 234 ? 11.302 -5.831 120.408 0.60 13.32 233 PHE C CA 1
ATOM 6794 C CA B PHE C 1 234 ? 11.313 -5.762 120.421 0.40 14.17 233 PHE C CA 1
ATOM 6795 C C . PHE C 1 234 ? 11.724 -6.894 121.384 1.00 14.50 233 PHE C C 1
ATOM 6796 O O . PHE C 1 234 ? 12.146 -6.606 122.532 1.00 15.10 233 PHE C O 1
ATOM 6811 N N . ILE C 1 235 ? 11.645 -8.145 120.915 1.00 14.05 234 ILE C N 1
ATOM 6812 C CA . ILE C 1 235 ? 12.190 -9.309 121.654 1.00 13.59 234 ILE C CA 1
ATOM 6813 C C . ILE C 1 235 ? 13.315 -9.870 120.846 1.00 15.71 234 ILE C C 1
ATOM 6814 O O . ILE C 1 235 ? 13.214 -10.042 119.613 1.00 15.41 234 ILE C O 1
ATOM 6819 N N . PHE C 1 236 ? 14.406 -10.180 121.555 1.00 14.62 235 PHE C N 1
ATOM 6820 C CA . PHE C 1 236 ? 15.515 -10.902 120.936 1.00 16.15 235 PHE C CA 1
ATOM 6821 C C . PHE C 1 236 ? 15.837 -12.139 121.768 1.00 16.65 235 PHE C C 1
ATOM 6822 O O . PHE C 1 236 ? 16.078 -12.044 122.975 1.00 16.76 235 PHE C O 1
ATOM 6830 N N . VAL C 1 237 ? 15.837 -13.288 121.110 1.00 15.46 236 VAL C N 1
ATOM 6831 C CA . VAL C 1 237 ? 16.349 -14.553 121.659 1.00 16.15 236 VAL C CA 1
ATOM 6832 C C . VAL C 1 237 ? 17.290 -15.110 120.584 1.00 20.64 236 VAL C C 1
ATOM 6833 O O . VAL C 1 237 ? 16.945 -15.152 119.427 1.00 19.28 236 VAL C O 1
ATOM 6837 N N . SER C 1 238 ? 18.505 -15.468 120.964 1.00 22.13 237 SER C N 1
ATOM 6838 C CA . SER C 1 238 ? 19.512 -15.856 119.944 1.00 24.31 237 SER C CA 1
ATOM 6839 C C . SER C 1 238 ? 19.404 -17.355 119.640 1.00 25.44 237 SER C C 1
ATOM 6840 O O . SER C 1 238 ? 18.405 -18.032 119.965 1.00 26.47 237 SER C O 1
ATOM 6843 N N . ASP C 1 239 ? 20.396 -17.888 118.915 1.00 28.74 238 ASP C N 1
ATOM 6844 C CA . ASP C 1 239 ? 20.460 -19.320 118.566 1.00 34.75 238 ASP C CA 1
ATOM 6845 C C . ASP C 1 239 ? 21.966 -19.690 118.442 1.00 37.73 238 ASP C C 1
ATOM 6846 O O . ASP C 1 239 ? 22.778 -18.811 118.066 1.00 37.07 238 ASP C O 1
ATOM 6851 N N . PRO C 1 240 ? 22.347 -20.907 118.869 1.00 42.80 239 PRO C N 1
ATOM 6852 C CA . PRO C 1 240 ? 23.739 -21.427 118.728 1.00 49.02 239 PRO C CA 1
ATOM 6853 C C . PRO C 1 240 ? 24.372 -21.303 117.307 1.00 55.36 239 PRO C C 1
ATOM 6854 O O . PRO C 1 240 ? 25.603 -21.331 117.210 1.00 57.62 239 PRO C O 1
ATOM 6858 N N . ALA C 1 241 ? 23.549 -21.168 116.243 1.00 56.74 240 ALA C N 1
ATOM 6859 C CA . ALA C 1 241 ? 24.009 -21.080 114.825 1.00 56.39 240 ALA C CA 1
ATOM 6860 C C . ALA C 1 241 ? 24.177 -19.638 114.285 1.00 54.98 240 ALA C C 1
ATOM 6861 O O . ALA C 1 241 ? 24.416 -19.419 113.087 1.00 59.05 240 ALA C O 1
ATOM 6863 N N . PHE C 1 242 ? 24.055 -18.654 115.157 1.00 48.87 241 PHE C N 1
ATOM 6864 C CA . PHE C 1 242 ? 24.330 -17.275 114.798 1.00 45.74 241 PHE C CA 1
ATOM 6865 C C . PHE C 1 242 ? 25.494 -16.838 115.681 1.00 47.73 241 PHE C C 1
ATOM 6866 O O . PHE C 1 242 ? 26.467 -16.237 115.195 1.00 54.99 241 PHE C O 1
ATOM 6874 N N . ASP C 1 243 ? 25.368 -17.159 116.977 1.00 46.53 242 ASP C N 1
ATOM 6875 C CA . ASP C 1 243 ? 26.348 -16.877 118.024 1.00 44.34 242 ASP C CA 1
ATOM 6876 C C . ASP C 1 243 ? 26.741 -18.275 118.535 1.00 45.95 242 ASP C C 1
ATOM 6877 O O . ASP C 1 243 ? 25.919 -18.961 119.183 1.00 45.00 242 ASP C O 1
ATOM 6882 N N . LYS C 1 244 ? 27.944 -18.745 118.163 1.00 46.55 243 LYS C N 1
ATOM 6883 C CA . LYS C 1 244 ? 28.453 -20.083 118.560 1.00 47.21 243 LYS C CA 1
ATOM 6884 C C . LYS C 1 244 ? 28.492 -20.308 120.079 1.00 45.88 243 LYS C C 1
ATOM 6885 O O . LYS C 1 244 ? 28.294 -21.443 120.546 1.00 47.55 243 LYS C O 1
ATOM 6887 N N . GLY C 1 245 ? 28.729 -19.242 120.844 1.00 45.51 244 GLY C N 1
ATOM 6888 C CA . GLY C 1 245 ? 28.804 -19.320 122.325 1.00 48.15 244 GLY C CA 1
ATOM 6889 C C . GLY C 1 245 ? 27.469 -19.404 123.070 1.00 46.12 244 GLY C C 1
ATOM 6890 O O . GLY C 1 245 ? 27.403 -19.740 124.277 1.00 47.53 244 GLY C O 1
ATOM 6891 N N . TYR C 1 246 ? 26.388 -19.144 122.345 1.00 41.19 245 TYR C N 1
ATOM 6892 C CA . TYR C 1 246 ? 25.079 -18.932 122.975 1.00 34.08 245 TYR C CA 1
ATOM 6893 C C . TYR C 1 246 ? 24.434 -20.199 123.526 1.00 32.55 245 TYR C C 1
ATOM 6894 O O . TYR C 1 246 ? 24.335 -21.252 122.853 1.00 35.57 245 TYR C O 1
ATOM 6903 N N . ALA C 1 247 ? 24.031 -20.089 124.792 1.00 32.05 246 ALA C N 1
ATOM 6904 C CA . ALA C 1 247 ? 23.488 -21.191 125.542 1.00 31.80 246 ALA C CA 1
ATOM 6905 C C . ALA C 1 247 ? 22.133 -20.851 126.152 1.00 30.72 246 ALA C C 1
ATOM 6906 O O . ALA C 1 247 ? 21.766 -21.415 127.184 1.00 32.75 246 ALA C O 1
ATOM 6908 N N . PHE C 1 248 ? 21.396 -19.935 125.504 1.00 28.01 247 PHE C N 1
ATOM 6909 C CA . PHE C 1 248 ? 20.060 -19.510 125.959 1.00 27.99 247 PHE C CA 1
ATOM 6910 C C . PHE C 1 248 ? 20.128 -18.937 127.354 1.00 27.92 247 PHE C C 1
ATOM 6911 O O . PHE C 1 248 ? 19.277 -19.219 128.209 1.00 28.85 247 PHE C O 1
ATOM 6919 N N . ASP C 1 249 ? 21.149 -18.113 127.556 1.00 24.55 248 ASP C N 1
ATOM 6920 C CA . ASP C 1 249 ? 21.491 -17.523 128.846 1.00 24.75 248 ASP C CA 1
ATOM 6921 C C . ASP C 1 249 ? 21.153 -16.049 128.940 1.00 18.64 248 ASP C C 1
ATOM 6922 O O . ASP C 1 249 ? 21.241 -15.487 130.001 1.00 18.41 248 ASP C O 1
ATOM 6927 N N . PHE C 1 250 ? 20.678 -15.432 127.853 1.00 16.44 249 PHE C N 1
ATOM 6928 C CA . PHE C 1 250 ? 20.068 -14.116 127.942 1.00 16.38 249 PHE C CA 1
ATOM 6929 C C . PHE C 1 250 ? 19.008 -13.926 126.870 1.00 16.07 249 PHE C C 1
ATOM 6930 O O . PHE C 1 250 ? 18.962 -14.683 125.929 1.00 16.20 249 PHE C O 1
ATOM 6938 N N . PHE C 1 251 ? 18.131 -12.941 127.070 1.00 13.22 250 PHE C N 1
ATOM 6939 C CA . PHE C 1 251 ? 17.236 -12.418 126.061 1.00 15.49 250 PHE C CA 1
ATOM 6940 C C . PHE C 1 251 ? 17.171 -10.907 126.200 1.00 14.30 250 PHE C C 1
ATOM 6941 O O . PHE C 1 251 ? 17.593 -10.353 127.186 1.00 14.59 250 PHE C O 1
ATOM 6949 N N . CYS C 1 252 ? 16.602 -10.231 125.205 1.00 14.68 251 CYS C N 1
ATOM 6950 C CA . CYS C 1 252 ? 16.398 -8.799 125.268 1.00 13.31 251 CYS C CA 1
ATOM 6951 C C . CYS C 1 252 ? 14.919 -8.487 125.131 1.00 14.84 251 CYS C C 1
ATOM 6952 O O . CYS C 1 252 ? 14.165 -9.124 124.360 1.00 13.95 251 CYS C O 1
ATOM 6955 N N . LEU C 1 253 ? 14.461 -7.522 125.932 1.00 16.02 252 LEU C N 1
ATOM 6956 C CA . LEU C 1 253 ? 13.151 -6.925 125.766 1.00 15.95 252 LEU C CA 1
ATOM 6957 C C . LEU C 1 253 ? 13.416 -5.436 125.676 1.00 15.53 252 LEU C C 1
ATOM 6958 O O . LEU C 1 253 ? 13.906 -4.858 126.630 1.00 16.78 252 LEU C O 1
ATOM 6963 N N . GLU C 1 254 ? 13.253 -4.839 124.481 1.00 14.37 253 GLU C N 1
ATOM 6964 C CA . GLU C 1 254 ? 13.762 -3.524 124.098 1.00 13.79 253 GLU C CA 1
ATOM 6965 C C . GLU C 1 254 ? 12.589 -2.519 123.942 1.00 14.46 253 GLU C C 1
ATOM 6966 O O . GLU C 1 254 ? 11.936 -2.562 122.921 1.00 15.49 253 GLU C O 1
ATOM 6972 N N . PRO C 1 255 ? 12.426 -1.589 124.897 1.00 13.63 254 PRO C N 1
ATOM 6973 C CA . PRO C 1 255 ? 11.346 -0.625 124.788 1.00 14.63 254 PRO C CA 1
ATOM 6974 C C . PRO C 1 255 ? 11.755 0.468 123.815 1.00 14.55 254 PRO C C 1
ATOM 6975 O O . PRO C 1 255 ? 12.882 0.881 123.799 1.00 15.20 254 PRO C O 1
ATOM 6992 N N . SER C 1 257 ? 10.322 4.151 121.730 1.00 14.54 256 SER C N 1
ATOM 6993 C CA . SER C 1 257 ? 9.329 5.207 121.691 1.00 14.54 256 SER C CA 1
ATOM 6994 C C . SER C 1 257 ? 8.540 5.293 120.379 1.00 17.05 256 SER C C 1
ATOM 6995 O O . SER C 1 257 ? 7.603 6.092 120.253 1.00 17.04 256 SER C O 1
ATOM 6998 N N . HIS C 1 258 ? 8.885 4.409 119.429 1.00 14.18 257 HIS C N 1
ATOM 6999 C CA . HIS C 1 258 ? 8.287 4.353 118.110 1.00 14.57 257 HIS C CA 1
ATOM 7000 C C . HIS C 1 258 ? 8.305 2.927 117.547 1.00 16.80 257 HIS C C 1
ATOM 7001 O O . HIS C 1 258 ? 8.964 2.045 118.121 1.00 16.32 257 HIS C O 1
ATOM 7008 N N . ALA C 1 259 ? 7.691 2.746 116.386 1.00 17.06 258 ALA C N 1
ATOM 7009 C CA . ALA C 1 259 ? 7.610 1.453 115.682 1.00 17.45 258 ALA C CA 1
ATOM 7010 C C . ALA C 1 259 ? 8.775 1.366 114.716 1.00 19.88 258 ALA C C 1
ATOM 7011 O O . ALA C 1 259 ? 9.272 2.357 114.224 1.00 17.83 258 ALA C O 1
ATOM 7013 N N . PRO C 1 260 ? 9.237 0.145 114.454 1.00 17.92 259 PRO C N 1
ATOM 7014 C CA . PRO C 1 260 ? 10.247 0.021 113.415 1.00 18.54 259 PRO C CA 1
ATOM 7015 C C . PRO C 1 260 ? 9.692 0.571 112.077 1.00 15.72 259 PRO C C 1
ATOM 7016 O O . PRO C 1 260 ? 8.540 0.351 111.722 1.00 18.25 259 PRO C O 1
ATOM 7020 N N . ASP C 1 261 ? 10.562 1.288 111.348 1.00 18.64 260 ASP C N 1
ATOM 7021 C CA . ASP C 1 261 ? 10.253 1.821 110.065 1.00 18.18 260 ASP C CA 1
ATOM 7022 C C . ASP C 1 261 ? 9.191 2.899 110.142 1.00 17.54 260 ASP C C 1
ATOM 7023 O O . ASP C 1 261 ? 8.555 3.186 109.168 1.00 19.23 260 ASP C O 1
ATOM 7028 N N . ASP C 1 262 ? 9.047 3.522 111.321 1.00 18.57 261 ASP C N 1
ATOM 7029 C CA . ASP C 1 262 ? 8.183 4.708 111.403 1.00 16.91 261 ASP C CA 1
ATOM 7030 C C . ASP C 1 262 ? 8.669 5.825 110.487 1.00 17.29 261 ASP C C 1
ATOM 7031 O O . ASP C 1 262 ? 7.847 6.660 110.077 1.00 18.26 261 ASP C O 1
ATOM 7036 N N . HIS C 1 263 ? 9.976 5.870 110.161 1.00 17.26 262 HIS C N 1
ATOM 7037 C CA . HIS C 1 263 ? 10.440 6.831 109.203 1.00 17.79 262 HIS C CA 1
ATOM 7038 C C . HIS C 1 263 ? 9.699 6.780 107.867 1.00 18.89 262 HIS C C 1
ATOM 7039 O O . HIS C 1 263 ? 9.689 7.757 107.106 1.00 19.27 262 HIS C O 1
ATOM 7046 N N . HIS C 1 264 ? 9.125 5.627 107.537 1.00 18.81 263 HIS C N 1
ATOM 7047 C CA A HIS C 1 264 ? 8.362 5.451 106.298 0.50 19.96 263 HIS C CA 1
ATOM 7048 C CA B HIS C 1 264 ? 8.357 5.429 106.303 0.50 19.94 263 HIS C CA 1
ATOM 7049 C C . HIS C 1 264 ? 6.843 5.695 106.421 1.00 23.05 263 HIS C C 1
ATOM 7050 O O . HIS C 1 264 ? 6.090 5.648 105.404 1.00 24.28 263 HIS C O 1
ATOM 7063 N N . ARG C 1 265 ? 6.372 5.922 107.644 1.00 21.41 264 ARG C N 1
ATOM 7064 C CA . ARG C 1 265 ? 4.956 6.142 107.897 1.00 21.00 264 ARG C CA 1
ATOM 7065 C C . ARG C 1 265 ? 4.531 7.598 107.817 1.00 21.60 264 ARG C C 1
ATOM 7066 O O . ARG C 1 265 ? 5.354 8.459 107.945 1.00 23.93 264 ARG C O 1
ATOM 7074 N N . PRO C 1 266 ? 3.216 7.865 107.589 1.00 26.53 265 PRO C N 1
ATOM 7075 C CA . PRO C 1 266 ? 2.831 9.271 107.561 1.00 27.80 265 PRO C CA 1
ATOM 7076 C C . PRO C 1 266 ? 3.152 10.035 108.840 1.00 24.85 265 PRO C C 1
ATOM 7077 O O . PRO C 1 266 ? 2.932 9.509 109.979 1.00 28.46 265 PRO C O 1
ATOM 7081 N N . GLU C 1 267 ? 3.683 11.230 108.605 1.00 28.93 266 GLU C N 1
ATOM 7082 C CA . GLU C 1 267 ? 4.179 12.162 109.619 1.00 27.92 266 GLU C CA 1
ATOM 7083 C C . GLU C 1 267 ? 5.138 11.449 110.592 1.00 26.45 266 GLU C C 1
ATOM 7084 O O . GLU C 1 267 ? 5.297 11.830 111.749 1.00 26.60 266 GLU C O 1
ATOM 7087 N N . GLY C 1 268 ? 5.801 10.385 110.125 1.00 26.00 267 GLY C N 1
ATOM 7088 C CA . GLY C 1 268 ? 6.776 9.726 110.947 1.00 24.10 267 GLY C CA 1
ATOM 7089 C C . GLY C 1 268 ? 6.206 8.814 112.034 1.00 20.50 267 GLY C C 1
ATOM 7090 O O . GLY C 1 268 ? 6.930 8.453 112.952 1.00 20.66 267 GLY C O 1
ATOM 7091 N N . GLY C 1 269 ? 4.925 8.436 111.955 1.00 21.40 268 GLY C N 1
ATOM 7092 C CA . GLY C 1 269 ? 4.337 7.603 112.978 1.00 20.81 268 GLY C CA 1
ATOM 7093 C C . GLY C 1 269 ? 4.539 8.154 114.393 1.00 21.32 268 GLY C C 1
ATOM 7094 O O . GLY C 1 269 ? 4.078 9.266 114.671 1.00 22.56 268 GLY C O 1
ATOM 7095 N N . ASP C 1 270 ? 5.163 7.374 115.280 1.00 20.36 269 ASP C N 1
ATOM 7096 C CA . ASP C 1 270 ? 5.347 7.822 116.687 1.00 17.86 269 ASP C CA 1
ATOM 7097 C C . ASP C 1 270 ? 6.698 8.483 116.927 1.00 19.07 269 ASP C C 1
ATOM 7098 O O . ASP C 1 270 ? 7.056 8.825 118.066 1.00 18.02 269 ASP C O 1
ATOM 7103 N N . LEU C 1 271 ? 7.460 8.682 115.863 1.00 17.23 270 LEU C N 1
ATOM 7104 C CA . LEU C 1 271 ? 8.647 9.540 115.977 1.00 16.40 270 LEU C CA 1
ATOM 7105 C C . LEU C 1 271 ? 8.146 10.969 116.302 1.00 17.54 270 LEU C C 1
ATOM 7106 O O . LEU C 1 271 ? 7.042 11.353 115.951 1.00 19.26 270 LEU C O 1
ATOM 7111 N N . ILE C 1 272 ? 8.991 11.716 116.980 1.00 17.58 271 ILE C N 1
ATOM 7112 C CA A ILE C 1 272 ? 8.695 13.083 117.412 0.50 19.42 271 ILE C CA 1
ATOM 7113 C CA B ILE C 1 272 ? 8.681 13.085 117.398 0.50 19.43 271 ILE C CA 1
ATOM 7114 C C . ILE C 1 272 ? 9.482 14.055 116.562 1.00 19.23 271 ILE C C 1
ATOM 7115 O O . ILE C 1 272 ? 10.690 13.985 116.515 1.00 18.84 271 ILE C O 1
ATOM 7124 N N . ALA C 1 273 ? 8.793 14.977 115.892 1.00 19.21 272 ALA C N 1
ATOM 7125 C CA . ALA C 1 273 ? 9.437 15.980 115.070 1.00 20.12 272 ALA C CA 1
ATOM 7126 C C . ALA C 1 273 ? 10.043 17.038 115.979 1.00 22.70 272 ALA C C 1
ATOM 7127 O O . ALA C 1 273 ? 9.341 17.695 116.735 1.00 24.87 272 ALA C O 1
ATOM 7129 N N . LEU C 1 274 ? 11.349 17.167 115.934 1.00 20.43 273 LEU C N 1
ATOM 7130 C CA . LEU C 1 274 ? 12.059 18.207 116.678 1.00 18.48 273 LEU C CA 1
ATOM 7131 C C . LEU C 1 274 ? 12.637 19.230 115.769 1.00 20.69 273 LEU C C 1
ATOM 7132 O O . LEU C 1 274 ? 13.474 18.933 114.914 1.00 20.34 273 LEU C O 1
ATOM 7137 N N . ALA C 1 275 ? 12.181 20.472 115.907 1.00 20.83 274 ALA C N 1
ATOM 7138 C CA . ALA C 1 275 ? 12.847 21.557 115.258 1.00 20.62 274 ALA C CA 1
ATOM 7139 C C . ALA C 1 275 ? 14.215 21.801 115.887 1.00 21.87 274 ALA C C 1
ATOM 7140 O O . ALA C 1 275 ? 14.481 21.370 116.987 1.00 21.07 274 ALA C O 1
ATOM 7142 N N . PRO C 1 276 ? 15.090 22.533 115.193 1.00 24.37 275 PRO C N 1
ATOM 7143 C CA . PRO C 1 276 ? 16.380 22.825 115.807 1.00 24.61 275 PRO C CA 1
ATOM 7144 C C . PRO C 1 276 ? 16.189 23.536 117.155 1.00 23.72 275 PRO C C 1
ATOM 7145 O O . PRO C 1 276 ? 15.397 24.509 117.239 1.00 24.17 275 PRO C O 1
ATOM 7149 N N . GLY C 1 277 ? 16.868 23.024 118.171 1.00 22.52 276 GLY C N 1
ATOM 7150 C CA . GLY C 1 277 ? 16.748 23.508 119.529 1.00 23.28 276 GLY C CA 1
ATOM 7151 C C . GLY C 1 277 ? 15.711 22.844 120.400 1.00 23.98 276 GLY C C 1
ATOM 7152 O O . GLY C 1 277 ? 15.734 23.069 121.607 1.00 26.21 276 GLY C O 1
ATOM 7153 N N . GLU C 1 278 ? 14.810 22.060 119.814 1.00 20.26 277 GLU C N 1
ATOM 7154 C CA . GLU C 1 278 ? 13.770 21.371 120.579 1.00 20.12 277 GLU C CA 1
ATOM 7155 C C . GLU C 1 278 ? 14.253 20.004 121.047 1.00 18.78 277 GLU C C 1
ATOM 7156 O O . GLU C 1 278 ? 15.180 19.394 120.473 1.00 18.83 277 GLU C O 1
ATOM 7162 N N . SER C 1 279 ? 13.629 19.530 122.118 1.00 18.13 278 SER C N 1
ATOM 7163 C CA A SER C 1 279 ? 14.018 18.280 122.744 0.50 17.66 278 SER C CA 1
ATOM 7164 C CA B SER C 1 279 ? 14.010 18.274 122.719 0.50 17.46 278 SER C CA 1
ATOM 7165 C C . SER C 1 279 ? 12.836 17.350 123.020 1.00 19.79 278 SER C C 1
ATOM 7166 O O . SER C 1 279 ? 11.661 17.764 123.102 1.00 20.31 278 SER C O 1
ATOM 7171 N N . THR C 1 280 ? 13.156 16.112 123.220 1.00 17.76 279 THR C N 1
ATOM 7172 C CA . THR C 1 280 ? 12.166 15.204 123.778 1.00 18.77 279 THR C CA 1
ATOM 7173 C C . THR C 1 280 ? 12.849 14.272 124.763 1.00 20.93 279 THR C C 1
ATOM 7174 O O . THR C 1 280 ? 14.041 14.035 124.669 1.00 18.35 279 THR C O 1
ATOM 7178 N N . THR C 1 281 ? 12.061 13.763 125.697 1.00 20.13 280 THR C N 1
ATOM 7179 C CA . THR C 1 281 ? 12.577 12.926 126.822 1.00 17.16 280 THR C CA 1
ATOM 7180 C C . THR C 1 281 ? 11.771 11.644 126.972 1.00 19.75 280 THR C C 1
ATOM 7181 O O . THR C 1 281 ? 10.566 11.672 126.738 1.00 19.21 280 THR C O 1
ATOM 7185 N N . SER C 1 282 ? 12.442 10.551 127.314 1.00 16.06 281 SER C N 1
ATOM 7186 C CA A SER C 1 282 ? 11.727 9.335 127.746 0.50 15.55 281 SER C CA 1
ATOM 7187 C CA B SER C 1 282 ? 11.842 9.256 127.620 0.50 14.74 281 SER C CA 1
ATOM 7188 C C . SER C 1 282 ? 12.456 8.737 128.922 1.00 14.99 281 SER C C 1
ATOM 7189 O O . SER C 1 282 ? 13.650 8.976 129.120 1.00 15.10 281 SER C O 1
ATOM 7194 N N . GLU C 1 283 ? 11.711 7.959 129.705 1.00 16.35 282 GLU C N 1
ATOM 7195 C CA . GLU C 1 283 ? 12.236 7.394 130.929 1.00 16.01 282 GLU C CA 1
ATOM 7196 C C . GLU C 1 283 ? 11.883 5.935 130.927 1.00 16.86 282 GLU C C 1
ATOM 7197 O O . GLU C 1 283 ? 10.736 5.590 130.574 1.00 16.57 282 GLU C O 1
ATOM 7211 N N . SER C 1 285 ? 11.932 2.843 133.938 1.00 12.98 284 SER C N 1
ATOM 7212 C CA . SER C 1 285 ? 12.234 2.447 135.277 1.00 14.99 284 SER C CA 1
ATOM 7213 C C . SER C 1 285 ? 12.206 0.917 135.345 1.00 16.76 284 SER C C 1
ATOM 7214 O O . SER C 1 285 ? 11.363 0.304 134.727 1.00 14.88 284 SER C O 1
ATOM 7217 N N . LEU C 1 286 ? 13.133 0.369 136.113 1.00 15.57 285 LEU C N 1
ATOM 7218 C CA . LEU C 1 286 ? 13.175 -1.063 136.414 1.00 15.41 285 LEU C CA 1
ATOM 7219 C C . LEU C 1 286 ? 13.101 -1.208 137.952 1.00 17.17 285 LEU C C 1
ATOM 7220 O O . LEU C 1 286 ? 14.027 -0.756 138.652 1.00 16.51 285 LEU C O 1
ATOM 7225 N N . ARG C 1 287 ? 12.016 -1.771 138.449 1.00 14.67 286 ARG C N 1
ATOM 7226 C CA . ARG C 1 287 ? 11.805 -1.944 139.871 1.00 15.69 286 ARG C CA 1
ATOM 7227 C C . ARG C 1 287 ? 11.897 -3.387 140.193 1.00 17.23 286 ARG C C 1
ATOM 7228 O O . ARG C 1 287 ? 11.288 -4.203 139.511 1.00 17.20 286 ARG C O 1
ATOM 7236 N N . VAL C 1 288 ? 12.657 -3.717 141.229 1.00 17.43 287 VAL C N 1
ATOM 7237 C CA A VAL C 1 288 ? 12.826 -5.117 141.668 0.50 17.41 287 VAL C CA 1
ATOM 7238 C CA B VAL C 1 288 ? 12.822 -5.125 141.649 0.50 18.05 287 VAL C CA 1
ATOM 7239 C C . VAL C 1 288 ? 11.778 -5.437 142.705 1.00 19.59 287 VAL C C 1
ATOM 7240 O O . VAL C 1 288 ? 11.645 -4.722 143.686 1.00 20.39 287 VAL C O 1
ATOM 7247 N N . GLU C 1 289 ? 11.042 -6.526 142.516 1.00 20.05 288 GLU C N 1
ATOM 7248 C CA . GLU C 1 289 ? 10.019 -6.967 143.448 1.00 24.23 288 GLU C CA 1
ATOM 7249 C C . GLU C 1 289 ? 10.506 -8.320 143.978 1.00 24.06 288 GLU C C 1
ATOM 7250 O O . GLU C 1 289 ? 10.926 -9.154 143.180 1.00 21.44 288 GLU C O 1
ATOM 7256 N N . TRP C 1 290 ? 10.445 -8.520 145.286 1.00 25.64 289 TRP C N 1
ATOM 7257 C CA . TRP C 1 290 ? 10.738 -9.789 145.891 1.00 28.63 289 TRP C CA 1
ATOM 7258 C C . TRP C 1 290 ? 9.460 -10.575 145.777 1.00 32.02 289 TRP C C 1
ATOM 7259 O O . TRP C 1 290 ? 8.352 -10.102 146.165 1.00 32.64 289 TRP C O 1
ATOM 7270 N N . LEU C 1 291 ? 9.560 -11.784 145.222 1.00 29.99 290 LEU C N 1
ATOM 7271 C CA . LEU C 1 291 ? 8.377 -12.627 145.080 1.00 32.90 290 LEU C CA 1
ATOM 7272 C C . LEU C 1 291 ? 8.040 -13.405 146.371 1.00 35.31 290 LEU C C 1
ATOM 7273 O O . LEU C 1 291 ? 8.887 -13.606 147.288 1.00 35.71 290 LEU C O 1
ATOM 7279 N N A GLY D 1 1 ? 11.585 -26.664 76.484 0.50 26.68 0 GLY D N 1
ATOM 7280 N N B GLY D 1 1 ? 16.158 -26.718 76.889 0.50 25.60 0 GLY D N 1
ATOM 7281 C CA A GLY D 1 1 ? 13.063 -26.405 76.497 0.50 27.85 0 GLY D CA 1
ATOM 7282 C CA B GLY D 1 1 ? 14.658 -26.597 76.947 0.50 26.36 0 GLY D CA 1
ATOM 7283 C C A GLY D 1 1 ? 13.349 -25.060 75.868 0.50 27.06 0 GLY D C 1
ATOM 7284 C C B GLY D 1 1 ? 14.379 -25.149 76.741 0.50 27.92 0 GLY D C 1
ATOM 7285 O O A GLY D 1 1 ? 12.383 -24.313 75.604 0.50 27.76 0 GLY D O 1
ATOM 7286 O O B GLY D 1 1 ? 14.115 -24.418 77.677 0.50 25.67 0 GLY D O 1
ATOM 7295 N N . THR D 1 3 ? 14.132 -22.076 73.232 1.00 19.88 2 THR D N 1
ATOM 7296 C CA . THR D 1 3 ? 13.861 -21.783 71.825 1.00 18.87 2 THR D CA 1
ATOM 7297 C C . THR D 1 3 ? 14.602 -20.491 71.461 1.00 19.80 2 THR D C 1
ATOM 7298 O O . THR D 1 3 ? 14.570 -19.523 72.220 1.00 18.61 2 THR D O 1
ATOM 7302 N N . ILE D 1 4 ? 15.221 -20.480 70.291 1.00 18.30 3 ILE D N 1
ATOM 7303 C CA . ILE D 1 4 ? 15.879 -19.299 69.766 1.00 17.90 3 ILE D CA 1
ATOM 7304 C C . ILE D 1 4 ? 15.205 -19.018 68.408 1.00 17.92 3 ILE D C 1
ATOM 7305 O O . ILE D 1 4 ? 15.193 -19.847 67.514 1.00 18.71 3 ILE D O 1
ATOM 7310 N N . TYR D 1 5 ? 14.704 -17.803 68.316 1.00 17.55 4 TYR D N 1
ATOM 7311 C CA A TYR D 1 5 ? 13.992 -17.273 67.155 0.60 20.88 4 TYR D CA 1
ATOM 7312 C CA B TYR D 1 5 ? 13.989 -17.303 67.148 0.40 20.33 4 TYR D CA 1
ATOM 7313 C C . TYR D 1 5 ? 14.890 -16.331 66.410 1.00 21.83 4 TYR D C 1
ATOM 7314 O O . TYR D 1 5 ? 15.454 -15.387 67.011 1.00 21.69 4 TYR D O 1
ATOM 7331 N N . THR D 1 6 ? 15.038 -16.539 65.106 1.00 20.40 5 THR D N 1
ATOM 7332 C CA . THR D 1 6 ? 15.895 -15.645 64.324 1.00 22.15 5 THR D CA 1
ATOM 7333 C C . THR D 1 6 ? 15.022 -14.784 63.399 1.00 23.71 5 THR D C 1
ATOM 7334 O O . THR D 1 6 ? 14.099 -15.296 62.788 1.00 24.09 5 THR D O 1
ATOM 7338 N N . LEU D 1 7 ? 15.336 -13.490 63.346 1.00 23.25 6 LEU D N 1
ATOM 7339 C CA A LEU D 1 7 ? 14.704 -12.556 62.416 0.50 23.23 6 LEU D CA 1
ATOM 7340 C CA B LEU D 1 7 ? 14.719 -12.536 62.421 0.50 23.05 6 LEU D CA 1
ATOM 7341 C C . LEU D 1 7 ? 15.783 -12.003 61.535 1.00 24.88 6 LEU D C 1
ATOM 7342 O O . LEU D 1 7 ? 16.952 -11.882 61.955 1.00 23.89 6 LEU D O 1
ATOM 7351 N N . SER D 1 8 ? 15.429 -11.629 60.310 1.00 24.10 7 SER D N 1
ATOM 7352 C CA . SER D 1 8 ? 16.443 -11.011 59.485 1.00 25.96 7 SER D CA 1
ATOM 7353 C C . SER D 1 8 ? 15.804 -10.100 58.456 1.00 29.54 7 SER D C 1
ATOM 7354 O O . SER D 1 8 ? 14.663 -10.305 58.081 1.00 30.84 7 SER D O 1
ATOM 7357 N N . HIS D 1 9 ? 16.558 -9.092 58.014 1.00 27.18 8 HIS D N 1
ATOM 7358 C CA . HIS D 1 9 ? 16.101 -8.214 56.952 1.00 28.69 8 HIS D CA 1
ATOM 7359 C C . HIS D 1 9 ? 17.361 -7.721 56.346 1.00 31.59 8 HIS D C 1
ATOM 7360 O O . HIS D 1 9 ? 18.105 -6.990 56.975 1.00 31.25 8 HIS D O 1
ATOM 7367 N N . GLY D 1 10 ? 17.614 -8.132 55.114 1.00 35.06 9 GLY D N 1
ATOM 7368 C CA . GLY D 1 10 ? 18.851 -7.731 54.449 1.00 38.12 9 GLY D CA 1
ATOM 7369 C C . GLY D 1 10 ? 20.045 -8.278 55.216 1.00 38.41 9 GLY D C 1
ATOM 7370 O O . GLY D 1 10 ? 20.095 -9.462 55.527 1.00 42.38 9 GLY D O 1
ATOM 7371 N N . SER D 1 11 ? 20.963 -7.389 55.574 1.00 38.19 10 SER D N 1
ATOM 7372 C CA A SER D 1 11 ? 22.169 -7.744 56.304 0.50 37.10 10 SER D CA 1
ATOM 7373 C CA B SER D 1 11 ? 22.164 -7.767 56.309 0.50 36.89 10 SER D CA 1
ATOM 7374 C C . SER D 1 11 ? 21.939 -7.846 57.825 1.00 33.58 10 SER D C 1
ATOM 7375 O O . SER D 1 11 ? 22.804 -8.338 58.552 1.00 33.02 10 SER D O 1
ATOM 7380 N N . LEU D 1 12 ? 20.797 -7.366 58.310 1.00 31.54 11 LEU D N 1
ATOM 7381 C CA . LEU D 1 12 ? 20.556 -7.371 59.770 1.00 28.71 11 LEU D CA 1
ATOM 7382 C C . LEU D 1 12 ? 19.971 -8.683 60.196 1.00 27.41 11 LEU D C 1
ATOM 7383 O O . LEU D 1 12 ? 19.013 -9.180 59.575 1.00 27.74 11 LEU D O 1
ATOM 7388 N N . LYS D 1 13 ? 20.494 -9.198 61.315 1.00 26.55 12 LYS D N 1
ATOM 7389 C CA . LYS D 1 13 ? 20.039 -10.445 61.917 1.00 23.47 12 LYS D CA 1
ATOM 7390 C C . LYS D 1 13 ? 19.860 -10.259 63.429 1.00 23.34 12 LYS D C 1
ATOM 7391 O O . LYS D 1 13 ? 20.654 -9.576 64.063 1.00 23.24 12 LYS D O 1
ATOM 7397 N N . LEU D 1 14 ? 18.797 -10.840 63.966 1.00 21.15 13 LEU D N 1
ATOM 7398 C CA . LEU D 1 14 ? 18.487 -10.808 65.384 1.00 19.76 13 LEU D CA 1
ATOM 7399 C C . LEU D 1 14 ? 18.137 -12.212 65.842 1.00 20.57 13 LEU D C 1
ATOM 7400 O O . LEU D 1 14 ? 17.311 -12.868 65.240 1.00 22.69 13 LEU D O 1
ATOM 7405 N N . ASP D 1 15 ? 18.709 -12.629 66.963 1.00 19.23 14 ASP D N 1
ATOM 7406 C CA . ASP D 1 15 ? 18.319 -13.880 67.630 1.00 20.06 14 ASP D CA 1
ATOM 7407 C C . ASP D 1 15 ? 17.694 -13.511 68.973 1.00 19.75 14 ASP D C 1
ATOM 7408 O O . ASP D 1 15 ? 18.238 -12.687 69.712 1.00 19.56 14 ASP D O 1
ATOM 7413 N N . VAL D 1 16 ? 16.556 -14.102 69.294 1.00 17.87 15 VAL D N 1
ATOM 7414 C CA . VAL D 1 16 ? 15.880 -13.864 70.544 1.00 17.09 15 VAL D CA 1
ATOM 7415 C C . VAL D 1 16 ? 15.580 -15.197 71.203 1.00 19.30 15 VAL D C 1
ATOM 7416 O O . VAL D 1 16 ? 15.167 -16.157 70.519 1.00 19.58 15 VAL D O 1
ATOM 7420 N N . SER D 1 17 ? 15.684 -15.254 72.538 1.00 17.21 16 SER D N 1
ATOM 7421 C CA . SER D 1 17 ? 15.340 -16.442 73.289 1.00 18.70 16 SER D CA 1
ATOM 7422 C C . SER D 1 17 ? 14.044 -16.319 74.094 1.00 19.64 16 SER D C 1
ATOM 7423 O O . SER D 1 17 ? 13.720 -15.278 74.624 1.00 18.08 16 SER D O 1
ATOM 7426 N N . ASP D 1 18 ? 13.324 -17.415 74.210 1.00 18.08 17 ASP D N 1
ATOM 7427 C CA . ASP D 1 18 ? 12.195 -17.454 75.131 1.00 18.04 17 ASP D CA 1
ATOM 7428 C C . ASP D 1 18 ? 12.596 -17.463 76.614 1.00 18.71 17 ASP D C 1
ATOM 7429 O O . ASP D 1 18 ? 11.714 -17.329 77.501 1.00 18.99 17 ASP D O 1
ATOM 7434 N N . GLN D 1 19 ? 13.877 -17.645 76.909 1.00 17.88 18 GLN D N 1
ATOM 7435 C CA . GLN D 1 19 ? 14.395 -17.668 78.284 1.00 19.66 18 GLN D CA 1
ATOM 7436 C C . GLN D 1 19 ? 14.643 -16.219 78.657 1.00 17.61 18 GLN D C 1
ATOM 7437 O O . GLN D 1 19 ? 15.597 -15.602 78.227 1.00 19.29 18 GLN D O 1
ATOM 7443 N N . GLY D 1 20 ? 13.728 -15.662 79.417 1.00 18.52 19 GLY D N 1
ATOM 7444 C CA . GLY D 1 20 ? 13.756 -14.256 79.800 1.00 17.58 19 GLY D CA 1
ATOM 7445 C C . GLY D 1 20 ? 13.431 -13.219 78.734 1.00 17.39 19 GLY D C 1
ATOM 7446 O O . GLY D 1 20 ? 13.642 -12.020 78.940 1.00 18.07 19 GLY D O 1
ATOM 7447 N N . GLY D 1 21 ? 12.976 -13.657 77.557 1.00 16.68 20 GLY D N 1
ATOM 7448 C CA . GLY D 1 21 ? 12.685 -12.718 76.493 1.00 17.19 20 GLY D CA 1
ATOM 7449 C C . GLY D 1 21 ? 13.894 -11.940 76.059 1.00 16.22 20 GLY D C 1
ATOM 7450 O O . GLY D 1 21 ? 13.734 -10.771 75.691 1.00 18.34 20 GLY D O 1
ATOM 7451 N N . VAL D 1 22 ? 15.067 -12.566 76.089 1.00 16.51 21 VAL D N 1
ATOM 7452 C CA . VAL D 1 22 ? 16.304 -11.869 75.867 1.00 16.43 21 VAL D CA 1
ATOM 7453 C C . VAL D 1 22 ? 16.734 -11.894 74.415 1.00 17.69 21 VAL D C 1
ATOM 7454 O O . VAL D 1 22 ? 16.520 -12.858 73.654 1.00 19.42 21 VAL D O 1
ATOM 7458 N N . ILE D 1 23 ? 17.375 -10.831 73.998 1.00 16.59 22 ILE D N 1
ATOM 7459 C CA . ILE D 1 23 ? 18.089 -10.874 72.742 1.00 18.60 22 ILE D CA 1
ATOM 7460 C C . ILE D 1 23 ? 19.395 -11.656 72.959 1.00 19.81 22 ILE D C 1
ATOM 7461 O O . ILE D 1 23 ? 20.094 -11.435 73.964 1.00 18.56 22 ILE D O 1
ATOM 7466 N N . GLU D 1 24 ? 19.719 -12.593 72.063 1.00 17.13 23 GLU D N 1
ATOM 7467 C CA . GLU D 1 24 ? 20.966 -13.352 72.143 1.00 19.19 23 GLU D CA 1
ATOM 7468 C C . GLU D 1 24 ? 21.965 -12.986 71.057 1.00 19.77 23 GLU D C 1
ATOM 7469 O O . GLU D 1 24 ? 23.085 -13.485 71.043 1.00 21.07 23 GLU D O 1
ATOM 7475 N N . GLY D 1 25 ? 21.545 -12.144 70.126 1.00 20.75 24 GLY D N 1
ATOM 7476 C CA . GLY D 1 25 ? 22.497 -11.544 69.195 1.00 21.15 24 GLY D CA 1
ATOM 7477 C C . GLY D 1 25 ? 21.843 -10.530 68.291 1.00 22.51 24 GLY D C 1
ATOM 7478 O O . GLY D 1 25 ? 20.652 -10.646 67.980 1.00 19.75 24 GLY D O 1
ATOM 7479 N N . PHE D 1 26 ? 22.634 -9.539 67.861 1.00 19.96 25 PHE D N 1
ATOM 7480 C CA . PHE D 1 26 ? 22.131 -8.545 66.891 1.00 21.62 25 PHE D CA 1
ATOM 7481 C C . PHE D 1 26 ? 23.341 -8.189 66.064 1.00 23.16 25 PHE D C 1
ATOM 7482 O O . PHE D 1 26 ? 24.366 -7.763 66.616 1.00 24.19 25 PHE D O 1
ATOM 7490 N N . TRP D 1 27 ? 23.248 -8.459 64.771 1.00 23.67 26 TRP D N 1
ATOM 7491 C CA . TRP D 1 27 ? 24.383 -8.333 63.878 1.00 25.17 26 TRP D CA 1
ATOM 7492 C C . TRP D 1 27 ? 24.042 -7.657 62.566 1.00 25.64 26 TRP D C 1
ATOM 7493 O O . TRP D 1 27 ? 22.915 -7.767 62.080 1.00 25.44 26 TRP D O 1
ATOM 7504 N N . ARG D 1 28 ? 25.011 -6.907 62.046 1.00 28.84 27 ARG D N 1
ATOM 7505 C CA A ARG D 1 28 ? 25.002 -6.441 60.657 0.60 31.80 27 ARG D CA 1
ATOM 7506 C CA B ARG D 1 28 ? 24.979 -6.475 60.642 0.40 31.93 27 ARG D CA 1
ATOM 7507 C C . ARG D 1 28 ? 26.074 -7.259 59.947 1.00 32.42 27 ARG D C 1
ATOM 7508 O O . ARG D 1 28 ? 27.250 -7.060 60.200 1.00 33.12 27 ARG D O 1
ATOM 7523 N N . ASP D 1 29 ? 25.669 -8.163 59.057 1.00 34.41 28 ASP D N 1
ATOM 7524 C CA . ASP D 1 29 ? 26.602 -9.127 58.449 1.00 36.81 28 ASP D CA 1
ATOM 7525 C C . ASP D 1 29 ? 27.243 -9.922 59.602 1.00 36.29 28 ASP D C 1
ATOM 7526 O O . ASP D 1 29 ? 26.522 -10.514 60.426 1.00 35.23 28 ASP D O 1
ATOM 7531 N N . THR D 1 30 ? 28.563 -9.949 59.709 1.00 35.62 29 THR D N 1
ATOM 7532 C CA . THR D 1 30 ? 29.199 -10.647 60.832 1.00 38.78 29 THR D CA 1
ATOM 7533 C C . THR D 1 30 ? 29.563 -9.695 61.991 1.00 37.05 29 THR D C 1
ATOM 7534 O O . THR D 1 30 ? 30.161 -10.107 62.983 1.00 37.50 29 THR D O 1
ATOM 7538 N N . THR D 1 31 ? 29.222 -8.425 61.879 1.00 33.10 30 THR D N 1
ATOM 7539 C CA . THR D 1 31 ? 29.598 -7.484 62.934 1.00 32.09 30 THR D CA 1
ATOM 7540 C C . THR D 1 31 ? 28.607 -7.520 64.095 1.00 29.60 30 THR D C 1
ATOM 7541 O O . THR D 1 31 ? 27.452 -7.238 63.875 1.00 26.94 30 THR D O 1
ATOM 7545 N N . PRO D 1 32 ? 29.063 -7.778 65.339 1.00 27.96 31 PRO D N 1
ATOM 7546 C CA . PRO D 1 32 ? 28.099 -7.711 66.435 1.00 26.11 31 PRO D CA 1
ATOM 7547 C C . PRO D 1 32 ? 27.773 -6.281 66.849 1.00 25.33 31 PRO D C 1
ATOM 7548 O O . PRO D 1 32 ? 28.685 -5.489 67.108 1.00 29.82 31 PRO D O 1
ATOM 7552 N N . LEU D 1 33 ? 26.479 -5.955 66.864 1.00 23.84 32 LEU D N 1
ATOM 7553 C CA . LEU D 1 33 ? 25.999 -4.657 67.266 1.00 23.86 32 LEU D CA 1
ATOM 7554 C C . LEU D 1 33 ? 25.733 -4.602 68.770 1.00 22.23 32 LEU D C 1
ATOM 7555 O O . LEU D 1 33 ? 25.889 -3.558 69.420 1.00 23.51 32 LEU D O 1
ATOM 7560 N N . LEU D 1 34 ? 25.271 -5.722 69.320 1.00 22.96 33 LEU D N 1
ATOM 7561 C CA . LEU D 1 34 ? 25.228 -5.956 70.753 1.00 21.53 33 LEU D CA 1
ATOM 7562 C C . LEU D 1 34 ? 26.176 -7.085 71.027 1.00 22.56 33 LEU D C 1
ATOM 7563 O O . LEU D 1 34 ? 26.510 -7.867 70.132 1.00 24.29 33 LEU D O 1
ATOM 7568 N N . ARG D 1 35 ? 26.627 -7.204 72.267 1.00 22.50 34 ARG D N 1
ATOM 7569 C CA . ARG D 1 35 ? 27.491 -8.302 72.678 1.00 24.76 34 ARG D CA 1
ATOM 7570 C C . ARG D 1 35 ? 26.776 -9.622 72.342 1.00 24.25 34 ARG D C 1
ATOM 7571 O O . ARG D 1 35 ? 25.634 -9.796 72.750 1.00 22.40 34 ARG D O 1
ATOM 7579 N N . PRO D 1 36 ? 27.442 -10.554 71.647 1.00 23.21 35 PRO D N 1
ATOM 7580 C CA . PRO D 1 36 ? 26.778 -11.854 71.369 1.00 24.50 35 PRO D CA 1
ATOM 7581 C C . PRO D 1 36 ? 26.503 -12.600 72.678 1.00 23.13 35 PRO D C 1
ATOM 7582 O O . PRO D 1 36 ? 27.330 -12.643 73.581 1.00 24.41 35 PRO D O 1
ATOM 7586 N N . GLY D 1 37 ? 25.322 -13.154 72.754 1.00 21.26 36 GLY D N 1
ATOM 7587 C CA . GLY D 1 37 ? 24.853 -13.863 73.942 1.00 21.46 36 GLY D CA 1
ATOM 7588 C C . GLY D 1 37 ? 25.403 -15.282 73.976 1.00 24.77 36 GLY D C 1
ATOM 7589 O O . GLY D 1 37 ? 25.802 -15.869 72.949 1.00 24.32 36 GLY D O 1
ATOM 7590 N N . LYS D 1 38 ? 25.438 -15.854 75.171 1.00 23.18 37 LYS D N 1
ATOM 7591 C CA . LYS D 1 38 ? 25.938 -17.193 75.341 1.00 25.77 37 LYS D CA 1
ATOM 7592 C C . LYS D 1 38 ? 24.870 -18.264 75.080 1.00 24.97 37 LYS D C 1
ATOM 7593 O O . LYS D 1 38 ? 25.227 -19.427 75.008 1.00 26.58 37 LYS D O 1
ATOM 7599 N N . LYS D 1 39 ? 23.613 -17.860 74.913 1.00 24.29 38 LYS D N 1
ATOM 7600 C CA . LYS D 1 39 ? 22.460 -18.767 74.758 1.00 26.20 38 LYS D CA 1
ATOM 7601 C C . LYS D 1 39 ? 22.436 -19.759 75.919 1.00 25.96 38 LYS D C 1
ATOM 7602 O O . LYS D 1 39 ? 22.256 -20.958 75.719 1.00 28.57 38 LYS D O 1
ATOM 7608 N N . SER D 1 40 ? 22.668 -19.269 77.127 1.00 25.85 39 SER D N 1
ATOM 7609 C CA . SER D 1 40 ? 22.822 -20.165 78.295 1.00 25.26 39 SER D CA 1
ATOM 7610 C C . SER D 1 40 ? 21.554 -20.280 79.098 1.00 24.75 39 SER D C 1
ATOM 7611 O O . SER D 1 40 ? 21.504 -21.133 79.980 1.00 28.34 39 SER D O 1
ATOM 7614 N N . GLY D 1 41 ? 20.523 -19.489 78.785 1.00 23.73 40 GLY D N 1
ATOM 7615 C CA . GLY D 1 41 ? 19.370 -19.378 79.646 1.00 24.64 40 GLY D CA 1
ATOM 7616 C C . GLY D 1 41 ? 19.517 -18.430 80.840 1.00 24.38 40 GLY D C 1
ATOM 7617 O O . GLY D 1 41 ? 18.594 -18.298 81.657 1.00 25.22 40 GLY D O 1
ATOM 7618 N N . VAL D 1 42 ? 20.688 -17.783 80.990 1.00 21.39 41 VAL D N 1
ATOM 7619 C CA . VAL D 1 42 ? 20.962 -16.834 82.070 1.00 21.76 41 VAL D CA 1
ATOM 7620 C C . VAL D 1 42 ? 20.993 -15.446 81.428 1.00 21.23 41 VAL D C 1
ATOM 7621 O O . VAL D 1 42 ? 21.829 -15.176 80.544 1.00 19.55 41 VAL D O 1
ATOM 7625 N N . ALA D 1 43 ? 20.100 -14.571 81.879 1.00 18.45 42 ALA D N 1
ATOM 7626 C CA . ALA D 1 43 ? 19.875 -13.273 81.216 1.00 18.85 42 ALA D CA 1
ATOM 7627 C C . ALA D 1 43 ? 21.136 -12.413 81.202 1.00 19.87 42 ALA D C 1
ATOM 7628 O O . ALA D 1 43 ? 21.356 -11.665 80.238 1.00 19.23 42 ALA D O 1
ATOM 7630 N N . THR D 1 44 ? 21.942 -12.469 82.254 1.00 18.96 43 THR D N 1
ATOM 7631 C CA . THR D 1 44 ? 23.165 -11.664 82.336 1.00 17.39 43 THR D CA 1
ATOM 7632 C C . THR D 1 44 ? 24.290 -12.140 81.435 1.00 20.03 43 THR D C 1
ATOM 7633 O O . THR D 1 44 ? 25.346 -11.469 81.366 1.00 21.07 43 THR D O 1
ATOM 7637 N N . ASP D 1 45 ? 24.045 -13.242 80.718 1.00 19.66 44 ASP D N 1
ATOM 7638 C CA . ASP D 1 45 ? 24.926 -13.746 79.671 1.00 19.66 44 ASP D CA 1
ATOM 7639 C C . ASP D 1 45 ? 24.453 -13.383 78.267 1.00 20.15 44 ASP D C 1
ATOM 7640 O O . ASP D 1 45 ? 25.141 -13.715 77.284 1.00 22.63 44 ASP D O 1
ATOM 7645 N N . ALA D 1 46 ? 23.316 -12.700 78.176 1.00 17.57 45 ALA D N 1
ATOM 7646 C CA . ALA D 1 46 ? 22.677 -12.448 76.880 1.00 20.01 45 ALA D CA 1
ATOM 7647 C C . ALA D 1 46 ? 23.116 -11.134 76.259 1.00 21.45 45 ALA D C 1
ATOM 7648 O O . ALA D 1 46 ? 24.089 -10.487 76.742 1.00 20.47 45 ALA D O 1
ATOM 7650 N N . SER D 1 47 ? 22.435 -10.711 75.191 1.00 19.98 46 SER D N 1
ATOM 7651 C CA . SER D 1 47 ? 22.755 -9.408 74.576 1.00 18.91 46 SER D CA 1
ATOM 7652 C C . SER D 1 47 ? 21.892 -8.276 75.127 1.00 20.21 46 SER D C 1
ATOM 7653 O O . SER D 1 47 ? 22.287 -7.118 75.038 1.00 19.26 46 SER D O 1
ATOM 7656 N N . CYS D 1 48 ? 20.680 -8.584 75.628 1.00 17.44 47 CYS D N 1
ATOM 7657 C CA . CYS D 1 48 ? 19.795 -7.562 76.184 1.00 17.03 47 CYS D CA 1
ATOM 7658 C C . CYS D 1 48 ? 18.663 -8.277 76.875 1.00 19.09 47 CYS D C 1
ATOM 7659 O O . CYS D 1 48 ? 18.212 -9.332 76.402 1.00 21.36 47 CYS D O 1
ATOM 7662 N N . PHE D 1 49 ? 18.175 -7.745 77.974 1.00 16.31 48 PHE D N 1
ATOM 7663 C CA . PHE D 1 49 ? 16.986 -8.301 78.623 1.00 16.97 48 PHE D CA 1
ATOM 7664 C C . PHE D 1 49 ? 15.979 -7.205 78.983 1.00 17.77 48 PHE D C 1
ATOM 7665 O O . PHE D 1 49 ? 16.350 -6.063 79.165 1.00 17.38 48 PHE D O 1
ATOM 7673 N N . PRO D 1 50 ? 14.689 -7.542 79.012 1.00 16.75 49 PRO D N 1
ATOM 7674 C CA . PRO D 1 50 ? 13.673 -6.587 79.318 1.00 15.23 49 PRO D CA 1
ATOM 7675 C C . PRO D 1 50 ? 13.546 -6.342 80.816 1.00 15.59 49 PRO D C 1
ATOM 7676 O O . PRO D 1 50 ? 13.846 -7.223 81.605 1.00 16.64 49 PRO D O 1
ATOM 7680 N N . LEU D 1 51 ? 13.076 -5.156 81.177 1.00 16.78 50 LEU D N 1
ATOM 7681 C CA . LEU D 1 51 ? 12.853 -4.737 82.568 1.00 16.45 50 LEU D CA 1
ATOM 7682 C C . LEU D 1 51 ? 11.352 -4.496 82.744 1.00 16.90 50 LEU D C 1
ATOM 7683 O O . LEU D 1 51 ? 10.756 -3.551 82.159 1.00 18.50 50 LEU D O 1
ATOM 7688 N N . VAL D 1 52 ? 10.698 -5.408 83.480 1.00 17.65 51 VAL D N 1
ATOM 7689 C CA . VAL D 1 52 ? 9.267 -5.316 83.724 1.00 17.54 51 VAL D CA 1
ATOM 7690 C C . VAL D 1 52 ? 8.971 -6.105 85.007 1.00 17.14 51 VAL D C 1
ATOM 7691 O O . VAL D 1 52 ? 9.474 -7.198 85.143 1.00 17.16 51 VAL D O 1
ATOM 7695 N N . PRO D 1 53 ? 8.097 -5.604 85.913 1.00 17.25 52 PRO D N 1
ATOM 7696 C CA . PRO D 1 53 ? 7.239 -4.414 85.879 1.00 17.69 52 PRO D CA 1
ATOM 7697 C C . PRO D 1 53 ? 7.847 -3.133 86.412 1.00 19.80 52 PRO D C 1
ATOM 7698 O O . PRO D 1 53 ? 7.120 -2.161 86.603 1.00 21.22 52 PRO D O 1
ATOM 7702 N N . PHE D 1 54 ? 9.185 -3.118 86.581 1.00 17.40 53 PHE D N 1
ATOM 7703 C CA . PHE D 1 54 ? 9.955 -1.901 86.768 1.00 18.05 53 PHE D CA 1
ATOM 7704 C C . PHE D 1 54 ? 11.438 -2.247 86.621 1.00 17.60 53 PHE D C 1
ATOM 7705 O O . PHE D 1 54 ? 11.781 -3.438 86.589 1.00 19.06 53 PHE D O 1
ATOM 7713 N N . ALA D 1 55 ? 12.254 -1.201 86.540 1.00 18.42 54 ALA D N 1
ATOM 7714 C CA . ALA D 1 55 ? 13.696 -1.324 86.398 1.00 18.36 54 ALA D CA 1
ATOM 7715 C C . ALA D 1 55 ? 14.427 -1.145 87.734 1.00 19.29 54 ALA D C 1
ATOM 7716 O O . ALA D 1 55 ? 13.992 -0.403 88.585 1.00 19.47 54 ALA D O 1
ATOM 7718 N N . ASN D 1 56 ? 15.591 -1.776 87.824 1.00 17.21 55 ASN D N 1
ATOM 7719 C CA . ASN D 1 56 ? 16.517 -1.610 88.916 1.00 18.15 55 ASN D CA 1
ATOM 7720 C C . ASN D 1 56 ? 15.921 -2.083 90.256 1.00 17.43 55 ASN D C 1
ATOM 7721 O O . ASN D 1 56 ? 15.221 -3.123 90.305 1.00 18.02 55 ASN D O 1
ATOM 7726 N N . ARG D 1 57 ? 16.296 -1.392 91.328 1.00 17.83 56 ARG D N 1
ATOM 7727 C CA . ARG D 1 57 ? 16.048 -1.815 92.716 1.00 18.09 56 ARG D CA 1
ATOM 7728 C C . ARG D 1 57 ? 15.169 -0.769 93.402 1.00 18.80 56 ARG D C 1
ATOM 7729 O O . ARG D 1 57 ? 15.207 0.451 93.064 1.00 20.06 56 ARG D O 1
ATOM 7737 N N . VAL D 1 58 ? 14.439 -1.226 94.417 1.00 18.38 57 VAL D N 1
ATOM 7738 C CA . VAL D 1 58 ? 13.653 -0.362 95.300 1.00 17.46 57 VAL D CA 1
ATOM 7739 C C . VAL D 1 58 ? 14.336 -0.495 96.669 1.00 17.41 57 VAL D C 1
ATOM 7740 O O . VAL D 1 58 ? 14.254 -1.545 97.311 1.00 17.81 57 VAL D O 1
ATOM 7744 N N . SER D 1 59 ? 15.022 0.560 97.091 1.00 17.51 58 SER D N 1
ATOM 7745 C CA . SER D 1 59 ? 15.801 0.466 98.294 1.00 15.71 58 SER D CA 1
ATOM 7746 C C . SER D 1 59 ? 14.955 0.062 99.500 1.00 19.29 58 SER D C 1
ATOM 7747 O O . SER D 1 59 ? 13.889 0.613 99.756 1.00 18.89 58 SER D O 1
ATOM 7750 N N . GLY D 1 60 ? 15.431 -0.981 100.186 1.00 17.45 59 GLY D N 1
ATOM 7751 C CA . GLY D 1 60 ? 14.727 -1.548 101.349 1.00 17.62 59 GLY D CA 1
ATOM 7752 C C . GLY D 1 60 ? 13.782 -2.687 100.990 1.00 17.89 59 GLY D C 1
ATOM 7753 O O . GLY D 1 60 ? 13.208 -3.288 101.876 1.00 18.00 59 GLY D O 1
ATOM 7754 N N . ASN D 1 61 ? 13.600 -2.928 99.698 1.00 17.04 60 ASN D N 1
ATOM 7755 C CA . ASN D 1 61 ? 12.677 -3.983 99.239 1.00 16.52 60 ASN D CA 1
ATOM 7756 C C . ASN D 1 61 ? 11.258 -3.731 99.766 1.00 18.01 60 ASN D C 1
ATOM 7757 O O . ASN D 1 61 ? 10.512 -4.640 100.122 1.00 18.29 60 ASN D O 1
ATOM 7762 N N . ARG D 1 62 ? 10.877 -2.461 99.813 1.00 17.14 61 ARG D N 1
ATOM 7763 C CA . ARG D 1 62 ? 9.531 -2.111 100.231 1.00 17.89 61 ARG D CA 1
ATOM 7764 C C . ARG D 1 62 ? 9.146 -0.747 99.674 1.00 18.85 61 ARG D C 1
ATOM 7765 O O . ARG D 1 62 ? 9.988 0.071 99.320 1.00 20.27 61 ARG D O 1
ATOM 7773 N N . PHE D 1 63 ? 7.836 -0.529 99.645 1.00 19.34 62 PHE D N 1
ATOM 7774 C CA . PHE D 1 63 ? 7.292 0.762 99.252 1.00 19.39 62 PHE D CA 1
ATOM 7775 C C . PHE D 1 63 ? 5.867 0.845 99.707 1.00 21.90 62 PHE D C 1
ATOM 7776 O O . PHE D 1 63 ? 5.256 -0.177 99.989 1.00 22.31 62 PHE D O 1
ATOM 7784 N N . VAL D 1 64 ? 5.382 2.070 99.765 1.00 21.00 63 VAL D N 1
ATOM 7785 C CA . VAL D 1 64 ? 3.977 2.356 100.052 1.00 22.66 63 VAL D CA 1
ATOM 7786 C C . VAL D 1 64 ? 3.302 2.864 98.768 1.00 28.20 63 VAL D C 1
ATOM 7787 O O . VAL D 1 64 ? 3.852 3.725 98.049 1.00 25.33 63 VAL D O 1
ATOM 7791 N N . TRP D 1 65 ? 2.129 2.301 98.488 1.00 26.49 64 TRP D N 1
ATOM 7792 C CA . TRP D 1 65 ? 1.239 2.757 97.397 1.00 28.17 64 TRP D CA 1
ATOM 7793 C C . TRP D 1 65 ? -0.208 2.812 97.894 1.00 28.63 64 TRP D C 1
ATOM 7794 O O . TRP D 1 65 ? -0.766 1.825 98.403 1.00 28.10 64 TRP D O 1
ATOM 7805 N N . GLN D 1 66 ? -0.811 3.996 97.747 1.00 30.88 65 GLN D N 1
ATOM 7806 C CA . GLN D 1 66 ? -2.193 4.292 98.201 1.00 33.47 65 GLN D CA 1
ATOM 7807 C C . GLN D 1 66 ? -2.427 3.762 99.606 1.00 34.87 65 GLN D C 1
ATOM 7808 O O . GLN D 1 66 ? -3.421 3.089 99.886 1.00 35.83 65 GLN D O 1
ATOM 7814 N N . GLY D 1 67 ? -1.453 4.032 100.477 1.00 32.65 66 GLY D N 1
ATOM 7815 C CA . GLY D 1 67 ? -1.569 3.775 101.901 1.00 34.02 66 GLY D CA 1
ATOM 7816 C C . GLY D 1 67 ? -1.331 2.344 102.335 1.00 32.43 66 GLY D C 1
ATOM 7817 O O . GLY D 1 67 ? -1.513 2.020 103.498 1.00 36.02 66 GLY D O 1
ATOM 7818 N N . ARG D 1 68 ? -0.913 1.484 101.417 1.00 30.80 67 ARG D N 1
ATOM 7819 C CA . ARG D 1 68 ? -0.625 0.089 101.739 1.00 28.86 67 ARG D CA 1
ATOM 7820 C C . ARG D 1 68 ? 0.868 -0.178 101.595 1.00 26.57 67 ARG D C 1
ATOM 7821 O O . ARG D 1 68 ? 1.484 0.249 100.623 1.00 25.84 67 ARG D O 1
ATOM 7829 N N . GLU D 1 69 ? 1.433 -0.875 102.580 1.00 26.50 68 GLU D N 1
ATOM 7830 C CA . GLU D 1 69 ? 2.862 -1.248 102.527 1.00 24.34 68 GLU D CA 1
ATOM 7831 C C . GLU D 1 69 ? 3.032 -2.575 101.769 1.00 24.78 68 GLU D C 1
ATOM 7832 O O . GLU D 1 69 ? 2.380 -3.613 102.077 1.00 26.42 68 GLU D O 1
ATOM 7838 N N . TYR D 1 70 ? 3.934 -2.541 100.813 1.00 20.81 69 TYR D N 1
ATOM 7839 C CA . TYR D 1 70 ? 4.260 -3.678 99.984 1.00 21.39 69 TYR D CA 1
ATOM 7840 C C . TYR D 1 70 ? 5.727 -4.042 100.218 1.00 22.84 69 TYR D C 1
ATOM 7841 O O . TYR D 1 70 ? 6.562 -3.156 100.339 1.00 20.62 69 TYR D O 1
ATOM 7850 N N . GLN D 1 71 ? 6.041 -5.334 100.243 1.00 21.40 70 GLN D N 1
ATOM 7851 C CA A GLN D 1 71 ? 7.417 -5.748 100.415 0.60 20.76 70 GLN D CA 1
ATOM 7852 C CA B GLN D 1 71 ? 7.411 -5.820 100.456 0.40 20.88 70 GLN D CA 1
ATOM 7853 C C . GLN D 1 71 ? 7.799 -6.797 99.368 1.00 19.14 70 GLN D C 1
ATOM 7854 O O . GLN D 1 71 ? 7.016 -7.684 99.019 1.00 20.44 70 GLN D O 1
ATOM 7865 N N . LEU D 1 72 ? 9.025 -6.662 98.879 1.00 19.55 71 LEU D N 1
ATOM 786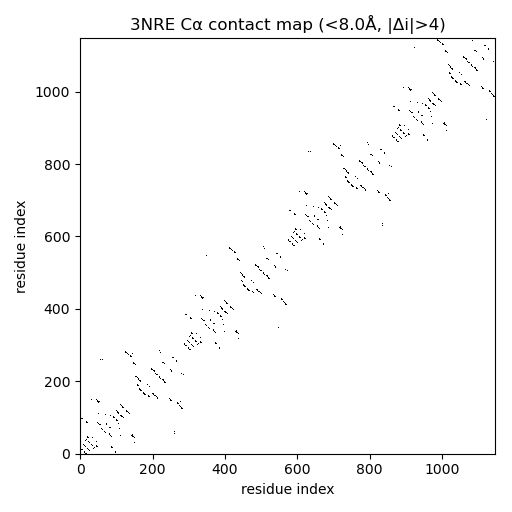6 C CA . LEU D 1 72 ? 9.556 -7.469 97.815 1.00 18.84 71 LEU D CA 1
ATOM 7867 C C . LEU D 1 72 ? 10.606 -8.433 98.390 1.00 19.97 71 LEU D C 1
ATOM 7868 O O . LEU D 1 72 ? 11.225 -8.134 99.403 1.00 20.44 71 LEU D O 1
ATOM 7873 N N . GLN D 1 73 ? 10.707 -9.633 97.818 1.00 21.10 72 GLN D N 1
ATOM 7874 C CA A GLN D 1 73 ? 11.757 -10.570 98.228 0.60 19.66 72 GLN D CA 1
ATOM 7875 C CA B GLN D 1 73 ? 11.720 -10.608 98.209 0.40 20.13 72 GLN D CA 1
ATOM 7876 C C . GLN D 1 73 ? 12.813 -10.632 97.147 1.00 18.19 72 GLN D C 1
ATOM 7877 O O . GLN D 1 73 ? 12.510 -10.469 95.957 1.00 21.08 72 GLN D O 1
ATOM 7888 N N . PRO D 1 74 ? 14.068 -10.888 97.541 1.00 19.08 73 PRO D N 1
ATOM 7889 C CA . PRO D 1 74 ? 15.095 -11.013 96.536 1.00 19.01 73 PRO D CA 1
ATOM 7890 C C . PRO D 1 74 ? 14.784 -12.033 95.451 1.00 17.92 73 PRO D C 1
ATOM 7891 O O . PRO D 1 74 ? 14.191 -13.064 95.762 1.00 19.42 73 PRO D O 1
ATOM 7895 N N . ASN D 1 75 ? 15.131 -11.720 94.203 1.00 16.48 74 ASN D N 1
ATOM 7896 C CA . ASN D 1 75 ? 14.831 -12.605 93.083 1.00 17.17 74 ASN D CA 1
ATOM 7897 C C . ASN D 1 75 ? 16.047 -13.275 92.430 1.00 18.08 74 ASN D C 1
ATOM 7898 O O . ASN D 1 75 ? 15.883 -14.231 91.667 1.00 19.52 74 ASN D O 1
ATOM 7903 N N . VAL D 1 76 ? 17.232 -12.811 92.775 1.00 18.78 75 VAL D N 1
ATOM 7904 C CA . VAL D 1 76 ? 18.486 -13.411 92.336 1.00 18.94 75 VAL D CA 1
ATOM 7905 C C . VAL D 1 76 ? 19.381 -13.640 93.546 1.00 21.09 75 VAL D C 1
ATOM 7906 O O . VAL D 1 76 ? 19.367 -12.863 94.502 1.00 20.04 75 VAL D O 1
ATOM 7910 N N . GLU D 1 77 ? 20.200 -14.686 93.489 1.00 22.39 76 GLU D N 1
ATOM 7911 C CA A GLU D 1 77 ? 20.979 -15.138 94.645 0.50 24.16 76 GLU D CA 1
ATOM 7912 C CA B GLU D 1 77 ? 20.944 -15.123 94.676 0.50 23.47 76 GLU D CA 1
ATOM 7913 C C . GLU D 1 77 ? 22.060 -14.157 95.018 1.00 23.25 76 GLU D C 1
ATOM 7914 O O . GLU D 1 77 ? 22.492 -14.121 96.137 1.00 26.15 76 GLU D O 1
ATOM 7919 N N . TRP D 1 78 ? 22.510 -13.410 94.035 1.00 20.92 77 TRP D N 1
ATOM 7920 C CA . TRP D 1 78 ? 23.665 -12.505 94.152 1.00 22.47 77 TRP D CA 1
ATOM 7921 C C . TRP D 1 78 ? 23.357 -11.046 94.530 1.00 24.24 77 TRP D C 1
ATOM 7922 O O . TRP D 1 78 ? 24.267 -10.237 94.587 1.00 24.28 77 TRP D O 1
ATOM 7933 N N . ASP D 1 79 ? 22.096 -10.711 94.791 1.00 20.53 78 ASP D N 1
ATOM 7934 C CA . ASP D 1 79 ? 21.714 -9.358 95.205 1.00 20.69 78 ASP D CA 1
ATOM 7935 C C . ASP D 1 79 ? 20.698 -9.457 96.325 1.00 18.05 78 ASP D C 1
ATOM 7936 O O . ASP D 1 79 ? 19.712 -10.204 96.217 1.00 20.02 78 ASP D O 1
ATOM 7941 N N . ALA D 1 80 ? 20.908 -8.702 97.415 1.00 19.12 79 ALA D N 1
ATOM 7942 C CA . ALA D 1 80 ? 19.898 -8.631 98.476 1.00 18.75 79 ALA D CA 1
ATOM 7943 C C . ALA D 1 80 ? 18.634 -7.917 98.060 1.00 16.83 79 ALA D C 1
ATOM 7944 O O . ALA D 1 80 ? 17.581 -8.150 98.651 1.00 19.91 79 ALA D O 1
ATOM 7946 N N . HIS D 1 81 ? 18.719 -7.115 97.029 1.00 15.77 80 HIS D N 1
ATOM 7947 C CA . HIS D 1 81 ? 17.523 -6.424 96.527 1.00 16.24 80 HIS D CA 1
ATOM 7948 C C . HIS D 1 81 ? 16.887 -7.121 95.352 1.00 17.41 80 HIS D C 1
ATOM 7949 O O . HIS D 1 81 ? 17.576 -7.510 94.394 1.00 16.90 80 HIS D O 1
ATOM 7956 N N . TYR D 1 82 ? 15.573 -7.141 95.383 1.00 16.96 81 TYR D N 1
ATOM 7957 C CA . TYR D 1 82 ? 14.771 -7.529 94.195 1.00 17.45 81 TYR D CA 1
ATOM 7958 C C . TYR D 1 82 ? 15.221 -6.626 93.079 1.00 18.55 81 TYR D C 1
ATOM 7959 O O . TYR D 1 82 ? 15.275 -5.397 93.265 1.00 17.14 81 TYR D O 1
ATOM 7968 N N . LEU D 1 83 ? 15.523 -7.202 91.902 1.00 15.61 82 LEU D N 1
ATOM 7969 C CA . LEU D 1 83 ? 16.146 -6.481 90.859 1.00 17.39 82 LEU D CA 1
ATOM 7970 C C . LEU D 1 83 ? 15.463 -6.711 89.486 1.00 16.40 82 LEU D C 1
ATOM 7971 O O . LEU D 1 83 ? 15.252 -7.848 89.123 1.00 16.23 82 LEU D O 1
ATOM 7976 N N . HIS D 1 84 ? 15.131 -5.599 88.800 1.00 16.84 83 HIS D N 1
ATOM 7977 C CA . HIS D 1 84 ? 14.755 -5.593 87.383 1.00 17.99 83 HIS D CA 1
ATOM 7978 C C . HIS D 1 84 ? 13.491 -6.333 87.065 1.00 15.37 83 HIS D C 1
ATOM 7979 O O . HIS D 1 84 ? 13.264 -6.667 85.900 1.00 17.44 83 HIS D O 1
ATOM 7986 N N . GLY D 1 85 ? 12.645 -6.540 88.058 1.00 15.75 84 GLY D N 1
ATOM 7987 C CA . GLY D 1 85 ? 11.364 -7.186 87.801 1.00 16.59 84 GLY D CA 1
ATOM 7988 C C . GLY D 1 85 ? 11.476 -8.679 87.603 1.00 16.57 84 GLY D C 1
ATOM 7989 O O . GLY D 1 85 ? 12.446 -9.307 88.052 1.00 17.54 84 GLY D O 1
ATOM 7990 N N . ASP D 1 86 ? 10.481 -9.263 86.941 1.00 16.30 85 ASP D N 1
ATOM 7991 C CA . ASP D 1 86 ? 10.446 -10.729 86.773 1.00 17.03 85 ASP D CA 1
ATOM 7992 C C . ASP D 1 86 ? 10.661 -11.200 85.342 1.00 16.56 85 ASP D C 1
ATOM 7993 O O . ASP D 1 86 ? 11.005 -12.361 85.139 1.00 17.96 85 ASP D O 1
ATOM 7998 N N . GLY D 1 87 ? 10.422 -10.334 84.371 1.00 17.11 86 GLY D N 1
ATOM 7999 C CA . GLY D 1 87 ? 10.362 -10.806 82.971 1.00 16.26 86 GLY D CA 1
ATOM 8000 C C . GLY D 1 87 ? 11.684 -11.469 82.563 1.00 19.28 86 GLY D C 1
ATOM 8001 O O . GLY D 1 87 ? 11.699 -12.511 81.924 1.00 16.67 86 GLY D O 1
ATOM 8002 N N . TRP D 1 88 ? 12.796 -10.839 82.979 1.00 16.68 87 TRP D N 1
ATOM 8003 C CA . TRP D 1 88 ? 14.127 -11.318 82.635 1.00 16.73 87 TRP D CA 1
ATOM 8004 C C . TRP D 1 88 ? 14.436 -12.666 83.183 1.00 18.47 87 TRP D C 1
ATOM 8005 O O . TRP D 1 88 ? 15.379 -13.300 82.704 1.00 18.04 87 TRP D O 1
ATOM 8016 N N . LEU D 1 89 ? 13.659 -13.154 84.170 1.00 15.44 88 LEU D N 1
ATOM 8017 C CA . LEU D 1 89 ? 13.893 -14.446 84.788 1.00 16.56 88 LEU D CA 1
ATOM 8018 C C . LEU D 1 89 ? 12.878 -15.503 84.393 1.00 17.56 88 LEU D C 1
ATOM 8019 O O . LEU D 1 89 ? 13.001 -16.675 84.816 1.00 19.73 88 LEU D O 1
ATOM 8024 N N . GLY D 1 90 ? 11.891 -15.125 83.611 1.00 18.21 89 GLY D N 1
ATOM 8025 C CA . GLY D 1 90 ? 10.744 -15.991 83.318 1.00 18.01 89 GLY D CA 1
ATOM 8026 C C . GLY D 1 90 ? 10.868 -16.619 81.937 1.00 18.35 89 GLY D C 1
ATOM 8027 O O . GLY D 1 90 ? 11.651 -16.173 81.132 1.00 18.33 89 GLY D O 1
ATOM 8028 N N . GLU D 1 91 ? 10.068 -17.636 81.685 1.00 18.31 90 GLU D N 1
ATOM 8029 C CA A GLU D 1 91 ? 9.962 -18.254 80.366 0.60 19.31 90 GLU D CA 1
ATOM 8030 C CA B GLU D 1 91 ? 9.951 -18.254 80.366 0.40 18.85 90 GLU D CA 1
ATOM 8031 C C . GLU D 1 91 ? 8.760 -17.641 79.630 1.00 19.12 90 GLU D C 1
ATOM 8032 O O . GLU D 1 91 ? 7.618 -17.668 80.143 1.00 19.49 90 GLU D O 1
ATOM 8043 N N . TRP D 1 92 ? 9.037 -17.116 78.436 1.00 17.23 91 TRP D N 1
ATOM 8044 C CA . TRP D 1 92 ? 8.050 -16.483 77.603 1.00 18.91 91 TRP D CA 1
ATOM 8045 C C . TRP D 1 92 ? 7.551 -17.438 76.523 1.00 20.45 91 TRP D C 1
ATOM 8046 O O . TRP D 1 92 ? 8.202 -18.432 76.227 1.00 20.47 91 TRP D O 1
ATOM 8057 N N . GLN D 1 93 ? 6.374 -17.143 75.969 1.00 20.02 92 GLN D N 1
ATOM 8058 C CA . GLN D 1 93 ? 5.793 -17.930 74.897 1.00 20.02 92 GLN D CA 1
ATOM 8059 C C . GLN D 1 93 ? 5.710 -17.123 73.610 1.00 22.16 92 GLN D C 1
ATOM 8060 O O . GLN D 1 93 ? 5.450 -15.965 73.612 1.00 22.03 92 GLN D O 1
ATOM 8066 N N . CYS D 1 94 ? 5.933 -17.766 72.481 1.00 21.59 93 CYS D N 1
ATOM 8067 C CA . CYS D 1 94 ? 5.840 -17.088 71.192 1.00 22.07 93 CYS D CA 1
ATOM 8068 C C . CYS D 1 94 ? 4.403 -17.057 70.719 1.00 23.09 93 CYS D C 1
ATOM 8069 O O . CYS D 1 94 ? 3.730 -18.085 70.741 1.00 25.30 93 CYS D O 1
ATOM 8072 N N . VAL D 1 95 ? 3.927 -15.877 70.341 1.00 21.56 94 VAL D N 1
ATOM 8073 C CA . VAL D 1 95 ? 2.563 -15.688 69.872 1.00 23.02 94 VAL D CA 1
ATOM 8074 C C . VAL D 1 95 ? 2.499 -15.212 68.450 1.00 22.57 94 VAL D C 1
ATOM 8075 O O . VAL D 1 95 ? 1.438 -15.280 67.821 1.00 25.41 94 VAL D O 1
ATOM 8079 N N . SER D 1 96 ? 3.642 -14.838 67.885 1.00 20.45 95 SER D N 1
ATOM 8080 C CA . SER D 1 96 ? 3.728 -14.441 66.491 1.00 22.21 95 SER D CA 1
ATOM 8081 C C . SER D 1 96 ? 5.181 -14.492 66.039 1.00 22.95 95 SER D C 1
ATOM 8082 O O . SER D 1 96 ? 6.033 -14.049 66.794 1.00 20.89 95 SER D O 1
ATOM 8085 N N . HIS D 1 97 ? 5.442 -14.989 64.817 1.00 22.50 96 HIS D N 1
ATOM 8086 C CA . HIS D 1 97 ? 6.795 -15.021 64.264 1.00 24.66 96 HIS D CA 1
ATOM 8087 C C . HIS D 1 97 ? 6.741 -14.973 62.737 1.00 26.35 96 HIS D C 1
ATOM 8088 O O . HIS D 1 97 ? 6.073 -15.776 62.115 1.00 25.86 96 HIS D O 1
ATOM 8095 N N . SER D 1 98 ? 7.404 -13.993 62.153 1.00 23.52 97 SER D N 1
ATOM 8096 C CA A SER D 1 98 ? 7.592 -13.948 60.710 0.60 23.16 97 SER D CA 1
ATOM 8097 C CA B SER D 1 98 ? 7.600 -13.958 60.707 0.40 24.26 97 SER D CA 1
ATOM 8098 C C . SER D 1 98 ? 9.087 -13.710 60.412 1.00 23.35 97 SER D C 1
ATOM 8099 O O . SER D 1 98 ? 9.899 -13.632 61.328 1.00 26.77 97 SER D O 1
ATOM 8104 N N . ASP D 1 99 ? 9.460 -13.580 59.151 1.00 24.66 98 ASP D N 1
ATOM 8105 C CA . ASP D 1 99 ? 10.879 -13.388 58.820 1.00 27.64 98 ASP D CA 1
ATOM 8106 C C . ASP D 1 99 ? 11.553 -12.187 59.476 1.00 29.56 98 ASP D C 1
ATOM 8107 O O . ASP D 1 99 ? 12.767 -12.246 59.768 1.00 28.65 98 ASP D O 1
ATOM 8112 N N . ASP D 1 100 ? 10.780 -11.123 59.696 1.00 27.09 99 ASP D N 1
ATOM 8113 C CA . ASP D 1 100 ? 11.290 -9.887 60.284 1.00 24.49 99 ASP D CA 1
ATOM 8114 C C . ASP D 1 100 ? 10.545 -9.382 61.524 1.00 22.94 99 ASP D C 1
ATOM 8115 O O . ASP D 1 100 ? 10.713 -8.229 61.901 1.00 23.74 99 ASP D O 1
ATOM 8120 N N . SER D 1 101 ? 9.757 -10.241 62.178 1.00 22.08 100 SER D N 1
ATOM 8121 C CA . SER D 1 101 ? 8.991 -9.838 63.326 1.00 21.61 100 SER D CA 1
ATOM 8122 C C . SER D 1 101 ? 8.817 -11.012 64.298 1.00 23.27 100 SER D C 1
ATOM 8123 O O . SER D 1 101 ? 8.828 -12.181 63.882 1.00 23.84 100 SER D O 1
ATOM 8126 N N . LEU D 1 102 ? 8.637 -10.700 65.579 1.00 19.77 101 LEU D N 1
ATOM 8127 C CA . LEU D 1 102 ? 8.436 -11.700 66.624 1.00 19.48 101 LEU D CA 1
ATOM 8128 C C . LEU D 1 102 ? 7.692 -11.049 67.748 1.00 20.27 101 LEU D C 1
ATOM 8129 O O . LEU D 1 102 ? 7.949 -9.867 68.049 1.00 20.96 101 LEU D O 1
ATOM 8134 N N . CYS D 1 103 ? 6.805 -11.783 68.397 1.00 19.57 102 CYS D N 1
ATOM 8135 C CA . CYS D 1 103 ? 6.136 -11.323 69.605 1.00 18.57 102 CYS D CA 1
ATOM 8136 C C . CYS D 1 103 ? 6.129 -12.445 70.648 1.00 19.20 102 CYS D C 1
ATOM 8137 O O . CYS D 1 103 ? 5.742 -13.553 70.341 1.00 20.30 102 CYS D O 1
ATOM 8140 N N . LEU D 1 104 ? 6.655 -12.132 71.837 1.00 18.84 103 LEU D N 1
ATOM 8141 C CA . LEU D 1 104 ? 6.697 -13.057 72.957 1.00 18.11 103 LEU D CA 1
ATOM 8142 C C . LEU D 1 104 ? 5.825 -12.522 74.077 1.00 18.02 103 LEU D C 1
ATOM 8143 O O . LEU D 1 104 ? 5.649 -11.315 74.194 1.00 18.29 103 LEU D O 1
ATOM 8148 N N . VAL D 1 105 ? 5.218 -13.411 74.839 1.00 17.99 104 VAL D N 1
ATOM 8149 C CA A VAL D 1 105 ? 4.355 -13.057 75.963 0.50 17.47 104 VAL D CA 1
ATOM 8150 C CA B VAL D 1 105 ? 4.419 -12.985 75.969 0.50 17.46 104 VAL D CA 1
ATOM 8151 C C . VAL D 1 105 ? 4.828 -13.724 77.250 1.00 18.46 104 VAL D C 1
ATOM 8152 O O . VAL D 1 105 ? 5.335 -14.846 77.212 1.00 20.25 104 VAL D O 1
ATOM 8159 N N . TYR D 1 106 ? 4.646 -13.049 78.380 1.00 18.40 105 TYR D N 1
ATOM 8160 C CA . TYR D 1 106 ? 4.974 -13.608 79.713 1.00 17.77 105 TYR D CA 1
ATOM 8161 C C . TYR D 1 106 ? 3.859 -13.159 80.658 1.00 17.90 105 TYR D C 1
ATOM 8162 O O . TYR D 1 106 ? 3.455 -11.996 80.633 1.00 20.71 105 TYR D O 1
ATOM 8171 N N . GLU D 1 107 ? 3.343 -14.086 81.456 1.00 19.33 106 GLU D N 1
ATOM 8172 C CA A GLU D 1 107 ? 2.304 -13.774 82.431 0.50 21.13 106 GLU D CA 1
ATOM 8173 C CA B GLU D 1 107 ? 2.312 -13.763 82.428 0.50 21.17 106 GLU D CA 1
ATOM 8174 C C . GLU D 1 107 ? 2.859 -14.110 83.813 1.00 21.52 106 GLU D C 1
ATOM 8175 O O . GLU D 1 107 ? 3.377 -15.224 84.026 1.00 22.87 106 GLU D O 1
ATOM 8186 N N . HIS D 1 108 ? 2.705 -13.193 84.743 1.00 21.48 107 HIS D N 1
ATOM 8187 C CA . HIS D 1 108 ? 3.210 -13.376 86.097 1.00 19.09 107 HIS D CA 1
ATOM 8188 C C . HIS D 1 108 ? 2.086 -13.303 87.104 1.00 21.57 107 HIS D C 1
ATOM 8189 O O . HIS D 1 108 ? 1.298 -12.361 87.092 1.00 21.48 107 HIS D O 1
ATOM 8196 N N . ARG D 1 109 ? 2.006 -14.318 87.974 1.00 22.19 108 ARG D N 1
ATOM 8197 C CA A ARG D 1 109 ? 0.924 -14.453 88.956 0.50 24.07 108 ARG D CA 1
ATOM 8198 C CA B ARG D 1 109 ? 0.908 -14.448 88.942 0.50 24.06 108 ARG D CA 1
ATOM 8199 C C . ARG D 1 109 ? 1.420 -14.780 90.353 1.00 25.79 108 ARG D C 1
ATOM 8200 O O . ARG D 1 109 ? 0.789 -15.497 91.098 1.00 29.14 108 ARG D O 1
ATOM 8205 N N . SER D 1 110 ? 2.552 -14.233 90.717 1.00 21.70 109 SER D N 1
ATOM 8206 C CA . SER D 1 110 ? 3.051 -14.395 92.063 1.00 24.52 109 SER D CA 1
ATOM 8207 C C . SER D 1 110 ? 3.718 -13.115 92.535 1.00 23.95 109 SER D C 1
ATOM 8208 O O . SER D 1 110 ? 3.900 -12.188 91.784 1.00 25.03 109 SER D O 1
ATOM 8211 N N . GLY D 1 111 ? 4.082 -13.047 93.799 1.00 24.68 110 GLY D N 1
ATOM 8212 C CA . GLY D 1 111 ? 4.706 -11.836 94.309 1.00 25.07 110 GLY D CA 1
ATOM 8213 C C . GLY D 1 111 ? 3.778 -10.631 94.340 1.00 24.86 110 GLY D C 1
ATOM 8214 O O . GLY D 1 111 ? 2.559 -10.791 94.436 1.00 25.95 110 GLY D O 1
ATOM 8215 N N . VAL D 1 112 ? 4.347 -9.421 94.255 1.00 21.88 111 VAL D N 1
ATOM 8216 C CA . VAL D 1 112 ? 3.593 -8.209 94.542 1.00 21.39 111 VAL D CA 1
ATOM 8217 C C . VAL D 1 112 ? 2.776 -7.778 93.309 1.00 21.12 111 VAL D C 1
ATOM 8218 O O . VAL D 1 112 ? 1.639 -7.303 93.454 1.00 21.89 111 VAL D O 1
ATOM 8222 N N . TYR D 1 113 ? 3.389 -7.879 92.139 1.00 20.05 112 TYR D N 1
ATOM 8223 C CA . TYR D 1 113 ? 2.762 -7.462 90.900 1.00 20.07 112 TYR D CA 1
ATOM 8224 C C . TYR D 1 113 ? 2.289 -8.686 90.128 1.00 20.98 112 TYR D C 1
ATOM 8225 O O . TYR D 1 113 ? 3.060 -9.637 89.874 1.00 19.68 112 TYR D O 1
ATOM 8234 N N . HIS D 1 114 ? 1.044 -8.630 89.679 1.00 19.88 113 HIS D N 1
ATOM 8235 C CA . HIS D 1 114 ? 0.506 -9.630 88.719 1.00 20.65 113 HIS D CA 1
ATOM 8236 C C . HIS D 1 114 ? 0.237 -8.894 87.405 1.00 17.45 113 HIS D C 1
ATOM 8237 O O . HIS D 1 114 ? -0.407 -7.847 87.404 1.00 22.10 113 HIS D O 1
ATOM 8244 N N . TYR D 1 115 ? 0.680 -9.448 86.299 1.00 17.39 114 TYR D N 1
ATOM 8245 C CA . TYR D 1 115 ? 0.602 -8.771 85.030 1.00 18.50 114 TYR D CA 1
ATOM 8246 C C . TYR D 1 115 ? 0.828 -9.715 83.845 1.00 21.77 114 TYR D C 1
ATOM 8247 O O . TYR D 1 115 ? 1.288 -10.850 83.999 1.00 19.88 114 TYR D O 1
ATOM 8256 N N . ARG D 1 116 ? 0.406 -9.234 82.674 1.00 21.12 115 ARG D N 1
ATOM 8257 C CA A ARG D 1 116 ? 0.799 -9.840 81.412 0.60 20.91 115 ARG D CA 1
ATOM 8258 C CA B ARG D 1 116 ? 0.697 -9.804 81.375 0.40 21.35 115 ARG D CA 1
ATOM 8259 C C . ARG D 1 116 ? 1.643 -8.821 80.680 1.00 19.75 115 ARG D C 1
ATOM 8260 O O . ARG D 1 116 ? 1.379 -7.650 80.692 1.00 21.17 115 ARG D O 1
ATOM 8275 N N . VAL D 1 117 ? 2.725 -9.284 80.062 1.00 17.81 116 VAL D N 1
ATOM 8276 C CA . VAL D 1 117 ? 3.596 -8.433 79.249 1.00 18.13 116 VAL D CA 1
ATOM 8277 C C . VAL D 1 117 ? 3.928 -9.042 77.892 1.00 18.55 116 VAL D C 1
ATOM 8278 O O . VAL D 1 117 ? 4.103 -10.259 77.780 1.00 18.56 116 VAL D O 1
ATOM 8282 N N . SER D 1 118 ? 3.849 -8.207 76.848 1.00 18.26 117 SER D N 1
ATOM 8283 C CA A SER D 1 118 ? 4.160 -8.608 75.488 0.50 19.98 117 SER D CA 1
ATOM 8284 C CA B SER D 1 118 ? 4.171 -8.621 75.493 0.50 20.11 117 SER D CA 1
ATOM 8285 C C . SER D 1 118 ? 5.402 -7.867 75.052 1.00 19.47 117 SER D C 1
ATOM 8286 O O . SER D 1 118 ? 5.544 -6.688 75.324 1.00 20.56 117 SER D O 1
ATOM 8291 N N . GLN D 1 119 ? 6.334 -8.563 74.412 1.00 18.60 118 GLN D N 1
ATOM 8292 C CA . GLN D 1 119 ? 7.493 -7.902 73.906 1.00 19.27 118 GLN D CA 1
ATOM 8293 C C . GLN D 1 119 ? 7.578 -8.171 72.411 1.00 21.64 118 GLN D C 1
ATOM 8294 O O . GLN D 1 119 ? 7.664 -9.342 71.997 1.00 20.42 118 GLN D O 1
ATOM 8300 N N . ALA D 1 120 ? 7.460 -7.119 71.614 1.00 17.54 119 ALA D N 1
ATOM 8301 C CA . ALA D 1 120 ? 7.418 -7.268 70.165 1.00 19.22 119 ALA D CA 1
ATOM 8302 C C . ALA D 1 120 ? 8.693 -6.751 69.544 1.00 20.76 119 ALA D C 1
ATOM 8303 O O . ALA D 1 120 ? 9.222 -5.735 69.954 1.00 23.20 119 ALA D O 1
ATOM 8305 N N . PHE D 1 121 ? 9.201 -7.482 68.560 1.00 19.24 120 PHE D N 1
ATOM 8306 C CA . PHE D 1 121 ? 10.439 -7.098 67.879 1.00 19.65 120 PHE D CA 1
ATOM 8307 C C . PHE D 1 121 ? 10.134 -6.956 66.396 1.00 21.84 120 PHE D C 1
ATOM 8308 O O . PHE D 1 121 ? 9.354 -7.754 65.859 1.00 21.69 120 PHE D O 1
ATOM 8316 N N . HIS D 1 122 ? 10.796 -6.023 65.714 1.00 21.47 121 HIS D N 1
ATOM 8317 C CA . HIS D 1 122 ? 10.635 -5.821 64.270 1.00 21.08 121 HIS D CA 1
ATOM 8318 C C . HIS D 1 122 ? 11.923 -5.283 63.677 1.00 23.00 121 HIS D C 1
ATOM 8319 O O . HIS D 1 122 ? 12.574 -4.403 64.292 1.00 23.27 121 HIS D O 1
ATOM 8326 N N . LEU D 1 123 ? 12.339 -5.851 62.561 1.00 22.79 122 LEU D N 1
ATOM 8327 C CA . LEU D 1 123 ? 13.522 -5.380 61.851 1.00 24.44 122 LEU D CA 1
ATOM 8328 C C . LEU D 1 123 ? 13.144 -4.751 60.520 1.00 26.56 122 LEU D C 1
ATOM 8329 O O . LEU D 1 123 ? 12.318 -5.294 59.755 1.00 28.54 122 LEU D O 1
ATOM 8334 N N . THR D 1 124 ? 13.770 -3.618 60.221 1.00 26.04 123 THR D N 1
ATOM 8335 C CA . THR D 1 124 ? 13.798 -3.074 58.857 1.00 29.23 123 THR D CA 1
ATOM 8336 C C . THR D 1 124 ? 15.249 -3.211 58.400 1.00 30.11 123 THR D C 1
ATOM 8337 O O . THR D 1 124 ? 16.049 -3.877 59.075 1.00 29.86 123 THR D O 1
ATOM 8341 N N . ALA D 1 125 ? 15.616 -2.596 57.279 1.00 33.29 124 ALA D N 1
ATOM 8342 C CA . ALA D 1 125 ? 16.966 -2.738 56.747 1.00 34.14 124 ALA D CA 1
ATOM 8343 C C . ALA D 1 125 ? 18.037 -2.178 57.669 1.00 32.14 124 ALA D C 1
ATOM 8344 O O . ALA D 1 125 ? 19.188 -2.605 57.594 1.00 34.50 124 ALA D O 1
ATOM 8346 N N . ASP D 1 126 ? 17.699 -1.194 58.502 1.00 30.69 125 ASP D N 1
ATOM 8347 C CA . ASP D 1 126 ? 18.698 -0.585 59.358 1.00 29.24 125 ASP D CA 1
ATOM 8348 C C . ASP D 1 126 ? 18.237 -0.411 60.810 1.00 28.81 125 ASP D C 1
ATOM 8349 O O . ASP D 1 126 ? 18.990 0.120 61.613 1.00 28.02 125 ASP D O 1
ATOM 8354 N N . THR D 1 127 ? 17.026 -0.824 61.161 1.00 26.01 126 THR D N 1
ATOM 8355 C CA . THR D 1 127 ? 16.489 -0.544 62.493 1.00 23.98 126 THR D CA 1
ATOM 8356 C C . THR D 1 127 ? 15.808 -1.760 63.147 1.00 25.87 126 THR D C 1
ATOM 8357 O O . THR D 1 127 ? 14.967 -2.416 62.520 1.00 24.67 126 THR D O 1
ATOM 8361 N N . LEU D 1 128 ? 16.161 -2.008 64.395 1.00 22.26 127 LEU D N 1
ATOM 8362 C CA . LEU D 1 128 ? 15.429 -2.863 65.324 1.00 23.76 127 LEU D CA 1
ATOM 8363 C C . LEU D 1 128 ? 14.501 -2.023 66.194 1.00 22.07 127 LEU D C 1
ATOM 8364 O O . LEU D 1 128 ? 14.922 -1.035 66.819 1.00 20.67 127 LEU D O 1
ATOM 8369 N N . THR D 1 129 ? 13.230 -2.392 66.234 1.00 24.24 128 THR D N 1
ATOM 8370 C CA . THR D 1 129 ? 12.287 -1.735 67.118 1.00 22.28 128 THR D CA 1
ATOM 8371 C C . THR D 1 129 ? 11.746 -2.755 68.092 1.00 20.77 128 THR D C 1
ATOM 8372 O O . THR D 1 129 ? 11.358 -3.874 67.666 1.00 21.26 128 THR D O 1
ATOM 8376 N N . VAL D 1 130 ? 11.796 -2.458 69.382 1.00 19.49 129 VAL D N 1
ATOM 8377 C CA . VAL D 1 130 ? 11.320 -3.389 70.420 1.00 21.03 129 VAL D CA 1
ATOM 8378 C C . VAL D 1 130 ? 10.269 -2.645 71.236 1.00 21.73 129 VAL D C 1
ATOM 8379 O O . VAL D 1 130 ? 10.464 -1.451 71.553 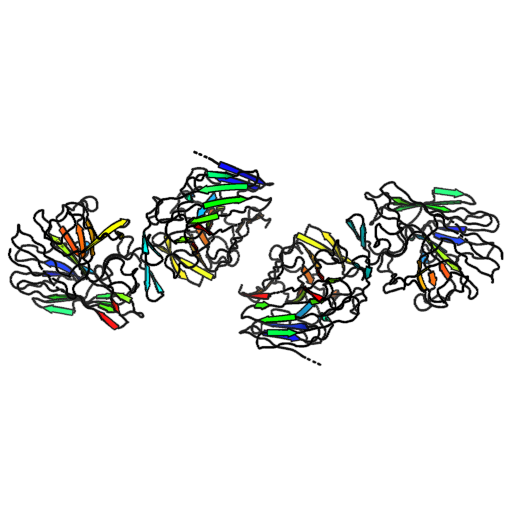1.00 23.18 129 VAL D O 1
ATOM 8383 N N . THR D 1 131 ? 9.132 -3.290 71.516 1.00 20.66 130 THR D N 1
ATOM 8384 C CA A THR D 1 131 ? 8.090 -2.694 72.357 0.60 21.70 130 THR D CA 1
ATOM 8385 C CA B THR D 1 131 ? 8.052 -2.688 72.294 0.40 22.18 130 THR D CA 1
ATOM 8386 C C . THR D 1 131 ? 7.713 -3.598 73.489 1.00 21.31 130 THR D C 1
ATOM 8387 O O . THR D 1 131 ? 7.692 -4.832 73.337 1.00 21.15 130 THR D O 1
ATOM 8394 N N . LEU D 1 132 ? 7.476 -3.002 74.677 1.00 18.36 131 LEU D N 1
ATOM 8395 C CA . LEU D 1 132 ? 7.024 -3.707 75.852 1.00 20.27 131 LEU D CA 1
ATOM 8396 C C . LEU D 1 132 ? 5.664 -3.123 76.155 1.00 19.97 131 LEU D C 1
ATOM 8397 O O . LEU D 1 132 ? 5.507 -1.886 76.237 1.00 24.23 131 LEU D O 1
ATOM 8402 N N . SER D 1 133 ? 4.670 -3.991 76.248 1.00 20.61 132 SER D N 1
ATOM 8403 C CA A SER D 1 133 ? 3.313 -3.597 76.615 0.50 20.65 132 SER D CA 1
ATOM 8404 C CA B SER D 1 133 ? 3.339 -3.571 76.621 0.50 21.08 132 SER D CA 1
ATOM 8405 C C . SER D 1 133 ? 2.909 -4.418 77.827 1.00 22.57 132 SER D C 1
ATOM 8406 O O . SER D 1 133 ? 2.904 -5.680 77.750 1.00 22.25 132 SER D O 1
ATOM 8411 N N . VAL D 1 134 ? 2.596 -3.738 78.931 1.00 20.92 133 VAL D N 1
ATOM 8412 C CA . VAL D 1 134 ? 2.275 -4.418 80.192 1.00 21.12 133 VAL D CA 1
ATOM 8413 C C . VAL D 1 134 ? 0.856 -4.049 80.671 1.00 22.20 133 VAL D C 1
ATOM 8414 O O . VAL D 1 134 ? 0.457 -2.890 80.586 1.00 23.87 133 VAL D O 1
ATOM 8418 N N . THR D 1 135 ? 0.118 -5.047 81.137 1.00 21.17 134 THR D N 1
ATOM 8419 C CA . THR D 1 135 ? -1.230 -4.888 81.632 1.00 23.72 134 THR D CA 1
ATOM 8420 C C . THR D 1 135 ? -1.324 -5.388 83.058 1.00 22.65 134 THR D C 1
ATOM 8421 O O . THR D 1 135 ? -0.903 -6.493 83.328 1.00 22.40 134 THR D O 1
ATOM 8425 N N . ASN D 1 136 ? -1.882 -4.580 83.948 1.00 22.01 135 ASN D N 1
ATOM 8426 C CA . ASN D 1 136 ? -2.055 -4.994 85.338 1.00 22.25 135 ASN D CA 1
ATOM 8427 C C . ASN D 1 136 ? -3.178 -6.066 85.410 1.00 23.81 135 ASN D C 1
ATOM 8428 O O . ASN D 1 136 ? -4.291 -5.815 84.949 1.00 25.39 135 ASN D O 1
ATOM 8433 N N . GLN D 1 137 ? -2.855 -7.247 85.965 1.00 22.47 136 GLN D N 1
ATOM 8434 C CA . GLN D 1 137 ? -3.828 -8.311 86.228 1.00 24.26 136 GLN D CA 1
ATOM 8435 C C . GLN D 1 137 ? -4.019 -8.568 87.714 1.00 24.38 136 GLN D C 1
ATOM 8436 O O . GLN D 1 137 ? -4.632 -9.557 88.090 1.00 26.30 136 GLN D O 1
ATOM 8442 N N . GLY D 1 138 ? -3.563 -7.670 88.564 1.00 24.23 137 GLY D N 1
ATOM 8443 C CA . GLY D 1 138 ? -3.747 -7.805 90.008 1.00 27.46 137 GLY D CA 1
ATOM 8444 C C . GLY D 1 138 ? -5.037 -7.198 90.516 1.00 27.01 137 GLY D C 1
ATOM 8445 O O . GLY D 1 138 ? -5.914 -6.731 89.733 1.00 28.57 137 GLY D O 1
ATOM 8446 N N . ALA D 1 139 ? -5.255 -7.299 91.828 1.00 28.17 138 ALA D N 1
ATOM 8447 C CA . ALA D 1 139 ? -6.493 -6.803 92.430 1.00 30.77 138 ALA D CA 1
ATOM 8448 C C . ALA D 1 139 ? -6.472 -5.295 92.706 1.00 29.57 138 ALA D C 1
ATOM 8449 O O . ALA D 1 139 ? -7.514 -4.701 93.003 1.00 33.80 138 ALA D O 1
ATOM 8451 N N . GLU D 1 140 ? -5.298 -4.688 92.679 1.00 27.76 139 GLU D N 1
ATOM 8452 C CA . GLU D 1 140 ? -5.142 -3.287 93.058 1.00 27.81 139 GLU D CA 1
ATOM 8453 C C . GLU D 1 140 ? -4.277 -2.510 92.071 1.00 24.93 139 GLU D C 1
ATOM 8454 O O . GLU D 1 140 ? -3.422 -3.089 91.402 1.00 27.27 139 GLU D O 1
ATOM 8460 N N . THR D 1 141 ? -4.531 -1.213 91.979 1.00 23.28 140 THR D N 1
ATOM 8461 C CA . THR D 1 141 ? -3.666 -0.307 91.236 1.00 25.34 140 THR D CA 1
ATOM 8462 C C . THR D 1 141 ? -2.237 -0.309 91.784 1.00 22.88 140 THR D C 1
ATOM 8463 O O . THR D 1 141 ? -2.055 -0.297 93.006 1.00 24.09 140 THR D O 1
ATOM 8467 N N . LEU D 1 142 ? -1.253 -0.313 90.889 1.00 23.25 141 LEU D N 1
ATOM 8468 C CA . LEU D 1 142 ? 0.174 -0.299 91.278 1.00 21.86 141 LEU D CA 1
ATOM 8469 C C . LEU D 1 142 ? 0.916 0.515 90.248 1.00 24.41 141 LEU D C 1
ATOM 8470 O O . LEU D 1 142 ? 0.423 0.695 89.129 1.00 23.67 141 LEU D O 1
ATOM 8475 N N . PRO D 1 143 ? 2.102 1.011 90.617 1.00 21.74 142 PRO D N 1
ATOM 8476 C CA . PRO D 1 143 ? 2.931 1.807 89.714 1.00 22.20 142 PRO D CA 1
ATOM 8477 C C . PRO D 1 143 ? 3.921 0.944 88.890 1.00 20.18 142 PRO D C 1
ATOM 8478 O O . PRO D 1 143 ? 4.698 0.157 89.441 1.00 21.37 142 PRO D O 1
ATOM 8482 N N . PHE D 1 144 ? 3.868 1.077 87.569 1.00 19.28 143 PHE D N 1
ATOM 8483 C CA . PHE D 1 144 ? 4.600 0.233 86.652 1.00 19.12 143 PHE D CA 1
ATOM 8484 C C . PHE D 1 144 ? 5.622 1.076 85.863 1.00 22.12 143 PHE D C 1
ATOM 8485 O O . PHE D 1 144 ? 5.440 2.281 85.588 1.00 19.46 143 PHE D O 1
ATOM 8493 N N . GLY D 1 145 ? 6.673 0.404 85.468 1.00 19.94 144 GLY D N 1
ATOM 8494 C CA . GLY D 1 145 ? 7.670 0.929 84.572 1.00 21.88 144 GLY D CA 1
ATOM 8495 C C . GLY D 1 145 ? 8.193 -0.162 83.663 1.00 22.99 144 GLY D C 1
ATOM 8496 O O . GLY D 1 145 ? 7.898 -1.375 83.846 1.00 21.50 144 GLY D O 1
ATOM 8497 N N . THR D 1 146 ? 8.975 0.263 82.682 1.00 22.02 145 THR D N 1
ATOM 8498 C CA . THR D 1 146 ? 9.541 -0.634 81.693 1.00 22.71 145 THR D CA 1
ATOM 8499 C C . THR D 1 146 ? 10.916 -0.084 81.261 1.00 23.19 145 THR D C 1
ATOM 8500 O O . THR D 1 146 ? 11.249 1.111 81.448 1.00 23.73 145 THR D O 1
ATOM 8504 N N . GLY D 1 147 ? 11.717 -0.962 80.686 1.00 19.28 146 GLY D N 1
ATOM 8505 C CA . GLY D 1 147 ? 13.011 -0.558 80.145 1.00 20.30 146 GLY D CA 1
ATOM 8506 C C . GLY D 1 147 ? 13.693 -1.779 79.556 1.00 18.91 146 GLY D C 1
ATOM 8507 O O . GLY D 1 147 ? 13.116 -2.884 79.484 1.00 16.95 146 GLY D O 1
ATOM 8508 N N . TRP D 1 148 ? 14.935 -1.594 79.152 1.00 18.26 147 TRP D N 1
ATOM 8509 C CA . TRP D 1 148 ? 15.725 -2.668 78.614 1.00 17.50 147 TRP D CA 1
ATOM 8510 C C . TRP D 1 148 ? 17.161 -2.497 79.150 1.00 18.73 147 TRP D C 1
ATOM 8511 O O . TRP D 1 148 ? 17.575 -1.400 79.555 1.00 18.07 147 TRP D O 1
ATOM 8522 N N . HIS D 1 149 ? 17.892 -3.605 79.133 1.00 18.61 148 HIS D N 1
ATOM 8523 C CA . HIS D 1 149 ? 19.257 -3.695 79.566 1.00 18.66 148 HIS D CA 1
ATOM 8524 C C . HIS D 1 149 ? 20.164 -4.250 78.504 1.00 19.31 148 HIS D C 1
ATOM 8525 O O . HIS D 1 149 ? 20.571 -5.406 78.587 1.00 19.80 148 HIS D O 1
ATOM 8532 N N . PRO D 1 150 ? 20.497 -3.430 77.485 1.00 18.84 149 PRO D N 1
ATOM 8533 C CA . PRO D 1 150 ? 21.353 -3.952 76.457 1.00 20.96 149 PRO D CA 1
ATOM 8534 C C . PRO D 1 150 ? 22.828 -3.936 76.825 1.00 19.55 149 PRO D C 1
ATOM 8535 O O . PRO D 1 150 ? 23.313 -3.014 77.516 1.00 20.80 149 PRO D O 1
ATOM 8539 N N . TYR D 1 151 ? 23.537 -4.916 76.325 1.00 19.39 150 TYR D N 1
ATOM 8540 C CA . TYR D 1 151 ? 24.995 -5.018 76.457 1.00 18.36 150 TYR D CA 1
ATOM 8541 C C . TYR D 1 151 ? 25.635 -4.677 75.105 1.00 20.72 150 TYR D C 1
ATOM 8542 O O . TYR D 1 151 ? 25.408 -5.367 74.122 1.00 21.58 150 TYR D O 1
ATOM 8551 N N . PHE D 1 152 ? 26.438 -3.622 75.055 1.00 20.18 151 PHE D N 1
ATOM 8552 C CA . PHE D 1 152 ? 27.076 -3.206 73.841 1.00 21.27 151 PHE D CA 1
ATOM 8553 C C . PHE D 1 152 ? 28.560 -3.603 73.903 1.00 23.56 151 PHE D C 1
ATOM 8554 O O . PHE D 1 152 ? 29.188 -3.574 74.974 1.00 23.46 151 PHE D O 1
ATOM 8562 N N . PRO D 1 153 ? 29.157 -3.909 72.755 1.00 22.73 152 PRO D N 1
ATOM 8563 C CA . PRO D 1 153 ? 30.578 -4.145 72.756 1.00 23.68 152 PRO D CA 1
ATOM 8564 C C . PRO D 1 153 ? 31.328 -2.850 73.167 1.00 25.56 152 PRO D C 1
ATOM 8565 O O . PRO D 1 153 ? 30.885 -1.757 72.872 1.00 27.26 152 PRO D O 1
ATOM 8569 N N . LEU D 1 154 ? 32.419 -3.016 73.877 1.00 24.22 153 LEU D N 1
ATOM 8570 C CA . LEU D 1 154 ? 33.240 -1.891 74.350 1.00 26.91 153 LEU D CA 1
ATOM 8571 C C . LEU D 1 154 ? 34.635 -2.080 73.876 1.00 28.47 153 LEU D C 1
ATOM 8572 O O . LEU D 1 154 ? 35.234 -3.155 74.036 1.00 28.20 153 LEU D O 1
ATOM 8577 N N . SER D 1 155 ? 35.209 -1.008 73.316 1.00 29.01 154 SER D N 1
ATOM 8578 C CA . SER D 1 155 ? 36.637 -0.956 73.074 1.00 30.65 154 SER D CA 1
ATOM 8579 C C . SER D 1 155 ? 37.093 0.463 73.453 1.00 30.17 154 SER D C 1
ATOM 8580 O O . SER D 1 155 ? 36.266 1.334 73.732 1.00 29.38 154 SER D O 1
ATOM 8583 N N . PRO D 1 156 ? 38.403 0.726 73.450 1.00 32.79 155 PRO D N 1
ATOM 8584 C CA . PRO D 1 156 ? 38.808 2.105 73.799 1.00 34.80 155 PRO D CA 1
ATOM 8585 C C . PRO D 1 156 ? 38.317 3.209 72.834 1.00 35.21 155 PRO D C 1
ATOM 8586 O O . PRO D 1 156 ? 38.333 4.394 73.189 1.00 33.78 155 PRO D O 1
ATOM 8590 N N . GLN D 1 157 ? 37.900 2.816 71.623 1.00 33.68 156 GLN D N 1
ATOM 8591 C CA . GLN D 1 157 ? 37.372 3.747 70.626 1.00 32.85 156 GLN D CA 1
ATOM 8592 C C . GLN D 1 157 ? 35.918 4.105 70.781 1.00 30.43 156 GLN D C 1
ATOM 8593 O O . GLN D 1 157 ? 35.482 5.068 70.203 1.00 31.62 156 GLN D O 1
ATOM 8599 N N . THR D 1 158 ? 35.156 3.306 71.549 1.00 28.98 157 THR D N 1
ATOM 8600 C CA . THR D 1 158 ? 33.739 3.520 71.743 1.00 27.27 157 THR D CA 1
ATOM 8601 C C . THR D 1 158 ? 33.494 4.879 72.390 1.00 28.89 157 THR D C 1
ATOM 8602 O O . THR D 1 158 ? 34.248 5.297 73.269 1.00 32.99 157 THR D O 1
ATOM 8606 N N . ARG D 1 159 ? 32.505 5.606 71.872 1.00 28.15 158 ARG D N 1
ATOM 8607 C CA . ARG D 1 159 ? 32.138 6.930 72.377 1.00 28.81 158 ARG D CA 1
ATOM 8608 C C . ARG D 1 159 ? 30.639 6.879 72.497 1.00 32.99 158 ARG D C 1
ATOM 8609 O O . ARG D 1 159 ? 29.985 6.295 71.627 1.00 34.39 158 ARG D O 1
ATOM 8617 N N . ILE D 1 160 ? 30.109 7.393 73.600 1.00 28.40 159 ILE D N 1
ATOM 8618 C CA . ILE D 1 160 ? 28.680 7.472 73.790 1.00 26.75 159 ILE D CA 1
ATOM 8619 C C . ILE D 1 160 ? 28.217 8.912 74.039 1.00 29.59 159 ILE D C 1
ATOM 8620 O O . ILE D 1 160 ? 28.978 9.750 74.550 1.00 28.30 159 ILE D O 1
ATOM 8625 N N . GLN D 1 161 ? 26.970 9.190 73.651 1.00 28.89 160 GLN D N 1
ATOM 8626 C CA A GLN D 1 161 ? 26.347 10.461 73.904 0.70 28.02 160 GLN D CA 1
ATOM 8627 C CA B GLN D 1 161 ? 26.337 10.479 73.881 0.30 29.62 160 GLN D CA 1
ATOM 8628 C C . GLN D 1 161 ? 24.900 10.236 74.334 1.00 30.43 160 GLN D C 1
ATOM 8629 O O . GLN D 1 161 ? 24.145 9.503 73.676 1.00 27.41 160 GLN D O 1
ATOM 8640 N N . ALA D 1 162 ? 24.541 10.834 75.463 1.00 28.68 161 ALA D N 1
ATOM 8641 C CA . ALA D 1 162 ? 23.229 10.702 76.063 1.00 27.79 161 ALA D CA 1
ATOM 8642 C C . ALA D 1 162 ? 23.032 11.880 77.051 1.00 27.79 161 ALA D C 1
ATOM 8643 O O . ALA D 1 162 ? 23.715 11.976 78.084 1.00 28.82 161 ALA D O 1
ATOM 8645 N N . GLN D 1 163 ? 22.139 12.796 76.689 1.00 27.68 162 GLN D N 1
ATOM 8646 C CA . GLN D 1 163 ? 21.879 14.006 77.459 1.00 29.99 162 GLN D CA 1
ATOM 8647 C C . GLN D 1 163 ? 21.565 13.692 78.897 1.00 29.22 162 GLN D C 1
ATOM 8648 O O . GLN D 1 163 ? 20.773 12.791 79.184 1.00 27.83 162 GLN D O 1
ATOM 8654 N N . ALA D 1 164 ? 22.176 14.424 79.817 1.00 27.19 163 ALA D N 1
ATOM 8655 C CA . ALA D 1 164 ? 21.879 14.285 81.237 1.00 26.79 163 ALA D CA 1
ATOM 8656 C C . ALA D 1 164 ? 22.093 15.631 81.944 1.00 28.73 163 ALA D C 1
ATOM 8657 O O . ALA D 1 164 ? 23.060 16.346 81.653 1.00 28.31 163 ALA D O 1
ATOM 8659 N N . SER D 1 165 ? 21.205 15.905 82.899 1.00 28.52 164 SER D N 1
ATOM 8660 C CA . SER D 1 165 ? 21.257 17.088 83.759 1.00 30.75 164 SER D CA 1
ATOM 8661 C C . SER D 1 165 ? 21.773 16.799 85.172 1.00 30.86 164 SER D C 1
ATOM 8662 O O . SER D 1 165 ? 21.905 17.712 85.993 1.00 33.14 164 SER D O 1
ATOM 8665 N N . GLY D 1 166 ? 22.061 15.548 85.475 1.00 28.95 165 GLY D N 1
ATOM 8666 C CA . GLY D 1 166 ? 22.479 15.196 86.819 1.00 27.92 165 GLY D CA 1
ATOM 8667 C C . GLY D 1 166 ? 22.556 13.700 86.912 1.00 27.73 165 GLY D C 1
ATOM 8668 O O . GLY D 1 166 ? 22.182 13.017 85.970 1.00 24.86 165 GLY D O 1
ATOM 8669 N N . TYR D 1 167 ? 23.102 13.209 88.018 1.00 26.45 166 TYR D N 1
ATOM 8670 C CA . TYR D 1 167 ? 23.237 11.768 88.209 1.00 23.60 166 TYR D CA 1
ATOM 8671 C C . TYR D 1 167 ? 23.110 11.414 89.657 1.00 23.24 166 TYR D C 1
ATOM 8672 O O . TYR D 1 167 ? 23.163 12.307 90.502 1.00 25.74 166 TYR D O 1
ATOM 8681 N N . TRP D 1 168 ? 22.848 10.116 89.940 1.00 21.53 167 TRP D N 1
ATOM 8682 C CA . TRP D 1 168 ? 22.883 9.670 91.314 1.00 21.71 167 TRP D CA 1
ATOM 8683 C C . TRP D 1 168 ? 24.213 8.997 91.591 1.00 22.09 167 TRP D C 1
ATOM 8684 O O . TRP D 1 168 ? 24.635 8.101 90.847 1.00 23.87 167 TRP D O 1
ATOM 8695 N N . LEU D 1 169 ? 24.851 9.393 92.676 1.00 21.99 168 LEU D N 1
ATOM 8696 C CA . LEU D 1 169 ? 26.091 8.734 93.151 1.00 22.84 168 LEU D CA 1
ATOM 8697 C C . LEU D 1 169 ? 25.707 7.277 93.554 1.00 23.21 168 LEU D C 1
ATOM 8698 O O . LEU D 1 169 ? 24.573 7.016 93.977 1.00 28.08 168 LEU D O 1
ATOM 8703 N N . GLU D 1 170 ? 26.621 6.339 93.367 1.00 24.04 169 GLU D N 1
ATOM 8704 C CA . GLU D 1 170 ? 26.390 4.985 93.818 1.00 22.88 169 GLU D CA 1
ATOM 8705 C C . GLU D 1 170 ? 26.719 4.935 95.314 1.00 21.54 169 GLU D C 1
ATOM 8706 O O . GLU D 1 170 ? 27.726 5.515 95.757 1.00 22.61 169 GLU D O 1
ATOM 8712 N N . ARG D 1 171 ? 25.846 4.287 96.091 1.00 21.80 170 ARG D N 1
ATOM 8713 C CA . ARG D 1 171 ? 26.110 4.047 97.498 1.00 22.56 170 ARG D CA 1
ATOM 8714 C C . ARG D 1 171 ? 26.220 2.562 97.747 1.00 24.84 170 ARG D C 1
ATOM 8715 O O . ARG D 1 171 ? 26.444 1.784 96.811 1.00 24.94 170 ARG D O 1
ATOM 8723 N N . GLU D 1 172 ? 26.123 2.154 99.018 1.00 23.22 171 GLU D N 1
ATOM 8724 C CA . GLU D 1 172 ? 26.246 0.768 99.380 1.00 21.51 171 GLU D CA 1
ATOM 8725 C C . GLU D 1 172 ? 25.172 -0.114 98.698 1.00 20.50 171 GLU D C 1
ATOM 8726 O O . GLU D 1 172 ? 24.134 0.365 98.272 1.00 21.85 171 GLU D O 1
ATOM 8732 N N . GLN D 1 173 ? 25.439 -1.412 98.614 1.00 20.85 172 GLN D N 1
ATOM 8733 C CA . GLN D 1 173 ? 24.452 -2.382 98.095 1.00 19.90 172 GLN D CA 1
ATOM 8734 C C . GLN D 1 173 ? 24.038 -2.156 96.631 1.00 18.90 172 GLN D C 1
ATOM 8735 O O . GLN D 1 173 ? 22.964 -2.570 96.202 1.00 20.10 172 GLN D O 1
ATOM 8741 N N . TRP D 1 174 ? 24.930 -1.462 95.902 1.00 20.35 173 TRP D N 1
ATOM 8742 C CA . TRP D 1 174 ? 24.734 -1.090 94.494 1.00 21.22 173 TRP D CA 1
ATOM 8743 C C . TRP D 1 174 ? 23.553 -0.191 94.260 1.00 20.62 173 TRP D C 1
ATOM 8744 O O . TRP D 1 174 ? 23.025 -0.131 93.136 1.00 23.56 173 TRP D O 1
ATOM 8755 N N . LEU D 1 175 ? 23.115 0.529 95.297 1.00 19.18 174 LEU D N 1
ATOM 8756 C CA . LEU D 1 175 ? 21.932 1.363 95.175 1.00 21.71 174 LEU D CA 1
ATOM 8757 C C . LEU D 1 175 ? 22.287 2.761 94.690 1.00 20.90 174 LEU D C 1
ATOM 8758 O O . LEU D 1 175 ? 23.343 3.265 94.977 1.00 20.40 174 LEU D O 1
ATOM 8763 N N . ALA D 1 176 ? 21.336 3.407 94.024 1.00 21.96 175 ALA D N 1
ATOM 8764 C CA . ALA D 1 176 ? 21.415 4.856 93.760 1.00 21.80 175 ALA D CA 1
ATOM 8765 C C . ALA D 1 176 ? 21.413 5.646 95.093 1.00 20.89 175 ALA D C 1
ATOM 8766 O O . ALA D 1 176 ? 20.621 5.341 96.028 1.00 23.32 175 ALA D O 1
ATOM 8768 N N . GLY D 1 177 ? 22.344 6.582 95.231 1.00 21.37 176 GLY D N 1
ATOM 8769 C CA . GLY D 1 177 ? 22.422 7.452 96.400 1.00 24.77 176 GLY D CA 1
ATOM 8770 C C . GLY D 1 177 ? 21.978 8.892 96.156 1.00 24.77 176 GLY D C 1
ATOM 8771 O O . GLY D 1 177 ? 20.885 9.136 95.640 1.00 24.46 176 GLY D O 1
ATOM 8772 N N . GLU D 1 178 ? 22.843 9.830 96.528 1.00 24.46 177 GLU D N 1
ATOM 8773 C CA . GLU D 1 178 ? 22.523 11.227 96.558 1.00 26.75 177 GLU D CA 1
ATOM 8774 C C . GLU D 1 178 ? 22.490 11.724 95.126 1.00 26.30 177 GLU D C 1
ATOM 8775 O O . GLU D 1 178 ? 23.362 11.377 94.320 1.00 26.74 177 GLU D O 1
ATOM 8781 N N . PHE D 1 179 ? 21.511 12.557 94.809 1.00 26.83 178 PHE D N 1
ATOM 8782 C CA . PHE D 1 179 ? 21.475 13.193 93.499 1.00 26.26 178 PHE D CA 1
ATOM 8783 C C . PHE D 1 179 ? 22.463 14.367 93.441 1.00 30.49 178 PHE D C 1
ATOM 8784 O O . PHE D 1 179 ? 22.580 15.123 94.404 1.00 29.60 178 PHE D O 1
ATOM 8792 N N . CYS D 1 180 ? 23.171 14.499 92.316 1.00 27.99 179 CYS D N 1
ATOM 8793 C CA . CYS D 1 180 ? 24.112 15.556 92.091 1.00 32.18 179 CYS D CA 1
ATOM 8794 C C . CYS D 1 180 ? 23.880 16.158 90.701 1.00 31.14 179 CYS D C 1
ATOM 8795 O O . CYS D 1 180 ? 23.871 15.468 89.705 1.00 30.38 179 CYS D O 1
ATOM 8798 N N . GLU D 1 181 ? 23.680 17.468 90.667 1.00 35.33 180 GLU D N 1
ATOM 8799 C CA . GLU D 1 181 ? 23.500 18.199 89.406 1.00 37.26 180 GLU D CA 1
ATOM 8800 C C . GLU D 1 181 ? 24.819 18.492 88.657 1.00 39.37 180 GLU D C 1
ATOM 8801 O O . GLU D 1 181 ? 24.763 18.938 87.535 1.00 40.82 180 GLU D O 1
ATOM 8807 N N . GLN D 1 182 ? 25.981 18.272 89.276 1.00 38.84 181 GLN D N 1
ATOM 8808 C CA A GLN D 1 182 ? 27.277 18.463 88.619 0.50 39.75 181 GLN D CA 1
ATOM 8809 C CA B GLN D 1 182 ? 27.264 18.458 88.571 0.50 39.55 181 GLN D CA 1
ATOM 8810 C C . GLN D 1 182 ? 27.850 17.100 88.191 1.00 37.95 181 GLN D C 1
ATOM 8811 O O . GLN D 1 182 ? 28.297 16.349 89.033 1.00 37.28 181 GLN D O 1
ATOM 8822 N N . LEU D 1 183 ? 27.830 16.796 86.894 1.00 34.29 182 LEU D N 1
ATOM 8823 C CA . LEU D 1 183 ? 28.408 15.573 86.369 1.00 32.76 182 LEU D CA 1
ATOM 8824 C C . LEU D 1 183 ? 29.931 15.608 86.435 1.00 34.37 182 LEU D C 1
ATOM 8825 O O . LEU D 1 183 ? 30.556 16.553 85.973 1.00 36.00 182 LEU D O 1
ATOM 8830 N N . PRO D 1 184 ? 30.554 14.562 86.999 1.00 35.01 183 PRO D N 1
ATOM 8831 C CA . PRO D 1 184 ? 32.021 14.478 86.875 1.00 36.94 183 PRO D CA 1
ATOM 8832 C C . PRO D 1 184 ? 32.359 14.438 85.385 1.00 32.68 183 PRO D C 1
ATOM 8833 O O . PRO D 1 184 ? 31.546 13.934 84.592 1.00 32.15 183 PRO D O 1
ATOM 8837 N N . GLN D 1 185 ? 33.530 14.960 85.009 1.00 36.27 184 GLN D N 1
ATOM 8838 C CA A GLN D 1 185 ? 33.963 14.964 83.610 0.60 36.29 184 GLN D CA 1
ATOM 8839 C CA B GLN D 1 185 ? 33.986 14.989 83.622 0.40 36.08 184 GLN D CA 1
ATOM 8840 C C . GLN D 1 185 ? 33.884 13.559 83.000 1.00 35.82 184 GLN D C 1
ATOM 8841 O O . GLN D 1 185 ? 33.359 13.382 81.891 1.00 37.52 184 GLN D O 1
ATOM 8852 N N . GLU D 1 186 ? 34.322 12.547 83.754 1.00 35.41 185 GLU D N 1
ATOM 8853 C CA A GLU D 1 186 ? 34.351 11.165 83.272 0.60 36.10 185 GLU D CA 1
ATOM 8854 C CA B GLU D 1 186 ? 34.339 11.134 83.320 0.40 35.69 185 GLU D CA 1
ATOM 8855 C C . GLU D 1 186 ? 32.954 10.558 83.046 1.00 33.51 185 GLU D C 1
ATOM 8856 O O . GLU D 1 186 ? 32.823 9.580 82.319 1.00 30.21 185 GLU D O 1
ATOM 8867 N N . LEU D 1 187 ? 31.923 11.102 83.682 1.00 31.07 186 LEU D N 1
ATOM 8868 C CA . LEU D 1 187 ? 30.573 10.607 83.516 1.00 28.58 186 LEU D CA 1
ATOM 8869 C C . LEU D 1 187 ? 29.643 11.596 82.802 1.00 27.49 186 LEU D C 1
ATOM 8870 O O . LEU D 1 187 ? 28.396 11.472 82.933 1.00 28.07 186 LEU D O 1
ATOM 8875 N N . ASP D 1 188 ? 30.214 12.522 82.046 1.00 31.66 187 ASP D N 1
ATOM 8876 C CA . ASP D 1 188 ? 29.423 13.550 81.339 1.00 30.46 187 ASP D CA 1
ATOM 8877 C C . ASP D 1 188 ? 29.326 13.118 79.886 1.00 29.15 187 ASP D C 1
ATOM 8878 O O . ASP D 1 188 ? 30.279 13.243 79.112 1.00 29.74 187 ASP D O 1
ATOM 8883 N N . PHE D 1 189 ? 28.163 12.620 79.508 1.00 28.61 188 PHE D N 1
ATOM 8884 C CA . PHE D 1 189 ? 27.952 12.141 78.132 1.00 29.64 188 PHE D CA 1
ATOM 8885 C C . PHE D 1 189 ? 27.046 13.082 77.330 1.00 32.18 188 PHE D C 1
ATOM 8886 O O . PHE D 1 189 ? 26.473 12.700 76.325 1.00 29.80 188 PHE D O 1
ATOM 8894 N N . ASN D 1 190 ? 27.008 14.347 77.717 1.00 32.48 189 ASN D N 1
ATOM 8895 C CA . ASN D 1 190 ? 26.277 15.321 76.915 1.00 37.08 189 ASN D CA 1
ATOM 8896 C C . ASN D 1 190 ? 26.942 15.481 75.535 1.00 36.06 189 ASN D C 1
ATOM 8897 O O . ASN D 1 190 ? 26.265 15.664 74.526 1.00 34.88 189 ASN D O 1
ATOM 8902 N N . GLN D 1 191 ? 28.268 15.392 75.508 1.00 38.77 190 GLN D N 1
ATOM 8903 C CA A GLN D 1 191 ? 28.975 15.309 74.221 0.60 39.71 190 GLN D CA 1
ATOM 8904 C CA B GLN D 1 191 ? 29.050 15.403 74.278 0.40 39.89 190 GLN D CA 1
ATOM 8905 C C . GLN D 1 191 ? 29.702 13.984 74.154 1.00 40.12 190 GLN D C 1
ATOM 8906 O O . GLN D 1 191 ? 29.924 13.326 75.194 1.00 41.28 190 GLN D O 1
ATOM 8917 N N . PRO D 1 192 ? 29.997 13.497 72.926 1.00 41.19 191 PRO D N 1
ATOM 8918 C CA . PRO D 1 192 ? 30.512 12.102 72.843 1.00 38.17 191 PRO D CA 1
ATOM 8919 C C . PRO D 1 192 ? 31.752 11.912 73.696 1.00 36.01 191 PRO D C 1
ATOM 8920 O O . PRO D 1 192 ? 32.660 12.726 73.628 1.00 37.98 191 PRO D O 1
ATOM 8924 N N . ALA D 1 193 ? 31.753 10.869 74.509 1.00 33.67 192 ALA D N 1
ATOM 8925 C CA . ALA D 1 193 ? 32.789 10.659 75.481 1.00 30.34 192 ALA D CA 1
ATOM 8926 C C . ALA D 1 193 ? 33.041 9.151 75.566 1.00 31.60 192 ALA D C 1
ATOM 8927 O O . ALA D 1 193 ? 32.132 8.374 75.393 1.00 28.68 192 ALA D O 1
ATOM 8929 N N . PRO D 1 194 ? 34.293 8.752 75.870 1.00 32.46 193 PRO D N 1
ATOM 8930 C CA . PRO D 1 194 ? 34.587 7.344 76.117 1.00 30.33 193 PRO D CA 1
ATOM 8931 C C . PRO D 1 194 ? 34.020 6.853 77.417 1.00 30.11 193 PRO D C 1
ATOM 8932 O O . PRO D 1 194 ? 33.675 7.651 78.296 1.00 29.99 193 PRO D O 1
ATOM 8936 N N . LEU D 1 195 ? 33.868 5.536 77.541 1.00 26.88 194 LEU D N 1
ATOM 8937 C CA . LEU D 1 195 ? 33.504 4.958 78.839 1.00 27.37 194 LEU D CA 1
ATOM 8938 C C . LEU D 1 195 ? 34.718 4.969 79.759 1.00 26.59 194 LEU D C 1
ATOM 8939 O O . LEU D 1 195 ? 35.854 4.705 79.317 1.00 30.94 194 LEU D O 1
ATOM 8944 N N . PRO D 1 196 ? 34.501 5.306 81.049 1.00 28.17 195 PRO D N 1
ATOM 8945 C CA . PRO D 1 196 ? 35.609 5.149 81.994 1.00 29.95 195 PRO D CA 1
ATOM 8946 C C . PRO D 1 196 ? 36.090 3.701 82.053 1.00 27.20 195 PRO D C 1
ATOM 8947 O O . PRO D 1 196 ? 35.307 2.798 81.911 1.00 30.76 195 PRO D O 1
ATOM 8951 N N . ARG D 1 197 ? 37.385 3.506 82.270 1.00 29.82 196 ARG D N 1
ATOM 8952 C CA . ARG D 1 197 ? 37.927 2.167 82.376 1.00 35.22 196 ARG D CA 1
ATOM 8953 C C . ARG D 1 197 ? 38.044 1.729 83.848 1.00 34.43 196 ARG D C 1
ATOM 8954 O O . ARG D 1 197 ? 39.145 1.408 84.360 1.00 33.29 196 ARG D O 1
ATOM 8962 N N . GLN D 1 198 ? 36.896 1.761 84.495 1.00 32.52 197 GLN D N 1
ATOM 8963 C CA . GLN D 1 198 ? 36.714 1.395 85.869 1.00 31.10 197 GLN D CA 1
ATOM 8964 C C . GLN D 1 198 ? 35.228 1.144 86.079 1.00 27.61 197 GLN D C 1
ATOM 8965 O O . GLN D 1 198 ? 34.404 1.443 85.208 1.00 26.05 197 GLN D O 1
ATOM 8971 N N . TRP D 1 199 ? 34.900 0.628 87.262 1.00 26.44 198 TRP D N 1
ATOM 8972 C CA . TRP D 1 199 ? 33.543 0.274 87.622 1.00 25.51 198 TRP D CA 1
ATOM 8973 C C . TRP D 1 199 ? 32.664 1.492 87.499 1.00 24.59 198 TRP D C 1
ATOM 8974 O O . TRP D 1 199 ? 32.959 2.529 88.060 1.00 25.74 198 TRP D O 1
ATOM 8985 N N . VAL D 1 200 ? 31.572 1.346 86.800 1.00 21.57 199 VAL D N 1
ATOM 8986 C CA . VAL D 1 200 ? 30.533 2.366 86.753 1.00 22.73 199 VAL D CA 1
ATOM 8987 C C . VAL D 1 200 ? 29.221 1.650 86.959 1.00 22.57 199 VAL D C 1
ATOM 8988 O O . VAL D 1 200 ? 28.930 0.634 86.295 1.00 21.21 199 VAL D O 1
ATOM 8992 N N . ASN D 1 201 ? 28.408 2.181 87.879 1.00 21.51 200 ASN D N 1
ATOM 8993 C CA . ASN D 1 201 ? 27.044 1.694 88.125 1.00 19.89 200 ASN D CA 1
ATOM 8994 C C . ASN D 1 201 ? 26.190 2.883 88.573 1.00 21.77 200 ASN D C 1
ATOM 8995 O O . ASN D 1 201 ? 26.072 3.166 89.777 1.00 22.27 200 ASN D O 1
ATOM 9000 N N . ASN D 1 202 ? 25.729 3.684 87.620 1.00 19.79 201 ASN D N 1
ATOM 9001 C CA . ASN D 1 202 ? 25.128 4.976 87.921 1.00 20.52 201 ASN D CA 1
ATOM 9002 C C . ASN D 1 202 ? 23.956 5.298 87.011 1.00 22.46 201 ASN D C 1
ATOM 9003 O O . ASN D 1 202 ? 23.993 4.990 85.822 1.00 20.85 201 ASN D O 1
ATOM 9008 N N . GLY D 1 203 ? 22.918 5.864 87.619 1.00 19.33 202 GLY D N 1
ATOM 9009 C CA . GLY D 1 203 ? 21.764 6.396 86.908 1.00 18.27 202 GLY D CA 1
ATOM 9010 C C . GLY D 1 203 ? 21.894 7.899 86.665 1.00 20.51 202 GLY D C 1
ATOM 9011 O O . GLY D 1 203 ? 22.533 8.612 87.435 1.00 21.88 202 GLY D O 1
ATOM 9012 N N . PHE D 1 204 ? 21.275 8.348 85.577 1.00 19.68 203 PHE D N 1
ATOM 9013 C CA . PHE D 1 204 ? 21.379 9.688 85.053 1.00 23.32 203 PHE D CA 1
ATOM 9014 C C . PHE D 1 204 ? 19.965 10.211 84.796 1.00 24.87 203 PHE D C 1
ATOM 9015 O O . PHE D 1 204 ? 19.102 9.447 84.365 1.00 25.21 203 PHE D O 1
ATOM 9023 N N . ALA D 1 205 ? 19.729 11.485 85.112 1.00 24.82 204 ALA D N 1
ATOM 9024 C CA . ALA D 1 205 ? 18.409 12.097 84.908 1.00 25.94 204 ALA D CA 1
ATOM 9025 C C . ALA D 1 205 ? 18.508 13.189 83.870 1.00 25.88 204 ALA D C 1
ATOM 9026 O O . ALA D 1 205 ? 19.607 13.551 83.428 1.00 25.64 204 ALA D O 1
ATOM 9028 N N . GLY D 1 206 ? 17.356 13.721 83.460 1.00 27.86 205 GLY D N 1
ATOM 9029 C CA . GLY D 1 206 ? 17.290 14.781 82.471 1.00 31.71 205 GLY D CA 1
ATOM 9030 C C . GLY D 1 206 ? 17.559 14.313 81.060 1.00 29.36 205 GLY D C 1
ATOM 9031 O O . GLY D 1 206 ? 17.951 15.101 80.203 1.00 30.07 205 GLY D O 1
ATOM 9032 N N . TRP D 1 207 ? 17.317 13.035 80.821 1.00 28.44 206 TRP D N 1
ATOM 9033 C CA . TRP D 1 207 ? 17.544 12.457 79.504 1.00 28.78 206 TRP D CA 1
ATOM 9034 C C . TRP D 1 207 ? 16.404 12.840 78.568 1.00 29.67 206 TRP D C 1
ATOM 9035 O O . TRP D 1 207 ? 15.261 12.955 78.991 1.00 31.53 206 TRP D O 1
ATOM 9046 N N . ASN D 1 208 ? 16.732 12.998 77.300 1.00 31.54 207 ASN D N 1
ATOM 9047 C CA . ASN D 1 208 ? 15.716 13.196 76.252 1.00 34.05 207 ASN D CA 1
ATOM 9048 C C . ASN D 1 208 ? 15.277 11.879 75.564 1.00 30.79 207 ASN D C 1
ATOM 9049 O O . ASN D 1 208 ? 14.538 11.907 74.580 1.00 32.85 207 ASN D O 1
ATOM 9054 N N . GLY D 1 209 ? 15.724 10.746 76.086 1.00 29.13 208 GLY D N 1
ATOM 9055 C CA . GLY D 1 209 ? 15.399 9.465 75.514 1.00 28.28 208 GLY D CA 1
ATOM 9056 C C . GLY D 1 209 ? 16.129 9.071 74.241 1.00 28.81 208 GLY D C 1
ATOM 9057 O O . GLY D 1 209 ? 15.780 8.050 73.644 1.00 27.91 208 GLY D O 1
ATOM 9058 N N . GLN D 1 210 ? 17.173 9.813 73.854 1.00 23.54 209 GLN D N 1
ATOM 9059 C CA . GLN D 1 210 ? 17.906 9.527 72.643 1.00 26.77 209 GLN D CA 1
ATOM 9060 C C . GLN D 1 210 ? 19.329 9.367 73.007 1.00 28.97 209 GLN D C 1
ATOM 9061 O O . GLN D 1 210 ? 19.807 10.150 73.827 1.00 27.54 209 GLN D O 1
ATOM 9067 N N . ALA D 1 211 ? 20.011 8.383 72.411 1.00 26.37 210 ALA D N 1
ATOM 9068 C CA . ALA D 1 211 ? 21.450 8.201 72.619 1.00 26.37 210 ALA D CA 1
ATOM 9069 C C . ALA D 1 211 ? 22.180 7.771 71.368 1.00 28.55 210 ALA D C 1
ATOM 9070 O O . ALA D 1 211 ? 21.589 7.304 70.388 1.00 27.71 210 ALA D O 1
ATOM 9072 N N . ARG D 1 212 ? 23.492 7.962 71.372 1.00 26.82 211 ARG D N 1
ATOM 9073 C CA . ARG D 1 212 ? 24.305 7.610 70.233 1.00 28.03 211 ARG D CA 1
ATOM 9074 C C . ARG D 1 212 ? 25.482 6.789 70.776 1.00 31.72 211 ARG D C 1
ATOM 9075 O O . ARG D 1 212 ? 26.114 7.165 71.782 1.00 32.72 211 ARG D O 1
ATOM 9083 N N . ILE D 1 213 ? 25.755 5.658 70.149 1.00 27.93 212 ILE D N 1
ATOM 9084 C CA . ILE D 1 213 ? 26.895 4.809 70.477 1.00 28.85 212 ILE D CA 1
ATOM 9085 C C . ILE D 1 213 ? 27.725 4.640 69.238 1.00 30.74 212 ILE D C 1
ATOM 9086 O O . ILE D 1 213 ? 27.330 3.953 68.298 1.00 31.11 212 ILE D O 1
ATOM 9091 N N . GLU D 1 214 ? 28.916 5.220 69.270 1.00 30.52 213 GLU D N 1
ATOM 9092 C CA . GLU D 1 214 ? 29.767 5.303 68.107 1.00 31.63 213 GLU D CA 1
ATOM 9093 C C . GLU D 1 214 ? 30.828 4.229 68.257 1.00 32.87 213 GLU D C 1
ATOM 9094 O O . GLU D 1 214 ? 31.462 4.121 69.319 1.00 30.43 213 GLU D O 1
ATOM 9100 N N . GLN D 1 215 ? 31.053 3.463 67.190 1.00 33.03 214 GLN D N 1
ATOM 9101 C CA . GLN D 1 215 ? 32.145 2.470 67.141 1.00 30.51 214 GLN D CA 1
ATOM 9102 C C . GLN D 1 215 ? 33.014 2.739 65.935 1.00 33.74 214 GLN D C 1
ATOM 9103 O O . GLN D 1 215 ? 32.881 2.106 64.908 1.00 34.30 214 GLN D O 1
ATOM 9109 N N . PRO D 1 216 ? 33.944 3.697 66.061 1.00 37.27 215 PRO D N 1
ATOM 9110 C CA . PRO D 1 216 ? 34.715 4.114 64.891 1.00 39.80 215 PRO D CA 1
ATOM 9111 C C . PRO D 1 216 ? 35.722 3.104 64.314 1.00 44.13 215 PRO D C 1
ATOM 9112 O O . PRO D 1 216 ? 35.989 3.145 63.102 1.00 46.17 215 PRO D O 1
ATOM 9116 N N A GLN D 1 217 ? 36.239 2.218 65.154 0.40 44.74 216 GLN D N 1
ATOM 9117 N N B GLN D 1 217 ? 36.289 2.206 65.123 0.60 44.90 216 GLN D N 1
ATOM 9118 C CA A GLN D 1 217 ? 37.144 1.166 64.717 0.40 46.65 216 GLN D CA 1
ATOM 9119 C CA B GLN D 1 217 ? 37.217 1.197 64.574 0.60 47.39 216 GLN D CA 1
ATOM 9120 C C A GLN D 1 217 ? 36.473 0.277 63.651 0.40 48.64 216 GLN D C 1
ATOM 9121 C C B GLN D 1 217 ? 36.461 0.303 63.568 0.60 49.05 216 GLN D C 1
ATOM 9122 O O A GLN D 1 217 ? 37.118 -0.217 62.723 0.40 51.81 216 GLN D O 1
ATOM 9123 O O B GLN D 1 217 ? 37.040 -0.163 62.583 0.60 52.77 216 GLN D O 1
ATOM 9134 N N . GLU D 1 218 ? 35.166 0.122 63.813 1.00 48.35 217 GLU D N 1
ATOM 9135 C CA . GLU D 1 218 ? 34.278 -0.694 62.976 1.00 50.47 217 GLU D CA 1
ATOM 9136 C C . GLU D 1 218 ? 33.537 0.130 61.914 1.00 48.13 217 GLU D C 1
ATOM 9137 O O . GLU D 1 218 ? 32.851 -0.424 61.050 1.00 51.68 217 GLU D O 1
ATOM 9143 N N . GLY D 1 219 ? 33.568 1.445 62.073 1.00 43.23 218 GLY D N 1
ATOM 9144 C CA . GLY D 1 219 ? 32.994 2.388 61.136 1.00 43.41 218 GLY D CA 1
ATOM 9145 C C . GLY D 1 219 ? 31.497 2.639 61.185 1.00 41.22 218 GLY D C 1
ATOM 9146 O O . GLY D 1 219 ? 30.961 3.143 60.209 1.00 43.75 218 GLY D O 1
ATOM 9147 N N . TYR D 1 220 ? 30.836 2.343 62.312 1.00 36.84 219 TYR D N 1
ATOM 9148 C CA . TYR D 1 220 ? 29.386 2.547 62.424 1.00 34.18 219 TYR D CA 1
ATOM 9149 C C . TYR D 1 220 ? 28.987 3.204 63.763 1.00 32.24 219 TYR D C 1
ATOM 9150 O O . TYR D 1 220 ? 29.817 3.307 64.670 1.00 31.22 219 TYR D O 1
ATOM 9159 N N . ALA D 1 221 ? 27.734 3.660 63.845 1.00 29.31 220 ALA D N 1
ATOM 9160 C CA . ALA D 1 221 ? 27.132 4.116 65.089 1.00 29.56 220 ALA D CA 1
ATOM 9161 C C . ALA D 1 221 ? 25.733 3.547 65.226 1.00 29.48 220 ALA D C 1
ATOM 9162 O O . ALA D 1 221 ? 25.077 3.231 64.228 1.00 28.51 220 ALA D O 1
ATOM 9164 N N . ILE D 1 222 ? 25.299 3.394 66.475 1.00 27.04 221 ILE D N 1
ATOM 9165 C CA . ILE D 1 222 ? 23.930 2.971 66.818 1.00 25.87 221 ILE D CA 1
ATOM 9166 C C . ILE D 1 222 ? 23.226 4.165 67.438 1.00 29.04 221 ILE D C 1
ATOM 9167 O O . ILE D 1 222 ? 23.788 4.857 68.328 1.00 26.67 221 ILE D O 1
ATOM 9172 N N . ILE D 1 223 ? 22.046 4.456 66.897 1.00 26.54 222 ILE D N 1
ATOM 9173 C CA A ILE D 1 223 ? 21.229 5.550 67.382 0.50 26.29 222 ILE D CA 1
ATOM 9174 C CA B ILE D 1 223 ? 21.236 5.556 67.352 0.50 26.94 222 ILE D CA 1
ATOM 9175 C C . ILE D 1 223 ? 20.088 4.905 68.114 1.00 25.41 222 ILE D C 1
ATOM 9176 O O . ILE D 1 223 ? 19.355 4.110 67.530 1.00 27.32 222 ILE D O 1
ATOM 9193 N N . GLU D 1 225 ? 16.558 5.433 70.219 1.00 24.00 224 GLU D N 1
ATOM 9194 C CA . GLU D 1 225 ? 15.434 6.329 70.443 1.00 25.77 224 GLU D CA 1
ATOM 9195 C C . GLU D 1 225 ? 14.387 5.611 71.262 1.00 27.38 224 GLU D C 1
ATOM 9196 O O . GLU D 1 225 ? 14.244 4.405 71.141 1.00 27.29 224 GLU D O 1
ATOM 9202 N N . THR D 1 226 ? 13.705 6.337 72.143 1.00 26.10 225 THR D N 1
ATOM 9203 C CA . THR D 1 226 ? 12.650 5.755 72.950 1.00 25.71 225 THR D CA 1
ATOM 9204 C C . THR D 1 226 ? 11.378 6.547 72.722 1.00 26.05 225 THR D C 1
ATOM 9205 O O . THR D 1 226 ? 11.422 7.771 72.528 1.00 28.25 225 THR D O 1
ATOM 9209 N N . THR D 1 227 ? 10.238 5.843 72.790 1.00 27.47 226 THR D N 1
ATOM 9210 C CA . THR D 1 227 ? 8.907 6.450 72.624 1.00 28.87 226 THR D CA 1
ATOM 9211 C C . THR D 1 227 ? 7.942 5.793 73.630 1.00 31.60 226 THR D C 1
ATOM 9212 O O . THR D 1 227 ? 7.788 4.565 73.608 1.00 32.91 226 THR D O 1
ATOM 9216 N N . PRO D 1 228 ? 7.356 6.557 74.572 1.00 30.91 227 PRO D N 1
ATOM 9217 C CA . PRO D 1 228 ? 7.670 7.980 74.806 1.00 34.30 227 PRO D CA 1
ATOM 9218 C C . PRO D 1 228 ? 9.136 8.128 75.239 1.00 31.51 227 PRO D C 1
ATOM 9219 O O . PRO D 1 228 ? 9.761 7.153 75.638 1.00 28.65 227 PRO D O 1
ATOM 9223 N N . PRO D 1 229 ? 9.674 9.344 75.173 1.00 30.88 228 PRO D N 1
ATOM 9224 C CA . PRO D 1 229 ? 11.088 9.564 75.499 1.00 30.86 228 PRO D CA 1
ATOM 9225 C C . PRO D 1 229 ? 11.393 9.192 76.945 1.00 30.95 228 PRO D C 1
ATOM 9226 O O . PRO D 1 229 ? 10.852 9.798 77.858 1.00 33.28 228 PRO D O 1
ATOM 9230 N N . ALA D 1 230 ? 12.265 8.218 77.161 1.00 26.89 229 ALA D N 1
ATOM 9231 C CA . ALA D 1 230 ? 12.651 7.808 78.498 1.00 24.52 229 ALA D CA 1
ATOM 9232 C C . ALA D 1 230 ? 13.382 8.928 79.267 1.00 24.85 229 ALA D C 1
ATOM 9233 O O . ALA D 1 230 ? 14.230 9.605 78.696 1.00 25.86 229 ALA D O 1
ATOM 9235 N N . PRO D 1 231 ? 13.056 9.109 80.562 1.00 23.03 230 PRO D N 1
ATOM 9236 C CA . PRO D 1 231 ? 13.646 10.232 81.314 1.00 25.92 230 PRO D CA 1
ATOM 9237 C C . PRO D 1 231 ? 15.013 9.935 81.971 1.00 27.33 230 PRO D C 1
ATOM 9238 O O . PRO D 1 231 ? 15.709 10.890 82.393 1.00 29.23 230 PRO D O 1
ATOM 9242 N N . CYS D 1 232 ? 15.359 8.665 82.068 1.00 23.70 231 CYS D N 1
ATOM 9243 C CA A CYS D 1 232 ? 16.579 8.222 82.750 0.50 22.59 231 CYS D CA 1
ATOM 9244 C CA B CYS D 1 232 ? 16.565 8.216 82.764 0.50 23.35 231 CYS D CA 1
ATOM 9245 C C . CYS D 1 232 ? 17.277 7.051 82.054 1.00 24.24 231 CYS D C 1
ATOM 9246 O O . CYS D 1 232 ? 16.636 6.221 81.388 1.00 21.53 231 CYS D O 1
ATOM 9251 N N . TYR D 1 233 ? 18.604 7.006 82.208 1.00 22.20 232 TYR D N 1
ATOM 9252 C CA . TYR D 1 233 ? 19.409 5.873 81.756 1.00 21.30 232 TYR D CA 1
ATOM 9253 C C . TYR D 1 233 ? 20.371 5.500 82.857 1.00 21.39 232 TYR D C 1
ATOM 9254 O O . TYR D 1 233 ? 20.744 6.331 83.679 1.00 21.88 232 TYR D O 1
ATOM 9263 N N . PHE D 1 234 ? 20.704 4.219 82.917 1.00 20.04 233 PHE D N 1
ATOM 9264 C CA . PHE D 1 234 ? 21.840 3.751 83.708 1.00 20.92 233 PHE D CA 1
ATOM 9265 C C . PHE D 1 234 ? 22.999 3.381 82.800 1.00 21.44 233 PHE D C 1
ATOM 9266 O O . PHE D 1 234 ? 22.795 2.909 81.672 1.00 23.08 233 PHE D O 1
ATOM 9274 N N . ILE D 1 235 ? 24.223 3.562 83.299 1.00 19.46 234 ILE D N 1
ATOM 9275 C CA . ILE D 1 235 ? 25.436 3.065 82.681 1.00 20.10 234 ILE D CA 1
ATOM 9276 C C . ILE D 1 235 ? 26.066 2.009 83.575 1.00 20.36 234 ILE D C 1
ATOM 9277 O O . ILE D 1 235 ? 26.097 2.175 84.811 1.00 20.86 234 ILE D O 1
ATOM 9282 N N . PHE D 1 236 ? 26.495 0.894 82.965 1.00 20.85 235 PHE D N 1
ATOM 9283 C CA . PHE D 1 236 ? 27.240 -0.134 83.644 1.00 21.23 235 PHE D CA 1
ATOM 9284 C C . PHE D 1 236 ? 28.532 -0.474 82.914 1.00 20.29 235 PHE D C 1
ATOM 9285 O O . PHE D 1 236 ? 28.532 -0.800 81.702 1.00 20.15 235 PHE D O 1
ATOM 9293 N N . VAL D 1 237 ? 29.634 -0.380 83.654 1.00 21.11 236 VAL D N 1
ATOM 9294 C CA . VAL D 1 237 ? 30.959 -0.820 83.236 1.00 20.50 236 VAL D CA 1
ATOM 9295 C C . VAL D 1 237 ? 31.442 -1.684 84.389 1.00 23.06 236 VAL D C 1
ATOM 9296 O O . VAL D 1 237 ? 31.360 -1.277 85.547 1.00 21.76 236 VAL D O 1
ATOM 9300 N N . SER D 1 238 ? 31.885 -2.890 84.097 1.00 22.86 237 SER D N 1
ATOM 9301 C CA . SER D 1 238 ? 32.313 -3.782 85.162 1.00 25.49 237 SER D CA 1
ATOM 9302 C C . SER D 1 238 ? 33.794 -3.573 85.545 1.00 25.96 237 SER D C 1
ATOM 9303 O O . SER D 1 238 ? 34.448 -2.585 85.152 1.00 26.26 237 SER D O 1
ATOM 9306 N N . ASP D 1 239 ? 34.360 -4.460 86.346 1.00 29.17 238 ASP D N 1
ATOM 9307 C CA . ASP D 1 239 ? 35.734 -4.305 86.806 1.00 35.27 238 ASP D CA 1
ATOM 9308 C C . ASP D 1 239 ? 36.285 -5.732 86.947 1.00 37.65 238 ASP D C 1
ATOM 9309 O O . ASP D 1 239 ? 35.527 -6.625 87.356 1.00 38.77 238 ASP D O 1
ATOM 9314 N N . PRO D 1 240 ? 37.532 -5.974 86.483 1.00 38.93 239 PRO D N 1
ATOM 9315 C CA . PRO D 1 240 ? 38.202 -7.294 86.526 1.00 46.71 239 PRO D CA 1
ATOM 9316 C C . PRO D 1 240 ? 38.275 -7.898 87.922 1.00 49.74 239 PRO D C 1
ATOM 9317 O O . PRO D 1 240 ? 38.125 -9.121 88.076 1.00 51.29 239 PRO D O 1
ATOM 9321 N N . ALA D 1 241 ? 38.460 -7.037 88.924 1.00 53.35 240 ALA D N 1
ATOM 9322 C CA . ALA D 1 241 ? 38.378 -7.443 90.345 1.00 56.34 240 ALA D CA 1
ATOM 9323 C C . ALA D 1 241 ? 36.989 -7.971 90.874 1.00 55.33 240 ALA D C 1
ATOM 9324 O O . ALA D 1 241 ? 36.974 -8.660 91.913 1.00 58.40 240 ALA D O 1
ATOM 9326 N N . PHE D 1 242 ? 35.858 -7.690 90.196 1.00 50.20 241 PHE D N 1
ATOM 9327 C CA . PHE D 1 242 ? 34.493 -8.198 90.579 1.00 48.22 241 PHE D CA 1
ATOM 9328 C C . PHE D 1 242 ? 33.968 -9.281 89.634 1.00 46.83 241 PHE D C 1
ATOM 9329 O O . PHE D 1 242 ? 32.945 -9.923 89.921 1.00 49.17 241 PHE D O 1
ATOM 9337 N N . ASP D 1 243 ? 34.652 -9.464 88.495 1.00 48.38 242 ASP D N 1
ATOM 9338 C CA . ASP D 1 243 ? 34.284 -10.458 87.480 1.00 46.18 242 ASP D CA 1
ATOM 9339 C C . ASP D 1 243 ? 35.580 -10.821 86.736 1.00 49.11 242 ASP D C 1
ATOM 9340 O O . ASP D 1 243 ? 36.050 -10.070 85.850 1.00 45.53 242 ASP D O 1
ATOM 9345 N N . LYS D 1 244 ? 36.192 -11.946 87.139 1.00 49.87 243 LYS D N 1
ATOM 9346 C CA . LYS D 1 244 ? 37.535 -12.334 86.660 1.00 50.93 243 LYS D CA 1
ATOM 9347 C C . LYS D 1 244 ? 37.586 -12.440 85.127 1.00 50.18 243 LYS D C 1
ATOM 9348 O O . LYS D 1 244 ? 38.601 -12.124 84.510 1.00 51.67 243 LYS D O 1
ATOM 9350 N N . GLY D 1 245 ? 36.490 -12.838 84.501 1.00 48.75 244 GLY D N 1
ATOM 9351 C CA . GLY D 1 245 ? 36.445 -12.850 83.027 1.00 52.82 244 GLY D CA 1
ATOM 9352 C C . GLY D 1 245 ? 36.594 -11.484 82.329 1.00 52.63 244 GLY D C 1
ATOM 9353 O O . GLY D 1 245 ? 37.040 -11.404 81.174 1.00 54.22 244 GLY D O 1
ATOM 9354 N N . TYR D 1 246 ? 36.254 -10.402 83.028 1.00 47.43 245 TYR D N 1
ATOM 9355 C CA . TYR D 1 246 ? 36.041 -9.113 82.372 1.00 40.68 245 TYR D CA 1
ATOM 9356 C C . TYR D 1 246 ? 37.300 -8.369 81.961 1.00 35.91 245 TYR D C 1
ATOM 9357 O O . TYR D 1 246 ? 38.223 -8.170 82.769 1.00 38.05 245 TYR D O 1
ATOM 9366 N N . ALA D 1 247 ? 37.330 -7.936 80.696 1.00 35.10 246 ALA D N 1
ATOM 9367 C CA . ALA D 1 247 ? 38.451 -7.107 80.188 1.00 37.01 246 ALA D CA 1
ATOM 9368 C C . ALA D 1 247 ? 37.933 -5.855 79.443 1.00 35.38 246 ALA D C 1
ATOM 9369 O O . ALA D 1 247 ? 38.431 -5.520 78.373 1.00 36.54 246 ALA D O 1
ATOM 9371 N N . PHE D 1 248 ? 36.944 -5.170 80.008 1.00 33.56 247 PHE D N 1
ATOM 9372 C CA . PHE D 1 248 ? 36.375 -3.952 79.425 1.00 30.58 247 PHE D CA 1
ATOM 9373 C C . PHE D 1 248 ? 35.916 -4.183 77.983 1.00 31.00 247 PHE D C 1
ATOM 9374 O O . PHE D 1 248 ? 36.152 -3.359 77.113 1.00 32.15 247 PHE D O 1
ATOM 9382 N N . ASP D 1 249 ? 35.242 -5.321 77.773 1.00 28.16 248 ASP D N 1
ATOM 9383 C CA . ASP D 1 249 ? 34.789 -5.773 76.443 1.00 29.76 248 ASP D CA 1
ATOM 9384 C C . ASP D 1 249 ? 33.317 -5.546 76.202 1.00 24.07 248 ASP D C 1
ATOM 9385 O O . ASP D 1 249 ? 32.828 -5.719 75.087 1.00 25.81 248 ASP D O 1
ATOM 9390 N N . PHE D 1 250 ? 32.603 -5.118 77.235 1.00 24.11 249 PHE D N 1
ATOM 9391 C CA . PHE D 1 250 ? 31.232 -4.671 77.072 1.00 24.20 249 PHE D CA 1
ATOM 9392 C C . PHE D 1 250 ? 30.862 -3.574 78.078 1.00 23.48 249 PHE D C 1
ATOM 9393 O O . PHE D 1 250 ? 31.523 -3.387 79.099 1.00 23.42 249 PHE D O 1
ATOM 9401 N N . PHE D 1 251 ? 29.812 -2.847 77.759 1.00 21.49 250 PHE D N 1
ATOM 9402 C CA . PHE D 1 251 ? 29.173 -1.913 78.710 1.00 21.31 250 PHE D CA 1
ATOM 9403 C C . PHE D 1 251 ? 27.675 -1.973 78.494 1.00 21.02 250 PHE D C 1
ATOM 9404 O O . PHE D 1 251 ? 27.211 -2.431 77.465 1.00 20.13 250 PHE D O 1
ATOM 9412 N N . CYS D 1 252 ? 26.917 -1.424 79.424 1.00 20.43 251 CYS D N 1
ATOM 9413 C CA . CYS D 1 252 ? 25.478 -1.319 79.237 1.00 20.28 251 CYS D CA 1
ATOM 9414 C C . CYS D 1 252 ? 25.018 0.110 79.302 1.00 21.71 251 CYS D C 1
ATOM 9415 O O . CYS D 1 252 ? 25.535 0.896 80.104 1.00 21.04 251 CYS D O 1
ATOM 9418 N N . LEU D 1 253 ? 24.054 0.467 78.459 1.00 22.16 252 LEU D N 1
ATOM 9419 C CA . LEU D 1 253 ? 23.371 1.763 78.516 1.00 20.22 252 LEU D CA 1
ATOM 9420 C C . LEU D 1 253 ? 21.917 1.370 78.574 1.00 22.86 252 LEU D C 1
ATOM 9421 O O . LEU D 1 253 ? 21.412 0.821 77.585 1.00 23.46 252 LEU D O 1
ATOM 9426 N N . GLU D 1 254 ? 21.258 1.596 79.720 1.00 19.84 253 GLU D N 1
ATOM 9427 C CA . GLU D 1 254 ? 19.950 0.966 80.042 1.00 19.61 253 GLU D CA 1
ATOM 9428 C C . GLU D 1 254 ? 18.854 2.004 80.090 1.00 23.22 253 GLU D C 1
ATOM 9429 O O . GLU D 1 254 ? 18.803 2.768 81.061 1.00 22.09 253 GLU D O 1
ATOM 9435 N N . PRO D 1 255 ? 17.993 2.057 79.074 1.00 20.01 254 PRO D N 1
ATOM 9436 C CA . PRO D 1 255 ? 16.942 3.021 79.089 1.00 20.38 254 PRO D CA 1
ATOM 9437 C C . PRO D 1 255 ? 15.818 2.603 80.043 1.00 21.68 254 PRO D C 1
ATOM 9438 O O . PRO D 1 255 ? 15.431 1.444 80.073 1.00 20.53 254 PRO D O 1
ATOM 9450 N N . SER D 1 257 ? 11.946 3.829 81.865 1.00 18.73 256 SER D N 1
ATOM 9451 C CA . SER D 1 257 ? 10.797 4.721 81.781 1.00 19.33 256 SER D CA 1
ATOM 9452 C C . SER D 1 257 ? 10.618 5.586 83.057 1.00 21.75 256 SER D C 1
ATOM 9453 O O . SER D 1 257 ? 9.753 6.474 83.110 1.00 23.20 256 SER D O 1
ATOM 9456 N N . HIS D 1 258 ? 11.435 5.329 84.069 1.00 20.99 257 HIS D N 1
ATOM 9457 C CA . HIS D 1 258 ? 11.307 6.021 85.351 1.00 21.37 257 HIS D CA 1
ATOM 9458 C C . HIS D 1 258 ? 12.691 6.167 85.969 1.00 24.12 257 HIS D C 1
ATOM 9459 O O . HIS D 1 258 ? 13.666 5.602 85.466 1.00 22.68 257 HIS D O 1
ATOM 9466 N N . ALA D 1 259 ? 12.781 6.876 87.086 1.00 21.89 258 ALA D N 1
ATOM 9467 C CA . ALA D 1 259 ? 14.064 7.034 87.801 1.00 24.76 258 ALA D CA 1
ATOM 9468 C C . ALA D 1 259 ? 14.225 5.915 88.822 1.00 21.85 258 ALA D C 1
ATOM 9469 O O . ALA D 1 259 ? 13.244 5.419 89.351 1.00 20.94 258 ALA D O 1
ATOM 9471 N N . PRO D 1 260 ? 15.461 5.600 89.211 1.00 21.56 259 PRO D N 1
ATOM 9472 C CA . PRO D 1 260 ? 15.628 4.652 90.279 1.00 21.97 259 PRO D CA 1
ATOM 9473 C C . PRO D 1 260 ? 14.983 5.169 91.586 1.00 20.34 259 PRO D C 1
ATOM 9474 O O . PRO D 1 260 ? 15.041 6.378 91.905 1.00 21.77 259 PRO D O 1
ATOM 9478 N N . ASP D 1 261 ? 14.318 4.259 92.304 1.00 21.42 260 ASP D N 1
ATOM 9479 C CA . ASP D 1 261 ? 13.652 4.603 93.567 1.00 20.73 260 ASP D CA 1
ATOM 9480 C C . ASP D 1 261 ? 12.447 5.560 93.364 1.00 21.03 260 ASP D C 1
ATOM 9481 O O . ASP D 1 261 ? 12.059 6.312 94.272 1.00 20.19 260 ASP D O 1
ATOM 9486 N N . ASP D 1 262 ? 11.850 5.567 92.158 1.00 20.53 261 ASP D N 1
ATOM 9487 C CA . ASP D 1 262 ? 10.619 6.316 91.986 1.00 19.97 261 ASP D CA 1
ATOM 9488 C C . ASP D 1 262 ? 9.469 5.839 92.872 1.00 19.60 261 ASP D C 1
ATOM 9489 O O . ASP D 1 262 ? 8.588 6.623 93.187 1.00 20.90 261 ASP D O 1
ATOM 9494 N N . HIS D 1 263 ? 9.510 4.566 93.276 1.00 20.10 262 HIS D N 1
ATOM 9495 C CA . HIS D 1 263 ? 8.530 4.059 94.212 1.00 19.87 262 HIS D CA 1
ATOM 9496 C C . HIS D 1 263 ? 8.519 4.859 95.507 1.00 20.23 262 HIS D C 1
ATOM 9497 O O . HIS D 1 263 ? 7.504 4.834 96.214 1.00 22.30 262 HIS D O 1
ATOM 9504 N N . HIS D 1 264 ? 9.614 5.572 95.826 1.00 21.06 263 HIS D N 1
ATOM 9505 C CA A HIS D 1 264 ? 9.656 6.379 97.068 0.50 20.17 263 HIS D CA 1
ATOM 9506 C CA B HIS D 1 264 ? 9.677 6.385 97.065 0.50 20.16 263 HIS D CA 1
ATOM 9507 C C . HIS D 1 264 ? 9.293 7.864 96.875 1.00 22.47 263 HIS D C 1
ATOM 9508 O O . HIS D 1 264 ? 9.265 8.610 97.821 1.00 22.79 263 HIS D O 1
ATOM 9521 N N . ARG D 1 265 ? 9.015 8.266 95.640 1.00 22.60 264 ARG D N 1
ATOM 9522 C CA . ARG D 1 265 ? 8.714 9.668 95.337 1.00 25.38 264 ARG D CA 1
ATOM 9523 C C . ARG D 1 265 ? 7.215 9.904 95.293 1.00 27.37 264 ARG D C 1
ATOM 9524 O O . ARG D 1 265 ? 6.456 8.945 95.100 1.00 25.23 264 ARG D O 1
ATOM 9532 N N . PRO D 1 266 ? 6.798 11.193 95.394 1.00 28.97 265 PRO D N 1
ATOM 9533 C CA . PRO D 1 266 ? 5.371 11.534 95.323 1.00 31.80 265 PRO D CA 1
ATOM 9534 C C . PRO D 1 266 ? 4.711 11.065 94.042 1.00 30.74 265 PRO D C 1
ATOM 9535 O O . PRO D 1 266 ? 5.245 11.246 92.944 1.00 31.27 265 PRO D O 1
ATOM 9539 N N . GLU D 1 267 ? 3.600 10.373 94.224 1.00 32.15 266 GLU D N 1
ATOM 9540 C CA . GLU D 1 267 ? 2.810 9.799 93.141 1.00 32.06 266 GLU D CA 1
ATOM 9541 C C . GLU D 1 267 ? 3.629 8.847 92.255 1.00 29.17 266 GLU D C 1
ATOM 9542 O O . GLU D 1 267 ? 3.304 8.612 91.096 1.00 29.69 266 GLU D O 1
ATOM 9548 N N . GLY D 1 268 ? 4.688 8.272 92.827 1.00 24.76 267 GLY D N 1
ATOM 9549 C CA . GLY D 1 268 ? 5.526 7.332 92.111 1.00 25.22 267 GLY D CA 1
ATOM 9550 C C . GLY D 1 268 ? 6.428 7.937 91.035 1.00 22.53 267 GLY D C 1
ATOM 9551 O O . GLY D 1 268 ? 6.915 7.202 90.162 1.00 23.52 267 GLY D O 1
ATOM 9552 N N . GLY D 1 269 ? 6.685 9.236 91.098 1.00 24.47 268 GLY D N 1
ATOM 9553 C CA . GLY D 1 269 ? 7.527 9.901 90.102 1.00 25.37 268 GLY D CA 1
ATOM 9554 C C . GLY D 1 269 ? 7.073 9.620 88.671 1.00 23.50 268 GLY D C 1
ATOM 9555 O O . GLY D 1 269 ? 5.967 9.949 88.319 1.00 27.41 268 GLY D O 1
ATOM 9556 N N . ASP D 1 270 ? 7.919 8.988 87.865 1.00 22.69 269 ASP D N 1
ATOM 9557 C CA . ASP D 1 270 ? 7.594 8.740 86.447 1.00 23.74 269 ASP D CA 1
ATOM 9558 C C . ASP D 1 270 ? 7.045 7.334 86.246 1.00 20.14 269 ASP D C 1
ATOM 9559 O O . ASP D 1 270 ? 6.832 6.894 85.089 1.00 23.06 269 ASP D O 1
ATOM 9564 N N . LEU D 1 271 ? 6.840 6.556 87.326 1.00 22.58 270 LEU D N 1
ATOM 9565 C CA . LEU D 1 271 ? 6.073 5.288 87.194 1.00 20.12 270 LEU D CA 1
ATOM 9566 C C . LEU D 1 271 ? 4.653 5.589 86.765 1.00 23.03 270 LEU D C 1
ATOM 9567 O O . LEU D 1 271 ? 4.151 6.710 87.020 1.00 23.44 270 LEU D O 1
ATOM 9572 N N . ILE D 1 272 ? 4.005 4.604 86.139 1.00 21.55 271 ILE D N 1
ATOM 9573 C CA . ILE D 1 272 ? 2.650 4.785 85.623 1.00 23.30 271 ILE D CA 1
ATOM 9574 C C . ILE D 1 272 ? 1.705 3.982 86.460 1.00 22.17 271 ILE D C 1
ATOM 9575 O O . ILE D 1 272 ? 1.871 2.801 86.571 1.00 22.36 271 ILE D O 1
ATOM 9580 N N . ALA D 1 273 ? 0.715 4.643 87.044 1.00 24.68 272 ALA D N 1
ATOM 9581 C CA . ALA D 1 273 ? -0.286 3.974 87.886 1.00 25.12 272 ALA D CA 1
ATOM 9582 C C . ALA D 1 273 ? -1.263 3.237 86.969 1.00 25.21 272 ALA D C 1
ATOM 9583 O O . ALA D 1 273 ? -2.040 3.898 86.258 1.00 28.28 272 ALA D O 1
ATOM 9585 N N . LEU D 1 274 ? -1.247 1.915 86.985 1.00 23.29 273 LEU D N 1
ATOM 9586 C CA . LEU D 1 274 ? -2.192 1.105 86.207 1.00 21.89 273 LEU D CA 1
ATOM 9587 C C . LEU D 1 274 ? -3.225 0.472 87.124 1.00 24.47 273 LEU D C 1
ATOM 9588 O O . LEU D 1 274 ? -2.854 -0.332 87.987 1.00 25.03 273 LEU D O 1
ATOM 9593 N N . ALA D 1 275 ? -4.503 0.794 86.910 1.00 25.31 274 ALA D N 1
ATOM 9594 C CA . ALA D 1 275 ? -5.582 0.106 87.589 1.00 27.71 274 ALA D CA 1
ATOM 9595 C C . ALA D 1 275 ? -5.668 -1.316 87.004 1.00 26.13 274 ALA D C 1
ATOM 9596 O O . ALA D 1 275 ? -5.126 -1.601 85.938 1.00 24.41 274 ALA D O 1
ATOM 9598 N N . PRO D 1 276 ? -6.288 -2.240 87.739 1.00 29.13 275 PRO D N 1
ATOM 9599 C CA . PRO D 1 276 ? -6.507 -3.563 87.185 1.00 28.16 275 PRO D CA 1
ATOM 9600 C C . PRO D 1 276 ? -7.126 -3.471 85.771 1.00 28.99 275 PRO D C 1
ATOM 9601 O O . PRO D 1 276 ? -8.097 -2.720 85.540 1.00 30.89 275 PRO D O 1
ATOM 9605 N N . GLY D 1 277 ? -6.543 -4.215 84.836 1.00 28.25 276 GLY D N 1
ATOM 9606 C CA . GLY D 1 277 ? -7.010 -4.219 83.446 1.00 30.22 276 GLY D CA 1
ATOM 9607 C C . GLY D 1 277 ? -6.446 -3.119 82.557 1.00 26.55 276 GLY D C 1
ATOM 9608 O O . GLY D 1 277 ? -6.653 -3.165 81.350 1.00 29.23 276 GLY D O 1
ATOM 9609 N N . GLU D 1 278 ? -5.708 -2.157 83.116 1.00 24.68 277 GLU D N 1
ATOM 9610 C CA . GLU D 1 278 ? -5.076 -1.113 82.316 1.00 23.28 277 GLU D CA 1
ATOM 9611 C C . GLU D 1 278 ? -3.651 -1.447 81.910 1.00 26.09 277 GLU D C 1
ATOM 9612 O O . GLU D 1 278 ? -2.969 -2.271 82.562 1.00 22.31 277 GLU D O 1
ATOM 9618 N N . SER D 1 279 ? -3.214 -0.805 80.822 1.00 25.09 278 SER D N 1
ATOM 9619 C CA . SER D 1 279 ? -1.950 -1.115 80.197 1.00 23.91 278 SER D CA 1
ATOM 9620 C C . SER D 1 279 ? -1.136 0.130 79.902 1.00 24.44 278 SER D C 1
ATOM 9621 O O . SER D 1 279 ? -1.677 1.240 79.780 1.00 25.38 278 SER D O 1
ATOM 9624 N N . THR D 1 280 ? 0.157 -0.081 79.726 1.00 24.66 279 THR D N 1
ATOM 9625 C CA . THR D 1 280 ? 1.047 0.941 79.197 1.00 25.47 279 THR D CA 1
ATOM 9626 C C . THR D 1 280 ? 2.091 0.289 78.291 1.00 28.23 279 THR D C 1
ATOM 9627 O O . THR D 1 280 ? 2.427 -0.882 78.440 1.00 25.29 279 THR D O 1
ATOM 9631 N N . THR D 1 281 ? 2.609 1.082 77.367 1.00 29.53 280 THR D N 1
ATOM 9632 C CA . THR D 1 281 ? 3.553 0.605 76.361 1.00 27.57 280 THR D CA 1
ATOM 9633 C C . THR D 1 281 ? 4.747 1.532 76.306 1.00 29.32 280 THR D C 1
ATOM 9634 O O . THR D 1 281 ? 4.665 2.756 76.578 1.00 27.69 280 THR D O 1
ATOM 9638 N N . SER D 1 282 ? 5.881 0.934 76.004 1.00 24.16 281 SER D N 1
ATOM 9639 C CA . SER D 1 282 ? 7.098 1.665 75.761 1.00 26.42 281 SER D CA 1
ATOM 9640 C C . SER D 1 282 ? 7.823 1.043 74.582 1.00 23.32 281 SER D C 1
ATOM 9641 O O . SER D 1 282 ? 7.644 -0.139 74.299 1.00 22.38 281 SER D O 1
ATOM 9644 N N . GLU D 1 283 ? 8.626 1.844 73.894 1.00 23.34 282 GLU D N 1
ATOM 9645 C CA . GLU D 1 283 ? 9.348 1.399 72.706 1.00 23.62 282 GLU D CA 1
ATOM 9646 C C . GLU D 1 283 ? 10.791 1.854 72.766 1.00 24.75 282 GLU D C 1
ATOM 9647 O O . GLU D 1 283 ? 11.072 2.950 73.240 1.00 25.06 282 GLU D O 1
ATOM 9661 N N . SER D 1 285 ? 14.098 1.883 69.957 1.00 20.87 284 SER D N 1
ATOM 9662 C CA . SER D 1 285 ? 14.604 1.558 68.634 1.00 22.94 284 SER D CA 1
ATOM 9663 C C . SER D 1 285 ? 16.132 1.705 68.631 1.00 24.86 284 SER D C 1
ATOM 9664 O O . SER D 1 285 ? 16.682 2.594 69.286 1.00 24.30 284 SER D O 1
ATOM 9667 N N . LEU D 1 286 ? 16.778 0.804 67.901 1.00 23.52 285 LEU D N 1
ATOM 9668 C CA . LEU D 1 286 ? 18.219 0.858 67.623 1.00 23.15 285 LEU D CA 1
ATOM 9669 C C . LEU D 1 286 ? 18.444 0.885 66.123 1.00 25.68 285 LEU D C 1
ATOM 9670 O O . LEU D 1 286 ? 18.124 -0.082 65.446 1.00 24.92 285 LEU D O 1
ATOM 9675 N N . ARG D 1 287 ? 19.001 1.983 65.614 1.00 23.98 286 ARG D N 1
ATOM 9676 C CA . ARG D 1 287 ? 19.239 2.159 64.191 1.00 24.56 286 ARG D CA 1
ATOM 9677 C C . ARG D 1 287 ? 20.735 2.209 63.939 1.00 27.44 286 ARG D C 1
ATOM 9678 O O . ARG D 1 287 ? 21.466 2.966 64.619 1.00 29.42 286 ARG D O 1
ATOM 9686 N N . VAL D 1 288 ? 21.198 1.427 62.973 1.00 26.65 287 VAL D N 1
ATOM 9687 C CA . VAL D 1 288 ? 22.602 1.402 62.635 1.00 27.72 287 VAL D CA 1
ATOM 9688 C C . VAL D 1 288 ? 22.870 2.302 61.423 1.00 31.62 287 VAL D C 1
ATOM 9689 O O . VAL D 1 288 ? 22.125 2.284 60.440 1.00 31.19 287 VAL D O 1
ATOM 9693 N N . GLU D 1 289 ? 23.924 3.102 61.506 1.00 32.65 288 GLU D N 1
ATOM 9694 C CA . GLU D 1 289 ? 24.345 3.935 60.399 1.00 34.66 288 GLU D CA 1
ATOM 9695 C C . GLU D 1 289 ? 25.868 3.926 60.223 1.00 37.25 288 GLU D C 1
ATOM 9696 O O . GLU D 1 289 ? 26.622 3.615 61.136 1.00 35.11 288 GLU D O 1
ATOM 9702 N N . TRP D 1 290 ? 26.325 4.238 59.025 1.00 35.68 289 TRP D N 1
ATOM 9703 C CA . TRP D 1 290 ? 27.753 4.364 58.806 1.00 41.71 289 TRP D CA 1
ATOM 9704 C C . TRP D 1 290 ? 28.244 5.657 59.420 1.00 44.85 289 TRP D C 1
ATOM 9705 O O . TRP D 1 290 ? 27.519 6.657 59.435 1.00 46.51 289 TRP D O 1
ATOM 9716 N N . LEU D 1 291 ? 29.471 5.631 59.929 1.00 47.02 290 LEU D N 1
ATOM 9717 C CA . LEU D 1 291 ? 30.180 6.869 60.202 1.00 53.30 290 LEU D CA 1
ATOM 9718 C C . LEU D 1 291 ? 30.743 7.355 58.871 1.00 58.85 290 LEU D C 1
ATOM 9719 O O . LEU D 1 291 ? 30.867 6.559 57.913 1.00 59.81 290 LEU D O 1
#

Radius of gyration: 47.4 Å; Cα contacts (8 Å, |Δi|>4): 3412; chains: 4; bounding box: 49×81×163 Å

Solvent-accessible surface area: 45130 Å² total

Nearest PDB structures (foldseek):
  3nre-assembly4_D  TM=1.004E+00  e=5.974E-59  Escherichia coli K-12
  3mwx-assembly2_B  TM=8.488E-01  e=8.419E-18  Bacillus subtilis
  3dcd-assembly2_B  TM=7.814E-01  e=5.790E-17  Lactobacillus acidophilus
  3k25-assembly2_B  TM=7.806E-01  e=2.365E-16  Synechocystis sp. PCC 6803
  5cd6-assembly1_A  TM=6.289E-01  e=6.903E-08  Parabacteroides distasonis ATCC 8503

GO terms:
  GO:0006974 DNA damage response (P, IEP)

Foldseek 3Di:
DDWAWADEAQWIWIFALLQRFTQFIDRNNHTFFDHAPPPSQRVRGFKHKFPQAAAFAPPQWFADPHDIFGHADDDPPARTNGRDCSRRDGWAWPDGDRFKTKIKDFDDDGDFGKIKMWMWGDYNFKIKIKIKIAGADQWKDFGDMKMKGKGFADQPKWKAWDFQWWFDQDPRLAGHDIGRDADPQRHRNDIDHHDQEFFWIKTFQTQQKMWIDDPVVQKIKIGKVVRFGMWIKGFYHCVVPVPDDRGIIIIMTHADGNLSHPPPSGRTDIHGHGGMDMMMMIGMDRD/DDWAWADEAQWIWIFALLQRFTQFIDRNNHTFFDHAPPPSQLVRGFKHKFPQHAAFAPPQWFDDPRDIFGHADDDPVARTNGRDCSRRDGWDWPDDDNFKTKTKDFDDDGDFTKIKIWIWGDYNFKIKIKIKIAGADQWWDFGDIKMKGKGFADQQKKKAWDFQWWFDQDPRLAGHDIDRDQDPQRHRNDIDHHDPAWFWIKTFQTQQKMWIDDPVVFKIKIGKVVRFGMWTKGFHHCVVPVPDDRGIIITMTHAGGNLSHPPVSGRTDTHGHGGMDMMMMIGMDGD/DDWDWADEAQWIWIFALLQRFTQFIDRNNHTFFDHAPPPSQRVRGFKHKFPQHAAFAPPQWFDDPHDIFGHADDDPPARTNGRDCSRRDGWDWPDDDNFKTKTKDFDDDGDFTWIKIWIWGDYNFKIKIKIKIAGADQFKDFGDIKMKGKGFADQPKKKAWDFQWWFDQDPRRDGHDIDRDDDPQRHRNDIDHHDPAFFWIKTFQTQQWMKIDDVVVQKIKIGKVVRFGMWTKGFHDCVVPVPDDRTIIIIMTHADPNLSHPVVSGRTHIHGHGDMDMMMMIGMDGD/DDWAWADEQQWIWIFALLLRFTQFIDRNPHTFFDHAPPPSQLVRGFKHKQPQAAAFAPPQWFDDPRDIFGHADDDPPARTNGRDCSNRDGWAWDDDDNFKTKTKDFDDDGDFGKIWIWIWGDYPFKIKIKIKIAGADQWWDFGDIKMKGKGFADQQKWKAWDFQWKFDQDPRRAGHDIDRDDDPQRHRNDTDHHDQEWFWIKTFQTQQKMKIDDPVVFKIKIGKVVRFGMWTKGFYHCVVPVPDDRGIIIIMTHAGGNLSHPVVSGRTDTHGHGDMDMMMMIGMDGD

Secondary structure (DSSP, 8-state):
--EEEEEETTEEEEEETBTTEEEEEEETTEESSPPP--SS-GGGSSEEEEBS--SB-GGGEEEETTEEEE----STT-SS-BSBSGGGSBPEEEEE-SSEEEEEEEEESSS-EEEEEEEEEE-SSEEEEEEEEEE-SSS-EEE--EEEEEEE--TT-EEEE--SEEEEE-GGG-EEEEESS--GGG--SS-EEPPSS-EEEEEES--S-EEEEEGGGTEEE---SSPPSEEEEEE--TTT-TT--S-EEEEE----TTGGGSGGGTT-EEE-TT-EEEE--EEEEE-/--EEEEEETTEEEEEETBTTEEEEEEETTEESSPPP--SS-GGGSSEEEEBS--SB-TTSEEEETTEEEE----STT-SS-BSBSGGGSBPEEEEEETTEEEEEEEE-SSS--EEEEEEEEE-SSEEEEEEEEEE-SSS-EEE--EEEEEEE--TT-EEEE--SEEEEE-GGG-EEEEESS--GGG--SS-BPPPSS-EEEEEES--S-EEEEETTTTEEE---SSPPSEEEEEE--TTTSSS--S-EEEEE----TTGGGSGGGTT-EEE-TT-EEEE--EEEEE-/--EEEEEETTEEEEEETBTTEEEEEEETTEESSPPP--SS-GGGSSEEEEBS--S--GGGEEEETTEEEE----STT-SS--SBSGGGSBPEEEEEETTEEEEEEEE-SSS--EEEEEEEEE-SSEEEEEEEEEE-SSS-EEE--EEEEEEE--TT-EEEE--SEEEEE-GGG-EEEEESS--GGG--SS-EEPPSS-EEEEEES--S-EEEEEGGGTEEE---SSPPSEEEEEE--TTTSTT--S-EEEEE----TTGGGSGGGTT-EEE-TT-EEEE--EEEEE-/--EEEEEETTEEEEEESBTT-EEEEEETTEESSPPP--SS-GGGSSEEEEBS--SB-TTSEEEETTEEEE----STT-SS-BSBSGGGSBPEEEEEETTEEEEEEEE-SSS--EEEEEEEEE-SSEEEEEEEEEE-SSS-EEE--EEEEEEE--TT-EEEE--SEEEEE-GGG-EEEEESS--GGG--SS-BPPPSS-EEEEEES--S-EEEEETTTTEEE---SSPPS-EEEEE--TTT-TT-SS-EEEEE----TTGGGSGGGTT-EEE-TT-EEEE--EEEEE-

CATH classification: 2.70.98.10

Sequence (1148 aa):
GGTIYTLSHGSSLKLDVSDQGGVIEGFWRRDTTPLLRPGKKSGVATDASCFPLVPFANRVSGNRFVWQGREYQLQPNVEEWDAHYLHGDGWLGEEWQCVSSHSSDDSLCLVYEEHRSGVYHYRRVSQAFHLTADTTLTVTTLSVTNQGAETLPFGTGWHPYFPLSPQTRIQQAQASGYWLEREQWLAGEFCEQLPQELDFNQPAPLPRRQWVNNGFAGWNGQARRIEQPQEEGYAIIETTPPAPCCYFIFVSDDPAFDKGYAFDFFCLEPSHAPDDHHHRPEGGDLIALAPGESTTTSESLRVVEWLGGTIYYTLLSHGSSLKKLDVSDQGGVIEGFWRDTTPLLRPGKKSGVATDASCFPLVPFANRVSSGNRFVWQGREYQLQPNVEWDAHYLHGDGWLGEEWQCVSHSDDSLCLVVYEHRSGVYHYRVSSQAFHLTADTTLTVTTLSSVTNQGAETLPFGTGWHPYFPLSSPQTRRIQAQASGYWLEREQWLAGEEFCEQLPQELDFNQPAPLPRRQQWVNNGFAGWNGQARIEQPQEGYAIIIETTPPAPCCYFIFVSDPAFDKGYAFDFFCLEPSHAPDDHHHRPEGGDLIALAPGESTTTSSESLRVVEWLGGTIIYYTLLSHGSLKKLDVSDQGGVIEGFWRRDTTPLLRPGKKSGVATDASCFPLVPFANRVSSGNRFVWQGREYQLQPNVEEWDAHYLHGDGWLGEEWQQCVSHSDDSLCLVYEHRRSGVYHYRVSQAFHLLTADTLTTVTLSSVTNQGAETLPFGTGWHPYFPLSPQTRIQQAQASGYWLLEREQWLAGEFCEQLPQELDFNQQPAPPLPRRQQWVNNGFAGWNGQARRIEQPQEGYAIIIIETTPPAPCCYFFIFVSDPAFDKGYAFDFFCLEPSHAPDDHHHRPEGGDLIIALAPGESSTTSSESLRVVEWLGGTIYYTLLSHGSSLKLDVSDQGGVIEGFWRRDTTPLLRPGKKSGVATDASCFPLVPFANRVSGNRFVWQGREYQQLQQPNVEEWDAHYLHGDGWLGEEWQCVSHSSDDSLCLVVYEEHRRSGVYHYRRVSSQAFHLTADTLTVTTLSSVTNQGAETLPFGTGWHPYFPLSPQTRIQQAQASGYWLEREQWLAGEFCEQQLPQQEELDFNQQPAPLPRQWVNNGFAGWNGQARIEQPQQEGYAIIIETTPPAPCCYFIFVSDPAFDKGYAFDFFCLEPSHAPDDHHHRPEGGDLIALAPGESTTSESLRVEWL